Protein AF-0000000084362419 (afdb_homodimer)

pLDDT: mean 91.64, std 14.21, range [26.47, 98.88]

Secondary structure (DSSP, 8-state):
---------------------------EEEE-TTS-EEEEEE-TTSSEEEEEEEEE--GGGS-GGGTTHHHHHHHHTTT-BTTB-HHHHHHHHHHTT-EEEEEE-SSEEEEEEEEEGGGHHHHHHHHHHHHH-B---HHHHHHHHHHHHHHHHHHTT-HHHHHHHHHHHHH-TTSGGGS-TT--HHHHHH--HHHHHHHHHHH--GGGEEEEEEES--HHHHHHHHHHHHTTS-SS--SPPPPP--------EEEEE---SEEEEEEEEE---TT-TTHHHHHHHHIIIIISGGGSHHIIIIIITT--EEEEEEEEEE-SS-EEEEEEEEEEGGGHHHHHHHHHHHHHHHHTT---HHHHHHHHHHHHHHGGGGTTBHHHHHHHHHHHHHTT--TTHHHHHHHHHHT--HHHHHHHHHHH--GGG-EEEEEE--SS-----/---------------------------EEEE-TTS-EEEEEE-TTSSEEEEEEEEE--GGGS-GGGTTHHHHHHHHTTT-BTTB-HHHHHHHHHHTT-EEEEEE-SSEEEEEEEEEGGGHHHHHHHHHHHHH-B---HHHHHHHHHHHHHHHHHHTT-HHHHHHHHHHHHH-TTSGGGS-TT--HHHHHH--HHHHHHHHHHH--GGGEEEEEEES--HHHHHHHHHHHHTTS-SS--SPPPPP--------EEEEE---SEEEEEEEEE---TT-TTHHHHHHHHIIIIISGGGSHHIIIIIITT--EEEEEEEEEE-SS-EEEEEEEEEEGGGHHHHHHHHHHHHHHHHTT---HHHHHHHHHHHHHHGGGGTTBHHHHHHHHHHHHHTT--TTHHHHHHHHHHT--HHHHHHHHHHH--GGG-EEEEEE--SS-----

Foldseek 3Di:
DPPPPPPPPPPPPPPPPPPPPPDPQDWDWFAAPLGFIAIEGEDAPFQKKKKKKKFWAFQQLAPPLQQQLRVLLQQQLQQDFDPGHRVRSVVVCVVQVWDWGWGTDGTITMIMIMGGNVCVLVNLVSLLRSLQGRPCDDPSSVVVLVVLQVVQVVLVQPQVSVQCLVQQCQFCVPTSSNADNSHHNRNSVPDDPVSSVCCSQAGDASCRMYMFMYYHDDSNRVSVSSCVRHVPGHHDHHRDDTAADGTPQQQFEAEAADADQKKKKKKKFFDDAPPDLLNLLVQLLQCQDFVVWCNHPLCCQCPVPPNFFDGKGWDWDHDPRGIMIMMMTMGGQACVVVSLVSSLVSLVCQLQQVDDPVSSVVSLCCVLVCVCVQVPDRNSVRVVSNVCVNRVCDSCNSVCVNVSNVVHDSVSSNVVSNVGRDSSRMYMYMYHNHPDDDGDD/DCPPPPPPPPPPPPPPPPPPPPDPQDWDWFAAPLGFIAIEGEDAPFQKKKKKKKFWAFQQLAPPLQQQLRVLLQQQLQQDFDPGHRVRSVVVCVVQVWDWGWGTDGTITMIMIMGGNVCVLVNLVSLLRSLQGRPCDDPSSVVVLVVLQVVQVVLVQPQVSVQCLVQQCQFCVPTSSNADNSHHNRNSVPDDPVSSVLCSQAGDASCRMYMFMYYHDDSNRVSVSSCVRHVPGHHDHHRDDTAADGTPQQQFEAEAADADQKKKKKKKFFDDAPPDLLNLLVQLLQCQDFVVWCNHPLCCQCPVPPNFFDGKGWDWDHDPRGIMIMMMTMGGQACVVVSLVSSLVSLVCQLQQVDDPVSSVVSLCCVLVCVCVQVPDRNSVRVVSNVCVNRVCDSCNSVCVNVSNVPHDSVSSNVVSNVGRDSSRMYMYMYHNHPDDDGDD

Radius of gyration: 29.73 Å; Cα contacts (8 Å, |Δi|>4): 1866; chains: 2; bounding box: 102×67×99 Å

Sequence (882 aa):
MKKLYVILLAVALPLSLLSFQAAAVEVERVVSPQGIEAWLVQDHSNPVVSVRLAFRGGAEMDPADKAGLANLAASTMDEGAGEFDSQTFQQILADQSITLRFSASNDRFGGEVTTLTENLDQSMDLLRLALTQPRFDDEPVARLKSQLIAGIQSDSQRPGKLAYNAFFKAMFPDHGYGRDSDGTVESVTGLTQADLKAFVHTRLARGNLVVGVVGDVTPERLGALLDKTFGTLPAQPTTPRAADVVPNATGRVQVIELDVPQSTIVFGQAGLKRDDPDFYTVLVMNHILGGGSFTSRLYEEIREKRGLAYSVGSDLYPLDHAGLILGSVGTENARVAETLDVLRSEWTRMATGDVSAQELNNAKTYITGSFPLTFTSTGAIARVLVSMQINGLGIDYLDHRKAYIGAVDLAGVKRVAAEYLHVDKLDIVVVGKPAGIVPSPMKKLYVILLAVALPLSLLSFQAAAVEVERVVSPQGIEAWLVQDHSNPVVSVRLAFRGGAEMDPADKAGLANLAASTMDEGAGEFDSQTFQQILADQSITLRFSASNDRFGGEVTTLTENLDQSMDLLRLALTQPRFDDEPVARLKSQLIAGIQSDSQRPGKLAYNAFFKAMFPDHGYGRDSDGTVESVTGLTQADLKAFVHTRLARGNLVVGVVGDVTPERLGALLDKTFGTLPAQPTTPRAADVVPNATGRVQVIELDVPQSTIVFGQAGLKRDDPDFYTVLVMNHILGGGSFTSRLYEEIREKRGLAYSVGSDLYPLDHAGLILGSVGTENARVAETLDVLRSEWTRMATGDVSAQELNNAKTYITGSFPLTFTSTGAIARVLVSMQINGLGIDYLDHRKAYIGAVDLAGVKRVAAEYLHVDKLDIVVVGKPAGIVPSP

Structure (mmCIF, N/CA/C/O backbone):
data_AF-0000000084362419-model_v1
#
loop_
_entity.id
_entity.type
_entity.pdbx_description
1 polymer 'Zinc protease'
#
loop_
_atom_site.group_PDB
_atom_site.id
_atom_site.type_symbol
_atom_site.label_atom_id
_atom_site.label_alt_id
_atom_site.label_comp_id
_atom_site.label_asym_id
_atom_site.label_entity_id
_atom_site.label_seq_id
_atom_site.pdbx_PDB_ins_code
_atom_site.Cartn_x
_atom_site.Cartn_y
_atom_site.Cartn_z
_atom_site.occupancy
_atom_site.B_iso_or_equiv
_atom_site.auth_seq_id
_atom_site.auth_comp_id
_atom_site.auth_asym_id
_atom_site.auth_atom_id
_atom_site.pdbx_PDB_model_num
ATOM 1 N N . MET A 1 1 ? -55.969 29.828 -54.062 1 26.47 1 MET A N 1
ATOM 2 C CA . MET A 1 1 ? -54.562 30.016 -53.719 1 26.47 1 MET A CA 1
ATOM 3 C C . MET A 1 1 ? -53.875 28.672 -53.5 1 26.47 1 MET A C 1
ATOM 5 O O . MET A 1 1 ? -54.406 27.781 -52.844 1 26.47 1 MET A O 1
ATOM 9 N N . LYS A 1 2 ? -53.031 28.281 -54.562 1 27.61 2 LYS A N 1
ATOM 10 C CA . LYS A 1 2 ? -52.25 27.078 -54.844 1 27.61 2 LYS A CA 1
ATOM 11 C C . LYS A 1 2 ? -51.281 26.75 -53.688 1 27.61 2 LYS A C 1
ATOM 13 O O . LYS A 1 2 ? -50.406 27.531 -53.375 1 27.61 2 LYS A O 1
ATOM 18 N N . LYS A 1 3 ? -51.75 26.109 -52.656 1 31.66 3 LYS A N 1
ATOM 19 C CA . LYS A 1 3 ? -51.031 25.703 -51.438 1 31.66 3 LYS A CA 1
ATOM 20 C C . LYS A 1 3 ? -49.844 24.797 -51.781 1 31.66 3 LYS A C 1
ATOM 22 O O . LYS A 1 3 ? -50.031 23.703 -52.312 1 31.66 3 LYS A O 1
ATOM 27 N N . LEU A 1 4 ? -48.75 25.453 -52.312 1 32.09 4 LEU A N 1
ATOM 28 C CA . LEU A 1 4 ? -47.562 24.703 -52.656 1 32.09 4 LEU A CA 1
ATOM 29 C C . LEU A 1 4 ? -47.031 23.922 -51.438 1 32.09 4 LEU A C 1
ATOM 31 O O . LEU A 1 4 ? -46.812 24.516 -50.375 1 32.09 4 LEU A O 1
ATOM 35 N N . TYR A 1 5 ? -47.281 22.641 -51.375 1 32.81 5 TYR A N 1
ATOM 36 C CA . TYR A 1 5 ? -46.844 21.594 -50.438 1 32.81 5 TYR A CA 1
ATOM 37 C C . TYR A 1 5 ? -45.344 21.438 -50.5 1 32.81 5 TYR A C 1
ATOM 39 O O . TYR A 1 5 ? -44.781 21.016 -51.531 1 32.81 5 TYR A O 1
ATOM 47 N N . VAL A 1 6 ? -44.531 22.422 -50.031 1 35.66 6 VAL A N 1
ATOM 48 C CA . VAL A 1 6 ? -43.094 22.219 -50.031 1 35.66 6 VAL A CA 1
ATOM 49 C C . VAL A 1 6 ? -42.75 20.984 -49.188 1 35.66 6 VAL A C 1
ATOM 51 O O . VAL A 1 6 ? -43.125 20.891 -48.031 1 35.66 6 VAL A O 1
ATOM 54 N N . ILE A 1 7 ? -42.594 19.859 -49.812 1 33.78 7 ILE A N 1
ATOM 55 C CA . ILE A 1 7 ? -42.094 18.609 -49.25 1 33.78 7 ILE A CA 1
ATOM 56 C C . ILE A 1 7 ? -40.688 18.797 -48.719 1 33.78 7 ILE A C 1
ATOM 58 O O . ILE A 1 7 ? -39.781 19.109 -49.469 1 33.78 7 ILE A O 1
ATOM 62 N N . LEU A 1 8 ? -40.562 19.406 -47.562 1 34.34 8 LEU A N 1
ATOM 63 C CA . LEU A 1 8 ? -39.25 19.484 -46.875 1 34.34 8 LEU A CA 1
ATOM 64 C C . LEU A 1 8 ? -38.625 18.109 -46.75 1 34.34 8 LEU A C 1
ATOM 66 O O . LEU A 1 8 ? -39.188 17.234 -46.094 1 34.34 8 LEU A O 1
ATOM 70 N N . LEU A 1 9 ? -37.844 17.688 -47.75 1 34.72 9 LEU A N 1
ATOM 71 C CA . LEU A 1 9 ? -36.969 16.516 -47.719 1 34.72 9 LEU A CA 1
ATOM 72 C C . LEU A 1 9 ? -36.062 16.547 -46.5 1 34.72 9 LEU A C 1
ATOM 74 O O . LEU A 1 9 ? -35.25 17.438 -46.344 1 34.72 9 LEU A O 1
ATOM 78 N N . ALA A 1 10 ? -36.469 16.062 -45.312 1 33.53 10 ALA A N 1
ATOM 79 C CA . ALA A 1 10 ? -35.656 15.836 -44.125 1 33.53 10 ALA A CA 1
ATOM 80 C C . ALA A 1 10 ? -34.469 14.938 -44.438 1 33.53 10 ALA A C 1
ATOM 82 O O . ALA A 1 10 ? -34.625 13.758 -44.75 1 33.53 10 ALA A O 1
ATOM 83 N N . VAL A 1 11 ? -33.438 15.453 -45.062 1 36.94 11 VAL A N 1
ATOM 84 C CA . VAL A 1 11 ? -32.188 14.688 -45.156 1 36.94 11 VAL A CA 1
ATOM 85 C C . VAL A 1 11 ? -31.766 14.203 -43.781 1 36.94 11 VAL A C 1
ATOM 87 O O . VAL A 1 11 ? -31.5 15.008 -42.875 1 36.94 11 VAL A O 1
ATOM 90 N N . ALA A 1 12 ? -32.188 13.039 -43.344 1 34.81 12 ALA A N 1
ATOM 91 C CA . ALA A 1 12 ? -31.688 12.289 -42.188 1 34.81 12 ALA A CA 1
ATOM 92 C C . ALA A 1 12 ? -30.172 12.141 -42.25 1 34.81 12 ALA A C 1
ATOM 94 O O . ALA A 1 12 ? -29.656 11.359 -43.031 1 34.81 12 ALA A O 1
ATOM 95 N N . LEU A 1 13 ? -29.438 13.188 -42.062 1 38.16 13 LEU A N 1
ATOM 96 C CA . LEU A 1 13 ? -28.016 12.93 -41.875 1 38.16 13 LEU A CA 1
ATOM 97 C C . LEU A 1 13 ? -27.781 11.898 -40.781 1 38.16 13 LEU A C 1
ATOM 99 O O . LEU A 1 13 ? -28.266 12.062 -39.656 1 38.16 13 LEU A O 1
ATOM 103 N N . PRO A 1 14 ? -27.453 10.68 -41.156 1 38.22 14 PRO A N 1
ATOM 104 C CA . PRO A 1 14 ? -27.078 9.742 -40.094 1 38.22 14 PRO A CA 1
ATOM 105 C C . PRO A 1 14 ? -26.047 10.328 -39.125 1 38.22 14 PRO A C 1
ATOM 107 O O . PRO A 1 14 ? -24.984 10.781 -39.562 1 38.22 14 PRO A O 1
ATOM 110 N N . LEU A 1 15 ? -26.453 10.953 -38.031 1 36.81 15 LEU A N 1
ATOM 111 C CA . LEU A 1 15 ? -25.531 11.195 -36.938 1 36.81 15 LEU A CA 1
ATOM 112 C C . LEU A 1 15 ? -24.766 9.93 -36.562 1 36.81 15 LEU A C 1
ATOM 114 O O . LEU A 1 15 ? -25.359 8.969 -36.062 1 36.81 15 LEU A O 1
ATOM 118 N N . SER A 1 16 ? -23.766 9.594 -37.344 1 34.97 16 SER A N 1
ATOM 119 C CA . SER A 1 16 ? -22.844 8.578 -36.844 1 34.97 16 SER A CA 1
ATOM 120 C C . SER A 1 16 ? -22.5 8.82 -35.375 1 34.97 16 SER A C 1
ATOM 122 O O . SER A 1 16 ? -21.953 9.875 -35.031 1 34.97 16 SER A O 1
ATOM 124 N N . LEU A 1 17 ? -23.25 8.344 -34.531 1 35.41 17 LEU A N 1
ATOM 125 C CA . LEU A 1 17 ? -22.844 8.195 -33.156 1 35.41 17 LEU A CA 1
ATOM 126 C C . LEU A 1 17 ? -21.422 7.637 -33.062 1 35.41 17 LEU A C 1
ATOM 128 O O . LEU A 1 17 ? -21.188 6.473 -33.375 1 35.41 17 LEU A O 1
ATOM 132 N N . LEU A 1 18 ? -20.453 8.445 -33.281 1 35.62 18 LEU A N 1
ATOM 133 C CA . LEU A 1 18 ? -19.141 8.039 -32.812 1 35.62 18 LEU A CA 1
ATOM 134 C C . LEU A 1 18 ? -19.219 7.473 -31.391 1 35.62 18 LEU A C 1
ATOM 136 O O . LEU A 1 18 ? -19.531 8.195 -30.453 1 35.62 18 LEU A O 1
ATOM 140 N N . SER A 1 19 ? -19.656 6.285 -31.281 1 34.72 19 SER A N 1
ATOM 141 C CA . SER A 1 19 ? -19.453 5.613 -30 1 34.72 19 SER A CA 1
ATOM 142 C C . SER A 1 19 ? -18.062 5.879 -29.438 1 34.72 19 SER A C 1
ATOM 144 O O . SER A 1 19 ? -17.062 5.5 -30.062 1 34.72 19 SER A O 1
ATOM 146 N N . PHE A 1 20 ? -17.844 6.965 -28.812 1 36.31 20 PHE A N 1
ATOM 147 C CA . PHE A 1 20 ? -16.656 7.066 -27.984 1 36.31 20 PHE A CA 1
ATOM 148 C C . PHE A 1 20 ? -16.438 5.789 -27.188 1 36.31 20 PHE A C 1
ATOM 150 O O . PHE A 1 20 ? -17.109 5.547 -26.188 1 36.31 20 PHE A O 1
ATOM 157 N N . GLN A 1 21 ? -16.172 4.648 -27.844 1 37.56 21 GLN A N 1
ATOM 158 C CA . GLN A 1 21 ? -15.703 3.479 -27.109 1 37.56 21 GLN A CA 1
ATOM 159 C C . GLN A 1 21 ? -14.695 3.875 -26.031 1 37.56 21 GLN A C 1
ATOM 161 O O . GLN A 1 21 ? -13.773 4.652 -26.297 1 37.56 21 GLN A O 1
ATOM 166 N N . ALA A 1 22 ? -15.008 3.941 -24.875 1 44.53 22 ALA A N 1
ATOM 167 C CA . ALA A 1 22 ? -14.086 4.012 -23.75 1 44.53 22 ALA A CA 1
ATOM 168 C C . ALA A 1 22 ? -12.758 3.342 -24.078 1 44.53 22 ALA A C 1
ATOM 170 O O . ALA A 1 22 ? -12.703 2.133 -24.312 1 44.53 22 ALA A O 1
ATOM 171 N N . ALA A 1 23 ? -11.922 3.92 -24.891 1 48.81 23 ALA A N 1
ATOM 172 C CA . ALA A 1 23 ? -10.695 3.338 -25.422 1 48.81 23 ALA A CA 1
ATOM 173 C C . ALA A 1 23 ? -9.898 2.637 -24.328 1 48.81 23 ALA A C 1
ATOM 175 O O . ALA A 1 23 ? -9.516 3.26 -23.328 1 48.81 23 ALA A O 1
ATOM 176 N N . ALA A 1 24 ? -10.117 1.331 -24.156 1 59.69 24 ALA A N 1
ATOM 177 C CA . ALA A 1 24 ? -9.328 0.379 -23.375 1 59.69 24 ALA A CA 1
ATOM 178 C C . ALA A 1 24 ? -7.836 0.616 -23.578 1 59.69 24 ALA A C 1
ATOM 180 O O . ALA A 1 24 ? -7.418 1.223 -24.562 1 59.69 24 ALA A O 1
ATOM 181 N N . VAL A 1 25 ? -7.062 0.328 -22.438 1 77.5 25 VAL A N 1
ATOM 182 C CA . VAL A 1 25 ? -5.605 0.245 -22.469 1 77.5 25 VAL A CA 1
ATOM 183 C C . VAL A 1 25 ? -5.156 -0.555 -23.688 1 77.5 25 VAL A C 1
ATOM 185 O O . VAL A 1 25 ? -5.648 -1.661 -23.938 1 77.5 25 VAL A O 1
ATOM 188 N N . GLU A 1 26 ? -4.461 0.101 -24.641 1 87.44 26 GLU A N 1
ATOM 189 C CA . GLU A 1 26 ? -3.953 -0.601 -25.828 1 87.44 26 GLU A CA 1
ATOM 190 C C . GLU A 1 26 ? -2.703 -1.407 -25.484 1 87.44 26 GLU A C 1
ATOM 192 O O . GLU A 1 26 ? -1.663 -0.838 -25.141 1 87.44 26 GLU A O 1
ATOM 197 N N . VAL A 1 27 ? -2.848 -2.725 -25.562 1 95.88 27 VAL A N 1
ATOM 198 C CA . VAL A 1 27 ? -1.734 -3.623 -25.281 1 95.88 27 VAL A CA 1
ATOM 199 C C . VAL A 1 27 ? -1.031 -4.016 -26.578 1 95.88 27 VAL A C 1
ATOM 201 O O . VAL A 1 27 ? -1.675 -4.465 -27.531 1 95.88 27 VAL A O 1
ATOM 204 N N . GLU A 1 28 ? 0.262 -3.83 -26.594 1 97.5 28 GLU A N 1
ATOM 205 C CA . GLU A 1 28 ? 1.055 -4.176 -27.766 1 97.5 28 GLU A CA 1
ATOM 206 C C . GLU A 1 28 ? 1.969 -5.363 -27.5 1 97.5 28 GLU A C 1
ATOM 208 O O . GLU A 1 28 ? 2.605 -5.43 -26.438 1 97.5 28 GLU A O 1
ATOM 213 N N . ARG A 1 29 ? 1.94 -6.262 -28.438 1 98.25 29 ARG A N 1
ATOM 214 C CA . ARG A 1 29 ? 2.883 -7.375 -28.375 1 98.25 29 ARG A CA 1
ATOM 215 C C . ARG A 1 29 ? 4.234 -6.98 -28.969 1 98.25 29 ARG A C 1
ATOM 217 O O . ARG A 1 29 ? 4.312 -6.512 -30.109 1 98.25 29 ARG A O 1
ATOM 224 N N . VAL A 1 30 ? 5.254 -7.133 -28.156 1 98.5 30 VAL A N 1
ATOM 225 C CA . VAL A 1 30 ? 6.613 -6.844 -28.609 1 98.5 30 VAL A CA 1
ATOM 226 C C . VAL A 1 30 ? 7.445 -8.125 -28.594 1 98.5 30 VAL A C 1
ATOM 228 O O . VAL A 1 30 ? 7.527 -8.805 -27.578 1 98.5 30 VAL A O 1
ATOM 231 N N . VAL A 1 31 ? 8.023 -8.469 -29.688 1 98.12 31 VAL A N 1
ATOM 232 C CA . VAL A 1 31 ? 8.914 -9.617 -29.781 1 98.12 31 VAL A CA 1
ATOM 233 C C . VAL A 1 31 ? 10.32 -9.156 -30.188 1 98.12 31 VAL A C 1
ATOM 235 O O . VAL A 1 31 ? 10.484 -8.453 -31.188 1 98.12 31 VAL A O 1
ATOM 238 N N . SER A 1 32 ? 11.203 -9.562 -29.469 1 97.31 32 SER A N 1
ATOM 239 C CA . SER A 1 32 ? 12.578 -9.148 -29.734 1 97.31 32 SER A CA 1
ATOM 240 C C . SER A 1 32 ? 13.156 -9.914 -30.922 1 97.31 32 SER A C 1
ATOM 242 O O . SER A 1 32 ? 12.609 -10.938 -31.328 1 97.31 32 SER A O 1
ATOM 244 N N . PRO A 1 33 ? 14.258 -9.453 -31.391 1 94.75 33 PRO A N 1
ATOM 245 C CA . PRO A 1 33 ? 14.922 -10.172 -32.469 1 94.75 33 PRO A CA 1
ATOM 246 C C . PRO A 1 33 ? 15.289 -11.602 -32.094 1 94.75 33 PRO A C 1
ATOM 248 O O . PRO A 1 33 ? 15.266 -12.492 -32.969 1 94.75 33 PRO A O 1
ATOM 251 N N . GLN A 1 34 ? 15.531 -11.875 -30.922 1 94.81 34 GLN A N 1
ATOM 252 C CA . GLN A 1 34 ? 15.906 -13.211 -30.484 1 94.81 34 GLN A CA 1
ATOM 253 C C . GLN A 1 34 ? 14.688 -14.008 -30.031 1 94.81 34 GLN A C 1
ATOM 255 O O . GLN A 1 34 ? 14.82 -15.102 -29.484 1 94.81 34 GLN A O 1
ATOM 260 N N . GLY A 1 35 ? 13.555 -13.383 -30.156 1 96.19 35 GLY A N 1
ATOM 261 C CA . GLY A 1 35 ? 12.32 -14.133 -29.953 1 96.19 35 GLY A CA 1
ATOM 262 C C . GLY A 1 35 ? 11.766 -14 -28.547 1 96.19 35 GLY A C 1
ATOM 263 O O . GLY A 1 35 ? 10.875 -14.758 -28.156 1 96.19 35 GLY A O 1
ATOM 264 N N . ILE A 1 36 ? 12.219 -13.086 -27.766 1 97.88 36 ILE A N 1
ATOM 265 C CA . ILE A 1 36 ? 11.688 -12.859 -26.438 1 97.88 36 ILE A CA 1
ATOM 266 C C . ILE A 1 36 ? 10.477 -11.938 -26.5 1 97.88 36 ILE A C 1
ATOM 268 O O . ILE A 1 36 ? 10.531 -10.867 -27.109 1 97.88 36 ILE A O 1
ATOM 272 N N . GLU A 1 37 ? 9.43 -12.352 -25.891 1 98 37 GLU A N 1
ATOM 273 C CA . GLU A 1 37 ? 8.164 -11.641 -26 1 98 37 GLU A CA 1
ATOM 274 C C . GLU A 1 37 ? 7.875 -10.836 -24.734 1 98 37 GLU A C 1
ATOM 276 O O . GLU A 1 37 ? 8.172 -11.281 -23.625 1 98 37 GLU A O 1
ATOM 281 N N . ALA A 1 38 ? 7.328 -9.648 -24.891 1 98.69 38 ALA A N 1
ATOM 282 C CA . ALA A 1 38 ? 6.773 -8.805 -23.828 1 98.69 38 ALA A CA 1
ATOM 283 C C . ALA A 1 38 ? 5.5 -8.109 -24.297 1 98.69 38 ALA A C 1
ATOM 285 O O . ALA A 1 38 ? 5.289 -7.93 -25.5 1 98.69 38 ALA A O 1
ATOM 286 N N . TRP A 1 39 ? 4.652 -7.867 -23.391 1 98.81 39 TRP A N 1
ATOM 287 C CA . TRP A 1 39 ? 3.5 -7.02 -23.688 1 98.81 39 TRP A CA 1
ATOM 288 C C . TRP A 1 39 ? 3.711 -5.609 -23.141 1 98.81 39 TRP A C 1
ATOM 290 O O . TRP A 1 39 ? 4.234 -5.438 -22.031 1 98.81 39 TRP A O 1
ATOM 300 N N . LEU A 1 40 ? 3.338 -4.617 -23.969 1 98.56 40 LEU A N 1
ATOM 301 C CA . LEU A 1 40 ? 3.672 -3.221 -23.703 1 98.56 40 LEU A CA 1
ATOM 302 C C . LEU A 1 40 ? 2.424 -2.346 -23.75 1 98.56 40 LEU A C 1
ATOM 304 O O . LEU A 1 40 ? 1.586 -2.498 -24.641 1 98.56 40 LEU A O 1
ATOM 308 N N . VAL A 1 41 ? 2.262 -1.511 -22.781 1 96.06 41 VAL A N 1
ATOM 309 C CA . VAL A 1 41 ? 1.39 -0.343 -22.844 1 96.06 41 VAL A CA 1
ATOM 310 C C . VAL A 1 41 ? 2.23 0.932 -22.828 1 96.06 41 VAL A C 1
ATOM 312 O O . VAL A 1 41 ? 2.854 1.251 -21.812 1 96.06 41 VAL A O 1
ATOM 315 N N . GLN A 1 42 ? 2.193 1.591 -23.938 1 94.56 42 GLN A N 1
ATOM 316 C CA . GLN A 1 42 ? 2.941 2.842 -24.016 1 94.56 42 GLN A CA 1
ATOM 317 C C . GLN A 1 42 ? 2.215 3.963 -23.281 1 94.56 42 GLN A C 1
ATOM 319 O O . GLN A 1 42 ? 0.993 4.094 -23.391 1 94.56 42 GLN A O 1
ATOM 324 N N . ASP A 1 43 ? 2.973 4.641 -22.5 1 89.62 43 ASP A N 1
ATOM 325 C CA . ASP A 1 43 ? 2.484 5.848 -21.844 1 89.62 43 ASP A CA 1
ATOM 326 C C . ASP A 1 43 ? 3.578 6.91 -21.766 1 89.62 43 ASP A C 1
ATOM 328 O O . ASP A 1 43 ? 4.453 6.848 -20.891 1 89.62 43 ASP A O 1
ATOM 332 N N . HIS A 1 44 ? 3.5 7.918 -22.578 1 86.19 44 HIS A N 1
ATOM 333 C CA . HIS A 1 44 ? 4.559 8.914 -22.672 1 86.19 44 HIS A CA 1
ATOM 334 C C . HIS A 1 44 ? 4.219 10.164 -21.875 1 86.19 44 HIS A C 1
ATOM 336 O O . HIS A 1 44 ? 4.883 11.195 -22 1 86.19 44 HIS A O 1
ATOM 342 N N . SER A 1 45 ? 3.219 10.031 -21.031 1 80.31 45 SER A N 1
ATOM 343 C CA . SER A 1 45 ? 2.807 11.188 -20.25 1 80.31 45 SER A CA 1
ATOM 344 C C . SER A 1 45 ? 3.83 11.523 -19.172 1 80.31 45 SER A C 1
ATOM 346 O O . SER A 1 45 ? 3.961 12.68 -18.766 1 80.31 45 SER A O 1
ATOM 348 N N . ASN A 1 46 ? 4.504 10.547 -18.672 1 83.19 46 ASN A N 1
ATOM 349 C CA . ASN A 1 46 ? 5.559 10.695 -17.672 1 83.19 46 ASN A CA 1
ATOM 350 C C . ASN A 1 46 ? 6.789 9.867 -18.016 1 83.19 46 ASN A C 1
ATOM 352 O O . ASN A 1 46 ? 6.672 8.805 -18.625 1 83.19 46 ASN A O 1
ATOM 356 N N . PRO A 1 47 ? 7.883 10.422 -17.609 1 89.88 47 PRO A N 1
ATOM 357 C CA . PRO A 1 47 ? 9.117 9.719 -17.969 1 89.88 47 PRO A CA 1
ATOM 358 C C . PRO A 1 47 ? 9.438 8.57 -17.016 1 89.88 47 PRO A C 1
ATOM 360 O O . PRO A 1 47 ? 10.516 8.531 -16.438 1 89.88 47 PRO A O 1
ATOM 363 N N . VAL A 1 48 ? 8.531 7.672 -16.875 1 93.19 48 VAL A N 1
ATOM 364 C CA . VAL A 1 48 ? 8.68 6.531 -15.977 1 93.19 48 VAL A CA 1
ATOM 365 C C . VAL A 1 48 ? 8.359 5.238 -16.719 1 93.19 48 VAL A C 1
ATOM 367 O O . VAL A 1 48 ? 7.496 5.223 -17.609 1 93.19 48 VAL A O 1
ATOM 370 N N . VAL A 1 49 ? 9.047 4.203 -16.375 1 97 49 VAL A N 1
ATOM 371 C CA . VAL A 1 49 ? 8.797 2.877 -16.938 1 97 49 VAL A CA 1
ATOM 372 C C . VAL A 1 49 ? 8.688 1.854 -15.805 1 97 49 VAL A C 1
ATOM 374 O O . VAL A 1 49 ? 9.5 1.853 -14.875 1 97 49 VAL A O 1
ATOM 377 N N . SER A 1 50 ? 7.633 1.05 -15.875 1 97.88 50 SER A N 1
ATOM 378 C CA . SER A 1 50 ? 7.465 -0.084 -14.969 1 97.88 50 SER A CA 1
ATOM 379 C C . SER A 1 50 ? 7.574 -1.408 -15.719 1 97.88 50 SER A C 1
ATOM 381 O O . SER A 1 50 ? 6.887 -1.623 -16.719 1 97.88 50 SER A O 1
ATOM 383 N N . VAL A 1 51 ? 8.406 -2.234 -15.164 1 98.69 51 VAL A N 1
ATOM 384 C CA . VAL A 1 51 ? 8.594 -3.576 -15.711 1 98.69 51 VAL A CA 1
ATOM 385 C C . VAL A 1 51 ? 8.195 -4.617 -14.664 1 98.69 51 VAL A C 1
ATOM 387 O O . VAL A 1 51 ? 8.633 -4.539 -13.508 1 98.69 51 VAL A O 1
ATOM 390 N N . ARG A 1 52 ? 7.332 -5.5 -15.086 1 98.75 52 ARG A N 1
ATOM 391 C CA . ARG A 1 52 ? 7.016 -6.676 -14.281 1 98.75 52 ARG A CA 1
ATOM 392 C C . ARG A 1 52 ? 7.363 -7.961 -15.023 1 98.75 52 ARG A C 1
ATOM 394 O O . ARG A 1 52 ? 7.18 -8.047 -16.234 1 98.75 52 ARG A O 1
ATOM 401 N N . LEU A 1 53 ? 7.871 -8.891 -14.297 1 98.69 53 LEU A N 1
ATOM 402 C CA . LEU A 1 53 ? 8.125 -10.203 -14.898 1 98.69 53 LEU A CA 1
ATOM 403 C C . LEU A 1 53 ? 7.719 -11.32 -13.945 1 98.69 53 LEU A C 1
ATOM 405 O O . LEU A 1 53 ? 7.59 -11.102 -12.734 1 98.69 53 LEU A O 1
ATOM 409 N N . ALA A 1 54 ? 7.48 -12.461 -14.516 1 98.69 54 ALA A N 1
ATOM 410 C CA . ALA A 1 54 ? 7.203 -13.664 -13.742 1 98.69 54 ALA A CA 1
ATOM 411 C C . ALA A 1 54 ? 7.75 -14.906 -14.445 1 98.69 54 ALA A C 1
ATOM 413 O O . ALA A 1 54 ? 7.664 -15.023 -15.672 1 98.69 54 ALA A O 1
ATOM 414 N N . PHE A 1 55 ? 8.375 -15.727 -13.672 1 98.69 55 PHE A N 1
ATOM 415 C CA . PHE A 1 55 ? 8.703 -17.094 -14.078 1 98.69 55 PHE A CA 1
ATOM 416 C C . PHE A 1 55 ? 7.688 -18.078 -13.516 1 98.69 55 PHE A C 1
ATOM 418 O O . PHE A 1 55 ? 7.367 -18.047 -12.328 1 98.69 55 PHE A O 1
ATOM 425 N N . ARG A 1 56 ? 7.199 -18.938 -14.406 1 97.81 56 ARG A N 1
ATOM 426 C CA . ARG A 1 56 ? 6.348 -20.016 -13.914 1 97.81 56 ARG A CA 1
ATOM 427 C C . ARG A 1 56 ? 7.121 -20.938 -12.977 1 97.81 56 ARG A C 1
ATOM 429 O O . ARG A 1 56 ? 8.219 -21.391 -13.312 1 97.81 56 ARG A O 1
ATOM 436 N N . GLY A 1 57 ? 6.445 -21.219 -11.844 1 97.31 57 GLY A N 1
ATOM 437 C CA . GLY A 1 57 ? 7.098 -22.016 -10.812 1 97.31 57 GLY A CA 1
ATOM 438 C C . GLY A 1 57 ? 7.602 -21.188 -9.648 1 97.31 57 GLY A C 1
ATOM 439 O O . GLY A 1 57 ? 8.383 -20.25 -9.836 1 97.31 57 GLY A O 1
ATOM 440 N N . GLY A 1 58 ? 7.129 -21.469 -8.523 1 97.5 58 GLY A N 1
ATOM 441 C CA . GLY A 1 58 ? 7.504 -20.734 -7.32 1 97.5 58 GLY A CA 1
ATOM 442 C C . GLY A 1 58 ? 7.902 -21.656 -6.176 1 97.5 58 GLY A C 1
ATOM 443 O O . GLY A 1 58 ? 8.656 -22.609 -6.371 1 97.5 58 GLY A O 1
ATOM 444 N N . ALA A 1 59 ? 7.43 -21.391 -5.039 1 98.06 59 ALA A N 1
ATOM 445 C CA . ALA A 1 59 ? 7.816 -22.078 -3.816 1 98.06 59 ALA A CA 1
ATOM 446 C C . ALA A 1 59 ? 7.273 -23.5 -3.799 1 98.06 59 ALA A C 1
ATOM 448 O O . ALA A 1 59 ? 7.789 -24.359 -3.08 1 98.06 59 ALA A O 1
ATOM 449 N N . GLU A 1 60 ? 6.234 -23.781 -4.625 1 97.75 60 GLU A N 1
ATOM 450 C CA . GLU A 1 60 ? 5.648 -25.125 -4.633 1 97.75 60 GLU A CA 1
ATOM 451 C C . GLU A 1 60 ? 6.648 -26.156 -5.137 1 97.75 60 GLU A C 1
ATOM 453 O O . GLU A 1 60 ? 6.488 -27.359 -4.887 1 97.75 60 GLU A O 1
ATOM 458 N N . MET A 1 61 ? 7.672 -25.719 -5.805 1 97.69 61 MET A N 1
ATOM 459 C CA . MET A 1 61 ? 8.648 -26.625 -6.391 1 97.69 61 MET A CA 1
ATOM 460 C C . MET A 1 61 ? 9.836 -26.828 -5.449 1 97.69 61 MET A C 1
ATOM 462 O O . MET A 1 61 ? 10.727 -27.625 -5.734 1 97.69 61 MET A O 1
ATOM 466 N N . ASP A 1 62 ? 9.906 -26.031 -4.348 1 97.88 62 ASP A N 1
ATOM 467 C CA . ASP A 1 62 ? 11 -26.219 -3.398 1 97.88 62 ASP A CA 1
ATOM 468 C C . ASP A 1 62 ? 10.977 -27.625 -2.803 1 97.88 62 ASP A C 1
ATOM 470 O O . ASP A 1 62 ? 9.922 -28.109 -2.389 1 97.88 62 ASP A O 1
ATOM 474 N N . PRO A 1 63 ? 12.195 -28.297 -2.807 1 96.06 63 PRO A N 1
ATOM 475 C CA . PRO A 1 63 ? 12.227 -29.578 -2.072 1 96.06 63 PRO A CA 1
ATOM 476 C C . PRO A 1 63 ? 11.773 -29.422 -0.621 1 96.06 63 PRO A C 1
ATOM 478 O O . PRO A 1 63 ? 11.953 -28.359 -0.02 1 96.06 63 PRO A O 1
ATOM 481 N N . ALA A 1 64 ? 11.281 -30.5 -0.088 1 94.44 64 ALA A N 1
ATOM 482 C CA . ALA A 1 64 ? 10.711 -30.469 1.255 1 94.44 64 ALA A CA 1
ATOM 483 C C . ALA A 1 64 ? 11.742 -30 2.279 1 94.44 64 ALA A C 1
ATOM 485 O O . ALA A 1 64 ? 11.414 -29.266 3.215 1 94.44 64 ALA A O 1
ATOM 486 N N . ASP A 1 65 ? 12.914 -30.391 2.102 1 95.94 65 ASP A N 1
ATOM 487 C CA . ASP A 1 65 ? 13.961 -30.078 3.066 1 95.94 65 ASP A CA 1
ATOM 488 C C . ASP A 1 65 ? 14.594 -28.719 2.766 1 95.94 65 ASP A C 1
ATOM 490 O O . ASP A 1 65 ? 15.484 -28.266 3.492 1 95.94 65 ASP A O 1
ATOM 494 N N . LYS A 1 66 ? 14.102 -28.062 1.736 1 97.69 66 LYS A N 1
ATOM 495 C CA . LYS A 1 66 ? 14.641 -26.766 1.354 1 97.69 66 LYS A CA 1
ATOM 496 C C . LYS A 1 66 ? 13.531 -25.719 1.221 1 97.69 66 LYS A C 1
ATOM 498 O O . LYS A 1 66 ? 13.617 -24.828 0.385 1 97.69 66 LYS A O 1
ATOM 503 N N . ALA A 1 67 ? 12.484 -25.922 1.997 1 97.44 67 ALA A N 1
ATOM 504 C CA . ALA A 1 67 ? 11.414 -24.938 2.012 1 97.44 67 ALA A CA 1
ATOM 505 C C . ALA A 1 67 ? 11.945 -23.547 2.35 1 97.44 67 ALA A C 1
ATOM 507 O O . ALA A 1 67 ? 12.781 -23.391 3.246 1 97.44 67 ALA A O 1
ATOM 508 N N . GLY A 1 68 ? 11.508 -22.547 1.573 1 98.06 68 GLY A N 1
ATOM 509 C CA . GLY A 1 68 ? 11.984 -21.188 1.746 1 98.06 68 GLY A CA 1
ATOM 510 C C . GLY A 1 68 ? 13.031 -20.781 0.726 1 98.06 68 GLY A C 1
ATOM 511 O O . GLY A 1 68 ? 13.438 -19.609 0.67 1 98.06 68 GLY A O 1
ATOM 512 N N . LEU A 1 69 ? 13.406 -21.703 -0.107 1 98.62 69 LEU A N 1
ATOM 513 C CA . LEU A 1 69 ? 14.461 -21.484 -1.084 1 98.62 69 LEU A CA 1
ATOM 514 C C . LEU A 1 69 ? 14.078 -20.375 -2.059 1 98.62 69 LEU A C 1
ATOM 516 O O . LEU A 1 69 ? 14.852 -19.438 -2.285 1 98.62 69 LEU A O 1
ATOM 520 N N . ALA A 1 70 ? 12.914 -20.484 -2.664 1 98.62 70 ALA A N 1
ATOM 521 C CA . ALA A 1 70 ? 12.469 -19.469 -3.605 1 98.62 70 ALA A CA 1
ATOM 522 C C . ALA A 1 70 ? 12.406 -18.094 -2.939 1 98.62 70 ALA A C 1
ATOM 524 O O . ALA A 1 70 ? 12.812 -17.094 -3.533 1 98.62 70 ALA A O 1
ATOM 525 N N . ASN A 1 71 ? 11.922 -18.094 -1.742 1 98.19 71 ASN A N 1
ATOM 526 C CA . ASN A 1 71 ? 11.82 -16.844 -0.999 1 98.19 71 ASN A CA 1
ATOM 527 C C . ASN A 1 71 ? 13.195 -16.25 -0.713 1 98.19 71 ASN A C 1
ATOM 529 O O . ASN A 1 71 ? 13.406 -15.047 -0.864 1 98.19 71 ASN A O 1
ATOM 533 N N . LEU A 1 72 ? 14.117 -17.078 -0.262 1 98.31 72 LEU A N 1
ATOM 534 C CA . LEU A 1 72 ? 15.469 -16.594 0.004 1 98.31 72 LEU A CA 1
ATOM 535 C C . LEU A 1 72 ? 16.141 -16.125 -1.282 1 98.31 72 LEU A C 1
ATOM 537 O O . LEU A 1 72 ? 16.859 -15.125 -1.286 1 98.31 72 LEU A O 1
ATOM 541 N N . ALA A 1 73 ? 15.938 -16.844 -2.328 1 98.56 73 ALA A N 1
ATOM 542 C CA . ALA A 1 73 ? 16.469 -16.422 -3.619 1 98.56 73 ALA A CA 1
ATOM 543 C C . ALA A 1 73 ? 15.953 -15.039 -3.998 1 98.56 73 ALA A C 1
ATOM 545 O O . ALA A 1 73 ? 16.734 -14.164 -4.371 1 98.56 73 ALA A O 1
ATOM 546 N N . ALA A 1 74 ? 14.68 -14.867 -3.877 1 98.38 74 ALA A N 1
ATOM 547 C CA . ALA A 1 74 ? 14.07 -13.586 -4.207 1 98.38 74 ALA A CA 1
ATOM 548 C C . ALA A 1 74 ? 14.656 -12.461 -3.357 1 98.38 74 ALA A C 1
ATOM 550 O O . ALA A 1 74 ? 14.867 -11.352 -3.846 1 98.38 74 ALA A O 1
ATOM 551 N N . SER A 1 75 ? 14.945 -12.781 -2.148 1 96.38 75 SER A N 1
ATOM 552 C CA . SER A 1 75 ? 15.414 -11.773 -1.204 1 96.38 75 SER A CA 1
ATOM 553 C C . SER A 1 75 ? 16.875 -11.438 -1.426 1 96.38 75 SER A C 1
ATOM 555 O O . SER A 1 75 ? 17.344 -10.375 -1.02 1 96.38 75 SER A O 1
ATOM 557 N N . THR A 1 76 ? 17.609 -12.297 -2.092 1 97.38 76 THR A N 1
ATOM 558 C CA . THR A 1 76 ? 19.062 -12.117 -2.135 1 97.38 76 THR A CA 1
ATOM 559 C C . THR A 1 76 ? 19.516 -11.742 -3.541 1 97.38 76 THR A C 1
ATOM 561 O O . THR A 1 76 ? 20.609 -11.211 -3.719 1 97.38 76 THR A O 1
ATOM 564 N N . MET A 1 77 ? 18.703 -11.914 -4.473 1 97.75 77 MET A N 1
ATOM 565 C CA . MET A 1 77 ? 19.109 -11.719 -5.859 1 97.75 77 MET A CA 1
ATOM 566 C C . MET A 1 77 ? 19.297 -10.234 -6.168 1 97.75 77 MET A C 1
ATOM 568 O O . MET A 1 77 ? 20 -9.883 -7.117 1 97.75 77 MET A O 1
ATOM 572 N N . ASP A 1 78 ? 18.656 -9.391 -5.398 1 94.94 78 ASP A N 1
ATOM 573 C CA . ASP A 1 78 ? 18.797 -7.957 -5.633 1 94.94 78 ASP A CA 1
ATOM 574 C C . ASP A 1 78 ? 19.797 -7.332 -4.652 1 94.94 78 ASP A C 1
ATOM 576 O O . ASP A 1 78 ? 19.797 -6.117 -4.449 1 94.94 78 ASP A O 1
ATOM 580 N N . GLU A 1 79 ? 20.641 -8.141 -4.016 1 93.12 79 GLU A N 1
ATOM 581 C CA . GLU A 1 79 ? 21.625 -7.637 -3.064 1 93.12 79 GLU A CA 1
ATOM 582 C C . GLU A 1 79 ? 22.938 -7.297 -3.762 1 93.12 79 GLU A C 1
ATOM 584 O O . GLU A 1 79 ? 23.641 -6.371 -3.354 1 93.12 79 GLU A O 1
ATOM 589 N N . GLY A 1 80 ? 23.359 -8.047 -4.715 1 95.56 80 GLY A N 1
ATOM 590 C CA . GLY A 1 80 ? 24.578 -7.906 -5.484 1 95.56 80 GLY A CA 1
ATOM 591 C C . GLY A 1 80 ? 24.609 -8.773 -6.73 1 95.56 80 GLY A C 1
ATOM 592 O O . GLY A 1 80 ? 24.094 -9.891 -6.727 1 95.56 80 GLY A O 1
ATOM 593 N N . ALA A 1 81 ? 25.312 -8.281 -7.695 1 97.75 81 ALA A N 1
ATOM 594 C CA . ALA A 1 81 ? 25.359 -9 -8.969 1 97.75 81 ALA A CA 1
ATOM 595 C C . ALA A 1 81 ? 26.578 -8.594 -9.789 1 97.75 81 ALA A C 1
ATOM 597 O O . ALA A 1 81 ? 27.016 -7.441 -9.742 1 97.75 81 ALA A O 1
ATOM 598 N N . GLY A 1 82 ? 27.078 -9.586 -10.539 1 97.31 82 GLY A N 1
ATOM 599 C CA . GLY A 1 82 ? 28.266 -9.328 -11.344 1 97.31 82 GLY A CA 1
ATOM 600 C C . GLY A 1 82 ? 29.422 -8.797 -10.523 1 97.31 82 GLY A C 1
ATOM 601 O O . GLY A 1 82 ? 29.812 -9.406 -9.523 1 97.31 82 GLY A O 1
ATOM 602 N N . GLU A 1 83 ? 29.938 -7.645 -10.891 1 97.56 83 GLU A N 1
ATOM 603 C CA . GLU A 1 83 ? 31.094 -7.066 -10.219 1 97.56 83 GLU A CA 1
ATOM 604 C C . GLU A 1 83 ? 30.672 -6.223 -9.016 1 97.56 83 GLU A C 1
ATOM 606 O O . GLU A 1 83 ? 31.516 -5.754 -8.258 1 97.56 83 GLU A O 1
ATOM 611 N N . PHE A 1 84 ? 29.391 -6.086 -8.852 1 97.31 84 PHE A N 1
ATOM 612 C CA . PHE A 1 84 ? 28.922 -5.18 -7.809 1 97.31 84 PHE A CA 1
ATOM 613 C C . PHE A 1 84 ? 28.578 -5.945 -6.535 1 97.31 84 PHE A C 1
ATOM 615 O O . PHE A 1 84 ? 27.688 -6.797 -6.531 1 97.31 84 PHE A O 1
ATOM 622 N N . ASP A 1 85 ? 29.234 -5.605 -5.488 1 94.69 85 ASP A N 1
ATOM 623 C CA . ASP A 1 85 ? 28.844 -6.156 -4.191 1 94.69 85 ASP A CA 1
ATOM 624 C C . ASP A 1 85 ? 27.562 -5.508 -3.672 1 94.69 85 ASP A C 1
ATOM 626 O O . ASP A 1 85 ? 26.969 -4.66 -4.348 1 94.69 85 ASP A O 1
ATOM 630 N N . SER A 1 86 ? 27.109 -5.965 -2.561 1 91.69 86 SER A N 1
ATOM 631 C CA . SER A 1 86 ? 25.828 -5.543 -2.029 1 91.69 86 SER A CA 1
ATOM 632 C C . SER A 1 86 ? 25.75 -4.027 -1.885 1 91.69 86 SER A C 1
ATOM 634 O O . SER A 1 86 ? 24.828 -3.391 -2.387 1 91.69 86 SER A O 1
ATOM 636 N N . GLN A 1 87 ? 26.719 -3.412 -1.327 1 85.06 87 GLN A N 1
ATOM 637 C CA . GLN A 1 87 ? 26.719 -1.976 -1.076 1 85.06 87 GLN A CA 1
ATOM 638 C C . GLN A 1 87 ? 26.734 -1.188 -2.383 1 85.06 87 GLN A C 1
ATOM 640 O O . GLN A 1 87 ? 25.953 -0.253 -2.561 1 85.06 87 GLN A O 1
ATOM 645 N N . THR A 1 88 ? 27.688 -1.612 -3.271 1 91.56 88 THR A N 1
ATOM 646 C CA . THR A 1 88 ? 27.812 -0.926 -4.555 1 91.56 88 THR A CA 1
ATOM 647 C C . THR A 1 88 ? 26.531 -1.07 -5.367 1 91.56 88 THR A C 1
ATOM 649 O O . THR A 1 88 ? 26.062 -0.105 -5.977 1 91.56 88 THR A O 1
ATOM 652 N N . PHE A 1 89 ? 26.016 -2.279 -5.41 1 94.62 89 PHE A N 1
ATOM 653 C CA . PHE A 1 89 ? 24.797 -2.545 -6.145 1 94.62 89 PHE A CA 1
ATOM 654 C C . PHE A 1 89 ? 23.656 -1.664 -5.633 1 94.62 89 PHE A C 1
ATOM 656 O O . PHE A 1 89 ? 22.969 -1.018 -6.422 1 94.62 89 PHE A O 1
ATOM 663 N N . GLN A 1 90 ? 23.469 -1.547 -4.355 1 88 90 GLN A N 1
ATOM 664 C CA . GLN A 1 90 ? 22.422 -0.741 -3.736 1 88 90 GLN A CA 1
ATOM 665 C C . GLN A 1 90 ? 22.641 0.746 -3.992 1 88 90 GLN A C 1
ATOM 667 O O . GLN A 1 90 ? 21.688 1.495 -4.211 1 88 90 GLN A O 1
ATOM 672 N N . GLN A 1 91 ? 23.859 1.141 -3.955 1 84.88 91 GLN A N 1
ATOM 673 C CA . GLN A 1 91 ? 24.188 2.537 -4.219 1 84.88 91 GLN A CA 1
ATOM 674 C C . GLN A 1 91 ? 23.812 2.928 -5.648 1 84.88 91 GLN A C 1
ATOM 676 O O . GLN A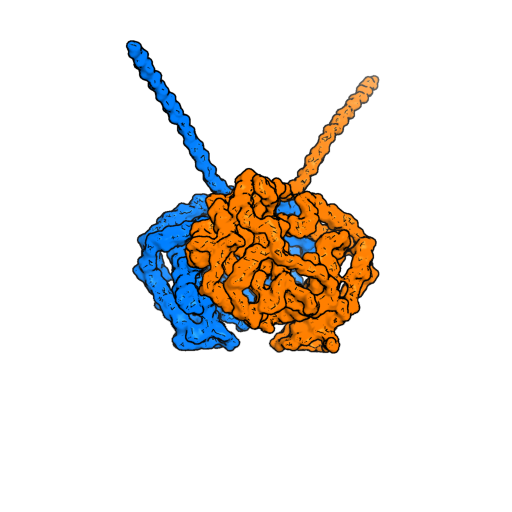 1 91 ? 23.281 4.016 -5.883 1 84.88 91 GLN A O 1
ATOM 681 N N . ILE A 1 92 ? 24.125 2.014 -6.555 1 92.12 92 ILE A N 1
ATOM 682 C CA . ILE A 1 92 ? 23.797 2.283 -7.949 1 92.12 92 ILE A CA 1
ATOM 683 C C . ILE A 1 92 ? 22.281 2.408 -8.102 1 92.12 92 ILE A C 1
ATOM 685 O O . ILE A 1 92 ? 21.797 3.334 -8.758 1 92.12 92 ILE A O 1
ATOM 689 N N . LEU A 1 93 ? 21.5 1.464 -7.492 1 93.12 93 LEU A N 1
ATOM 690 C CA . LEU A 1 93 ? 20.047 1.533 -7.543 1 93.12 93 LEU A CA 1
ATOM 691 C C . LEU A 1 93 ? 19.547 2.857 -6.977 1 93.12 93 LEU A C 1
ATOM 693 O O . LEU A 1 93 ? 18.688 3.512 -7.578 1 93.12 93 LEU A O 1
ATOM 697 N N . ALA A 1 94 ? 20.109 3.283 -5.895 1 84.81 94 ALA A N 1
ATOM 698 C CA . ALA A 1 94 ? 19.703 4.52 -5.234 1 84.81 94 ALA A CA 1
ATOM 699 C C . ALA A 1 94 ? 20.062 5.738 -6.082 1 84.81 94 ALA A C 1
ATOM 701 O O . ALA A 1 94 ? 19.219 6.609 -6.312 1 84.81 94 ALA A O 1
ATOM 702 N N . ASP A 1 95 ? 21.281 5.773 -6.578 1 85.5 95 ASP A N 1
ATOM 703 C CA . ASP A 1 95 ? 21.797 6.91 -7.344 1 85.5 95 ASP A CA 1
ATOM 704 C C . ASP A 1 95 ? 20.969 7.129 -8.609 1 85.5 95 ASP A C 1
ATOM 706 O O . ASP A 1 95 ? 20.812 8.266 -9.062 1 85.5 95 ASP A O 1
ATOM 710 N N . GLN A 1 96 ? 20.469 6.051 -9.039 1 89.94 96 GLN A N 1
ATOM 711 C CA . GLN A 1 96 ? 19.766 6.152 -10.312 1 89.94 96 GLN A CA 1
ATOM 712 C C . GLN A 1 96 ? 18.266 6.02 -10.117 1 89.94 96 GLN A C 1
ATOM 714 O O . GLN A 1 96 ? 17.531 5.84 -11.094 1 89.94 96 GLN A O 1
ATOM 719 N N . SER A 1 97 ? 17.844 6.055 -8.984 1 87.69 97 SER A N 1
ATOM 720 C CA . SER A 1 97 ? 16.422 5.973 -8.656 1 87.69 97 SER A CA 1
ATOM 721 C C . SER A 1 97 ? 15.773 4.762 -9.312 1 87.69 97 SER A C 1
ATOM 723 O O . SER A 1 97 ? 14.758 4.891 -9.992 1 87.69 97 SER A O 1
ATOM 725 N N . ILE A 1 98 ? 16.359 3.635 -9.055 1 93.88 98 ILE A N 1
ATOM 726 C CA . ILE A 1 98 ? 15.867 2.381 -9.617 1 93.88 98 ILE A CA 1
ATOM 727 C C . ILE A 1 98 ? 15.289 1.51 -8.5 1 93.88 98 ILE A C 1
ATOM 729 O O . ILE A 1 98 ? 15.953 1.274 -7.484 1 93.88 98 ILE A O 1
ATOM 733 N N . THR A 1 99 ? 14.023 1.17 -8.656 1 94.88 99 THR A N 1
ATOM 734 C CA . THR A 1 99 ? 13.484 0.082 -7.848 1 94.88 99 THR A CA 1
ATOM 735 C C . THR A 1 99 ? 13.68 -1.261 -8.547 1 94.88 99 THR A C 1
ATOM 737 O O . THR A 1 99 ? 13.289 -1.423 -9.703 1 94.88 99 THR A O 1
ATOM 740 N N . LEU A 1 100 ? 14.266 -2.158 -7.922 1 97.44 100 LEU A N 1
ATOM 741 C CA . LEU A 1 100 ? 14.469 -3.523 -8.391 1 97.44 100 LEU A CA 1
ATOM 742 C C . LEU A 1 100 ? 14.273 -4.523 -7.262 1 97.44 100 LEU A C 1
ATOM 744 O O . LEU A 1 100 ? 15 -4.496 -6.266 1 97.44 100 LEU A O 1
ATOM 748 N N . ARG A 1 101 ? 13.273 -5.336 -7.426 1 97.38 101 ARG A N 1
ATOM 749 C CA . ARG A 1 101 ? 13 -6.316 -6.379 1 97.38 101 ARG A CA 1
ATOM 750 C C . ARG A 1 101 ? 12.438 -7.605 -6.969 1 97.38 101 ARG A C 1
ATOM 752 O O . ARG A 1 101 ? 11.898 -7.602 -8.078 1 97.38 101 ARG A O 1
ATOM 759 N N . PHE A 1 102 ? 12.641 -8.664 -6.23 1 98.38 102 PHE A N 1
ATOM 760 C CA . PHE A 1 102 ? 12.078 -9.961 -6.582 1 98.38 102 PHE A CA 1
ATOM 761 C C . PHE A 1 102 ? 11.133 -10.453 -5.488 1 98.38 102 PHE A C 1
ATOM 763 O O . PHE A 1 102 ? 11.164 -9.953 -4.363 1 98.38 102 PHE A O 1
ATOM 770 N N . SER A 1 103 ? 10.25 -11.336 -5.891 1 98 103 SER A N 1
ATOM 771 C CA . SER A 1 103 ? 9.328 -11.969 -4.957 1 98 103 SER A CA 1
ATOM 772 C C . SER A 1 103 ? 9.023 -13.406 -5.367 1 98 103 SER A C 1
ATOM 774 O O . SER A 1 103 ? 9.18 -13.773 -6.535 1 98 103 SER A O 1
ATOM 776 N N . ALA A 1 104 ? 8.656 -14.172 -4.352 1 97.88 104 ALA A N 1
ATOM 777 C CA . ALA A 1 104 ? 8.258 -15.547 -4.605 1 97.88 104 ALA A CA 1
ATOM 778 C C . ALA A 1 104 ? 6.863 -15.828 -4.039 1 97.88 104 ALA A C 1
ATOM 780 O O . ALA A 1 104 ? 6.555 -15.43 -2.916 1 97.88 104 ALA A O 1
ATOM 781 N N . SER A 1 105 ? 6.004 -16.359 -4.863 1 97.19 105 SER A N 1
ATOM 782 C CA . SER A 1 105 ? 4.734 -16.938 -4.438 1 97.19 105 SER A CA 1
ATOM 783 C C . SER A 1 105 ? 4.727 -18.453 -4.652 1 97.19 105 SER A C 1
ATOM 785 O O . SER A 1 105 ? 5.75 -19.047 -5.016 1 97.19 105 SER A O 1
ATOM 787 N N . ASN A 1 106 ? 3.611 -19.078 -4.402 1 97.38 106 ASN A N 1
ATOM 788 C CA . ASN A 1 106 ? 3.533 -20.516 -4.574 1 97.38 106 ASN A CA 1
ATOM 789 C C . ASN A 1 106 ? 3.855 -20.938 -6.008 1 97.38 106 ASN A C 1
ATOM 791 O O . ASN A 1 106 ? 4.641 -21.859 -6.23 1 97.38 106 ASN A O 1
ATOM 795 N N . ASP A 1 107 ? 3.369 -20.125 -6.957 1 98 107 ASP A N 1
ATOM 796 C CA . ASP A 1 107 ? 3.396 -20.625 -8.328 1 98 107 ASP A CA 1
ATOM 797 C C . ASP A 1 107 ? 4.344 -19.797 -9.195 1 98 107 ASP A C 1
ATOM 799 O O . ASP A 1 107 ? 4.57 -20.109 -10.367 1 98 107 ASP A O 1
ATOM 803 N N . ARG A 1 108 ? 4.852 -18.703 -8.586 1 97.94 108 ARG A N 1
ATOM 804 C CA . ARG A 1 108 ? 5.582 -17.766 -9.43 1 97.94 108 ARG A CA 1
ATOM 805 C C . ARG A 1 108 ? 6.824 -17.234 -8.719 1 97.94 108 ARG A C 1
ATOM 807 O O . ARG A 1 108 ? 6.84 -17.125 -7.488 1 97.94 108 ARG A O 1
ATOM 814 N N . PHE A 1 109 ? 7.812 -17.016 -9.5 1 98.5 109 PHE A N 1
ATOM 815 C CA . PHE A 1 109 ? 8.938 -16.172 -9.117 1 98.5 109 PHE A CA 1
ATOM 816 C C . PHE A 1 109 ? 8.93 -14.867 -9.906 1 98.5 109 PHE A C 1
ATOM 818 O O . PHE A 1 109 ? 9.102 -14.875 -11.133 1 98.5 109 PHE A O 1
ATOM 825 N N . GLY A 1 110 ? 8.711 -13.805 -9.203 1 98.12 110 GLY A N 1
ATOM 826 C CA . GLY A 1 110 ? 8.461 -12.531 -9.867 1 98.12 110 GLY A CA 1
ATOM 827 C C . GLY A 1 110 ? 9.57 -11.516 -9.656 1 98.12 110 GLY A C 1
ATOM 828 O O . GLY A 1 110 ? 10.398 -11.672 -8.758 1 98.12 110 GLY A O 1
ATOM 829 N N . GLY A 1 111 ? 9.562 -10.547 -10.523 1 98.25 111 GLY A N 1
ATOM 830 C CA . GLY A 1 111 ? 10.43 -9.383 -10.422 1 98.25 111 GLY A CA 1
ATOM 831 C C . GLY A 1 111 ? 9.758 -8.102 -10.875 1 98.25 111 GLY A C 1
ATOM 832 O O . GLY A 1 111 ? 8.789 -8.141 -11.641 1 98.25 111 GLY A O 1
ATOM 833 N N . GLU A 1 112 ? 10.305 -7.031 -10.367 1 98.5 112 GLU A N 1
ATOM 834 C CA . GLU A 1 112 ? 9.789 -5.727 -10.773 1 98.5 112 GLU A CA 1
ATOM 835 C C . GLU A 1 112 ? 10.922 -4.699 -10.867 1 98.5 112 GLU A C 1
ATOM 837 O O . GLU A 1 112 ? 11.852 -4.715 -10.062 1 98.5 112 GLU A O 1
ATOM 842 N N . VAL A 1 113 ? 10.82 -3.855 -11.859 1 98.25 113 VAL A N 1
ATOM 843 C CA . VAL A 1 113 ? 11.688 -2.695 -12.039 1 98.25 113 VAL A CA 1
ATOM 844 C C . VAL A 1 113 ? 10.836 -1.449 -12.281 1 98.25 113 VAL A C 1
ATOM 846 O O . VAL A 1 113 ? 9.93 -1.461 -13.117 1 98.25 113 VAL A O 1
ATOM 849 N N . THR A 1 114 ? 11.008 -0.486 -11.578 1 96.88 114 THR A N 1
ATOM 850 C CA . THR A 1 114 ? 10.469 0.842 -11.844 1 96.88 114 THR A CA 1
ATOM 851 C C . THR A 1 114 ? 11.578 1.884 -11.883 1 96.88 114 THR A C 1
ATOM 853 O O . THR A 1 114 ? 12.414 1.949 -10.977 1 96.88 114 THR A O 1
ATOM 856 N N . THR A 1 115 ? 11.625 2.686 -12.938 1 96.06 115 THR A N 1
ATOM 857 C CA . THR A 1 115 ? 12.727 3.625 -13.117 1 96.06 115 THR A CA 1
ATOM 858 C C . THR A 1 115 ? 12.312 4.77 -14.039 1 96.06 115 THR A C 1
ATOM 860 O O . THR A 1 115 ? 11.219 4.754 -14.609 1 96.06 115 THR A O 1
ATOM 863 N N . LEU A 1 116 ? 13.164 5.754 -14.117 1 93.88 116 LEU A N 1
ATOM 864 C CA . LEU A 1 116 ? 13.016 6.828 -15.094 1 93.88 116 LEU A CA 1
ATOM 865 C C . LEU A 1 116 ? 13.461 6.371 -16.484 1 93.88 116 LEU A C 1
ATOM 867 O O . LEU A 1 116 ? 14.367 5.543 -16.609 1 93.88 116 LEU A O 1
ATOM 871 N N . THR A 1 117 ? 12.836 7.008 -17.453 1 95.25 117 THR A N 1
ATOM 872 C CA . THR A 1 117 ? 13.148 6.676 -18.828 1 95.25 117 THR A CA 1
ATOM 873 C C . THR A 1 117 ? 14.641 6.805 -19.094 1 95.25 117 THR A C 1
ATOM 875 O O . THR A 1 117 ? 15.242 5.945 -19.75 1 95.25 117 THR A O 1
ATOM 878 N N . GLU A 1 118 ? 15.297 7.836 -18.516 1 94.31 118 GLU A N 1
ATOM 879 C CA . GLU A 1 118 ? 16.703 8.117 -18.781 1 94.31 118 GLU A CA 1
ATOM 880 C C . GLU A 1 118 ? 17.594 7.035 -18.172 1 94.31 118 GLU A C 1
ATOM 882 O O . GLU A 1 118 ? 18.734 6.852 -18.625 1 94.31 118 GLU A O 1
ATOM 887 N N . ASN A 1 119 ? 17.047 6.262 -17.234 1 96.56 119 ASN A N 1
ATOM 888 C CA . ASN A 1 119 ? 17.844 5.254 -16.547 1 96.56 119 ASN A CA 1
ATOM 889 C C . ASN A 1 119 ? 17.438 3.84 -16.953 1 96.56 119 ASN A C 1
ATOM 891 O O . ASN A 1 119 ? 17.891 2.861 -16.359 1 96.56 119 ASN A O 1
ATOM 895 N N . LEU A 1 120 ? 16.625 3.707 -17.969 1 97.69 120 LEU A N 1
ATOM 896 C CA . LEU A 1 120 ? 16.047 2.422 -18.344 1 97.69 120 LEU A CA 1
ATOM 897 C C . LEU A 1 120 ? 17.125 1.437 -18.766 1 97.69 120 LEU A C 1
ATOM 899 O O . LEU A 1 120 ? 17.125 0.279 -18.344 1 97.69 120 LEU A O 1
ATOM 903 N N . ASP A 1 121 ? 18.109 1.877 -19.547 1 97.69 121 ASP A N 1
ATOM 904 C CA . ASP 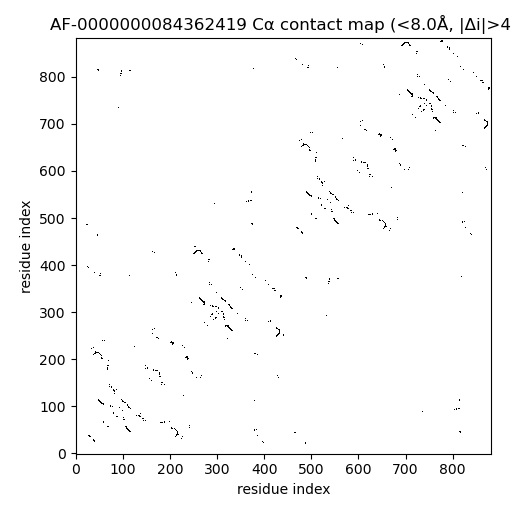A 1 121 ? 19.172 0.984 -20.016 1 97.69 121 ASP A CA 1
ATOM 905 C C . ASP A 1 121 ? 19.953 0.402 -18.844 1 97.69 121 ASP A C 1
ATOM 907 O O . ASP A 1 121 ? 20.156 -0.812 -18.766 1 97.69 121 ASP A O 1
ATOM 911 N N . GLN A 1 122 ? 20.328 1.249 -17.969 1 97 122 GLN A N 1
ATOM 912 C CA . GLN A 1 122 ? 21.078 0.809 -16.797 1 97 122 GLN A CA 1
ATOM 913 C C . GLN A 1 122 ? 20.234 -0.098 -15.914 1 97 122 GLN A C 1
ATOM 915 O O . GLN A 1 122 ? 20.75 -1.066 -15.344 1 97 122 GLN A O 1
ATOM 920 N N . SER A 1 123 ? 18.984 0.238 -15.742 1 98 123 SER A N 1
ATOM 921 C CA . SER A 1 123 ? 18.078 -0.574 -14.93 1 98 123 SER A CA 1
ATOM 922 C C . SER A 1 123 ? 17.969 -1.993 -15.477 1 98 123 SER A C 1
ATOM 924 O O . SER A 1 123 ? 18.031 -2.963 -14.727 1 98 123 SER A O 1
ATOM 926 N N . MET A 1 124 ? 17.828 -2.051 -16.766 1 98.44 124 MET A N 1
ATOM 927 C CA . MET A 1 124 ? 17.703 -3.355 -17.406 1 98.44 124 MET A CA 1
ATOM 928 C C . MET A 1 124 ? 19.016 -4.133 -17.344 1 98.44 124 MET A C 1
ATOM 930 O O . MET A 1 124 ? 19 -5.359 -17.234 1 98.44 124 MET A O 1
ATOM 934 N N . ASP A 1 125 ? 20.125 -3.451 -17.375 1 98.19 125 ASP A N 1
ATOM 935 C CA . ASP A 1 125 ? 21.422 -4.098 -17.203 1 98.19 125 ASP A CA 1
ATOM 936 C C . ASP A 1 125 ? 21.547 -4.703 -15.812 1 98.19 125 ASP A C 1
ATOM 938 O O . ASP A 1 125 ? 22.047 -5.82 -15.656 1 98.19 125 ASP A O 1
ATOM 942 N N . LEU A 1 126 ? 21.125 -3.949 -14.852 1 98.38 126 LEU A N 1
ATOM 943 C CA . LEU A 1 126 ? 21.172 -4.445 -13.477 1 98.38 126 LEU A CA 1
ATOM 944 C C . LEU A 1 126 ? 20.234 -5.633 -13.289 1 98.38 126 LEU A C 1
ATOM 946 O O . LEU A 1 126 ? 20.578 -6.59 -12.586 1 98.38 126 LEU A O 1
ATOM 950 N N . LEU A 1 127 ? 19.062 -5.547 -13.867 1 98.69 127 LEU A N 1
ATOM 951 C CA . LEU A 1 127 ? 18.141 -6.684 -13.844 1 98.69 127 LEU A CA 1
ATOM 952 C C . LEU A 1 127 ? 18.797 -7.918 -14.453 1 98.69 127 LEU A C 1
ATOM 954 O O . LEU A 1 127 ? 18.719 -9.016 -13.891 1 98.69 127 LEU A O 1
ATOM 958 N N . ARG A 1 128 ? 19.438 -7.75 -15.609 1 98.62 128 ARG A N 1
ATOM 959 C CA . ARG A 1 128 ? 20.141 -8.844 -16.266 1 98.62 128 ARG A CA 1
ATOM 960 C C . ARG A 1 128 ? 21.172 -9.469 -15.336 1 98.62 128 ARG A C 1
ATOM 962 O O . ARG A 1 128 ? 21.219 -10.688 -15.18 1 98.62 128 ARG A O 1
ATOM 969 N N . LEU A 1 129 ? 21.984 -8.633 -14.734 1 98.44 129 LEU A N 1
ATOM 970 C CA . LEU A 1 129 ? 23.031 -9.117 -13.844 1 98.44 129 LEU A CA 1
ATOM 971 C C . LEU A 1 129 ? 22.438 -9.875 -12.664 1 98.44 129 LEU A C 1
ATOM 973 O O . LEU A 1 129 ? 22.906 -10.953 -12.305 1 98.44 129 LEU A O 1
ATOM 977 N N . ALA A 1 130 ? 21.359 -9.359 -12.094 1 98.56 130 ALA A N 1
ATOM 978 C CA . ALA A 1 130 ? 20.719 -9.992 -10.945 1 98.56 130 ALA A CA 1
ATOM 979 C C . ALA A 1 130 ? 20.141 -11.359 -11.32 1 98.56 130 ALA A C 1
ATOM 981 O O . ALA A 1 130 ? 20.141 -12.289 -10.508 1 98.56 130 ALA A O 1
ATOM 982 N N . LEU A 1 131 ? 19.703 -11.477 -12.531 1 98.5 131 LEU A N 1
ATOM 983 C CA . LEU A 1 131 ? 19.047 -12.703 -12.992 1 98.5 131 LEU A CA 1
ATOM 984 C C . LEU A 1 131 ? 20.078 -13.742 -13.406 1 98.5 131 LEU A C 1
ATOM 986 O O . LEU A 1 131 ? 19.812 -14.945 -13.352 1 98.5 131 LEU A O 1
ATOM 990 N N . THR A 1 132 ? 21.297 -13.297 -13.852 1 97.56 132 THR A N 1
ATOM 991 C CA . THR A 1 132 ? 22.203 -14.234 -14.508 1 97.56 132 THR A CA 1
ATOM 992 C C . THR A 1 132 ? 23.469 -14.438 -13.688 1 97.56 132 THR A C 1
ATOM 994 O O . THR A 1 132 ? 24.125 -15.477 -13.789 1 97.56 132 THR A O 1
ATOM 997 N N . GLN A 1 133 ? 23.812 -13.383 -12.914 1 97.56 133 GLN A N 1
ATOM 998 C CA . GLN A 1 133 ? 25.047 -13.43 -12.133 1 97.56 133 GLN A CA 1
ATOM 999 C C . GLN A 1 133 ? 24.828 -12.891 -10.727 1 97.56 133 GLN A C 1
ATOM 1001 O O . GLN A 1 133 ? 25.578 -12.016 -10.266 1 97.56 133 GLN A O 1
ATOM 1006 N N . PRO A 1 134 ? 23.766 -13.359 -10.102 1 98.06 134 PRO A N 1
ATOM 1007 C CA . PRO A 1 134 ? 23.672 -12.93 -8.703 1 98.06 134 PRO A CA 1
ATOM 1008 C C . PRO A 1 134 ? 24.875 -13.375 -7.871 1 98.06 134 PRO A C 1
ATOM 1010 O O . PRO A 1 134 ? 25.359 -14.5 -8.039 1 98.06 134 PRO A O 1
ATOM 1013 N N . ARG A 1 135 ? 25.328 -12.562 -7.027 1 97.19 135 ARG A N 1
ATOM 1014 C CA . ARG A 1 135 ? 26.578 -12.844 -6.328 1 97.19 135 ARG A CA 1
ATOM 1015 C C . ARG A 1 135 ? 26.359 -13.82 -5.18 1 97.19 135 ARG A C 1
ATOM 1017 O O . ARG A 1 135 ? 27.125 -14.766 -5.004 1 97.19 135 ARG A O 1
ATOM 1024 N N . PHE A 1 136 ? 25.312 -13.578 -4.371 1 97.75 136 PHE A N 1
ATOM 1025 C CA . PHE A 1 136 ? 25 -14.383 -3.189 1 97.75 136 PHE A CA 1
ATOM 1026 C C . PHE A 1 136 ? 26.172 -14.398 -2.223 1 97.75 136 PHE A C 1
ATOM 1028 O O . PHE A 1 136 ? 26.562 -15.453 -1.729 1 97.75 136 PHE A O 1
ATOM 1035 N N . ASP A 1 137 ? 26.734 -13.25 -1.943 1 95.75 137 ASP A N 1
ATOM 1036 C CA . ASP A 1 137 ? 27.859 -13.164 -1.011 1 95.75 137 ASP A CA 1
ATOM 1037 C C . ASP A 1 137 ? 27.453 -13.648 0.38 1 95.75 137 ASP A C 1
ATOM 1039 O O . ASP A 1 137 ? 26.281 -13.531 0.767 1 95.75 137 ASP A O 1
ATOM 1043 N N . ASP A 1 138 ? 28.406 -14.078 1.167 1 94.19 138 ASP A N 1
ATOM 1044 C CA . ASP A 1 138 ? 28.156 -14.719 2.451 1 94.19 138 ASP A CA 1
ATOM 1045 C C . ASP A 1 138 ? 27.438 -13.781 3.41 1 94.19 138 ASP A C 1
ATOM 1047 O O . ASP A 1 138 ? 26.422 -14.148 4.004 1 94.19 138 ASP A O 1
ATOM 1051 N N . GLU A 1 139 ? 27.922 -12.648 3.496 1 89.31 139 GLU A N 1
ATOM 1052 C CA . GLU A 1 139 ? 27.375 -11.742 4.508 1 89.31 139 GLU A CA 1
ATOM 1053 C C . GLU A 1 139 ? 25.938 -11.367 4.203 1 89.31 139 GLU A C 1
ATOM 1055 O O . GLU A 1 139 ? 25.062 -11.523 5.047 1 89.31 139 GLU A O 1
ATOM 1060 N N . PRO A 1 140 ? 25.594 -10.914 2.982 1 90.81 140 PRO A N 1
ATOM 1061 C CA . PRO A 1 140 ? 24.188 -10.602 2.695 1 90.81 140 PRO A CA 1
ATOM 1062 C C . PRO A 1 140 ? 23.281 -11.82 2.832 1 90.81 140 PRO A C 1
ATOM 1064 O O . PRO A 1 140 ? 22.156 -11.695 3.318 1 90.81 140 PRO A O 1
ATOM 1067 N N . VAL A 1 141 ? 23.734 -12.969 2.479 1 94.75 141 VAL A N 1
ATOM 1068 C CA . VAL A 1 141 ? 22.906 -14.172 2.572 1 94.75 141 VAL A CA 1
ATOM 1069 C C . VAL A 1 141 ? 22.641 -14.5 4.039 1 94.75 141 VAL A C 1
ATOM 1071 O O . VAL A 1 141 ? 21.5 -14.797 4.418 1 94.75 141 VAL A O 1
ATOM 1074 N N . ALA A 1 142 ? 23.688 -14.453 4.809 1 92.81 142 ALA A N 1
ATOM 1075 C CA . ALA A 1 142 ? 23.531 -14.75 6.23 1 92.81 142 ALA A CA 1
ATOM 1076 C C . ALA A 1 142 ? 22.578 -13.758 6.887 1 92.81 142 ALA A C 1
ATOM 1078 O O . ALA A 1 142 ? 21.734 -14.141 7.711 1 92.81 142 ALA A O 1
ATOM 1079 N N . ARG A 1 143 ? 22.703 -12.539 6.5 1 83.75 143 ARG A N 1
ATOM 1080 C CA . ARG A 1 143 ? 21.844 -11.492 7.039 1 83.75 143 ARG A CA 1
ATOM 1081 C C . ARG A 1 143 ? 20.391 -11.734 6.652 1 83.75 143 ARG A C 1
ATOM 1083 O O . ARG A 1 143 ? 19.5 -11.672 7.5 1 83.75 143 ARG A O 1
ATOM 1090 N N . LEU A 1 144 ? 20.172 -11.969 5.457 1 90.69 144 LEU A N 1
ATOM 1091 C CA . LEU A 1 144 ? 18.797 -12.156 4.969 1 90.69 144 LEU A CA 1
ATOM 1092 C C . LEU A 1 144 ? 18.203 -13.453 5.492 1 90.69 144 LEU A C 1
ATOM 1094 O O . LEU A 1 144 ? 17 -13.531 5.738 1 90.69 144 LEU A O 1
ATOM 1098 N N . LYS A 1 145 ? 19.031 -14.469 5.703 1 93.62 145 LYS A N 1
ATOM 1099 C CA . LYS A 1 145 ? 18.562 -15.68 6.367 1 93.62 145 LYS A CA 1
ATOM 1100 C C . LYS A 1 145 ? 18.078 -15.383 7.781 1 93.62 145 LYS A C 1
ATOM 1102 O O . LYS A 1 145 ? 17.016 -15.859 8.203 1 93.62 145 LYS A O 1
ATOM 1107 N N . SER A 1 146 ? 18.875 -14.633 8.43 1 88.62 146 SER A N 1
ATOM 1108 C CA . SER A 1 146 ? 18.5 -14.266 9.797 1 88.62 146 SER A CA 1
ATOM 1109 C C . SER A 1 146 ? 17.203 -13.492 9.828 1 88.62 146 SER A C 1
ATOM 1111 O O . SER A 1 146 ? 16.375 -13.695 10.719 1 88.62 146 SER A O 1
ATOM 1113 N N . GLN A 1 147 ? 17.078 -12.641 8.875 1 82.44 147 GLN A N 1
ATOM 1114 C CA . GLN A 1 147 ? 15.844 -11.867 8.789 1 82.44 147 GLN A CA 1
ATOM 1115 C C . GLN A 1 147 ? 14.641 -12.758 8.484 1 82.44 147 GLN A C 1
ATOM 1117 O O . GLN A 1 147 ? 13.578 -12.602 9.078 1 82.44 147 GLN A O 1
ATOM 1122 N N . LEU A 1 148 ? 14.812 -13.633 7.582 1 91.75 148 LEU A N 1
ATOM 1123 C CA . LEU A 1 148 ? 13.742 -14.57 7.238 1 91.75 148 LEU A CA 1
ATOM 1124 C C . LEU A 1 148 ? 13.367 -15.43 8.438 1 91.75 148 LEU A C 1
ATOM 1126 O O . LEU A 1 148 ? 12.18 -15.641 8.703 1 91.75 148 LEU A O 1
ATOM 1130 N N . ILE A 1 149 ? 14.336 -15.891 9.141 1 91.62 149 ILE A N 1
ATOM 1131 C CA . ILE A 1 149 ? 14.117 -16.734 10.312 1 91.62 149 ILE A CA 1
ATOM 1132 C C . ILE A 1 149 ? 13.359 -15.945 11.375 1 91.62 149 ILE A C 1
ATOM 1134 O O . ILE A 1 149 ? 12.414 -16.453 11.977 1 91.62 149 ILE A O 1
ATOM 1138 N N . ALA A 1 150 ? 13.766 -14.711 11.586 1 81.56 150 ALA A N 1
ATOM 1139 C CA . ALA A 1 150 ? 13.047 -13.852 12.523 1 81.56 150 ALA A CA 1
ATOM 1140 C C . ALA A 1 150 ? 11.594 -13.672 12.094 1 81.56 150 ALA A C 1
ATOM 1142 O O . ALA A 1 150 ? 10.688 -13.695 12.938 1 81.56 150 ALA A O 1
ATOM 1143 N N . GLY A 1 151 ? 11.406 -13.508 10.82 1 84.75 151 GLY A N 1
ATOM 1144 C CA . GLY A 1 151 ? 10.055 -13.406 10.289 1 84.75 151 GLY A CA 1
ATOM 1145 C C . GLY A 1 151 ? 9.227 -14.656 10.523 1 84.75 151 GLY A C 1
ATOM 1146 O O . GLY A 1 151 ? 8.07 -14.57 10.922 1 84.75 151 GLY A O 1
ATOM 1147 N N . ILE A 1 152 ? 9.867 -15.758 10.32 1 90.5 152 ILE A N 1
ATOM 1148 C CA . ILE A 1 152 ? 9.203 -17.047 10.523 1 90.5 152 ILE A CA 1
ATOM 1149 C C . ILE A 1 152 ? 8.812 -17.188 11.992 1 90.5 152 ILE A C 1
ATOM 1151 O O . ILE A 1 152 ? 7.695 -17.625 12.297 1 90.5 152 ILE A O 1
ATOM 1155 N N . GLN A 1 153 ? 9.672 -16.828 12.852 1 85.31 153 GLN A N 1
ATOM 1156 C CA . GLN A 1 153 ? 9.414 -16.906 14.289 1 85.31 153 GLN A CA 1
ATOM 1157 C C . GLN A 1 153 ? 8.289 -15.969 14.703 1 85.31 153 GLN A C 1
ATOM 1159 O O . GLN A 1 153 ? 7.41 -16.344 15.477 1 85.31 153 GLN A O 1
ATOM 1164 N N . SER A 1 154 ? 8.344 -14.805 14.148 1 79.12 154 SER A N 1
ATOM 1165 C CA . SER A 1 154 ? 7.27 -13.859 14.422 1 79.12 154 SER A CA 1
ATOM 1166 C C . SER A 1 154 ? 5.926 -14.367 13.914 1 79.12 154 SER A C 1
ATOM 1168 O O . SER A 1 154 ? 4.914 -14.281 14.609 1 79.12 154 SER A O 1
ATOM 1170 N N . ASP A 1 155 ? 5.934 -14.828 12.727 1 84.44 155 ASP A N 1
ATOM 1171 C CA . ASP A 1 155 ? 4.73 -15.312 12.062 1 84.44 155 ASP A CA 1
ATOM 1172 C C . ASP A 1 155 ? 4.133 -16.5 12.812 1 84.44 155 ASP A C 1
ATOM 1174 O O . ASP A 1 155 ? 2.926 -16.75 12.742 1 84.44 155 ASP A O 1
ATOM 1178 N N . SER A 1 156 ? 4.934 -17.25 13.469 1 84.88 156 SER A N 1
ATOM 1179 C CA . SER A 1 156 ? 4.48 -18.438 14.203 1 84.88 156 SER A CA 1
ATOM 1180 C C . SER A 1 156 ? 3.592 -18.047 15.383 1 84.88 156 SER A C 1
ATOM 1182 O O . SER A 1 156 ? 2.93 -18.906 15.969 1 84.88 156 SER A O 1
ATOM 1184 N N . GLN A 1 157 ? 3.475 -16.766 15.586 1 79.25 157 GLN A N 1
ATOM 1185 C CA . GLN A 1 157 ? 2.646 -16.281 16.688 1 79.25 157 GLN A CA 1
ATOM 1186 C C . GLN A 1 157 ? 1.453 -15.484 16.156 1 79.25 157 GLN A C 1
ATOM 1188 O O . GLN A 1 157 ? 0.665 -14.953 16.953 1 79.25 157 GLN A O 1
ATOM 1193 N N . ARG A 1 158 ? 1.312 -15.367 14.984 1 83.38 158 ARG A N 1
ATOM 1194 C CA . ARG A 1 158 ? 0.22 -14.617 14.375 1 83.38 158 ARG A CA 1
ATOM 1195 C C . ARG A 1 158 ? -0.949 -15.531 14.023 1 83.38 158 ARG A C 1
ATOM 1197 O O . ARG A 1 158 ? -0.81 -16.422 13.188 1 83.38 158 ARG A O 1
ATOM 1204 N N . PRO A 1 159 ? -2.064 -15.242 14.516 1 89.38 159 PRO A N 1
ATOM 1205 C CA . PRO A 1 159 ? -3.203 -16.141 14.305 1 89.38 159 PRO A CA 1
ATOM 1206 C C . PRO A 1 159 ? -3.516 -16.359 12.828 1 89.38 159 PRO A C 1
ATOM 1208 O O . PRO A 1 159 ? -3.791 -17.484 12.414 1 89.38 159 PRO A O 1
ATOM 1211 N N . GLY A 1 160 ? -3.479 -15.289 12.031 1 93 160 GLY A N 1
ATOM 1212 C CA . GLY A 1 160 ? -3.76 -15.414 10.617 1 93 160 GLY A CA 1
ATOM 1213 C C . GLY A 1 160 ? -2.809 -16.359 9.898 1 93 160 GLY A C 1
ATOM 1214 O O . GLY A 1 160 ? -3.234 -17.188 9.094 1 93 160 GLY A O 1
ATOM 1215 N N . LYS A 1 161 ? -1.534 -16.219 10.156 1 93.31 161 LYS A N 1
ATOM 1216 C CA . LYS A 1 161 ? -0.536 -17.078 9.531 1 93.31 161 LYS A CA 1
ATOM 1217 C C . LYS A 1 161 ? -0.703 -18.531 9.984 1 93.31 161 LYS A C 1
ATOM 1219 O O . LYS A 1 161 ? -0.607 -19.453 9.172 1 93.31 161 LYS A O 1
ATOM 1224 N N . LEU A 1 162 ? -0.938 -18.734 11.273 1 95.06 162 LEU A N 1
ATOM 1225 C CA . LEU A 1 162 ? -1.162 -20.078 11.805 1 95.06 162 LEU A CA 1
ATOM 1226 C C . LEU A 1 162 ? -2.35 -20.734 11.117 1 95.06 162 LEU A C 1
ATOM 1228 O O . LEU A 1 162 ? -2.271 -21.906 10.719 1 95.06 162 LEU A O 1
ATOM 1232 N N . ALA A 1 163 ? -3.363 -19.984 10.953 1 97.31 163 ALA A N 1
ATOM 1233 C CA . ALA A 1 163 ? -4.582 -20.516 10.344 1 97.31 163 ALA A CA 1
ATOM 1234 C C . ALA A 1 163 ? -4.352 -20.891 8.883 1 97.31 163 ALA A C 1
ATOM 1236 O O . ALA A 1 163 ? -4.734 -21.969 8.445 1 97.31 163 ALA A O 1
ATOM 1237 N N . TYR A 1 164 ? -3.752 -20 8.125 1 97.19 164 TYR A N 1
ATOM 1238 C CA . TYR A 1 164 ? -3.506 -20.234 6.707 1 97.19 164 TYR A CA 1
ATOM 1239 C C . TYR A 1 164 ? -2.568 -21.406 6.5 1 97.19 164 TYR A C 1
ATOM 1241 O O . TYR A 1 164 ? -2.812 -22.266 5.641 1 97.19 164 TYR A O 1
ATOM 1249 N N . ASN A 1 165 ? -1.518 -21.5 7.285 1 96.88 165 ASN A N 1
ATOM 1250 C CA . ASN A 1 165 ? -0.58 -22.609 7.152 1 96.88 165 ASN A CA 1
ATOM 1251 C C . ASN A 1 165 ? -1.248 -23.953 7.453 1 96.88 165 ASN A C 1
ATOM 1253 O O . ASN A 1 165 ? -1.048 -24.922 6.727 1 96.88 165 ASN A O 1
ATOM 1257 N N . ALA A 1 166 ? -1.988 -23.938 8.508 1 97.5 166 ALA A N 1
ATOM 1258 C CA . ALA A 1 166 ? -2.686 -25.172 8.875 1 97.5 166 ALA A CA 1
ATOM 1259 C C . ALA A 1 166 ? -3.691 -25.562 7.801 1 97.5 166 ALA A C 1
ATOM 1261 O O . ALA A 1 166 ? -3.826 -26.75 7.473 1 97.5 166 ALA A O 1
ATOM 1262 N N . PHE A 1 167 ? -4.348 -24.609 7.266 1 98.19 167 PHE A N 1
ATOM 1263 C CA . PHE A 1 167 ? -5.34 -24.859 6.23 1 98.19 167 PHE A CA 1
ATOM 1264 C C . PHE A 1 167 ? -4.684 -25.469 4.988 1 98.19 167 PHE A C 1
ATOM 1266 O O . PHE A 1 167 ? -5.137 -26.484 4.477 1 98.19 167 PHE A O 1
ATOM 1273 N N . PHE A 1 168 ? -3.656 -24.906 4.508 1 98.25 168 PHE A N 1
ATOM 1274 C CA . PHE A 1 168 ? -2.994 -25.375 3.295 1 98.25 168 PHE A CA 1
ATOM 1275 C C . PHE A 1 168 ? -2.357 -26.75 3.523 1 98.25 168 PHE A C 1
ATOM 1277 O O . PHE A 1 168 ? -2.359 -27.594 2.629 1 98.25 168 PHE A O 1
ATOM 1284 N N . LYS A 1 169 ? -1.814 -26.922 4.676 1 97.62 169 LYS A N 1
ATOM 1285 C CA . LYS A 1 169 ? -1.261 -28.234 5 1 97.62 169 LYS A CA 1
ATOM 1286 C C . LYS A 1 169 ? -2.336 -29.312 4.938 1 97.62 169 LYS A C 1
ATOM 1288 O O . LYS A 1 169 ? -2.09 -30.406 4.438 1 97.62 169 LYS A O 1
ATOM 1293 N N . ALA A 1 170 ? -3.455 -28.969 5.457 1 97.44 170 ALA A N 1
ATOM 1294 C CA . ALA A 1 170 ? -4.566 -29.906 5.441 1 97.44 170 ALA A CA 1
ATOM 1295 C C . ALA A 1 170 ? -5.059 -30.156 4.02 1 97.44 170 ALA A C 1
ATOM 1297 O O . ALA A 1 170 ? -5.375 -31.297 3.648 1 97.44 170 ALA A O 1
ATOM 1298 N N . MET A 1 171 ? -5.137 -29.125 3.217 1 98.06 171 MET A N 1
ATOM 1299 C CA . MET A 1 171 ? -5.664 -29.203 1.855 1 98.06 171 MET A CA 1
ATOM 1300 C C . MET A 1 171 ? -4.691 -29.938 0.941 1 98.06 171 MET A C 1
ATOM 1302 O O . MET A 1 171 ? -5.109 -30.594 -0.012 1 98.06 171 MET A O 1
ATOM 1306 N N . PHE A 1 172 ? -3.373 -29.797 1.274 1 98.19 172 PHE A N 1
ATOM 1307 C CA . PHE A 1 172 ? -2.346 -30.328 0.394 1 98.19 172 PHE A CA 1
ATOM 1308 C C . PHE A 1 172 ? -1.271 -31.062 1.197 1 98.19 172 PHE A C 1
ATOM 1310 O O . PHE A 1 172 ? -0.101 -30.672 1.168 1 98.19 172 PHE A O 1
ATOM 1317 N N . PRO A 1 173 ? -1.521 -32.156 1.768 1 95.94 173 PRO A N 1
ATOM 1318 C CA . PRO A 1 173 ? -0.584 -32.812 2.682 1 95.94 173 PRO A CA 1
ATOM 1319 C C . PRO A 1 173 ? 0.677 -33.312 1.979 1 95.94 173 PRO A C 1
ATOM 1321 O O . PRO A 1 173 ? 1.749 -33.375 2.586 1 95.94 173 PRO A O 1
ATOM 1324 N N . ASP A 1 174 ? 0.649 -33.625 0.685 1 95.19 174 ASP A N 1
ATOM 1325 C CA . ASP A 1 174 ? 1.788 -34.219 0.001 1 95.19 174 ASP A CA 1
ATOM 1326 C C . ASP A 1 174 ? 2.215 -33.406 -1.203 1 95.19 174 ASP A C 1
ATOM 1328 O O . ASP A 1 174 ? 2.676 -33.938 -2.209 1 95.19 174 ASP A O 1
ATOM 1332 N N . HIS A 1 175 ? 1.985 -32.219 -1.14 1 97.38 175 HIS A N 1
ATOM 1333 C CA . HIS A 1 175 ? 2.312 -31.297 -2.219 1 97.38 175 HIS A CA 1
ATOM 1334 C C . HIS A 1 175 ? 3.025 -30.062 -1.688 1 97.38 175 HIS A C 1
ATOM 1336 O O . HIS A 1 175 ? 2.848 -29.688 -0.525 1 97.38 175 HIS A O 1
ATOM 1342 N N . GLY A 1 176 ? 3.777 -29.359 -2.492 1 97.62 176 GLY A N 1
ATOM 1343 C CA . GLY A 1 176 ? 4.484 -28.141 -2.105 1 97.62 176 GLY A CA 1
ATOM 1344 C C . GLY A 1 176 ? 3.557 -27.047 -1.611 1 97.62 176 GLY A C 1
ATOM 1345 O O . GLY A 1 176 ? 3.953 -26.219 -0.792 1 97.62 176 GLY A O 1
ATOM 1346 N N . TYR A 1 177 ? 2.314 -27.078 -2.027 1 98.19 177 TYR A N 1
ATOM 1347 C CA . TYR A 1 177 ? 1.336 -26.078 -1.604 1 98.19 177 TYR A CA 1
ATOM 1348 C C . TYR A 1 177 ? 1.075 -26.172 -0.105 1 98.19 177 TYR A C 1
ATOM 1350 O O . TYR A 1 177 ? 0.61 -25.219 0.513 1 98.19 177 TYR A O 1
ATOM 1358 N N . GLY A 1 178 ? 1.325 -27.328 0.439 1 97.88 178 GLY A N 1
ATOM 1359 C CA . GLY A 1 178 ? 1.047 -27.547 1.851 1 97.88 178 GLY A CA 1
ATOM 1360 C C . GLY A 1 178 ? 2.16 -27.062 2.758 1 97.88 178 GLY A C 1
ATOM 1361 O O . GLY A 1 178 ? 2.033 -27.109 3.984 1 97.88 178 GLY A O 1
ATOM 1362 N N . ARG A 1 179 ? 3.18 -26.641 2.186 1 96.31 179 ARG A N 1
ATOM 1363 C CA . ARG A 1 179 ? 4.324 -26.156 2.951 1 96.31 179 ARG A CA 1
ATOM 1364 C C . ARG A 1 179 ? 4.379 -24.625 2.938 1 96.31 179 ARG A C 1
ATOM 1366 O O . ARG A 1 179 ? 4.047 -24 1.932 1 96.31 179 ARG A O 1
ATOM 1373 N N . ASP A 1 180 ? 4.844 -24.078 4.062 1 95.31 180 ASP A N 1
ATOM 1374 C CA . ASP A 1 180 ? 5.008 -22.625 4.133 1 95.31 180 ASP A CA 1
ATOM 1375 C C . ASP A 1 180 ? 6.078 -22.141 3.158 1 95.31 180 ASP A C 1
ATOM 1377 O O . ASP A 1 180 ? 7.227 -22.594 3.215 1 95.31 180 ASP A O 1
ATOM 1381 N N . SER A 1 181 ? 5.715 -21.234 2.322 1 95 181 SER A N 1
ATOM 1382 C CA . SER A 1 181 ? 6.641 -20.719 1.315 1 95 181 SER A CA 1
ATOM 1383 C C . SER A 1 181 ? 7.812 -19.984 1.96 1 95 181 SER A C 1
ATOM 1385 O O . SER A 1 181 ? 8.867 -19.828 1.343 1 95 181 SER A O 1
ATOM 1387 N N . ASP A 1 182 ? 7.625 -19.531 3.221 1 95.38 182 ASP A N 1
ATOM 1388 C CA . ASP A 1 182 ? 8.719 -18.875 3.938 1 95.38 182 ASP A CA 1
ATOM 1389 C C . ASP A 1 182 ? 9.703 -19.906 4.488 1 95.38 182 ASP A C 1
ATOM 1391 O O . ASP A 1 182 ? 10.828 -19.562 4.844 1 95.38 182 ASP A O 1
ATOM 1395 N N . GLY A 1 183 ? 9.312 -21.156 4.539 1 96.19 183 GLY A N 1
ATOM 1396 C CA . GLY A 1 183 ? 10.125 -22.219 5.113 1 96.19 183 GLY A CA 1
ATOM 1397 C C . GLY A 1 183 ? 9.992 -22.328 6.617 1 96.19 183 GLY A C 1
ATOM 1398 O O . GLY A 1 183 ? 9.008 -21.859 7.195 1 96.19 183 GLY A O 1
ATOM 1399 N N . THR A 1 184 ? 10.836 -23.156 7.156 1 96 184 THR A N 1
ATOM 1400 C CA . THR A 1 184 ? 10.984 -23.328 8.594 1 96 184 THR A CA 1
ATOM 1401 C C . THR A 1 184 ? 12.352 -22.844 9.062 1 96 184 THR A C 1
ATOM 1403 O O . THR A 1 184 ? 13.25 -22.625 8.242 1 96 184 THR A O 1
ATOM 1406 N N . VAL A 1 185 ? 12.414 -22.656 10.375 1 95.75 185 VAL A N 1
ATOM 1407 C CA . VAL A 1 185 ? 13.711 -22.266 10.93 1 95.75 185 VAL A CA 1
ATOM 1408 C C . VAL A 1 185 ? 14.773 -23.281 10.516 1 95.75 185 VAL A C 1
ATOM 1410 O O . VAL A 1 185 ? 15.867 -22.906 10.094 1 95.75 185 VAL A O 1
ATOM 1413 N N . GLU A 1 186 ? 14.43 -24.531 10.5 1 97.19 186 GLU A N 1
ATOM 1414 C CA . GLU A 1 186 ? 15.359 -25.609 10.172 1 97.19 186 GLU A CA 1
ATOM 1415 C C . GLU A 1 186 ? 15.734 -25.578 8.688 1 97.19 186 GLU A C 1
ATOM 1417 O O . GLU A 1 186 ? 16.906 -25.609 8.344 1 97.19 186 GLU A O 1
ATOM 1422 N N . SER A 1 187 ? 14.766 -25.516 7.844 1 97.94 187 SER A N 1
ATOM 1423 C CA . SER A 1 187 ? 15.039 -25.562 6.41 1 97.94 187 SER A CA 1
ATOM 1424 C C . SER A 1 187 ? 15.836 -24.344 5.953 1 97.94 187 SER A C 1
ATOM 1426 O O . SER A 1 187 ? 16.781 -24.484 5.184 1 97.94 187 SER A O 1
ATOM 1428 N N . VAL A 1 188 ? 15.469 -23.172 6.434 1 97.88 188 VAL A N 1
ATOM 1429 C CA . VAL A 1 188 ? 16.125 -21.938 6.016 1 97.88 188 VAL A CA 1
ATOM 1430 C C . VAL A 1 188 ? 17.578 -21.922 6.523 1 97.88 188 VAL A C 1
ATOM 1432 O O . VAL A 1 188 ? 18.484 -21.5 5.812 1 97.88 188 VAL A O 1
ATOM 1435 N N . THR A 1 189 ? 17.766 -22.375 7.762 1 97.12 189 THR A N 1
ATOM 1436 C CA . THR A 1 189 ? 19.125 -22.453 8.312 1 97.12 189 THR A CA 1
ATOM 1437 C C . THR A 1 189 ? 20 -23.344 7.453 1 97.12 189 THR A C 1
ATOM 1439 O O . THR A 1 189 ? 21.203 -23.078 7.289 1 97.12 189 THR A O 1
ATOM 1442 N N . GLY A 1 190 ? 19.453 -24.328 6.848 1 97.5 190 GLY A N 1
ATOM 1443 C CA . GLY A 1 190 ? 20.203 -25.312 6.086 1 97.5 190 GLY A CA 1
ATOM 1444 C C . GLY A 1 190 ? 20.469 -24.891 4.652 1 97.5 190 GLY A C 1
ATOM 1445 O O . GLY A 1 190 ? 21.266 -25.5 3.955 1 97.5 190 GLY A O 1
ATOM 1446 N N . LEU A 1 191 ? 19.875 -23.828 4.191 1 98.19 191 LEU A N 1
ATOM 1447 C CA . LEU A 1 191 ? 20.062 -23.375 2.816 1 98.19 191 LEU A CA 1
ATOM 1448 C C . LEU A 1 191 ? 21.469 -22.828 2.607 1 98.19 191 LEU A C 1
ATOM 1450 O O . LEU A 1 191 ? 22.016 -22.141 3.477 1 98.19 191 LEU A O 1
ATOM 1454 N N . THR A 1 192 ? 22.031 -23.094 1.432 1 97.12 192 THR A N 1
ATOM 1455 C CA . THR A 1 192 ? 23.406 -22.719 1.125 1 97.12 192 THR A CA 1
ATOM 1456 C C . THR A 1 192 ? 23.469 -21.844 -0.122 1 97.12 192 THR A C 1
ATOM 1458 O O . THR A 1 192 ? 22.469 -21.734 -0.847 1 97.12 192 THR A O 1
ATOM 1461 N N . GLN A 1 193 ? 24.609 -21.297 -0.323 1 97 193 GLN A N 1
ATOM 1462 C CA . GLN A 1 193 ? 24.844 -20.531 -1.541 1 97 193 GLN A CA 1
ATOM 1463 C C . GLN A 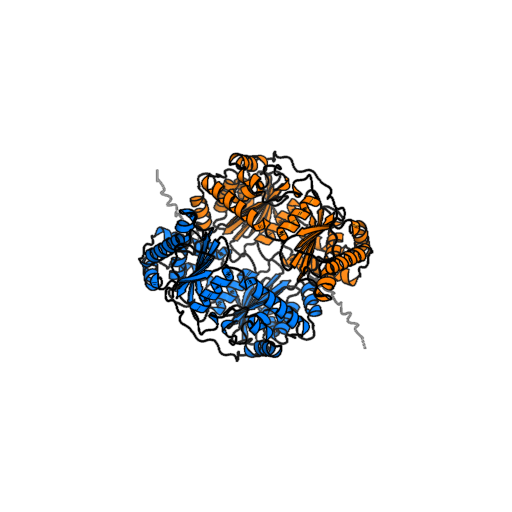1 193 ? 24.672 -21.406 -2.783 1 97 193 GLN A C 1
ATOM 1465 O O . GLN A 1 193 ? 24.172 -20.938 -3.807 1 97 193 GLN A O 1
ATOM 1470 N N . ALA A 1 194 ? 25.141 -22.594 -2.637 1 97.56 194 ALA A N 1
ATOM 1471 C CA . ALA A 1 194 ? 25 -23.531 -3.752 1 97.56 194 ALA A CA 1
ATOM 1472 C C . ALA A 1 194 ? 23.547 -23.766 -4.105 1 97.56 194 ALA A C 1
ATOM 1474 O O . ALA A 1 194 ? 23.188 -23.906 -5.281 1 97.56 194 ALA A O 1
ATOM 1475 N N . ASP A 1 195 ? 22.672 -23.812 -3.146 1 98.25 195 ASP A N 1
ATOM 1476 C CA . ASP A 1 195 ? 21.234 -23.969 -3.393 1 98.25 195 ASP A CA 1
ATOM 1477 C C . ASP A 1 195 ? 20.688 -22.781 -4.18 1 98.25 195 ASP A C 1
ATOM 1479 O O . ASP A 1 195 ? 19.891 -22.953 -5.098 1 98.25 195 ASP A O 1
ATOM 1483 N N . LEU A 1 196 ? 21.125 -21.609 -3.82 1 98.56 196 LEU A N 1
ATOM 1484 C CA . LEU A 1 196 ? 20.656 -20.391 -4.477 1 98.56 196 LEU A CA 1
ATOM 1485 C C . LEU A 1 196 ? 21.141 -20.344 -5.922 1 98.56 196 LEU A C 1
ATOM 1487 O O . LEU A 1 196 ? 20.359 -20 -6.82 1 98.56 196 LEU A O 1
ATOM 1491 N N . LYS A 1 197 ? 22.375 -20.688 -6.137 1 97.81 197 LYS A N 1
ATOM 1492 C CA . LYS A 1 197 ? 22.906 -20.734 -7.496 1 97.81 197 LYS A CA 1
ATOM 1493 C C . LYS A 1 197 ? 22.172 -21.766 -8.352 1 97.81 197 LYS A C 1
ATOM 1495 O O . LYS A 1 197 ? 21.859 -21.516 -9.516 1 97.81 197 LYS A O 1
ATOM 1500 N N . ALA A 1 198 ? 21.953 -22.906 -7.766 1 97.75 198 ALA A N 1
ATOM 1501 C CA . ALA A 1 198 ? 21.219 -23.938 -8.469 1 97.75 198 ALA A CA 1
ATOM 1502 C C . ALA A 1 198 ? 19.812 -23.469 -8.828 1 97.75 198 ALA A C 1
ATOM 1504 O O . ALA A 1 198 ? 19.297 -23.781 -9.906 1 97.75 198 ALA A O 1
ATOM 1505 N N . PHE A 1 199 ? 19.172 -22.781 -7.934 1 98.31 199 PHE A N 1
ATOM 1506 C CA . PHE A 1 199 ? 17.844 -22.219 -8.18 1 98.31 199 PHE A CA 1
ATOM 1507 C C . PHE A 1 199 ? 17.844 -21.375 -9.445 1 98.31 199 PHE A C 1
ATOM 1509 O O . PHE A 1 199 ? 17.016 -21.578 -10.336 1 98.31 199 PHE A O 1
ATOM 1516 N N . VAL A 1 200 ? 18.734 -20.453 -9.508 1 98.12 200 VAL A N 1
ATOM 1517 C CA . VAL A 1 200 ? 18.797 -19.5 -10.617 1 98.12 200 VAL A CA 1
ATOM 1518 C C . VAL A 1 200 ? 19.078 -20.25 -11.914 1 98.12 200 VAL A C 1
ATOM 1520 O O . VAL A 1 200 ? 18.422 -20 -12.938 1 98.12 200 VAL A O 1
ATOM 1523 N N . HIS A 1 201 ? 19.938 -21.219 -11.859 1 96.75 201 HIS A N 1
ATOM 1524 C CA . HIS A 1 201 ? 20.391 -21.922 -13.055 1 96.75 201 HIS A CA 1
ATOM 1525 C C . HIS A 1 201 ? 19.312 -22.875 -13.578 1 96.75 201 HIS A C 1
ATOM 1527 O O . HIS A 1 201 ? 19.234 -23.109 -14.781 1 96.75 201 HIS A O 1
ATOM 1533 N N . THR A 1 202 ? 18.516 -23.328 -12.695 1 97.69 202 THR A N 1
ATOM 1534 C CA . THR A 1 202 ? 17.625 -24.406 -13.117 1 97.69 202 THR A CA 1
ATOM 1535 C C . THR A 1 202 ? 16.203 -23.891 -13.297 1 97.69 202 THR A C 1
ATOM 1537 O O . THR A 1 202 ? 15.391 -24.531 -13.984 1 97.69 202 THR A O 1
ATOM 1540 N N . ARG A 1 203 ? 15.852 -22.75 -12.688 1 98.19 203 ARG A N 1
ATOM 1541 C CA . ARG A 1 203 ? 14.445 -22.375 -12.641 1 98.19 203 ARG A CA 1
ATOM 1542 C C . ARG A 1 203 ? 14.164 -21.172 -13.523 1 98.19 203 ARG A C 1
ATOM 1544 O O . ARG A 1 203 ? 13.047 -20.984 -14.008 1 98.19 203 ARG A O 1
ATOM 1551 N N . LEU A 1 204 ? 15.109 -20.297 -13.688 1 98.56 204 LEU A N 1
ATOM 1552 C CA . LEU A 1 204 ? 14.891 -19.062 -14.438 1 98.56 204 LEU A CA 1
ATOM 1553 C C . LEU A 1 204 ? 15.32 -19.234 -15.891 1 98.56 204 LEU A C 1
ATOM 1555 O O . LEU A 1 204 ? 16.516 -19.359 -16.188 1 98.56 204 LEU A O 1
ATOM 1559 N N . ALA A 1 205 ? 14.367 -19.266 -16.766 1 98.44 205 ALA A N 1
ATOM 1560 C CA . ALA A 1 205 ? 14.625 -19.484 -18.188 1 98.44 205 ALA A CA 1
ATOM 1561 C C . ALA A 1 205 ? 13.656 -18.688 -19.047 1 98.44 205 ALA A C 1
ATOM 1563 O O . ALA A 1 205 ? 12.648 -18.172 -18.562 1 98.44 205 ALA A O 1
ATOM 1564 N N . ARG A 1 206 ? 14 -18.562 -20.328 1 98.06 206 ARG A N 1
ATOM 1565 C CA . ARG A 1 206 ? 13.164 -17.797 -21.25 1 98.06 206 ARG A CA 1
ATOM 1566 C C . ARG A 1 206 ? 11.836 -18.516 -21.5 1 98.06 206 ARG A C 1
ATOM 1568 O O . ARG A 1 206 ? 10.805 -17.859 -21.672 1 98.06 206 ARG A O 1
ATOM 1575 N N . GLY A 1 207 ? 11.828 -19.797 -21.422 1 97.19 207 GLY A N 1
ATOM 1576 C CA . GLY A 1 207 ? 10.648 -20.578 -21.75 1 97.19 207 GLY A CA 1
ATOM 1577 C C . GLY A 1 207 ? 9.539 -20.453 -20.719 1 97.19 207 GLY A C 1
ATOM 1578 O O . GLY A 1 207 ? 8.383 -20.781 -21 1 97.19 207 GLY A O 1
ATOM 1579 N N . ASN A 1 208 ? 9.883 -20.047 -19.531 1 97.88 208 ASN A N 1
ATOM 1580 C CA . ASN A 1 208 ? 8.844 -19.891 -18.516 1 97.88 208 ASN A CA 1
ATOM 1581 C C . ASN A 1 208 ? 8.742 -18.438 -18.047 1 97.88 208 ASN A C 1
ATOM 1583 O O . ASN A 1 208 ? 8.234 -18.172 -16.953 1 97.88 208 ASN A O 1
ATOM 1587 N N . LEU A 1 209 ? 9.219 -17.547 -18.875 1 98.5 209 LEU A N 1
ATOM 1588 C CA . LEU A 1 209 ? 9.258 -16.125 -18.547 1 98.5 209 LEU A CA 1
ATOM 1589 C C . LEU A 1 209 ? 8.133 -15.375 -19.266 1 98.5 209 LEU A C 1
ATOM 1591 O O . LEU A 1 209 ? 7.879 -15.617 -20.453 1 98.5 209 LEU A O 1
ATOM 1595 N N . VAL A 1 210 ? 7.461 -14.516 -18.547 1 98.69 210 VAL A N 1
ATOM 1596 C CA . VAL A 1 210 ? 6.574 -13.516 -19.141 1 98.69 210 VAL A CA 1
ATOM 1597 C C . VAL A 1 210 ? 6.949 -12.125 -18.641 1 98.69 210 VAL A C 1
ATOM 1599 O O . VAL A 1 210 ? 7.375 -11.969 -17.484 1 98.69 210 VAL A O 1
ATOM 1602 N N . VAL A 1 211 ? 6.758 -11.133 -19.531 1 98.88 211 VAL A N 1
ATOM 1603 C CA . VAL A 1 211 ? 7.188 -9.773 -19.203 1 98.88 211 VAL A CA 1
ATOM 1604 C C . VAL A 1 211 ? 6.086 -8.781 -19.578 1 98.88 211 VAL A C 1
ATOM 1606 O O . VAL A 1 211 ? 5.508 -8.859 -20.656 1 98.88 211 VAL A O 1
ATOM 1609 N N . GLY A 1 212 ? 5.727 -7.93 -18.641 1 98.88 212 GLY A N 1
ATOM 1610 C CA . GLY A 1 212 ? 4.848 -6.789 -18.844 1 98.88 212 GLY A CA 1
ATOM 1611 C C . GLY A 1 212 ? 5.531 -5.457 -18.594 1 98.88 212 GLY A C 1
ATOM 1612 O O . GLY A 1 212 ? 6.227 -5.293 -17.594 1 98.88 212 GLY A O 1
ATOM 1613 N N . VAL A 1 213 ? 5.367 -4.512 -19.562 1 98.75 213 VAL A N 1
ATOM 1614 C CA . VAL A 1 213 ? 6.016 -3.207 -19.469 1 98.75 213 VAL A CA 1
ATOM 1615 C C . VAL A 1 213 ? 4.992 -2.1 -19.703 1 98.75 213 VAL A C 1
ATOM 1617 O O . VAL A 1 213 ? 4.156 -2.201 -20.609 1 98.75 213 VAL A O 1
ATOM 1620 N N . VAL A 1 214 ? 5.031 -1.107 -18.844 1 97.31 214 VAL A N 1
ATOM 1621 C CA . VAL A 1 214 ? 4.172 0.061 -18.984 1 97.31 214 VAL A CA 1
ATOM 1622 C C . VAL A 1 214 ? 4.996 1.336 -18.812 1 97.31 214 VAL A C 1
ATOM 1624 O O . VAL A 1 214 ? 5.754 1.465 -17.859 1 97.31 214 VAL A O 1
ATOM 1627 N N . GLY A 1 215 ? 4.875 2.215 -19.797 1 95.38 215 GLY A N 1
ATOM 1628 C CA . GLY A 1 215 ? 5.512 3.502 -19.578 1 95.38 215 GLY A CA 1
ATOM 1629 C C . GLY A 1 215 ? 6.164 4.07 -20.828 1 95.38 215 GLY A C 1
ATOM 1630 O O . GLY A 1 215 ? 5.742 3.768 -21.938 1 95.38 215 GLY A O 1
ATOM 1631 N N . ASP A 1 216 ? 7.133 4.988 -20.641 1 94.44 216 ASP A N 1
ATOM 1632 C CA . ASP A 1 216 ? 7.75 5.812 -21.672 1 94.44 216 ASP A CA 1
ATOM 1633 C C . ASP A 1 216 ? 8.867 5.051 -22.391 1 94.44 216 ASP A C 1
ATOM 1635 O O . ASP A 1 216 ? 10.047 5.367 -22.219 1 94.44 216 ASP A O 1
ATOM 1639 N N . VAL A 1 217 ? 8.445 4.094 -23.203 1 97.75 217 VAL A N 1
ATOM 1640 C CA . VAL A 1 217 ? 9.383 3.307 -24.016 1 97.75 217 VAL A CA 1
ATOM 1641 C C . VAL A 1 217 ? 8.703 2.854 -25.297 1 97.75 217 VAL A C 1
ATOM 1643 O O . VAL A 1 217 ? 7.52 2.496 -25.297 1 97.75 217 VAL A O 1
ATOM 1646 N N . THR A 1 218 ? 9.383 2.906 -26.391 1 97.5 218 THR A N 1
ATOM 1647 C CA . THR A 1 218 ? 8.844 2.469 -27.672 1 97.5 218 THR A CA 1
ATOM 1648 C C . THR A 1 218 ? 9.016 0.963 -27.844 1 97.5 218 THR A C 1
ATOM 1650 O O . THR A 1 218 ? 9.883 0.354 -27.219 1 97.5 218 THR A O 1
ATOM 1653 N N . PRO A 1 219 ? 8.195 0.392 -28.703 1 97.62 219 PRO A N 1
ATOM 1654 C CA . PRO A 1 219 ? 8.336 -1.039 -28.969 1 97.62 219 PRO A CA 1
ATOM 1655 C C . PRO A 1 219 ? 9.727 -1.407 -29.469 1 97.62 219 PRO A C 1
ATOM 1657 O O . PRO A 1 219 ? 10.273 -2.447 -29.094 1 97.62 219 PRO A O 1
ATOM 1660 N N . GLU A 1 220 ? 10.32 -0.605 -30.344 1 97.19 220 GLU A N 1
ATOM 1661 C CA . GLU A 1 220 ? 11.633 -0.887 -30.922 1 97.19 220 GLU A CA 1
ATOM 1662 C C . GLU A 1 220 ? 12.719 -0.899 -29.844 1 97.19 220 GLU A C 1
ATOM 1664 O O . GLU A 1 220 ? 13.531 -1.822 -29.781 1 97.19 220 GLU A O 1
ATOM 1669 N N . ARG A 1 221 ? 12.617 0.085 -29.031 1 97.81 221 ARG A N 1
ATOM 1670 C CA . ARG A 1 221 ? 13.586 0.162 -27.938 1 97.81 221 ARG A CA 1
ATOM 1671 C C . ARG A 1 221 ? 13.406 -0.994 -26.969 1 97.81 221 ARG A C 1
ATOM 1673 O O . ARG A 1 221 ? 14.391 -1.596 -26.516 1 97.81 221 ARG A O 1
ATOM 1680 N N . LEU A 1 222 ? 12.188 -1.266 -26.656 1 98.5 222 LEU A N 1
ATOM 1681 C CA . LEU A 1 222 ? 11.906 -2.371 -25.75 1 98.5 222 LEU A CA 1
ATOM 1682 C C . LEU A 1 222 ? 12.414 -3.689 -26.312 1 98.5 222 LEU A C 1
ATOM 1684 O O . LEU A 1 222 ? 13 -4.5 -25.594 1 98.5 222 LEU A O 1
ATOM 1688 N N . GLY A 1 223 ? 12.211 -3.98 -27.562 1 98 223 GLY A N 1
ATOM 1689 C CA . GLY A 1 223 ? 12.703 -5.191 -28.203 1 98 223 GLY A CA 1
ATOM 1690 C C . GLY A 1 223 ? 14.188 -5.41 -28 1 98 223 GLY A C 1
ATOM 1691 O O . GLY A 1 223 ? 14.617 -6.504 -27.625 1 98 223 GLY A O 1
ATOM 1692 N N . ALA A 1 224 ? 14.953 -4.395 -28.203 1 97.69 224 ALA A N 1
ATOM 1693 C CA . ALA A 1 224 ? 16.406 -4.477 -28.031 1 97.69 224 ALA A CA 1
ATOM 1694 C C . ALA A 1 224 ? 16.781 -4.754 -26.578 1 97.69 224 ALA A C 1
ATOM 1696 O O . ALA A 1 224 ? 17.672 -5.547 -26.312 1 97.69 224 ALA A O 1
ATOM 1697 N N . LEU A 1 225 ? 16.062 -4.113 -25.719 1 98.38 225 LEU A N 1
ATOM 1698 C CA . LEU A 1 225 ? 16.344 -4.27 -24.297 1 98.38 225 LEU A CA 1
ATOM 1699 C C . LEU A 1 225 ? 16 -5.684 -23.828 1 98.38 225 LEU A C 1
ATOM 1701 O O . LEU A 1 225 ? 16.672 -6.227 -22.938 1 98.38 225 LEU A O 1
ATOM 1705 N N . LEU A 1 226 ? 14.953 -6.246 -24.375 1 98.62 226 LEU A N 1
ATOM 1706 C CA . LEU A 1 226 ? 14.562 -7.605 -24.016 1 98.62 226 LEU A CA 1
ATOM 1707 C C . LEU A 1 226 ? 15.695 -8.586 -24.297 1 98.62 226 LEU A C 1
ATOM 1709 O O . LEU A 1 226 ? 16.031 -9.422 -23.453 1 98.62 226 LEU A O 1
ATOM 1713 N N . ASP A 1 227 ? 16.297 -8.477 -25.469 1 98.06 227 ASP A N 1
ATOM 1714 C CA . ASP A 1 227 ? 17.406 -9.359 -25.844 1 98.06 227 ASP A CA 1
ATOM 1715 C C . ASP A 1 227 ? 18.594 -9.164 -24.922 1 98.06 227 ASP A C 1
ATOM 1717 O O . ASP A 1 227 ? 19.188 -10.141 -24.438 1 98.06 227 ASP A O 1
ATOM 1721 N N . LYS A 1 228 ? 18.906 -7.953 -24.719 1 97.94 228 LYS A N 1
ATOM 1722 C CA . LYS A 1 228 ? 20.047 -7.641 -23.875 1 97.94 228 LYS A CA 1
ATOM 1723 C C . LYS A 1 228 ? 19.844 -8.172 -22.453 1 97.94 228 LYS A C 1
ATOM 1725 O O . LYS A 1 228 ? 20.797 -8.617 -21.812 1 97.94 228 LYS A O 1
ATOM 1730 N N . THR A 1 229 ? 18.609 -8.125 -21.938 1 98.62 229 THR A N 1
ATOM 1731 C CA . THR A 1 229 ? 18.328 -8.414 -20.547 1 98.62 229 THR A CA 1
ATOM 1732 C C . THR A 1 229 ? 18.141 -9.914 -20.328 1 98.62 229 THR A C 1
ATOM 1734 O O . THR A 1 229 ? 18.656 -10.477 -19.375 1 98.62 229 THR A O 1
ATOM 1737 N N . PHE A 1 230 ? 17.422 -10.562 -21.234 1 98.62 230 PHE A N 1
ATOM 1738 C CA . PHE A 1 230 ? 16.969 -11.922 -20.953 1 98.62 230 PHE A CA 1
ATOM 1739 C C . PHE A 1 230 ? 17.625 -12.914 -21.906 1 98.62 230 PHE A C 1
ATOM 1741 O O . PHE A 1 230 ? 17.469 -14.133 -21.75 1 98.62 230 PHE A O 1
ATOM 1748 N N . GLY A 1 231 ? 18.297 -12.453 -22.938 1 97.38 231 GLY A N 1
ATOM 1749 C CA . GLY A 1 231 ? 18.812 -13.297 -24.016 1 97.38 231 GLY A CA 1
ATOM 1750 C C . GLY A 1 231 ? 19.766 -14.367 -23.531 1 97.38 231 GLY A C 1
ATOM 1751 O O . GLY A 1 231 ? 19.859 -15.438 -24.125 1 97.38 231 GLY A O 1
ATOM 1752 N N . THR A 1 232 ? 20.438 -14.117 -22.438 1 96.06 232 THR A N 1
ATOM 1753 C CA . THR A 1 232 ? 21.469 -15.047 -21.984 1 96.06 232 THR A CA 1
ATOM 1754 C C . THR A 1 232 ? 20.891 -16.078 -21.016 1 96.06 232 THR A C 1
ATOM 1756 O O . THR A 1 232 ? 21.562 -17.016 -20.625 1 96.06 232 THR A O 1
ATOM 1759 N N . LEU A 1 233 ? 19.625 -15.961 -20.672 1 97.81 233 LEU A N 1
ATOM 1760 C CA . LEU A 1 233 ? 18.969 -16.984 -19.859 1 97.81 233 LEU A CA 1
ATOM 1761 C C . LEU A 1 233 ? 18.859 -18.297 -20.625 1 97.81 233 LEU A C 1
ATOM 1763 O O . LEU A 1 233 ? 18.75 -18.297 -21.844 1 97.81 233 LEU A O 1
ATOM 1767 N N . PRO A 1 234 ? 18.891 -19.391 -19.875 1 97.12 234 PRO A N 1
ATOM 1768 C CA . PRO A 1 234 ? 18.625 -20.656 -20.547 1 97.12 234 PRO A CA 1
ATOM 1769 C C . PRO A 1 234 ? 17.297 -20.656 -21.297 1 97.12 234 PRO A C 1
ATOM 1771 O O . PRO A 1 234 ? 16.375 -19.922 -20.938 1 97.12 234 PRO A O 1
ATOM 1774 N N . ALA A 1 235 ? 17.219 -21.469 -22.328 1 96.75 235 ALA A N 1
ATOM 1775 C CA . ALA A 1 235 ? 16.016 -21.531 -23.156 1 96.75 235 ALA A CA 1
ATOM 1776 C C . ALA A 1 235 ? 14.844 -22.125 -22.375 1 96.75 235 ALA A C 1
ATOM 1778 O O . ALA A 1 235 ? 13.727 -21.625 -22.453 1 96.75 235 ALA A O 1
ATOM 1779 N N . GLN A 1 236 ? 15.211 -23.219 -21.641 1 97.44 236 GLN A N 1
ATOM 1780 C CA . GLN A 1 236 ? 14.18 -23.922 -20.859 1 97.44 236 GLN A CA 1
ATOM 1781 C C . GLN A 1 236 ? 14.672 -24.219 -19.453 1 97.44 236 GLN A C 1
ATOM 1783 O O . GLN A 1 236 ? 15.852 -24.484 -19.234 1 97.44 236 GLN A O 1
ATOM 1788 N N . PRO A 1 237 ? 13.711 -24.078 -18.516 1 97.62 237 PRO A N 1
ATOM 1789 C CA . PRO A 1 237 ? 14.102 -24.516 -17.188 1 97.62 237 PRO A CA 1
ATOM 1790 C C . PRO A 1 237 ? 14.344 -26.031 -17.109 1 97.62 237 PRO A C 1
ATOM 1792 O O . PRO A 1 237 ? 13.805 -26.781 -17.922 1 97.62 237 PRO A O 1
ATOM 1795 N N . THR A 1 238 ? 15.148 -26.422 -16.125 1 96.75 238 THR A N 1
ATOM 1796 C CA . THR A 1 238 ? 15.438 -27.844 -15.992 1 96.75 238 THR A CA 1
ATOM 1797 C C . THR A 1 238 ? 14.727 -28.438 -14.781 1 96.75 238 THR A C 1
ATOM 1799 O O . THR A 1 238 ? 14.594 -29.656 -14.664 1 96.75 238 THR A O 1
ATOM 1802 N N . THR A 1 239 ? 14.32 -27.641 -13.898 1 94.25 239 THR A N 1
ATOM 1803 C CA . THR A 1 239 ? 13.516 -28.125 -12.781 1 94.25 239 THR A CA 1
ATOM 1804 C C . THR A 1 239 ? 12.109 -28.484 -13.242 1 94.25 239 THR A C 1
ATOM 1806 O O . THR A 1 239 ? 11.422 -27.672 -13.859 1 94.25 239 THR A O 1
ATOM 1809 N N . PRO A 1 240 ? 11.75 -29.656 -12.93 1 93.06 240 PRO A N 1
ATOM 1810 C CA . PRO A 1 240 ? 10.406 -30.062 -13.359 1 93.06 240 PRO A CA 1
ATOM 1811 C C . PRO A 1 240 ? 9.305 -29.297 -12.648 1 93.06 240 PRO A C 1
ATOM 1813 O O . PRO A 1 240 ? 9.438 -28.953 -11.469 1 93.06 240 PRO A O 1
ATOM 1816 N N . ARG A 1 241 ? 8.219 -29.156 -13.359 1 94.31 241 ARG A N 1
ATOM 1817 C CA . ARG A 1 241 ? 7.043 -28.531 -12.766 1 94.31 241 ARG A CA 1
ATOM 1818 C C . ARG A 1 241 ? 6.383 -29.453 -11.742 1 94.31 241 ARG A C 1
ATOM 1820 O O . ARG A 1 241 ? 6.496 -30.672 -11.836 1 94.31 241 ARG A O 1
ATOM 1827 N N . ALA A 1 242 ? 5.719 -28.875 -10.836 1 96.25 242 ALA A N 1
ATOM 1828 C CA . ALA A 1 242 ? 4.953 -29.656 -9.875 1 96.25 242 ALA A CA 1
ATOM 1829 C C . ALA A 1 242 ? 3.77 -30.344 -10.547 1 96.25 242 ALA A C 1
ATOM 1831 O O . ALA A 1 242 ? 3.299 -29.906 -11.594 1 96.25 242 ALA A O 1
ATOM 1832 N N . ALA A 1 243 ? 3.324 -31.375 -9.898 1 96.06 243 ALA A N 1
ATOM 1833 C CA . ALA A 1 243 ? 2.168 -32.125 -10.414 1 96.06 243 ALA A CA 1
ATOM 1834 C C . ALA A 1 243 ? 0.864 -31.438 -10.008 1 96.06 243 ALA A C 1
ATOM 1836 O O . ALA A 1 243 ? 0.81 -30.75 -8.984 1 96.06 243 ALA A O 1
ATOM 1837 N N . ASP A 1 244 ? -0.121 -31.625 -10.812 1 97.5 244 ASP A N 1
ATOM 1838 C CA . ASP A 1 244 ? -1.463 -31.234 -10.383 1 97.5 244 ASP A CA 1
ATOM 1839 C C . ASP A 1 244 ? -1.882 -32.031 -9.141 1 97.5 244 ASP A C 1
ATOM 1841 O O . ASP A 1 244 ? -1.396 -33.125 -8.906 1 97.5 244 ASP A O 1
ATOM 1845 N N . VAL A 1 245 ? -2.764 -31.406 -8.344 1 98.06 245 VAL A N 1
ATOM 1846 C CA . VAL A 1 245 ? -3.186 -32.062 -7.113 1 98.06 245 VAL A CA 1
ATOM 1847 C C . VAL A 1 245 ? -4.641 -31.703 -6.809 1 98.06 245 VAL A C 1
ATOM 1849 O O . VAL A 1 245 ? -5.078 -30.578 -7.074 1 98.06 245 VAL A O 1
ATOM 1852 N N . VAL A 1 246 ? -5.371 -32.656 -6.289 1 97.44 246 VAL A N 1
ATOM 1853 C CA . VAL A 1 246 ? -6.734 -32.406 -5.824 1 97.44 246 VAL A CA 1
ATOM 1854 C C . VAL A 1 246 ? -6.715 -32.031 -4.344 1 97.44 246 VAL A C 1
ATOM 1856 O O . VAL A 1 246 ? -6.156 -32.75 -3.52 1 97.44 246 VAL A O 1
ATOM 1859 N N . PRO A 1 247 ? -7.289 -30.891 -4.016 1 98.25 247 PRO A N 1
ATOM 1860 C CA . PRO A 1 247 ? -7.32 -30.531 -2.6 1 98.25 247 PRO A CA 1
ATOM 1861 C C . PRO A 1 247 ? -8.031 -31.562 -1.735 1 98.25 247 PRO A C 1
ATOM 1863 O O . PRO A 1 247 ? -9.039 -32.125 -2.154 1 98.25 247 PRO A O 1
ATOM 1866 N N . ASN A 1 248 ? -7.488 -31.781 -0.581 1 97.5 248 ASN A N 1
ATOM 1867 C CA . ASN A 1 248 ? -8.062 -32.719 0.385 1 97.5 248 ASN A CA 1
ATOM 1868 C C . ASN A 1 248 ? -9.133 -32.031 1.241 1 97.5 248 ASN A C 1
ATOM 1870 O O . ASN A 1 248 ? -8.992 -31.953 2.461 1 97.5 248 ASN A O 1
ATOM 1874 N N . ALA A 1 249 ? -10.211 -31.672 0.632 1 96.5 249 ALA A N 1
ATOM 1875 C CA . ALA A 1 249 ? -11.32 -31.031 1.326 1 96.5 249 ALA A CA 1
ATOM 1876 C C . ALA A 1 249 ? -12.281 -32.062 1.901 1 96.5 249 ALA A C 1
ATOM 1878 O O . ALA A 1 249 ? -13.102 -32.625 1.175 1 96.5 249 ALA A O 1
ATOM 1879 N N . THR A 1 250 ? -12.258 -32.219 3.229 1 95.62 250 THR A N 1
ATOM 1880 C CA . THR A 1 250 ? -13.031 -33.281 3.832 1 95.62 250 THR A CA 1
ATOM 1881 C C . THR A 1 250 ? -13.992 -32.75 4.883 1 95.62 250 THR A C 1
ATOM 1883 O O . THR A 1 250 ? -14.617 -33.5 5.617 1 95.62 250 THR A O 1
ATOM 1886 N N . GLY A 1 251 ? -14.055 -31.5 4.988 1 96.25 251 GLY A N 1
ATOM 1887 C CA . GLY A 1 251 ? -14.969 -30.891 5.938 1 96.25 251 GLY A CA 1
ATOM 1888 C C . GLY A 1 251 ? -14.453 -30.891 7.363 1 96.25 251 GLY A C 1
ATOM 1889 O O . GLY A 1 251 ? -15.234 -30.875 8.312 1 96.25 251 GLY A O 1
ATOM 1890 N N . ARG A 1 252 ? -13.211 -30.844 7.598 1 95.69 252 ARG A N 1
ATOM 1891 C CA . ARG A 1 252 ? -12.586 -30.906 8.914 1 95.69 252 ARG A CA 1
ATOM 1892 C C . ARG A 1 252 ? -12.68 -29.562 9.625 1 95.69 252 ARG A C 1
ATOM 1894 O O . ARG A 1 252 ? -12.633 -28.5 8.992 1 95.69 252 ARG A O 1
ATOM 1901 N N . VAL A 1 253 ? -12.812 -29.672 10.883 1 97.25 253 VAL A N 1
ATOM 1902 C CA . VAL A 1 253 ? -12.688 -28.516 11.766 1 97.25 253 VAL A CA 1
ATOM 1903 C C . VAL A 1 253 ? -11.469 -28.672 12.672 1 97.25 253 VAL A C 1
ATOM 1905 O O . VAL A 1 253 ? -11.422 -29.594 13.492 1 97.25 253 VAL A O 1
ATOM 1908 N N . GLN A 1 254 ? -10.516 -27.891 12.508 1 97.75 254 GLN A N 1
ATOM 1909 C CA . GLN A 1 254 ? -9.312 -27.906 13.336 1 97.75 254 GLN A CA 1
ATOM 1910 C C . GLN A 1 254 ? -9.242 -26.672 14.234 1 97.75 254 GLN A C 1
ATOM 1912 O O . GLN A 1 254 ? -9.555 -25.562 13.797 1 97.75 254 GLN A O 1
ATOM 1917 N N . VAL A 1 255 ? -8.883 -26.875 15.492 1 97.75 255 VAL A N 1
ATOM 1918 C CA . VAL A 1 255 ? -8.703 -25.781 16.422 1 97.75 255 VAL A CA 1
ATOM 1919 C C . VAL A 1 255 ? -7.246 -25.719 16.891 1 97.75 255 VAL A C 1
ATOM 1921 O O . VAL A 1 255 ? -6.68 -26.734 17.297 1 97.75 255 VAL A O 1
ATOM 1924 N N . ILE A 1 256 ? -6.637 -24.688 16.719 1 96.75 256 ILE A N 1
ATOM 1925 C CA . ILE A 1 256 ? -5.316 -24.391 17.25 1 96.75 256 ILE A CA 1
ATOM 1926 C C . ILE A 1 256 ? -5.438 -23.375 18.391 1 96.75 256 ILE A C 1
ATOM 1928 O O . ILE A 1 256 ? -5.773 -22.203 18.156 1 96.75 256 ILE A O 1
ATOM 1932 N N . GLU A 1 257 ? -5.078 -23.812 19.516 1 95 257 GLU A N 1
ATOM 1933 C CA . GLU A 1 257 ? -5.27 -22.953 20.672 1 95 257 GLU A CA 1
ATOM 1934 C C . GLU A 1 257 ? -4.207 -21.859 20.734 1 95 257 GLU A C 1
ATOM 1936 O O . GLU A 1 257 ? -3.016 -22.125 20.562 1 95 257 GLU A O 1
ATOM 1941 N N . LEU A 1 258 ? -4.691 -20.719 20.859 1 90.56 258 LEU A N 1
ATOM 1942 C CA . LEU A 1 258 ? -3.873 -19.531 21.094 1 90.56 258 LEU A CA 1
ATOM 1943 C C . LEU A 1 258 ? -4.57 -18.562 22.047 1 90.56 258 LEU A C 1
ATOM 1945 O O . LEU A 1 258 ? -5.781 -18.359 21.938 1 90.56 258 LEU A O 1
ATOM 1949 N N . ASP A 1 259 ? -3.803 -17.984 22.984 1 87.19 259 ASP A N 1
ATOM 1950 C CA . ASP A 1 259 ? -4.383 -17.109 24 1 87.19 259 ASP A CA 1
ATOM 1951 C C . ASP A 1 259 ? -4.602 -15.695 23.438 1 87.19 259 ASP A C 1
ATOM 1953 O O . ASP A 1 259 ? -3.82 -14.789 23.734 1 87.19 259 ASP A O 1
ATOM 1957 N N . VAL A 1 260 ? -5.602 -15.516 22.688 1 81.31 260 VAL A N 1
ATOM 1958 C CA . VAL A 1 260 ? -6.023 -14.25 22.094 1 81.31 260 VAL A CA 1
ATOM 1959 C C . VAL A 1 260 ? -7.527 -14.062 22.297 1 81.31 260 VAL A C 1
ATOM 1961 O O . VAL A 1 260 ? -8.273 -15.039 22.344 1 81.31 260 VAL A O 1
ATOM 1964 N N . PRO A 1 261 ? -7.914 -12.852 22.406 1 78.5 261 PRO A N 1
ATOM 1965 C CA . PRO A 1 261 ? -9.32 -12.594 22.703 1 78.5 261 PRO A CA 1
ATOM 1966 C C . PRO A 1 261 ? -10.242 -12.906 21.531 1 78.5 261 PRO A C 1
ATOM 1968 O O . PRO A 1 261 ? -11.438 -13.141 21.734 1 78.5 261 PRO A O 1
ATOM 1971 N N . GLN A 1 262 ? -9.711 -12.914 20.344 1 84.88 262 GLN A N 1
ATOM 1972 C CA . GLN A 1 262 ? -10.484 -13.172 19.141 1 84.88 262 GLN A CA 1
ATOM 1973 C C . GLN A 1 262 ? -9.898 -14.344 18.344 1 84.88 262 GLN A C 1
ATOM 1975 O O . GLN A 1 262 ? -8.68 -14.531 18.328 1 84.88 262 GLN A O 1
ATOM 1980 N N . SER A 1 263 ? -10.812 -15.047 17.766 1 93.25 263 SER A N 1
ATOM 1981 C CA . SER A 1 263 ? -10.391 -16.156 16.938 1 93.25 263 SER A CA 1
ATOM 1982 C C . SER A 1 263 ? -10.281 -15.734 15.469 1 93.25 263 SER A C 1
ATOM 1984 O O . SER A 1 263 ? -11.117 -14.969 14.977 1 93.25 263 SER A O 1
ATOM 1986 N N . THR A 1 264 ? -9.281 -16.172 14.852 1 95.25 264 THR A N 1
ATOM 1987 C CA . THR A 1 264 ? -9.148 -16.078 13.406 1 95.25 264 THR A CA 1
ATOM 1988 C C . THR A 1 264 ? -9.539 -17.391 12.742 1 95.25 264 THR A C 1
ATOM 1990 O O . THR A 1 264 ? -9.016 -18.453 13.094 1 95.25 264 THR A O 1
ATOM 1993 N N . ILE A 1 265 ? -10.398 -17.281 11.781 1 97.75 265 ILE A N 1
ATOM 1994 C CA . ILE A 1 265 ? -10.914 -18.469 11.109 1 97.75 265 ILE A CA 1
ATOM 1995 C C . ILE A 1 265 ? -10.57 -18.406 9.625 1 97.75 265 ILE A C 1
ATOM 1997 O O . ILE A 1 265 ? -10.859 -17.406 8.953 1 97.75 265 ILE A O 1
ATOM 2001 N N . VAL A 1 266 ? -9.977 -19.438 9.125 1 98.31 266 VAL A N 1
ATOM 2002 C CA . VAL A 1 266 ? -9.82 -19.656 7.691 1 98.31 266 VAL A CA 1
ATOM 2003 C C . VAL A 1 266 ? -10.68 -20.844 7.258 1 98.31 266 VAL A C 1
ATOM 2005 O O . VAL A 1 266 ? -10.688 -21.891 7.918 1 98.31 266 VAL A O 1
ATOM 2008 N N . PHE A 1 267 ? -11.406 -20.641 6.234 1 98.38 267 PHE A N 1
ATOM 2009 C CA . PHE A 1 267 ? -12.273 -21.703 5.73 1 98.38 267 PHE A CA 1
ATOM 2010 C C . PHE A 1 267 ? -12.156 -21.828 4.215 1 98.38 267 PHE A C 1
ATOM 2012 O O . PHE A 1 267 ? -11.789 -20.875 3.535 1 98.38 267 PHE A O 1
ATOM 2019 N N . GLY A 1 268 ? -12.438 -23.016 3.768 1 98.25 268 GLY A N 1
ATOM 2020 C CA . GLY A 1 268 ? -12.391 -23.172 2.324 1 98.25 268 GLY A CA 1
ATOM 2021 C C . GLY A 1 268 ? -12.609 -24.609 1.878 1 98.25 268 GLY A C 1
ATOM 2022 O O . GLY A 1 268 ? -12.781 -25.5 2.709 1 98.25 268 GLY A O 1
ATOM 2023 N N . GLN A 1 269 ? -12.695 -24.781 0.668 1 98.38 269 GLN A N 1
ATOM 2024 C CA . GLN A 1 269 ? -12.867 -26.062 -0.014 1 98.38 269 GLN A CA 1
ATOM 2025 C C . GLN A 1 269 ? -12.227 -26.031 -1.402 1 98.38 269 GLN A C 1
ATOM 2027 O O . GLN A 1 269 ? -11.594 -25.047 -1.779 1 98.38 269 GLN A O 1
ATOM 2032 N N . ALA A 1 270 ? -12.359 -27.219 -2.057 1 97.88 270 ALA A N 1
ATOM 2033 C CA . ALA A 1 270 ? -11.859 -27.266 -3.43 1 97.88 270 ALA A CA 1
ATOM 2034 C C . ALA A 1 270 ? -12.594 -26.266 -4.316 1 97.88 270 ALA A C 1
ATOM 2036 O O . ALA A 1 270 ? -13.781 -26.016 -4.129 1 97.88 270 ALA A O 1
ATOM 2037 N N . GLY A 1 271 ? -11.875 -25.719 -5.25 1 97.38 271 GLY A N 1
ATOM 2038 C CA . GLY A 1 271 ? -12.398 -24.766 -6.219 1 97.38 271 GLY A CA 1
ATOM 2039 C C . GLY A 1 271 ? -11.961 -25.062 -7.641 1 97.38 271 GLY A C 1
ATOM 2040 O O . GLY A 1 271 ? -11.945 -26.219 -8.062 1 97.38 271 GLY A O 1
ATOM 2041 N N . LEU A 1 272 ? -11.734 -24.016 -8.375 1 97 272 LEU A N 1
ATOM 2042 C CA . LEU A 1 272 ? -11.406 -24.203 -9.781 1 97 272 LEU A CA 1
ATOM 2043 C C . LEU A 1 272 ? -10.125 -23.484 -10.156 1 97 272 LEU A C 1
ATOM 2045 O O . LEU A 1 272 ? -9.766 -22.484 -9.523 1 97 272 LEU A O 1
ATOM 2049 N N . LYS A 1 273 ? -9.484 -24 -11.188 1 97.44 273 LYS A N 1
ATOM 2050 C CA . LYS A 1 273 ? -8.336 -23.312 -11.781 1 97.44 273 LYS A CA 1
ATOM 2051 C C . LYS A 1 273 ? -8.789 -22.188 -12.711 1 97.44 273 LYS A C 1
ATOM 2053 O O . LYS A 1 273 ? -9.969 -22.094 -13.055 1 97.44 273 LYS A O 1
ATOM 2058 N N . ARG A 1 274 ? -7.855 -21.391 -13.125 1 97.25 274 ARG A N 1
ATOM 2059 C CA . ARG A 1 274 ? -8.141 -20.172 -13.875 1 97.25 274 ARG A CA 1
ATOM 2060 C C . ARG A 1 274 ? -8.688 -20.5 -15.266 1 97.25 274 ARG A C 1
ATOM 2062 O O . ARG A 1 274 ? -9.492 -19.75 -15.812 1 97.25 274 ARG A O 1
ATOM 2069 N N . ASP A 1 275 ? -8.32 -21.594 -15.828 1 96.25 275 ASP A N 1
ATOM 2070 C CA . ASP A 1 275 ? -8.672 -21.906 -17.203 1 96.25 275 ASP A CA 1
ATOM 2071 C C . ASP A 1 275 ? -9.977 -22.703 -17.281 1 96.25 275 ASP A C 1
ATOM 2073 O O . ASP A 1 275 ? -10.391 -23.141 -18.359 1 96.25 275 ASP A O 1
ATOM 2077 N N . ASP A 1 276 ? -10.578 -22.938 -16.141 1 97.56 276 ASP A N 1
ATOM 2078 C CA . ASP A 1 276 ? -11.859 -23.641 -16.156 1 97.56 276 ASP A CA 1
ATOM 2079 C C . ASP A 1 276 ? -12.93 -22.828 -16.891 1 97.56 276 ASP A C 1
ATOM 2081 O O . ASP A 1 276 ? -13.016 -21.609 -16.719 1 97.56 276 ASP A O 1
ATOM 2085 N N . PRO A 1 277 ? -13.734 -23.469 -17.656 1 97 277 PRO A N 1
ATOM 2086 C CA . PRO A 1 277 ? -14.758 -22.75 -18.422 1 97 277 PRO A CA 1
ATOM 2087 C C . PRO A 1 277 ? -15.789 -22.062 -17.516 1 97 277 PRO A C 1
ATOM 2089 O O . PRO A 1 277 ? -16.438 -21.094 -17.938 1 97 277 PRO A O 1
ATOM 2092 N N . ASP A 1 278 ? -15.93 -22.562 -16.312 1 98.19 278 ASP A N 1
ATOM 2093 C CA . ASP A 1 278 ? -16.922 -22.016 -15.406 1 98.19 278 ASP A CA 1
ATOM 2094 C C . ASP A 1 278 ? -16.344 -20.891 -14.555 1 98.19 278 ASP A C 1
ATOM 2096 O O . ASP A 1 278 ? -17 -20.375 -13.656 1 98.19 278 ASP A O 1
ATOM 2100 N N . PHE A 1 279 ? -15.133 -20.531 -14.82 1 98.06 279 PHE A N 1
ATOM 2101 C CA . PHE A 1 279 ? -14.414 -19.609 -13.945 1 98.06 279 PHE A CA 1
ATOM 2102 C C . PHE A 1 279 ? -15.227 -18.344 -13.703 1 98.06 279 PHE A C 1
ATOM 2104 O O . PHE A 1 279 ? -15.438 -17.953 -12.555 1 98.06 279 PHE A O 1
ATOM 2111 N N . TYR A 1 280 ? -15.727 -17.719 -14.719 1 98.31 280 TYR A N 1
ATOM 2112 C CA . TYR A 1 280 ? -16.406 -16.438 -14.57 1 98.31 280 TYR A CA 1
ATOM 2113 C C . TYR A 1 280 ? -17.75 -16.609 -13.875 1 98.31 280 TYR A C 1
ATOM 2115 O O . TYR A 1 280 ? -18.188 -15.75 -13.109 1 98.31 280 TYR A O 1
ATOM 2123 N N . THR A 1 281 ? -18.406 -17.688 -14.125 1 98.62 281 THR A N 1
ATOM 2124 C CA . THR A 1 281 ? -19.672 -17.953 -13.445 1 98.62 281 THR A CA 1
ATOM 2125 C C . THR A 1 281 ? -19.453 -18.141 -11.945 1 98.62 281 THR A C 1
ATOM 2127 O O . THR A 1 281 ? -20.219 -17.625 -11.133 1 98.62 281 THR A O 1
ATOM 2130 N N . VAL A 1 282 ? -18.391 -18.828 -11.602 1 98.5 282 VAL A N 1
ATOM 2131 C CA . VAL A 1 282 ? -18.078 -19.047 -10.188 1 98.5 282 VAL A CA 1
ATOM 2132 C C . VAL A 1 282 ? -17.594 -17.734 -9.555 1 98.5 282 VAL A C 1
ATOM 2134 O O . VAL A 1 282 ? -17.875 -17.469 -8.391 1 98.5 282 VAL A O 1
ATOM 2137 N N . LEU A 1 283 ? -16.859 -16.969 -10.32 1 98.12 283 LEU A N 1
ATOM 2138 C CA . LEU A 1 283 ? -16.406 -15.664 -9.844 1 98.12 283 LEU A CA 1
ATOM 2139 C C . LEU A 1 283 ? -17.609 -14.797 -9.445 1 98.12 283 LEU A C 1
ATOM 2141 O O . LEU A 1 283 ? -17.609 -14.195 -8.367 1 98.12 283 LEU A O 1
ATOM 2145 N N . VAL A 1 284 ? -18.562 -14.766 -10.281 1 98.06 284 VAL A N 1
ATOM 2146 C CA . VAL A 1 284 ? -19.766 -13.977 -10.016 1 98.06 284 VAL A CA 1
ATOM 2147 C C . VAL A 1 284 ? -20.516 -14.57 -8.828 1 98.06 284 VAL A C 1
ATOM 2149 O O . VAL A 1 284 ? -20.969 -13.844 -7.938 1 98.06 284 VAL A O 1
ATOM 2152 N N . MET A 1 285 ? -20.672 -15.867 -8.82 1 98.25 285 MET A N 1
ATOM 2153 C CA . MET A 1 285 ? -21.328 -16.562 -7.703 1 98.25 285 MET A CA 1
ATOM 2154 C C . MET A 1 285 ? -20.641 -16.203 -6.383 1 98.25 285 MET A C 1
ATOM 2156 O O . MET A 1 285 ? -21.312 -15.867 -5.406 1 98.25 285 MET A O 1
ATOM 2160 N N . ASN A 1 286 ? -19.359 -16.281 -6.367 1 98.06 286 ASN A N 1
ATOM 2161 C CA . ASN A 1 286 ? -18.625 -16 -5.137 1 98.06 286 ASN A CA 1
ATOM 2162 C C . ASN A 1 286 ? -18.75 -14.539 -4.727 1 98.06 286 ASN A C 1
ATOM 2164 O O . ASN A 1 286 ? -18.703 -14.219 -3.539 1 98.06 286 ASN A O 1
ATOM 2168 N N . HIS A 1 287 ? -18.766 -13.703 -5.73 1 96.69 287 HIS A N 1
ATOM 2169 C CA . HIS A 1 287 ? -18.984 -12.297 -5.395 1 96.69 287 HIS A CA 1
ATOM 2170 C C . HIS A 1 287 ? -20.25 -12.109 -4.574 1 96.69 287 HIS A C 1
ATOM 2172 O O . HIS A 1 287 ? -20.266 -11.352 -3.604 1 96.69 287 HIS A O 1
ATOM 2178 N N . ILE A 1 288 ? -21.281 -12.766 -4.941 1 96.94 288 ILE A N 1
ATOM 2179 C CA . ILE A 1 288 ? -22.547 -12.695 -4.23 1 96.94 288 ILE A CA 1
ATOM 2180 C C . ILE A 1 288 ? -22.391 -13.289 -2.834 1 96.94 288 ILE A C 1
ATOM 2182 O O . ILE A 1 288 ? -22.875 -12.719 -1.851 1 96.94 288 ILE A O 1
ATOM 2186 N N . LEU A 1 289 ? -21.656 -14.305 -2.736 1 97.19 289 LEU A N 1
ATOM 2187 C CA . LEU A 1 289 ? -21.547 -15.062 -1.495 1 97.19 289 LEU A CA 1
ATOM 2188 C C . LEU A 1 289 ? -20.641 -14.336 -0.5 1 97.19 289 LEU A C 1
ATOM 2190 O O . LEU A 1 289 ? -21.062 -14.047 0.625 1 97.19 289 LEU A O 1
ATOM 2194 N N . GLY A 1 290 ? -19.422 -14.094 -0.959 1 94.81 290 GLY A N 1
ATOM 2195 C CA . GLY A 1 290 ? -18.469 -13.547 0.001 1 94.81 290 GLY A CA 1
ATOM 2196 C C . GLY A 1 290 ? -17.484 -12.586 -0.621 1 94.81 290 GLY A C 1
ATOM 2197 O O . GLY A 1 290 ? -16.703 -11.945 0.089 1 94.81 290 GLY A O 1
ATOM 2198 N N . GLY A 1 291 ? -17.453 -12.43 -1.854 1 89.88 291 GLY A N 1
ATOM 2199 C CA . GLY A 1 291 ? -16.422 -11.664 -2.541 1 89.88 291 GLY A CA 1
ATOM 2200 C C . GLY A 1 291 ? -16.766 -10.188 -2.65 1 89.88 291 GLY A C 1
ATOM 2201 O O . GLY A 1 291 ? -15.875 -9.359 -2.879 1 89.88 291 GLY A O 1
ATOM 2202 N N . GLY A 1 292 ? -17.953 -9.758 -2.541 1 75.38 292 GLY A N 1
ATOM 2203 C CA . GLY A 1 292 ? -18.422 -8.398 -2.762 1 75.38 292 GLY A CA 1
ATOM 2204 C C . GLY A 1 292 ? -18.25 -7.504 -1.545 1 75.38 292 GLY A C 1
ATOM 2205 O O . GLY A 1 292 ? -18.938 -6.484 -1.42 1 75.38 292 GLY A O 1
ATOM 2206 N N . SER A 1 293 ? -17.391 -7.703 -0.774 1 74.31 293 SER A N 1
ATOM 2207 C CA . SER A 1 293 ? -17.156 -6.926 0.436 1 74.31 293 SER A CA 1
ATOM 2208 C C . SER A 1 293 ? -18.453 -6.586 1.149 1 74.31 293 SER A C 1
ATOM 2210 O O . SER A 1 293 ? -19.172 -7.48 1.606 1 74.31 293 SER A O 1
ATOM 2212 N N . PHE A 1 294 ? -18.969 -5.27 0.937 1 71.75 294 PHE A N 1
ATOM 2213 C CA . PHE A 1 294 ? -20.078 -4.766 1.723 1 71.75 294 PHE A CA 1
ATOM 2214 C C . PHE A 1 294 ? -21.406 -5.293 1.179 1 71.75 294 PHE A C 1
ATOM 2216 O O . PHE A 1 294 ? -22.438 -5.234 1.861 1 71.75 294 PHE A O 1
ATOM 2223 N N . THR A 1 295 ? -21.422 -5.941 0.067 1 79.62 295 THR A N 1
ATOM 2224 C CA . THR A 1 295 ? -22.688 -6.344 -0.544 1 79.62 295 THR A CA 1
ATOM 2225 C C . THR A 1 295 ? -22.828 -7.859 -0.536 1 79.62 295 THR A C 1
ATOM 2227 O O . THR A 1 295 ? -23.828 -8.398 -1.009 1 79.62 295 THR A O 1
ATOM 2230 N N . SER A 1 296 ? -21.859 -8.484 -0.009 1 90.62 296 SER A N 1
ATOM 2231 C CA . SER A 1 296 ? -21.922 -9.938 -0.039 1 90.62 296 SER A CA 1
ATOM 2232 C C . SER A 1 296 ? -22.812 -10.477 1.066 1 90.62 296 SER A C 1
ATOM 2234 O O . SER A 1 296 ? -23.047 -9.805 2.076 1 90.62 296 SER A O 1
ATOM 2236 N N . ARG A 1 297 ? -23.25 -11.672 0.896 1 94.19 297 ARG A N 1
ATOM 2237 C CA . ARG A 1 297 ? -24.125 -12.336 1.867 1 94.19 297 ARG A CA 1
ATOM 2238 C C . ARG A 1 297 ? -23.391 -12.555 3.186 1 94.19 297 ARG A C 1
ATOM 2240 O O . ARG A 1 297 ? -23.953 -12.359 4.262 1 94.19 297 ARG A O 1
ATOM 2247 N N . LEU A 1 298 ? -22.219 -13.016 3.078 1 95.12 298 LEU A N 1
ATOM 2248 C CA . LEU A 1 298 ? -21.469 -13.266 4.297 1 95.12 298 LEU A CA 1
ATOM 2249 C C . LEU A 1 298 ? -21.281 -11.977 5.094 1 95.12 298 LEU A C 1
ATOM 2251 O O . LEU A 1 298 ? -21.406 -11.984 6.324 1 95.12 298 LEU A O 1
ATOM 2255 N N . TYR A 1 299 ? -21.016 -10.93 4.41 1 89.19 299 TYR A N 1
ATOM 2256 C CA . TYR A 1 299 ? -20.875 -9.648 5.094 1 89.19 299 TYR A CA 1
ATOM 2257 C C . TYR A 1 299 ? -22.203 -9.234 5.727 1 89.19 299 TYR A C 1
ATOM 2259 O O . TYR A 1 299 ? -22.234 -8.852 6.898 1 89.19 299 TYR A O 1
ATOM 2267 N N . GLU A 1 300 ? -23.25 -9.297 4.977 1 89.06 300 GLU A N 1
ATOM 2268 C CA . GLU A 1 300 ? -24.578 -8.883 5.457 1 89.06 300 GLU A CA 1
ATOM 2269 C C . GLU A 1 300 ? -25 -9.711 6.664 1 89.06 300 GLU A C 1
ATOM 2271 O O . GLU A 1 300 ? -25.422 -9.156 7.688 1 89.06 300 GLU A O 1
ATOM 2276 N N . GLU A 1 301 ? -24.844 -10.961 6.57 1 93.31 301 GLU A N 1
ATOM 2277 C CA . GLU A 1 301 ? -25.391 -11.867 7.574 1 93.31 301 GLU A CA 1
ATOM 2278 C C . GLU A 1 301 ? -24.484 -11.938 8.805 1 93.31 301 GLU A C 1
ATOM 2280 O O . GLU A 1 301 ? -24.984 -12.008 9.938 1 93.31 301 GLU A O 1
ATOM 2285 N N . ILE A 1 302 ? -23.234 -11.922 8.625 1 91.94 302 ILE A N 1
ATOM 2286 C CA . ILE A 1 302 ? -22.328 -12.133 9.742 1 91.94 302 ILE A CA 1
ATOM 2287 C C . ILE A 1 302 ? -21.953 -10.797 10.375 1 91.94 302 ILE A C 1
ATOM 2289 O O . ILE A 1 302 ? -21.938 -10.672 11.602 1 91.94 302 ILE A O 1
ATOM 2293 N N . ARG A 1 303 ? -21.688 -9.797 9.57 1 83 303 ARG A N 1
ATOM 2294 C CA . ARG A 1 303 ? -21.203 -8.523 10.102 1 83 303 ARG A CA 1
ATOM 2295 C C . ARG A 1 303 ? -22.359 -7.547 10.297 1 83 303 ARG A C 1
ATOM 2297 O O . ARG A 1 303 ? -22.609 -7.086 11.406 1 83 303 ARG A O 1
ATOM 2304 N N . GLU A 1 304 ? -23.109 -7.285 9.305 1 80.44 304 GLU A N 1
ATOM 2305 C CA . GLU A 1 304 ? -24.094 -6.207 9.352 1 80.44 304 GLU A CA 1
ATOM 2306 C C . GLU A 1 304 ? -25.266 -6.566 10.266 1 80.44 304 GLU A C 1
ATOM 2308 O O . GLU A 1 304 ? -25.594 -5.812 11.188 1 80.44 304 GLU A O 1
ATOM 2313 N N . LYS A 1 305 ? -25.906 -7.707 10.086 1 84.75 305 LYS A N 1
ATOM 2314 C CA . LYS A 1 305 ? -27.125 -8.07 10.797 1 84.75 305 LYS A CA 1
ATOM 2315 C C . LYS A 1 305 ? -26.812 -8.547 12.211 1 84.75 305 LYS A C 1
ATOM 2317 O O . LYS A 1 305 ? -27.578 -8.266 13.148 1 84.75 305 LYS A O 1
ATOM 2322 N N . ARG A 1 306 ? -25.625 -9.211 12.352 1 89.12 306 ARG A N 1
ATOM 2323 C CA . ARG A 1 306 ? -25.438 -9.891 13.625 1 89.12 306 ARG A CA 1
ATOM 2324 C C . ARG A 1 306 ? -24.219 -9.328 14.359 1 89.12 306 ARG A C 1
ATOM 2326 O O . ARG A 1 306 ? -23.984 -9.664 15.523 1 89.12 306 ARG A O 1
ATOM 2333 N N . GLY A 1 307 ? -23.422 -8.555 13.664 1 81.69 307 GLY A N 1
ATOM 2334 C CA . GLY A 1 307 ? -22.281 -7.926 14.305 1 81.69 307 GLY A CA 1
ATOM 2335 C C . GLY A 1 307 ? -21.234 -8.922 14.766 1 81.69 307 GLY A C 1
ATOM 2336 O O . GLY A 1 307 ? -20.547 -8.695 15.766 1 81.69 307 GLY A O 1
ATOM 2337 N N . LEU A 1 308 ? -21.047 -9.984 14.125 1 85.62 308 LEU A N 1
ATOM 2338 C CA . LEU A 1 308 ? -20.219 -11.094 14.594 1 85.62 308 LEU A CA 1
ATOM 2339 C C . LEU A 1 308 ? -18.766 -10.875 14.234 1 85.62 308 LEU A C 1
ATOM 2341 O O . LEU A 1 308 ? -17.875 -11.477 14.828 1 85.62 308 LEU A O 1
ATOM 2345 N N . ALA A 1 309 ? -18.5 -10.109 13.227 1 83.94 309 ALA A N 1
ATOM 2346 C CA . ALA A 1 309 ? -17.125 -9.992 12.734 1 83.94 309 ALA A CA 1
ATOM 2347 C C . ALA A 1 309 ? -16.891 -8.617 12.125 1 83.94 309 ALA A C 1
ATOM 2349 O O . ALA A 1 309 ? -17.828 -7.93 11.719 1 83.94 309 ALA A O 1
ATOM 2350 N N . TYR A 1 310 ? -15.578 -8.328 12.188 1 70.06 310 TYR A N 1
ATOM 2351 C CA . TYR A 1 310 ? -15.195 -7.074 11.539 1 70.06 310 TYR A CA 1
ATOM 2352 C C . TYR A 1 310 ? -14.984 -7.277 10.039 1 70.06 310 TYR A C 1
ATOM 2354 O O . TYR A 1 310 ? -15.281 -6.391 9.242 1 70.06 310 TYR A O 1
ATOM 2362 N N . SER A 1 311 ? -14.453 -8.289 9.781 1 80.06 311 SER A N 1
ATOM 2363 C CA . SER A 1 311 ? -14.234 -8.586 8.367 1 80.06 311 SER A CA 1
ATOM 2364 C C . SER A 1 311 ? -14.547 -10.047 8.062 1 80.06 311 SER A C 1
ATOM 2366 O O . SER A 1 311 ? -14.305 -10.93 8.891 1 80.06 311 SER A O 1
ATOM 2368 N N . VAL A 1 312 ? -15.172 -10.234 6.953 1 91.81 312 VAL A N 1
ATOM 2369 C CA . VAL A 1 312 ? -15.461 -11.578 6.453 1 91.81 312 VAL A CA 1
ATOM 2370 C C . VAL A 1 312 ? -15.516 -11.555 4.926 1 91.81 312 VAL A C 1
ATOM 2372 O O . VAL A 1 312 ? -16.016 -10.594 4.328 1 91.81 312 VAL A O 1
ATOM 2375 N N . GLY A 1 313 ? -14.977 -12.578 4.363 1 94.12 313 GLY A N 1
ATOM 2376 C CA . GLY A 1 313 ? -15.07 -12.695 2.916 1 94.12 313 GLY A CA 1
ATOM 2377 C C . GLY A 1 313 ? -14.492 -13.992 2.381 1 94.12 313 GLY A C 1
ATOM 2378 O O . GLY A 1 313 ? -13.875 -14.758 3.125 1 94.12 313 GLY A O 1
ATOM 2379 N N . SER A 1 314 ? -14.789 -14.227 1.18 1 96.56 314 SER A N 1
ATOM 2380 C CA . SER A 1 314 ? -14.242 -15.367 0.454 1 96.56 314 SER A CA 1
ATOM 2381 C C . SER A 1 314 ? -13.75 -14.961 -0.929 1 96.56 314 SER A C 1
ATOM 2383 O O . SER A 1 314 ? -14.219 -13.969 -1.494 1 96.56 314 SER A O 1
ATOM 2385 N N . ASP A 1 315 ? -12.836 -15.727 -1.374 1 97 315 ASP A N 1
ATOM 2386 C CA . ASP A 1 315 ? -12.25 -15.484 -2.686 1 97 315 ASP A CA 1
ATOM 2387 C C . ASP A 1 315 ? -11.992 -16.797 -3.43 1 97 315 ASP A C 1
ATOM 2389 O O . ASP A 1 315 ? -11.898 -17.859 -2.811 1 97 315 ASP A O 1
ATOM 2393 N N . LEU A 1 316 ? -11.969 -16.656 -4.789 1 97.81 316 LEU A N 1
ATOM 2394 C CA . LEU A 1 316 ? -11.359 -17.719 -5.566 1 97.81 316 LEU A CA 1
ATOM 2395 C C . LEU A 1 316 ? -9.844 -17.672 -5.477 1 97.81 316 LEU A C 1
ATOM 2397 O O . LEU A 1 316 ? -9.258 -16.578 -5.477 1 97.81 316 LEU A O 1
ATOM 2401 N N . TYR A 1 317 ? -9.297 -18.844 -5.352 1 97.62 317 TYR A N 1
ATOM 2402 C CA . TYR A 1 317 ? -7.844 -18.938 -5.242 1 97.62 317 TYR A CA 1
ATOM 2403 C C . TYR A 1 317 ? -7.285 -19.953 -6.238 1 97.62 317 TYR A C 1
ATOM 2405 O O . TYR A 1 317 ? -6.867 -21.047 -5.859 1 97.62 317 TYR A O 1
ATOM 2413 N N . PRO A 1 318 ? -7.254 -19.531 -7.48 1 97.88 318 PRO A N 1
ATOM 2414 C CA . PRO A 1 318 ? -6.727 -20.438 -8.516 1 97.88 318 PRO A CA 1
ATOM 2415 C C . PRO A 1 318 ? -5.207 -20.547 -8.477 1 97.88 318 PRO A C 1
ATOM 2417 O O . PRO A 1 318 ? -4.504 -19.578 -8.781 1 97.88 318 PRO A O 1
ATOM 2420 N N . LEU A 1 319 ? -4.715 -21.703 -8.102 1 97.88 319 LEU A N 1
ATOM 2421 C CA . LEU A 1 319 ? -3.314 -22.094 -8.258 1 97.88 319 LEU A CA 1
ATOM 2422 C C . LEU A 1 319 ? -3.082 -22.781 -9.602 1 97.88 319 LEU A C 1
ATOM 2424 O O . LEU A 1 319 ? -4.035 -23.141 -10.289 1 97.88 319 LEU A O 1
ATOM 2428 N N . ASP A 1 320 ? -1.833 -22.875 -9.977 1 97.56 320 ASP A N 1
ATOM 2429 C CA . ASP A 1 320 ? -1.524 -23.531 -11.242 1 97.56 320 ASP A CA 1
ATOM 2430 C C . ASP A 1 320 ? -1.934 -25 -11.219 1 97.56 320 ASP A C 1
ATOM 2432 O O . ASP A 1 320 ? -2.334 -25.562 -12.242 1 97.56 320 ASP A O 1
ATOM 2436 N N . HIS A 1 321 ? -1.875 -25.578 -10 1 98.19 321 HIS A N 1
ATOM 2437 C CA . HIS A 1 321 ? -2.008 -27.031 -9.953 1 98.19 321 HIS A CA 1
ATOM 2438 C C . HIS A 1 321 ? -3.236 -27.453 -9.141 1 98.19 321 HIS A C 1
ATOM 2440 O O . HIS A 1 321 ? -3.453 -28.641 -8.898 1 98.19 321 HIS A O 1
ATOM 2446 N N . ALA A 1 322 ? -3.932 -26.516 -8.695 1 98.12 322 ALA A N 1
ATOM 2447 C CA . ALA A 1 322 ? -5.176 -26.75 -7.965 1 98.12 322 ALA A CA 1
ATOM 2448 C C . ALA A 1 322 ? -5.984 -25.453 -7.836 1 98.12 322 ALA A C 1
ATOM 2450 O O . ALA A 1 322 ? -5.48 -24.375 -8.133 1 98.12 322 ALA A O 1
ATOM 2451 N N . GLY A 1 323 ? -7.223 -25.562 -7.48 1 97.94 323 GLY A N 1
ATOM 2452 C CA . GLY A 1 323 ? -8.055 -24.406 -7.188 1 97.94 323 GLY A CA 1
ATOM 2453 C C . GLY A 1 323 ? -8.742 -24.5 -5.84 1 97.94 323 GLY A C 1
ATOM 2454 O O . GLY A 1 323 ? -9.148 -25.578 -5.41 1 97.94 323 GLY A O 1
ATOM 2455 N N . LEU A 1 324 ? -8.914 -23.359 -5.176 1 98.38 324 LEU A N 1
ATOM 2456 C CA . LEU A 1 324 ? -9.609 -23.281 -3.896 1 98.38 324 LEU A CA 1
ATOM 2457 C C . LEU A 1 324 ? -10.656 -22.172 -3.904 1 98.38 324 LEU A C 1
ATOM 2459 O O . LEU A 1 324 ? -10.523 -21.203 -4.652 1 98.38 324 LEU A O 1
ATOM 2463 N N . ILE A 1 325 ? -11.711 -22.359 -3.209 1 98.19 325 ILE A N 1
ATOM 2464 C CA . ILE A 1 325 ? -12.516 -21.266 -2.658 1 98.19 325 ILE A CA 1
ATOM 2465 C C . ILE A 1 325 ? -12.156 -21.062 -1.188 1 98.19 325 ILE A C 1
ATOM 2467 O O . ILE A 1 325 ? -12.312 -21.969 -0.368 1 98.19 325 ILE A O 1
ATOM 2471 N N . LEU A 1 326 ? -11.641 -19.891 -0.893 1 97.69 326 LEU A N 1
ATOM 2472 C CA . LEU A 1 326 ? -11.016 -19.656 0.4 1 97.69 326 LEU A CA 1
ATOM 2473 C C . LEU A 1 326 ? -11.539 -18.359 1.024 1 97.69 326 LEU A C 1
ATOM 2475 O O . LEU A 1 326 ? -11.75 -17.375 0.324 1 97.69 326 LEU A O 1
ATOM 2479 N N . GLY A 1 327 ? -11.781 -18.438 2.312 1 97.31 327 GLY A N 1
ATOM 2480 C CA . GLY A 1 327 ? -12.227 -17.234 3.021 1 97.31 327 GLY A CA 1
ATOM 2481 C C . GLY A 1 327 ? -11.695 -17.156 4.438 1 97.31 327 GLY A C 1
ATOM 2482 O O . GLY A 1 327 ? -11.008 -18.062 4.902 1 97.31 327 GLY A O 1
ATOM 2483 N N . SER A 1 328 ? -11.984 -16.062 5.047 1 96.94 328 SER A N 1
ATOM 2484 C CA . SER A 1 328 ? -11.57 -15.852 6.43 1 96.94 328 SER A CA 1
ATOM 2485 C C . SER A 1 328 ? -12.555 -14.945 7.168 1 96.94 328 SER A C 1
ATOM 2487 O O . SER A 1 328 ? -13.297 -14.18 6.543 1 96.94 328 SER A O 1
ATOM 2489 N N . VAL A 1 329 ? -12.555 -15.109 8.461 1 95.12 329 VAL A N 1
ATOM 2490 C CA . VAL A 1 329 ? -13.367 -14.273 9.336 1 95.12 329 VAL A CA 1
ATOM 2491 C C . VAL A 1 329 ? -12.742 -14.211 10.727 1 95.12 329 VAL A C 1
ATOM 2493 O O . VAL A 1 329 ? -12.203 -15.211 11.219 1 95.12 329 VAL A O 1
ATOM 2496 N N . GLY A 1 330 ? -12.672 -13.094 11.273 1 91.31 330 GLY A N 1
ATOM 2497 C CA . GLY A 1 330 ? -12.305 -12.891 12.664 1 91.31 330 GLY A CA 1
ATOM 2498 C C . GLY A 1 330 ? -13.484 -12.594 13.562 1 91.31 330 GLY A C 1
ATOM 2499 O O . GLY A 1 330 ? -14.352 -11.781 13.203 1 91.31 330 GLY A O 1
ATOM 2500 N N . THR A 1 331 ? -13.57 -13.266 14.688 1 91.88 331 THR A N 1
ATOM 2501 C CA . THR A 1 331 ? -14.703 -13.086 15.586 1 91.88 331 THR A CA 1
ATOM 2502 C C . THR A 1 331 ? -14.305 -13.367 17.031 1 91.88 331 THR A C 1
ATOM 2504 O O . THR A 1 331 ? -13.234 -13.922 17.281 1 91.88 331 THR A O 1
ATOM 2507 N N . GLU A 1 332 ? -15.125 -12.922 17.938 1 89.5 332 GLU A N 1
ATOM 2508 C CA . GLU A 1 332 ? -14.891 -13.211 19.344 1 89.5 332 GLU A CA 1
ATOM 2509 C C . GLU A 1 332 ? -14.922 -14.719 19.609 1 89.5 332 GLU A C 1
ATOM 2511 O O . GLU A 1 332 ? -15.719 -15.445 19.016 1 89.5 332 GLU A O 1
ATOM 2516 N N . ASN A 1 333 ? -14.109 -15.102 20.594 1 92.75 333 ASN A N 1
ATOM 2517 C CA . ASN A 1 333 ? -14.023 -16.516 20.953 1 92.75 333 ASN A CA 1
ATOM 2518 C C . ASN A 1 333 ? -15.391 -17.094 21.297 1 92.75 333 ASN A C 1
ATOM 2520 O O . ASN A 1 333 ? -15.727 -18.203 20.891 1 92.75 333 ASN A O 1
ATOM 2524 N N . ALA A 1 334 ? -16.172 -16.312 21.953 1 94.25 334 ALA A N 1
ATOM 2525 C CA . ALA A 1 334 ? -17.469 -16.766 22.453 1 94.25 334 ALA A CA 1
ATOM 2526 C C . ALA A 1 334 ? -18.484 -16.906 21.328 1 94.25 334 ALA A C 1
ATOM 2528 O O . ALA A 1 334 ? -19.516 -17.547 21.484 1 94.25 334 ALA A O 1
ATOM 2529 N N . ARG A 1 335 ? -18.141 -16.359 20.141 1 94.88 335 ARG A N 1
ATOM 2530 C CA . ARG A 1 335 ? -19.156 -16.281 19.094 1 94.88 335 ARG A CA 1
ATOM 2531 C C . ARG A 1 335 ? -18.734 -17.109 17.875 1 94.88 335 ARG A C 1
ATOM 2533 O O . ARG A 1 335 ? -19.344 -17.016 16.812 1 94.88 335 ARG A O 1
ATOM 2540 N N . VAL A 1 336 ? -17.75 -17.906 18.016 1 96.5 336 VAL A N 1
ATOM 2541 C CA . VAL A 1 336 ? -17.219 -18.688 16.906 1 96.5 336 VAL A CA 1
ATOM 2542 C C . VAL A 1 336 ? -18.281 -19.672 16.422 1 96.5 336 VAL A C 1
ATOM 2544 O O . VAL A 1 336 ? -18.516 -19.797 15.211 1 96.5 336 VAL A O 1
ATOM 2547 N N . ALA A 1 337 ? -18.969 -20.328 17.328 1 97 337 ALA A N 1
ATOM 2548 C CA . ALA A 1 337 ? -19.969 -21.312 16.953 1 97 337 ALA A CA 1
ATOM 2549 C C . ALA A 1 337 ? -21.094 -20.688 16.141 1 97 337 ALA A C 1
ATOM 2551 O O . ALA A 1 337 ? -21.5 -21.219 15.109 1 97 337 ALA A O 1
ATOM 2552 N N . GLU A 1 338 ? -21.5 -19.625 16.609 1 96.69 338 GLU A N 1
ATOM 2553 C CA . GLU A 1 338 ? -22.562 -18.906 15.906 1 96.69 338 GLU A CA 1
ATOM 2554 C C . GLU A 1 338 ? -22.109 -18.469 14.516 1 96.69 338 GLU A C 1
ATOM 2556 O O . GLU A 1 338 ? -22.844 -18.594 13.539 1 96.69 338 GLU A O 1
ATOM 2561 N N . THR A 1 339 ? -20.922 -17.906 14.438 1 96.94 339 THR A N 1
ATOM 2562 C CA . THR A 1 339 ? -20.344 -17.453 13.172 1 96.94 339 THR A CA 1
ATOM 2563 C C . THR A 1 339 ? -20.266 -18.609 12.172 1 96.94 339 THR A C 1
ATOM 2565 O O . THR A 1 339 ? -20.641 -18.453 11.008 1 96.94 339 THR A O 1
ATOM 2568 N N . LEU A 1 340 ? -19.859 -19.766 12.617 1 97.25 340 LEU A N 1
ATOM 2569 C CA . LEU A 1 340 ? -19.719 -20.938 11.742 1 97.25 340 LEU A CA 1
ATOM 2570 C C . LEU A 1 340 ? -21.094 -21.422 11.281 1 97.25 340 LEU A C 1
ATOM 2572 O O . LEU A 1 340 ? -21.234 -21.875 10.141 1 97.25 340 LEU A O 1
ATOM 2576 N N . ASP A 1 341 ? -22.047 -21.344 12.164 1 97.25 341 ASP A N 1
ATOM 2577 C CA . ASP A 1 341 ? -23.406 -21.75 11.789 1 97.25 341 ASP A CA 1
ATOM 2578 C C . ASP A 1 341 ? -23.953 -20.875 10.664 1 97.25 341 ASP A C 1
ATOM 2580 O O . ASP A 1 341 ? -24.531 -21.391 9.703 1 97.25 341 ASP A O 1
ATOM 2584 N N . VAL A 1 342 ? -23.734 -19.609 10.789 1 97.56 342 VAL A N 1
ATOM 2585 C CA . VAL A 1 342 ? -24.219 -18.672 9.773 1 97.56 342 VAL A CA 1
ATOM 2586 C C . VAL A 1 342 ? -23.469 -18.906 8.469 1 97.56 342 VAL A C 1
ATOM 2588 O O . VAL A 1 342 ? -24.062 -18.906 7.391 1 97.56 342 VAL A O 1
ATOM 2591 N N . LEU A 1 343 ? -22.156 -19.078 8.57 1 97.44 343 LEU A N 1
ATOM 2592 C CA . LEU A 1 343 ? -21.328 -19.359 7.402 1 97.44 343 LEU A CA 1
ATOM 2593 C C . LEU A 1 343 ? -21.844 -20.578 6.648 1 97.44 343 LEU A C 1
ATOM 2595 O O . LEU A 1 343 ? -22.062 -20.516 5.438 1 97.44 343 LEU A O 1
ATOM 2599 N N . ARG A 1 344 ? -22.109 -21.656 7.355 1 97.5 344 ARG A N 1
ATOM 2600 C CA . ARG A 1 344 ? -22.594 -22.906 6.75 1 97.5 344 ARG A CA 1
ATOM 2601 C C . ARG A 1 344 ? -23.984 -22.719 6.16 1 97.5 344 ARG A C 1
ATOM 2603 O O . ARG A 1 344 ? -24.297 -23.281 5.102 1 97.5 344 ARG A O 1
ATOM 2610 N N . SER A 1 345 ? -24.75 -21.984 6.844 1 97.75 345 SER A N 1
ATOM 2611 C CA . SER A 1 345 ? -26.094 -21.734 6.348 1 97.75 345 SER A CA 1
ATOM 2612 C C . SER A 1 345 ? -26.062 -20.984 5.02 1 97.75 345 SER A C 1
ATOM 2614 O O . SER A 1 345 ? -26.781 -21.344 4.082 1 97.75 345 SER A O 1
ATOM 2616 N N . GLU A 1 346 ? -25.25 -19.953 4.949 1 97.44 346 GLU A N 1
ATOM 2617 C CA . GLU A 1 346 ? -25.172 -19.172 3.717 1 97.44 346 GLU A CA 1
ATOM 2618 C C . GLU A 1 346 ? -24.547 -19.984 2.588 1 97.44 346 GLU A C 1
ATOM 2620 O O . GLU A 1 346 ? -24.922 -19.844 1.424 1 97.44 346 GLU A O 1
ATOM 2625 N N . TRP A 1 347 ? -23.578 -20.828 2.951 1 97.5 347 TRP A N 1
ATOM 2626 C CA . TRP A 1 347 ? -22.969 -21.734 1.978 1 97.5 347 TRP A CA 1
ATOM 2627 C C . TRP A 1 347 ? -24.016 -22.672 1.383 1 97.5 347 TRP A C 1
ATOM 2629 O O . TRP A 1 347 ? -24.078 -22.859 0.166 1 97.5 347 TRP A O 1
ATOM 2639 N N . THR A 1 348 ? -24.875 -23.188 2.234 1 98 348 THR A N 1
ATOM 2640 C CA . THR A 1 348 ? -25.938 -24.109 1.83 1 98 348 THR A CA 1
ATOM 2641 C C . THR A 1 348 ? -26.984 -23.391 0.994 1 98 348 THR A C 1
ATOM 2643 O O . THR A 1 348 ? -27.422 -23.906 -0.034 1 98 348 THR A O 1
ATOM 2646 N N . ARG A 1 349 ? -27.344 -22.25 1.442 1 97.56 349 ARG A N 1
ATOM 2647 C CA . ARG A 1 349 ? -28.328 -21.469 0.709 1 97.56 349 ARG A CA 1
ATOM 2648 C C . ARG A 1 349 ? -27.859 -21.172 -0.708 1 97.56 349 ARG A C 1
ATOM 2650 O O . ARG A 1 349 ? -28.625 -21.281 -1.664 1 97.56 349 ARG A O 1
ATOM 2657 N N . MET A 1 350 ? -26.656 -20.812 -0.833 1 97.44 350 MET A N 1
ATOM 2658 C CA . MET A 1 350 ? -26.094 -20.562 -2.158 1 97.44 350 MET A CA 1
ATOM 2659 C C . MET A 1 350 ? -26.062 -21.844 -2.99 1 97.44 350 MET A C 1
ATOM 2661 O O . MET A 1 350 ? -26.422 -21.828 -4.168 1 97.44 350 MET A O 1
ATOM 2665 N N . ALA A 1 351 ? -25.656 -22.938 -2.385 1 97.62 351 ALA A N 1
ATOM 2666 C CA . ALA A 1 351 ? -25.531 -24.219 -3.068 1 97.62 351 ALA A CA 1
ATOM 2667 C C . ALA A 1 351 ? -26.875 -24.719 -3.588 1 97.62 351 ALA A C 1
ATOM 2669 O O . ALA A 1 351 ? -26.938 -25.422 -4.598 1 97.62 351 ALA A O 1
ATOM 2670 N N . THR A 1 352 ? -27.922 -24.25 -2.949 1 96.5 352 THR A N 1
ATOM 2671 C CA . THR A 1 352 ? -29.25 -24.734 -3.318 1 96.5 352 THR A CA 1
ATOM 2672 C C . THR A 1 352 ? -29.906 -23.781 -4.305 1 96.5 352 THR A C 1
ATOM 2674 O O . THR A 1 352 ? -31.094 -23.953 -4.637 1 96.5 352 THR A O 1
ATOM 2677 N N . GLY A 1 353 ? -29.203 -22.766 -4.695 1 91.25 353 GLY A N 1
ATOM 2678 C CA . GLY A 1 353 ? -29.641 -21.906 -5.785 1 91.25 353 GLY A CA 1
ATOM 2679 C C . GLY A 1 353 ? -30.453 -20.719 -5.316 1 91.25 353 GLY A C 1
ATOM 2680 O O . GLY A 1 353 ? -31.172 -20.109 -6.102 1 91.25 353 GLY A O 1
ATOM 2681 N N . ASP A 1 354 ? -30.344 -20.375 -4.141 1 93.25 354 ASP A N 1
ATOM 2682 C CA . ASP A 1 354 ? -31.016 -19.203 -3.602 1 93.25 354 ASP A CA 1
ATOM 2683 C C . ASP A 1 354 ? -30.281 -17.922 -4.012 1 93.25 354 ASP A C 1
ATOM 2685 O O . ASP A 1 354 ? -29.641 -17.266 -3.186 1 93.25 354 ASP A O 1
ATOM 2689 N N . VAL A 1 355 ? -30.438 -17.578 -5.227 1 96.06 355 VAL A N 1
ATOM 2690 C CA . VAL A 1 355 ? -29.844 -16.359 -5.781 1 96.06 355 VAL A CA 1
ATOM 2691 C C . VAL A 1 355 ? -30.875 -15.609 -6.617 1 96.06 355 VAL A C 1
ATOM 2693 O O . VAL A 1 355 ? -31.562 -16.219 -7.441 1 96.06 355 VAL A O 1
ATOM 2696 N N . SER A 1 356 ? -30.969 -14.344 -6.387 1 95.56 356 SER A N 1
ATOM 2697 C CA . SER A 1 356 ? -31.938 -13.539 -7.117 1 95.56 356 SER A CA 1
ATOM 2698 C C . SER A 1 356 ? -31.312 -12.898 -8.344 1 95.56 356 SER A C 1
ATOM 2700 O O . SER A 1 356 ? -30.078 -12.789 -8.438 1 95.56 356 SER A O 1
ATOM 2702 N N . ALA A 1 357 ? -32.188 -12.445 -9.234 1 96.44 357 ALA A N 1
ATOM 2703 C CA . ALA A 1 357 ? -31.734 -11.727 -10.422 1 96.44 357 ALA A CA 1
ATOM 2704 C C . ALA A 1 357 ? -31.078 -10.406 -10.039 1 96.44 357 ALA A C 1
ATOM 2706 O O . ALA A 1 357 ? -30.125 -9.977 -10.695 1 96.44 357 ALA A O 1
ATOM 2707 N N . GLN A 1 358 ? -31.578 -9.844 -9.023 1 93.56 358 GLN A N 1
ATOM 2708 C CA . GLN A 1 358 ? -31.016 -8.57 -8.57 1 93.56 358 GLN A CA 1
ATOM 2709 C C . GLN A 1 358 ? -29.594 -8.75 -8.055 1 93.56 358 GLN A C 1
ATOM 2711 O O . GLN A 1 358 ? -28.703 -7.965 -8.383 1 93.56 358 GLN A O 1
ATOM 2716 N N . GLU A 1 359 ? -29.375 -9.742 -7.281 1 94.25 359 GLU A N 1
ATOM 2717 C CA . GLU A 1 359 ? -28.031 -10.031 -6.777 1 94.25 359 GLU A CA 1
ATOM 2718 C C . GLU A 1 359 ? -27.062 -10.297 -7.922 1 94.25 359 GLU A C 1
ATOM 2720 O O . GLU A 1 359 ? -25.922 -9.812 -7.898 1 94.25 359 GLU A O 1
ATOM 2725 N N . LEU A 1 360 ? -27.531 -11.07 -8.875 1 96.69 360 LEU A N 1
ATOM 2726 C CA . LEU A 1 360 ? -26.703 -11.383 -10.039 1 96.69 360 LEU A CA 1
ATOM 2727 C C . LEU A 1 360 ? -26.328 -10.109 -10.797 1 96.69 360 LEU A C 1
ATOM 2729 O O . LEU A 1 360 ? -25.156 -9.891 -11.117 1 96.69 360 LEU A O 1
ATOM 2733 N N . ASN A 1 361 ? -27.312 -9.312 -11.031 1 94.81 361 ASN A N 1
ATOM 2734 C CA . ASN A 1 361 ? -27.078 -8.086 -11.781 1 94.81 361 ASN A CA 1
ATOM 2735 C C . ASN A 1 361 ? -26.125 -7.148 -11.039 1 94.81 361 ASN A C 1
ATOM 2737 O O . ASN A 1 361 ? -25.25 -6.543 -11.648 1 94.81 361 ASN A O 1
ATOM 2741 N N . ASN A 1 362 ? -26.328 -7.07 -9.766 1 91.5 362 ASN A N 1
ATOM 2742 C CA . ASN A 1 362 ? -25.453 -6.238 -8.953 1 91.5 362 ASN A CA 1
ATOM 2743 C C . ASN A 1 362 ? -24 -6.73 -9.016 1 91.5 362 ASN A C 1
ATOM 2745 O O . ASN A 1 362 ? -23.078 -5.93 -9.133 1 91.5 362 ASN A O 1
ATOM 2749 N N . ALA A 1 363 ? -23.844 -7.98 -8.875 1 94.94 363 ALA A N 1
ATOM 2750 C CA . ALA A 1 363 ? -22.516 -8.578 -8.914 1 94.94 363 ALA A CA 1
ATOM 2751 C C . ALA A 1 363 ? -21.828 -8.32 -10.25 1 94.94 363 ALA A C 1
ATOM 2753 O O . ALA A 1 363 ? -20.672 -7.891 -10.289 1 94.94 363 ALA A O 1
ATOM 2754 N N . LYS A 1 364 ? -22.547 -8.539 -11.328 1 95.75 364 LYS A N 1
ATOM 2755 C CA . LYS A 1 364 ? -22 -8.328 -12.664 1 95.75 364 LYS A CA 1
ATOM 2756 C C . LYS A 1 364 ? -21.609 -6.863 -12.867 1 95.75 364 LYS A C 1
ATOM 2758 O O . LYS A 1 364 ? -20.547 -6.57 -13.422 1 95.75 364 LYS A O 1
ATOM 2763 N N . THR A 1 365 ? -22.469 -6.027 -12.43 1 91 365 THR A N 1
ATOM 2764 C CA . THR A 1 365 ? -22.219 -4.598 -12.547 1 91 365 THR A CA 1
ATOM 2765 C C . THR A 1 365 ? -20.953 -4.203 -11.789 1 91 365 THR A C 1
ATOM 2767 O O . THR A 1 365 ? -20.094 -3.492 -12.32 1 91 365 THR A O 1
ATOM 2770 N N . TYR A 1 366 ? -20.812 -4.707 -10.625 1 90.38 366 TYR A N 1
ATOM 2771 C CA . TYR A 1 366 ? -19.656 -4.352 -9.805 1 90.38 366 TYR A CA 1
ATOM 2772 C C . TYR A 1 366 ? -18.375 -4.906 -10.398 1 90.38 366 TYR A C 1
ATOM 2774 O O . TYR A 1 366 ? -17.391 -4.184 -10.539 1 90.38 366 TYR A O 1
ATOM 2782 N N . ILE A 1 367 ? -18.391 -6.188 -10.688 1 94.19 367 ILE A N 1
ATOM 2783 C CA . ILE A 1 367 ? -17.188 -6.852 -11.172 1 94.19 367 ILE A CA 1
ATOM 2784 C C . ILE A 1 367 ? -16.719 -6.188 -12.469 1 94.19 367 ILE A C 1
ATOM 2786 O O . ILE A 1 367 ? -15.531 -5.973 -12.664 1 94.19 367 ILE A O 1
ATOM 2790 N N . THR A 1 368 ? -17.672 -5.855 -13.305 1 92.5 368 THR A N 1
ATOM 2791 C CA . THR A 1 368 ? -17.344 -5.207 -14.57 1 92.5 368 THR A CA 1
ATOM 2792 C C . THR A 1 368 ? -16.906 -3.764 -14.344 1 92.5 368 THR A C 1
ATOM 2794 O O . THR A 1 368 ? -15.906 -3.32 -14.898 1 92.5 368 THR A O 1
ATOM 2797 N N . GLY A 1 369 ? -17.625 -3.08 -13.531 1 87.19 369 GLY A N 1
ATOM 2798 C CA . GLY A 1 369 ? -17.391 -1.659 -13.336 1 87.19 369 GLY A CA 1
ATOM 2799 C C . GLY A 1 369 ? -16.141 -1.363 -12.547 1 87.19 369 GLY A C 1
ATOM 2800 O O . GLY A 1 369 ? -15.539 -0.294 -12.695 1 87.19 369 GLY A O 1
ATOM 2801 N N . SER A 1 370 ? -15.703 -2.262 -11.664 1 88.94 370 SER A N 1
ATOM 2802 C CA . SER A 1 370 ? -14.57 -2.006 -10.781 1 88.94 370 SER A CA 1
ATOM 2803 C C . SER A 1 370 ? -13.25 -2.367 -11.453 1 88.94 370 SER A C 1
ATOM 2805 O O . SER A 1 370 ? -12.18 -1.935 -11.008 1 88.94 370 SER A O 1
ATOM 2807 N N . PHE A 1 371 ? -13.289 -3.059 -12.492 1 88.69 371 PHE A N 1
ATOM 2808 C CA . PHE A 1 371 ? -12.078 -3.6 -13.102 1 88.69 371 PHE A CA 1
ATOM 2809 C C . PHE A 1 371 ? -11.18 -2.48 -13.617 1 88.69 371 PHE A C 1
ATOM 2811 O O . PHE A 1 371 ? -9.969 -2.504 -13.406 1 88.69 371 PHE A O 1
ATOM 2818 N N . PRO A 1 372 ? -11.719 -1.44 -14.258 1 85.19 372 PRO A N 1
ATOM 2819 C CA . PRO A 1 372 ? -10.867 -0.365 -14.781 1 85.19 372 PRO A CA 1
ATOM 2820 C C . PRO A 1 372 ? -10.133 0.398 -13.688 1 85.19 372 PRO A C 1
ATOM 2822 O O . PRO A 1 372 ? -9.133 1.059 -13.953 1 85.19 372 PRO A O 1
ATOM 2825 N N . LEU A 1 373 ? -10.633 0.341 -12.508 1 85.19 373 LEU A N 1
ATOM 2826 C CA . LEU A 1 373 ? -9.984 1.039 -11.406 1 85.19 373 LEU A CA 1
ATOM 2827 C C . LEU A 1 373 ? -8.641 0.41 -11.078 1 85.19 373 LEU A C 1
ATOM 2829 O O . LEU A 1 373 ? -7.844 0.987 -10.328 1 85.19 373 LEU A O 1
ATOM 2833 N N . THR A 1 374 ? -8.367 -0.728 -11.617 1 86.44 374 THR A N 1
ATOM 2834 C CA . THR A 1 374 ? -7.062 -1.367 -11.484 1 86.44 374 THR A CA 1
ATOM 2835 C C . THR A 1 374 ? -6.012 -0.622 -12.305 1 86.44 374 THR A C 1
ATOM 2837 O O . THR A 1 374 ? -4.812 -0.772 -12.062 1 86.44 374 THR A O 1
ATOM 2840 N N . PHE A 1 375 ? -6.418 0.18 -13.195 1 86.5 375 PHE A N 1
ATOM 2841 C CA . PHE A 1 375 ? -5.496 0.776 -14.156 1 86.5 375 PHE A CA 1
ATOM 2842 C C . PHE A 1 375 ? -5.109 2.188 -13.734 1 86.5 375 PHE A C 1
ATOM 2844 O O . PHE A 1 375 ? -5.125 3.113 -14.547 1 86.5 375 PHE A O 1
ATOM 2851 N N . THR A 1 376 ? -4.785 2.283 -12.438 1 86.38 376 THR A N 1
ATOM 2852 C CA . THR A 1 376 ? -4.52 3.609 -11.891 1 86.38 376 THR A CA 1
ATOM 2853 C C . THR A 1 376 ? -3.016 3.848 -11.75 1 86.38 376 THR A C 1
ATOM 2855 O O . THR A 1 376 ? -2.584 4.965 -11.469 1 86.38 376 THR A O 1
ATOM 2858 N N . SER A 1 377 ? -2.223 2.768 -11.984 1 90.69 377 SER A N 1
ATOM 2859 C CA . SER A 1 377 ? -0.774 2.91 -11.883 1 90.69 377 SER A CA 1
ATOM 2860 C C . SER A 1 377 ? -0.06 2.053 -12.922 1 90.69 377 SER A C 1
ATOM 2862 O O . SER A 1 377 ? -0.567 1.005 -13.328 1 90.69 377 SER A O 1
ATOM 2864 N N . THR A 1 378 ? 1.127 2.525 -13.266 1 90.38 378 THR A N 1
ATOM 2865 C CA . THR A 1 378 ? 1.907 1.789 -14.25 1 90.38 378 THR A CA 1
ATOM 2866 C C . THR A 1 378 ? 2.268 0.401 -13.727 1 90.38 378 THR A C 1
ATOM 2868 O O . THR A 1 378 ? 2.215 -0.58 -14.477 1 90.38 378 THR A O 1
ATOM 2871 N N . GLY A 1 379 ? 2.578 0.335 -12.461 1 93.25 379 GLY A N 1
ATOM 2872 C CA . GLY A 1 379 ? 2.883 -0.958 -11.867 1 93.25 379 GLY A CA 1
ATOM 2873 C C . GLY A 1 379 ? 1.702 -1.91 -11.875 1 93.25 379 GLY A C 1
ATOM 2874 O O . GLY A 1 379 ? 1.861 -3.104 -12.141 1 93.25 379 GLY A O 1
ATOM 2875 N N . ALA A 1 380 ? 0.542 -1.395 -11.617 1 93.12 380 ALA A N 1
ATOM 2876 C CA . ALA A 1 380 ? -0.665 -2.217 -11.609 1 93.12 380 ALA A CA 1
ATOM 2877 C C . ALA A 1 380 ? -0.985 -2.734 -13.008 1 93.12 380 ALA A C 1
ATOM 2879 O O . ALA A 1 380 ? -1.357 -3.898 -13.172 1 93.12 380 ALA A O 1
ATOM 2880 N N . ILE A 1 381 ? -0.867 -1.878 -13.961 1 94.5 381 ILE A N 1
ATOM 2881 C CA . ILE A 1 381 ? -1.14 -2.281 -15.336 1 94.5 381 ILE A CA 1
ATOM 2882 C C . ILE A 1 381 ? -0.136 -3.348 -15.773 1 94.5 381 ILE A C 1
ATOM 2884 O O . ILE A 1 381 ? -0.512 -4.352 -16.375 1 94.5 381 ILE A O 1
ATOM 2888 N N . ALA A 1 382 ? 1.114 -3.146 -15.398 1 96.88 382 ALA A N 1
ATOM 2889 C CA . ALA A 1 382 ? 2.135 -4.133 -15.734 1 96.88 382 ALA A CA 1
ATOM 2890 C C . ALA A 1 382 ? 1.827 -5.484 -15.094 1 96.88 382 ALA A C 1
ATOM 2892 O O . ALA A 1 382 ? 2.041 -6.535 -15.703 1 96.88 382 ALA A O 1
ATOM 2893 N N . ARG A 1 383 ? 1.34 -5.465 -13.914 1 96.75 383 ARG A N 1
ATOM 2894 C CA . ARG A 1 383 ? 0.958 -6.699 -13.234 1 96.75 383 ARG A CA 1
ATOM 2895 C C . ARG A 1 383 ? -0.176 -7.402 -13.969 1 96.75 383 ARG A C 1
ATOM 2897 O O . ARG A 1 383 ? -0.187 -8.633 -14.078 1 96.75 383 ARG A O 1
ATOM 2904 N N . VAL A 1 384 ? -1.119 -6.648 -14.477 1 96.56 384 VAL A N 1
ATOM 2905 C CA . VAL A 1 384 ? -2.229 -7.215 -15.234 1 96.56 384 VAL A CA 1
ATOM 2906 C C . VAL A 1 384 ? -1.702 -7.871 -16.516 1 96.56 384 VAL A C 1
ATOM 2908 O O . VAL A 1 384 ? -2.125 -8.969 -16.875 1 96.56 384 VAL A O 1
ATOM 2911 N N . LEU A 1 385 ? -0.748 -7.188 -17.172 1 98.25 385 LEU A N 1
ATOM 2912 C CA . LEU A 1 385 ? -0.185 -7.742 -18.406 1 98.25 385 LEU A CA 1
ATOM 2913 C C . LEU A 1 385 ? 0.48 -9.086 -18.141 1 98.25 385 LEU A C 1
ATOM 2915 O O . LEU A 1 385 ? 0.3 -10.039 -18.906 1 98.25 385 LEU A O 1
ATOM 2919 N N . VAL A 1 386 ? 1.211 -9.156 -17.062 1 98.44 386 VAL A N 1
ATOM 2920 C CA . VAL A 1 386 ? 1.882 -10.406 -16.703 1 98.44 386 VAL A CA 1
ATOM 2921 C C . VAL A 1 386 ? 0.844 -11.469 -16.359 1 98.44 386 VAL A C 1
ATOM 2923 O O . VAL A 1 386 ? 0.954 -12.617 -16.812 1 98.44 386 VAL A O 1
ATOM 2926 N N . SER A 1 387 ? -0.146 -11.102 -15.656 1 97.25 387 SER A N 1
ATOM 2927 C CA . SER A 1 387 ? -1.196 -12.047 -15.281 1 97.25 387 SER A CA 1
ATOM 2928 C C . SER A 1 387 ? -1.917 -12.594 -16.516 1 97.25 387 SER A C 1
ATOM 2930 O O . SER A 1 387 ? -2.209 -13.789 -16.578 1 97.25 387 SER A O 1
ATOM 2932 N N . MET A 1 388 ? -2.221 -11.758 -17.484 1 97.56 388 MET A N 1
ATOM 2933 C CA . MET A 1 388 ? -2.873 -12.18 -18.719 1 97.56 388 MET A CA 1
ATOM 2934 C C . MET A 1 388 ? -2.027 -13.219 -19.453 1 97.56 388 MET A C 1
ATOM 2936 O O . MET A 1 388 ? -2.545 -14.234 -19.906 1 97.56 388 MET A O 1
ATOM 2940 N N . GLN A 1 389 ? -0.796 -12.945 -19.516 1 98.06 389 GLN A N 1
ATOM 2941 C CA . GLN A 1 389 ? 0.112 -13.836 -20.234 1 98.06 389 GLN A CA 1
ATOM 2942 C C . GLN A 1 389 ? 0.25 -15.18 -19.516 1 98.06 389 GLN A C 1
ATOM 2944 O O . GLN A 1 389 ? 0.093 -16.234 -20.141 1 98.06 389 GLN A O 1
ATOM 2949 N N . ILE A 1 390 ? 0.496 -15.117 -18.25 1 96.25 390 ILE A N 1
ATOM 2950 C CA . ILE A 1 390 ? 0.861 -16.328 -17.5 1 96.25 390 ILE A CA 1
ATOM 2951 C C . ILE A 1 390 ? -0.355 -17.234 -17.375 1 96.25 390 ILE A C 1
ATOM 2953 O O . ILE A 1 390 ? -0.214 -18.453 -17.266 1 96.25 390 ILE A O 1
ATOM 2957 N N . ASN A 1 391 ? -1.516 -16.688 -17.5 1 96.5 391 ASN A N 1
ATOM 2958 C CA . ASN A 1 391 ? -2.738 -17.484 -17.391 1 96.5 391 ASN A CA 1
ATOM 2959 C C . ASN A 1 391 ? -3.309 -17.812 -18.781 1 96.5 391 ASN A C 1
ATOM 2961 O O . ASN A 1 391 ? -4.387 -18.391 -18.891 1 96.5 391 ASN A O 1
ATOM 2965 N N . GLY A 1 392 ? -2.662 -17.344 -19.797 1 96.69 392 GLY A N 1
ATOM 2966 C CA . GLY A 1 392 ? -3.084 -17.672 -21.156 1 96.69 392 GLY A CA 1
ATOM 2967 C C . GLY A 1 392 ? -4.402 -17.016 -21.531 1 96.69 392 GLY A C 1
ATOM 2968 O O . GLY A 1 392 ? -5.238 -17.641 -22.188 1 96.69 392 GLY A O 1
ATOM 2969 N N . LEU A 1 393 ? -4.66 -15.805 -21.172 1 96.81 393 LEU A N 1
ATOM 2970 C CA . LEU A 1 393 ? -5.961 -15.18 -21.344 1 96.81 393 LEU A CA 1
ATOM 2971 C C . LEU A 1 393 ? -6.066 -14.531 -22.734 1 96.81 393 LEU A C 1
ATOM 2973 O O . LEU A 1 393 ? -7.16 -14.203 -23.188 1 96.81 393 LEU A O 1
ATOM 2977 N N . GLY A 1 394 ? -4.945 -14.344 -23.391 1 96.69 394 GLY A N 1
ATOM 2978 C CA . GLY A 1 394 ? -4.926 -13.688 -24.688 1 96.69 394 GLY A CA 1
ATOM 2979 C C . GLY A 1 394 ? -4.688 -12.195 -24.594 1 96.69 394 GLY A C 1
ATOM 2980 O O . GLY A 1 394 ? -5.051 -11.562 -23.609 1 96.69 394 GLY A O 1
ATOM 2981 N N . ILE A 1 395 ? -4.156 -11.594 -25.609 1 96.56 395 ILE A N 1
ATOM 2982 C CA . ILE A 1 395 ? -3.732 -10.203 -25.609 1 96.56 395 ILE A CA 1
ATOM 2983 C C . ILE A 1 395 ? -4.957 -9.289 -25.688 1 96.56 395 ILE A C 1
ATOM 2985 O O . ILE A 1 395 ? -4.891 -8.125 -25.297 1 96.56 395 ILE A O 1
ATOM 2989 N N . ASP A 1 396 ? -6.117 -9.797 -26.172 1 94.94 396 ASP A N 1
ATOM 2990 C CA . ASP A 1 396 ? -7.348 -9.031 -26.328 1 94.94 396 ASP A CA 1
ATOM 2991 C C . ASP A 1 396 ? -8.297 -9.266 -25.156 1 94.94 396 ASP A C 1
ATOM 2993 O O . ASP A 1 396 ? -9.477 -8.93 -25.234 1 94.94 396 ASP A O 1
ATOM 2997 N N . TYR A 1 397 ? -7.836 -9.891 -24.156 1 95.38 397 TYR A N 1
ATOM 2998 C CA . TYR A 1 397 ? -8.648 -10.25 -23 1 95.38 397 TYR A CA 1
ATOM 2999 C C . TYR A 1 397 ? -9.398 -9.039 -22.469 1 95.38 397 TYR A C 1
ATOM 3001 O O . TYR A 1 397 ? -10.586 -9.141 -22.125 1 95.38 397 TYR A O 1
ATOM 3009 N N . LEU A 1 398 ? -8.719 -7.934 -22.375 1 93.44 398 LEU A N 1
ATOM 3010 C CA . LEU A 1 398 ? -9.312 -6.742 -21.781 1 93.44 398 LEU A CA 1
ATOM 3011 C C . LEU A 1 398 ? -10.523 -6.281 -22.578 1 93.44 398 LEU A C 1
ATOM 3013 O O . LEU A 1 398 ? -11.461 -5.695 -22.016 1 93.44 398 LEU A O 1
ATOM 3017 N N . ASP A 1 399 ? -10.594 -6.613 -23.812 1 92.62 399 ASP A N 1
ATOM 3018 C CA . ASP A 1 399 ? -11.703 -6.242 -24.688 1 92.62 399 ASP A CA 1
ATOM 3019 C C . ASP A 1 399 ? -12.883 -7.191 -24.5 1 92.62 399 ASP A C 1
ATOM 3021 O O . ASP A 1 399 ? -14.023 -6.84 -24.812 1 92.62 399 ASP A O 1
ATOM 3025 N N . HIS A 1 400 ? -12.586 -8.344 -24.016 1 95.69 400 HIS A N 1
ATOM 3026 C CA . HIS A 1 400 ? -13.609 -9.375 -23.984 1 95.69 400 HIS A CA 1
ATOM 3027 C C . HIS A 1 400 ? -14.094 -9.633 -22.562 1 95.69 400 HIS A C 1
ATOM 3029 O O . HIS A 1 400 ? -15.125 -10.273 -22.359 1 95.69 400 HIS A O 1
ATOM 3035 N N . ARG A 1 401 ? -13.367 -9.195 -21.609 1 95.56 401 ARG A N 1
ATOM 3036 C CA . ARG A 1 401 ? -13.648 -9.531 -20.219 1 95.56 401 ARG A CA 1
ATOM 3037 C C . ARG A 1 401 ? -15.07 -9.148 -19.828 1 95.56 401 ARG A C 1
ATOM 3039 O O . ARG A 1 401 ? -15.773 -9.906 -19.156 1 95.56 401 ARG A O 1
ATOM 3046 N N . LYS A 1 402 ? -15.492 -7.961 -20.297 1 95 402 LYS A N 1
ATOM 3047 C CA . LYS A 1 402 ? -16.844 -7.508 -20 1 95 402 LYS A CA 1
ATOM 3048 C C . LYS A 1 402 ? -17.891 -8.5 -20.531 1 95 402 LYS A C 1
ATOM 3050 O O . LYS A 1 402 ? -18.875 -8.781 -19.859 1 95 402 LYS A O 1
ATOM 3055 N N . ALA A 1 403 ? -17.625 -9.016 -21.641 1 96.75 403 ALA A N 1
ATOM 3056 C CA . ALA A 1 403 ? -18.547 -9.961 -22.266 1 96.75 403 ALA A CA 1
ATOM 3057 C C . ALA A 1 403 ? -18.578 -11.281 -21.5 1 96.75 403 ALA A C 1
ATOM 3059 O O . ALA A 1 403 ? -19.625 -11.93 -21.406 1 96.75 403 ALA A O 1
ATOM 3060 N N . TYR A 1 404 ? -17.453 -11.75 -21 1 97.44 404 TYR A N 1
ATOM 3061 C CA . TYR A 1 404 ? -17.422 -12.969 -20.188 1 97.44 404 TYR A CA 1
ATOM 3062 C C . TYR A 1 404 ? -18.312 -12.852 -18.969 1 97.44 404 TYR A C 1
ATOM 3064 O O . TYR A 1 404 ? -19.094 -13.758 -18.672 1 97.44 404 TYR A O 1
ATOM 3072 N N . ILE A 1 405 ? -18.203 -11.734 -18.328 1 97.94 405 ILE A N 1
ATOM 3073 C CA . ILE A 1 405 ? -19 -11.5 -17.125 1 97.94 405 ILE A CA 1
ATOM 3074 C C . ILE A 1 405 ? -20.469 -11.305 -17.516 1 97.94 405 ILE A C 1
ATOM 3076 O O . ILE A 1 405 ? -21.359 -11.82 -16.859 1 97.94 405 ILE A O 1
ATOM 3080 N N . GLY A 1 406 ? -20.719 -10.57 -18.578 1 97.56 406 GLY A N 1
ATOM 3081 C CA . GLY A 1 406 ? -22.062 -10.312 -19.062 1 97.56 406 GLY A CA 1
ATOM 3082 C C . GLY A 1 406 ? -22.812 -11.57 -19.438 1 97.56 406 GLY A C 1
ATOM 3083 O O . GLY A 1 406 ? -24.031 -11.633 -19.328 1 97.56 406 GLY A O 1
ATOM 3084 N N . ALA A 1 407 ? -22.141 -12.539 -19.812 1 98 407 ALA A N 1
ATOM 3085 C CA . ALA A 1 407 ? -22.75 -13.773 -20.312 1 98 407 ALA A CA 1
ATOM 3086 C C . ALA A 1 407 ? -23.234 -14.641 -19.156 1 98 407 ALA A C 1
ATOM 3088 O O . ALA A 1 407 ? -24 -15.586 -19.359 1 98 407 ALA A O 1
ATOM 3089 N N . VAL A 1 408 ? -22.828 -14.375 -18 1 98.62 408 VAL A N 1
ATOM 3090 C CA . VAL A 1 408 ? -23.25 -15.156 -16.844 1 98.62 408 VAL A CA 1
ATOM 3091 C C . VAL A 1 408 ? -24.734 -14.938 -16.578 1 98.62 408 VAL A C 1
ATOM 3093 O O . VAL A 1 408 ? -25.219 -13.797 -16.578 1 98.62 408 VAL A O 1
ATOM 3096 N N . ASP A 1 409 ? -25.469 -16 -16.406 1 98.31 409 ASP A N 1
ATOM 3097 C CA . ASP A 1 409 ? -26.906 -15.891 -16.141 1 98.31 409 ASP A CA 1
ATOM 3098 C C . ASP A 1 409 ? -27.281 -16.641 -14.859 1 98.31 409 ASP A C 1
ATOM 3100 O O . ASP A 1 409 ? -26.438 -17.266 -14.227 1 98.31 409 ASP A O 1
ATOM 3104 N N . LEU A 1 410 ? -28.516 -16.469 -14.523 1 98.25 410 LEU A N 1
ATOM 3105 C CA . LEU A 1 410 ? -29 -17 -13.25 1 98.25 410 LEU A CA 1
ATOM 3106 C C . LEU A 1 410 ? -28.922 -18.531 -13.242 1 98.25 410 LEU A C 1
ATOM 3108 O O . LEU A 1 410 ? -28.578 -19.125 -12.227 1 98.25 410 LEU A O 1
ATOM 3112 N N . ALA A 1 411 ? -29.297 -19.141 -14.281 1 98.31 411 ALA A N 1
ATOM 3113 C CA . ALA A 1 411 ? -29.234 -20.594 -14.375 1 98.31 411 ALA A CA 1
ATOM 3114 C C . ALA A 1 411 ? -27.812 -21.109 -14.195 1 98.31 411 ALA A C 1
ATOM 3116 O O . ALA A 1 411 ? -27.594 -22.109 -13.516 1 98.31 411 ALA A O 1
ATOM 3117 N N . GLY A 1 412 ? -26.891 -20.469 -14.844 1 98.44 412 GLY A N 1
ATOM 3118 C CA . GLY A 1 412 ? -25.484 -20.828 -14.688 1 98.44 412 GLY A CA 1
ATOM 3119 C C . GLY A 1 412 ? -25 -20.703 -13.258 1 98.44 412 GLY A C 1
ATOM 3120 O O . GLY A 1 412 ? -24.297 -21.594 -12.766 1 98.44 412 GLY A O 1
ATOM 3121 N N . VAL A 1 413 ? -25.375 -19.625 -12.609 1 98.62 413 VAL A N 1
ATOM 3122 C CA . VAL A 1 413 ? -24.953 -19.406 -11.227 1 98.62 413 VAL A CA 1
ATOM 3123 C C . VAL A 1 413 ? -25.516 -20.5 -10.328 1 98.62 413 VAL A C 1
ATOM 3125 O O . VAL A 1 413 ? -24.797 -21.047 -9.477 1 98.62 413 VAL A O 1
ATOM 3128 N N . LYS A 1 414 ? -26.766 -20.844 -10.523 1 98.25 414 LYS A N 1
ATOM 3129 C CA . LYS A 1 414 ? -27.391 -21.891 -9.727 1 98.25 414 LYS A CA 1
ATOM 3130 C C . LYS A 1 414 ? -26.703 -23.234 -9.984 1 98.25 414 LYS A C 1
ATOM 3132 O O . LYS A 1 414 ? -26.484 -24.016 -9.055 1 98.25 414 LYS A O 1
ATOM 3137 N N . ARG A 1 415 ? -26.391 -23.469 -11.156 1 98.31 415 ARG A N 1
ATOM 3138 C CA . ARG A 1 415 ? -25.734 -24.734 -11.523 1 98.31 415 ARG A CA 1
ATOM 3139 C C . ARG A 1 415 ? -24.375 -24.859 -10.844 1 98.31 415 ARG A C 1
ATOM 3141 O O . ARG A 1 415 ? -24.078 -25.875 -10.211 1 98.31 415 ARG A O 1
ATOM 3148 N N . VAL A 1 416 ? -23.547 -23.797 -11.008 1 98.38 416 VAL A N 1
ATOM 3149 C CA . VAL A 1 416 ? -22.188 -23.891 -10.477 1 98.38 416 VAL A CA 1
ATOM 3150 C C . VAL A 1 416 ? -22.234 -23.891 -8.953 1 98.38 416 VAL A C 1
ATOM 3152 O O . VAL A 1 416 ? -21.375 -24.5 -8.305 1 98.38 416 VAL A O 1
ATOM 3155 N N . ALA A 1 417 ? -23.156 -23.188 -8.375 1 98.44 417 ALA A N 1
ATOM 3156 C CA . ALA A 1 417 ? -23.297 -23.219 -6.918 1 98.44 417 ALA A CA 1
ATOM 3157 C C . ALA A 1 417 ? -23.531 -24.641 -6.426 1 98.44 417 ALA A C 1
ATOM 3159 O O . ALA A 1 417 ? -22.875 -25.078 -5.469 1 98.44 417 ALA A O 1
ATOM 3160 N N . ALA A 1 418 ? -24.422 -25.312 -7.082 1 97.88 418 ALA A N 1
ATOM 3161 C CA . ALA A 1 418 ? -24.719 -26.688 -6.723 1 97.88 418 ALA A CA 1
ATOM 3162 C C . ALA A 1 418 ? -23.531 -27.609 -6.973 1 97.88 418 ALA A C 1
ATOM 3164 O O . ALA A 1 418 ? -23.297 -28.547 -6.219 1 97.88 418 ALA A O 1
ATOM 3165 N N . GLU A 1 419 ? -22.859 -27.344 -7.969 1 97.44 419 GLU A N 1
ATOM 3166 C CA . GLU A 1 419 ? -21.766 -28.203 -8.391 1 97.44 419 GLU A CA 1
ATOM 3167 C C . GLU A 1 419 ? -20.531 -28 -7.508 1 97.44 419 GLU A C 1
ATOM 3169 O O . GLU A 1 419 ? -19.828 -28.969 -7.184 1 97.44 419 GLU A O 1
ATOM 3174 N N . TYR A 1 420 ? -20.25 -26.766 -7.117 1 96.88 420 TYR A N 1
ATOM 3175 C CA . TYR A 1 420 ? -18.938 -26.469 -6.535 1 96.88 420 TYR A CA 1
ATOM 3176 C C . TYR A 1 420 ? -19.047 -26.234 -5.031 1 96.88 420 TYR A C 1
ATOM 3178 O O . TYR A 1 420 ? -18.062 -26.328 -4.309 1 96.88 420 TYR A O 1
ATOM 3186 N N . LEU A 1 421 ? -20.203 -25.828 -4.539 1 97.94 421 LEU A N 1
ATOM 3187 C CA . LEU A 1 421 ? -20.312 -25.531 -3.113 1 97.94 421 LEU A CA 1
ATOM 3188 C C . LEU A 1 421 ? -20.844 -26.734 -2.348 1 97.94 421 LEU A C 1
ATOM 3190 O O . LEU A 1 421 ? -21.984 -27.156 -2.564 1 97.94 421 LEU A O 1
ATOM 3194 N N . HIS A 1 422 ? -20.016 -27.219 -1.491 1 97.44 422 HIS A N 1
ATOM 3195 C CA . HIS A 1 422 ? -20.344 -28.359 -0.641 1 97.44 422 HIS A CA 1
ATOM 3196 C C . HIS A 1 422 ? -20.047 -28.062 0.824 1 97.44 422 HIS A C 1
ATOM 3198 O O . HIS A 1 422 ? -18.906 -28.172 1.26 1 97.44 422 HIS A O 1
ATOM 3204 N N . VAL A 1 423 ? -21.078 -27.844 1.54 1 96.94 423 VAL A N 1
ATOM 3205 C CA . VAL A 1 423 ? -20.891 -27.422 2.928 1 96.94 423 VAL A CA 1
ATOM 3206 C C . VAL A 1 423 ? -20.203 -28.531 3.711 1 96.94 423 VAL A C 1
ATOM 3208 O O . VAL A 1 423 ? -19.422 -28.266 4.629 1 96.94 423 VAL A O 1
ATOM 3211 N N . ASP A 1 424 ? -20.391 -29.781 3.34 1 96.31 424 ASP A N 1
ATOM 3212 C CA . ASP A 1 424 ? -19.812 -30.922 4.035 1 96.31 424 ASP A CA 1
ATOM 3213 C C . ASP A 1 424 ? -18.328 -31.062 3.717 1 96.31 424 ASP A C 1
ATOM 3215 O O . ASP A 1 424 ? -17.609 -31.812 4.387 1 96.31 424 ASP A O 1
ATOM 3219 N N . LYS A 1 425 ? -17.844 -30.375 2.77 1 97.5 425 LYS A N 1
ATOM 3220 C CA . LYS A 1 425 ? -16.438 -30.422 2.381 1 97.5 425 LYS A CA 1
ATOM 3221 C C . LYS A 1 425 ? -15.727 -29.125 2.775 1 97.5 425 LYS A C 1
ATOM 3223 O O . LYS A 1 425 ? -14.555 -28.938 2.434 1 97.5 425 LYS A O 1
ATOM 3228 N N . LEU A 1 426 ? -16.438 -28.25 3.432 1 97.75 426 LEU A N 1
ATOM 3229 C CA . LEU A 1 426 ? -15.859 -26.984 3.883 1 97.75 426 LEU A CA 1
ATOM 3230 C C . LEU A 1 426 ? -14.945 -27.203 5.082 1 97.75 426 LEU A C 1
ATOM 3232 O O . LEU A 1 426 ? -15.422 -27.406 6.203 1 97.75 426 LEU A O 1
ATOM 3236 N N . ASP A 1 427 ? -13.648 -27.156 4.871 1 98.06 427 ASP A N 1
ATOM 3237 C CA . ASP A 1 427 ? -12.68 -27.234 5.965 1 98.06 427 ASP A CA 1
ATOM 3238 C C . ASP A 1 427 ? -12.594 -25.922 6.723 1 98.06 427 ASP A C 1
ATOM 3240 O O . ASP A 1 427 ? -12.664 -24.844 6.117 1 98.06 427 ASP A O 1
ATOM 3244 N N . ILE A 1 428 ? -12.398 -26.016 7.996 1 98.31 428 ILE A N 1
ATOM 3245 C CA . ILE A 1 428 ? -12.352 -24.844 8.867 1 98.31 428 ILE A CA 1
ATOM 3246 C C . ILE A 1 428 ? -11.172 -24.969 9.828 1 98.31 428 ILE A C 1
ATOM 3248 O O . ILE A 1 428 ? -10.992 -26 10.477 1 98.31 428 ILE A O 1
ATOM 3252 N N . VAL A 1 429 ? -10.375 -23.953 9.883 1 98.44 429 VAL A N 1
ATOM 3253 C CA . VAL A 1 429 ? -9.32 -23.844 10.883 1 98.44 429 VAL A CA 1
ATOM 3254 C C . VAL A 1 429 ? -9.578 -22.625 11.773 1 98.44 429 VAL A C 1
ATOM 3256 O O . VAL A 1 429 ? -9.719 -21.5 11.281 1 98.44 429 VAL A O 1
ATOM 3259 N N . VAL A 1 430 ? -9.633 -22.844 13.047 1 98.12 430 VAL A N 1
ATOM 3260 C CA . VAL A 1 430 ? -9.859 -21.797 14.031 1 98.12 430 VAL A CA 1
ATOM 3261 C C . VAL A 1 430 ? -8.617 -21.641 14.914 1 98.12 430 VAL A C 1
ATOM 3263 O O . VAL A 1 430 ? -8.156 -22.609 15.523 1 98.12 430 VAL A O 1
ATOM 3266 N N . VAL A 1 431 ? -8.109 -20.531 14.961 1 96.69 431 VAL A N 1
ATOM 3267 C CA . VAL A 1 431 ? -7.008 -20.219 15.867 1 96.69 431 VAL A CA 1
ATOM 3268 C C . VAL A 1 431 ? -7.492 -19.297 16.969 1 96.69 431 VAL A C 1
ATOM 3270 O O . VAL A 1 431 ? -7.91 -18.172 16.703 1 96.69 431 VAL A O 1
ATOM 3273 N N . GLY A 1 432 ? -7.449 -19.688 18.156 1 94.81 432 GLY A N 1
ATOM 3274 C CA . GLY A 1 432 ? -7.941 -19 19.344 1 94.81 432 GLY A CA 1
ATOM 3275 C C . GLY A 1 432 ? -8.461 -19.938 20.406 1 94.81 432 GLY A C 1
ATOM 3276 O O . GLY A 1 432 ? -7.918 -21.031 20.594 1 94.81 432 GLY A O 1
ATOM 3277 N N . LYS A 1 433 ? -9.367 -19.422 21.25 1 94.44 433 LYS A N 1
ATOM 3278 C CA . LYS A 1 433 ? -10.047 -20.219 22.266 1 94.44 433 LYS A CA 1
ATOM 3279 C C . LYS A 1 433 ? -11.555 -20.203 22.062 1 94.44 433 LYS A C 1
ATOM 3281 O O . LYS A 1 433 ? -12.305 -19.703 22.906 1 94.44 433 LYS A O 1
ATOM 3286 N N . PRO A 1 434 ? -11.922 -20.812 20.922 1 94.69 434 PRO A N 1
ATOM 3287 C CA . PRO A 1 434 ? -13.344 -20.75 20.578 1 94.69 434 PRO A CA 1
ATOM 3288 C C . PRO A 1 434 ? -14.219 -21.516 21.562 1 94.69 434 PRO A C 1
ATOM 3290 O O . PRO A 1 434 ? -13.82 -22.562 22.078 1 94.69 434 PRO A O 1
ATOM 3293 N N . ALA A 1 435 ? -15.375 -20.984 21.766 1 92.19 435 ALA A N 1
ATOM 3294 C CA . ALA A 1 435 ? -16.375 -21.672 22.578 1 92.19 435 ALA A CA 1
ATOM 3295 C C . ALA A 1 435 ? -17.422 -22.359 21.703 1 92.19 435 ALA A C 1
ATOM 3297 O O . ALA A 1 435 ? -17.781 -21.844 20.641 1 92.19 435 ALA A O 1
ATOM 3298 N N . GLY A 1 436 ? -17.844 -23.5 22.094 1 90.88 436 GLY A N 1
ATOM 3299 C CA . GLY A 1 436 ? -19.031 -24.109 21.516 1 90.88 436 GLY A CA 1
ATOM 3300 C C . GLY A 1 436 ? -18.734 -24.875 20.234 1 90.88 436 GLY A C 1
ATOM 3301 O O . GLY A 1 436 ? -19.625 -25.078 19.406 1 90.88 436 GLY A O 1
ATOM 3302 N N . ILE A 1 437 ? -17.438 -25.078 19.953 1 90.75 437 ILE A N 1
ATOM 3303 C CA . ILE A 1 437 ? -17.188 -25.875 18.75 1 90.75 437 ILE A CA 1
ATOM 3304 C C . ILE A 1 437 ? -16.453 -27.156 19.125 1 90.75 437 ILE A C 1
ATOM 3306 O O . ILE A 1 437 ? -15.727 -27.188 20.125 1 90.75 437 ILE A O 1
ATOM 3310 N N . VAL A 1 438 ? -16.688 -28.234 18.297 1 85.81 438 VAL A N 1
ATOM 3311 C CA . VAL A 1 438 ? -16.047 -29.531 18.484 1 85.81 438 VAL A CA 1
ATOM 3312 C C . VAL A 1 438 ? -15.07 -29.781 17.328 1 85.81 438 VAL A C 1
ATOM 3314 O O . VAL A 1 438 ? -15.484 -29.906 16.172 1 85.81 438 VAL A O 1
ATOM 3317 N N . PRO A 1 439 ? -13.82 -29.766 17.641 1 88.94 439 PRO A N 1
ATOM 3318 C CA . PRO A 1 439 ? -12.844 -30.047 16.594 1 88.94 439 PRO A CA 1
ATOM 3319 C C . PRO A 1 439 ? -12.984 -31.469 16.016 1 88.94 439 PRO A C 1
ATOM 3321 O O . PRO A 1 439 ? -13.461 -32.375 16.719 1 88.94 439 PRO A O 1
ATOM 3324 N N . SER A 1 440 ? -12.602 -31.562 14.773 1 86.5 440 SER A N 1
ATOM 3325 C CA . SER A 1 440 ? -12.547 -32.906 14.18 1 86.5 440 SER A CA 1
ATOM 3326 C C . SER A 1 440 ? -11.414 -33.719 14.789 1 86.5 440 SER A C 1
ATOM 3328 O O . SER A 1 440 ? -10.406 -33.156 15.234 1 86.5 440 SER A O 1
ATOM 3330 N N . PRO A 1 441 ? -11.688 -35.094 14.805 1 71.88 441 PRO A N 1
ATOM 3331 C CA . PRO A 1 441 ? -10.625 -35.969 15.359 1 71.88 441 PRO A CA 1
ATOM 3332 C C . PRO A 1 441 ? -9.328 -35.875 14.562 1 71.88 441 PRO A C 1
ATOM 3334 O O . PRO A 1 441 ? -9.352 -35.625 13.359 1 71.88 441 PRO A O 1
ATOM 3337 N N . MET B 1 1 ? 48.812 26.359 -63.281 1 27.08 1 MET B N 1
ATOM 3338 C CA . MET B 1 1 ? 47.781 25.438 -62.844 1 27.08 1 MET B CA 1
ATOM 3339 C C . MET B 1 1 ? 47 26 -61.688 1 27.08 1 MET B C 1
ATOM 3341 O O . MET B 1 1 ? 47.594 26.453 -60.688 1 27.08 1 MET B O 1
ATOM 3345 N N . LYS B 1 2 ? 45.75 26.562 -62 1 26.97 2 LYS B N 1
ATOM 3346 C CA . LYS B 1 2 ? 44.688 27.375 -61.375 1 26.97 2 LYS B CA 1
ATOM 3347 C C . LYS B 1 2 ? 44.094 26.656 -60.156 1 26.97 2 LYS B C 1
ATOM 3349 O O . LYS B 1 2 ? 43.438 25.625 -60.312 1 26.97 2 LYS B O 1
ATOM 3354 N N . LYS B 1 3 ? 44.812 26.578 -59.031 1 29.16 3 LYS B N 1
ATOM 3355 C CA . LYS B 1 3 ? 44.438 25.953 -57.781 1 29.16 3 LYS B CA 1
ATOM 3356 C C . LYS B 1 3 ? 43.125 26.578 -57.219 1 29.16 3 LYS B C 1
ATOM 3358 O O . LYS B 1 3 ? 43.125 27.719 -56.781 1 29.16 3 LYS B O 1
ATOM 3363 N N . LEU B 1 4 ? 41.969 26.25 -57.969 1 31.67 4 LEU B N 1
ATOM 3364 C CA . LEU B 1 4 ? 40.688 26.797 -57.5 1 31.67 4 LEU B CA 1
ATOM 3365 C C . LEU B 1 4 ? 40.406 26.375 -56.062 1 31.67 4 LEU B C 1
ATOM 3367 O O . LEU B 1 4 ? 40.438 25.188 -55.75 1 31.67 4 LEU B O 1
ATOM 3371 N N . TYR B 1 5 ? 40.625 27.266 -55.125 1 32.66 5 TYR B N 1
ATOM 3372 C CA . TYR B 1 5 ? 40.312 27.25 -53.688 1 32.66 5 TYR B CA 1
ATOM 3373 C C . TYR B 1 5 ? 38.812 27.125 -53.469 1 32.66 5 TYR B C 1
ATOM 3375 O O . TYR B 1 5 ? 38.062 28 -53.844 1 32.66 5 TYR B O 1
ATOM 3383 N N . VAL B 1 6 ? 38.188 25.969 -53.781 1 35.28 6 VAL B N 1
ATOM 3384 C CA . VAL B 1 6 ? 36.75 25.828 -53.5 1 35.28 6 VAL B CA 1
ATOM 3385 C C . VAL B 1 6 ? 36.531 26.016 -52 1 35.28 6 VAL B C 1
ATOM 3387 O O . VAL B 1 6 ? 37.125 25.328 -51.156 1 35.28 6 VAL B O 1
ATOM 3390 N N . ILE B 1 7 ? 36.25 27.203 -51.562 1 33.34 7 ILE B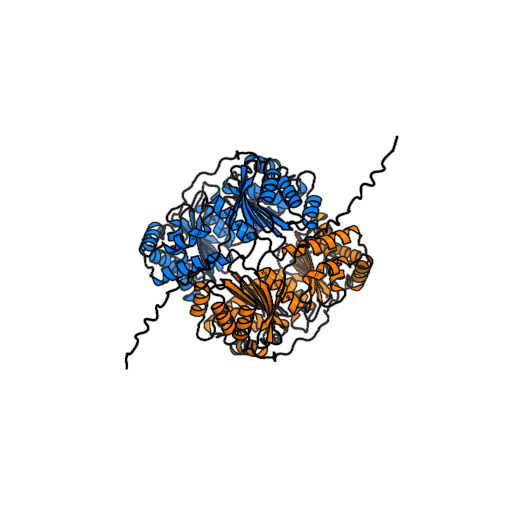 N 1
ATOM 3391 C CA . ILE B 1 7 ? 35.781 27.609 -50.25 1 33.34 7 ILE B CA 1
ATOM 3392 C C . ILE B 1 7 ? 34.5 26.859 -49.906 1 33.34 7 ILE B C 1
ATOM 3394 O O . ILE B 1 7 ? 33.469 27.031 -50.562 1 33.34 7 ILE B O 1
ATOM 3398 N N . LEU B 1 8 ? 34.594 25.578 -49.531 1 34.81 8 LEU B N 1
ATOM 3399 C CA . LEU B 1 8 ? 33.438 24.859 -49.031 1 34.81 8 LEU B CA 1
ATOM 3400 C C . LEU B 1 8 ? 32.812 25.594 -47.875 1 34.81 8 LEU B C 1
ATOM 3402 O O . LEU B 1 8 ? 33.438 25.781 -46.844 1 34.81 8 LEU B O 1
ATOM 3406 N N . LEU B 1 9 ? 31.875 26.5 -48.156 1 35.03 9 LEU B N 1
ATOM 3407 C CA . LEU B 1 9 ? 31 27.141 -47.188 1 35.03 9 LEU B CA 1
ATOM 3408 C C . LEU B 1 9 ? 30.281 26.094 -46.344 1 35.03 9 LEU B C 1
ATOM 3410 O O . LEU B 1 9 ? 29.484 25.312 -46.844 1 35.03 9 LEU B O 1
ATOM 3414 N N . ALA B 1 10 ? 30.875 25.562 -45.312 1 35.16 10 ALA B N 1
ATOM 3415 C CA . ALA B 1 10 ? 30.219 24.719 -44.281 1 35.16 10 ALA B CA 1
ATOM 3416 C C . ALA B 1 10 ? 29.016 25.438 -43.688 1 35.16 10 ALA B C 1
ATOM 3418 O O . ALA B 1 10 ? 29.172 26.453 -43 1 35.16 10 ALA B O 1
ATOM 3419 N N . VAL B 1 11 ? 27.891 25.469 -44.375 1 37.38 11 VAL B N 1
ATOM 3420 C CA . VAL B 1 11 ? 26.656 25.938 -43.75 1 37.38 11 VAL B CA 1
ATOM 3421 C C . VAL B 1 11 ? 26.422 25.188 -42.438 1 37.38 11 VAL B C 1
ATOM 3423 O O . VAL B 1 11 ? 26.266 23.969 -42.438 1 37.38 11 VAL B O 1
ATOM 3426 N N . ALA B 1 12 ? 26.938 25.656 -41.312 1 35.41 12 ALA B N 1
ATOM 3427 C CA . ALA B 1 12 ? 26.594 25.25 -39.969 1 35.41 12 ALA B CA 1
ATOM 3428 C C . ALA B 1 12 ? 25.094 25.25 -39.75 1 35.41 12 ALA B C 1
ATOM 3430 O O . ALA B 1 12 ? 24.484 26.328 -39.625 1 35.41 12 ALA B O 1
ATOM 3431 N N . LEU B 1 13 ? 24.375 24.359 -40.344 1 38.56 13 LEU B N 1
ATOM 3432 C CA . LEU B 1 13 ? 22.984 24.281 -39.906 1 38.56 13 LEU B CA 1
ATOM 3433 C C . LEU B 1 13 ? 22.891 24.125 -38.375 1 38.56 13 LEU B C 1
ATOM 3435 O O . LEU B 1 13 ? 23.516 23.234 -37.812 1 38.56 13 LEU B O 1
ATOM 3439 N N . PRO B 1 14 ? 22.531 25.172 -37.688 1 38.69 14 PRO B N 1
ATOM 3440 C CA . PRO B 1 14 ? 22.328 24.969 -36.25 1 38.69 14 PRO B CA 1
ATOM 3441 C C . PRO B 1 14 ? 21.422 23.781 -35.938 1 38.69 14 PRO B C 1
ATOM 3443 O O . PRO B 1 14 ? 20.297 23.703 -36.469 1 38.69 14 PRO B O 1
ATOM 3446 N N . LEU B 1 15 ? 21.953 22.609 -35.75 1 37.47 15 LEU B N 1
ATOM 3447 C CA . LEU B 1 15 ? 21.172 21.547 -35.125 1 37.47 15 LEU B CA 1
ATOM 3448 C C . LEU B 1 15 ? 20.5 22.062 -33.875 1 37.47 15 LEU B C 1
ATOM 3450 O O . LEU B 1 15 ? 21.156 22.359 -32.875 1 37.47 15 LEU B O 1
ATOM 3454 N N . SER B 1 16 ? 19.422 22.766 -34 1 34.75 16 SER B N 1
ATOM 3455 C CA . SER B 1 16 ? 18.578 22.984 -32.844 1 34.75 16 SER B CA 1
ATOM 3456 C C . SER B 1 16 ? 18.391 21.703 -32.031 1 34.75 16 SER B C 1
ATOM 3458 O O . SER B 1 16 ? 17.875 20.719 -32.531 1 34.75 16 SER B O 1
ATOM 3460 N N . LEU B 1 17 ? 19.266 21.453 -31.203 1 35.53 17 LEU B N 1
ATOM 3461 C CA . LEU B 1 17 ? 19.016 20.484 -30.141 1 35.53 17 LEU B CA 1
ATOM 3462 C C . LEU B 1 17 ? 17.641 20.703 -29.531 1 35.53 17 LEU B C 1
ATOM 3464 O O . LEU B 1 17 ? 17.406 21.703 -28.828 1 35.53 17 LEU B O 1
ATOM 3468 N N . LEU B 1 18 ? 16.625 20.281 -30.188 1 35.59 18 LEU B N 1
ATOM 3469 C CA . LEU B 1 18 ? 15.391 20.094 -29.438 1 35.59 18 LEU B CA 1
ATOM 3470 C C . LEU B 1 18 ? 15.656 19.391 -28.109 1 35.59 18 LEU B C 1
ATOM 3472 O O . LEU B 1 18 ? 16.031 18.219 -28.094 1 35.59 18 LEU B O 1
ATOM 3476 N N . SER B 1 19 ? 16.188 20.109 -27.188 1 34.62 19 SER B N 1
ATOM 3477 C CA . SER B 1 19 ? 16.156 19.562 -25.844 1 34.62 19 SER B CA 1
ATOM 3478 C C . SER B 1 19 ? 14.812 18.891 -25.547 1 34.62 19 SER B C 1
ATOM 3480 O O . SER B 1 19 ? 13.773 19.562 -25.547 1 34.62 19 SER B O 1
ATOM 3482 N N . PHE B 1 20 ? 14.609 17.703 -25.953 1 36.28 20 PHE B N 1
ATOM 3483 C CA . PHE B 1 20 ? 13.508 16.953 -25.375 1 36.28 20 PHE B CA 1
ATOM 3484 C C . PHE B 1 20 ? 13.438 17.156 -23.859 1 36.28 20 PHE B C 1
ATOM 3486 O O . PHE B 1 20 ? 14.234 16.578 -23.109 1 36.28 20 PHE B O 1
ATOM 3493 N N . GLN B 1 21 ? 13.172 18.391 -23.375 1 37.34 21 GLN B N 1
ATOM 3494 C CA . GLN B 1 21 ? 12.828 18.562 -21.969 1 37.34 21 GLN B CA 1
ATOM 3495 C C . GLN B 1 21 ? 11.938 17.422 -21.469 1 37.34 21 GLN B C 1
ATOM 3497 O O . GLN B 1 21 ? 10.969 17.047 -22.141 1 37.34 21 GLN B O 1
ATOM 3502 N N . ALA B 1 22 ? 12.367 16.562 -20.797 1 44.19 22 ALA B N 1
ATOM 3503 C CA . ALA B 1 22 ? 11.57 15.609 -20.031 1 44.19 22 ALA B CA 1
ATOM 3504 C C . ALA B 1 22 ? 10.227 16.219 -19.625 1 44.19 22 ALA B C 1
ATOM 3506 O O . ALA B 1 22 ? 10.18 17.188 -18.875 1 44.19 22 ALA B O 1
ATOM 3507 N N . ALA B 1 23 ? 9.297 16.406 -20.5 1 48.84 23 ALA B N 1
ATOM 3508 C CA . ALA B 1 23 ? 8.031 17.094 -20.297 1 48.84 23 ALA B CA 1
ATOM 3509 C C . ALA B 1 23 ? 7.383 16.703 -18.984 1 48.84 23 ALA B C 1
ATOM 3511 O O . ALA B 1 23 ? 7.09 15.516 -18.766 1 48.84 23 ALA B O 1
ATOM 3512 N N . ALA B 1 24 ? 7.691 17.438 -17.922 1 59.78 24 ALA B N 1
ATOM 3513 C CA . ALA B 1 24 ? 7.035 17.438 -16.609 1 59.78 24 ALA B CA 1
ATOM 3514 C C . ALA B 1 24 ? 5.52 17.359 -16.766 1 59.78 24 ALA B C 1
ATOM 3516 O O . ALA B 1 24 ? 4.973 17.688 -17.812 1 59.78 24 ALA B O 1
ATOM 3517 N N . VAL B 1 25 ? 4.898 16.656 -15.75 1 77.69 25 VAL B N 1
ATOM 3518 C CA . VAL B 1 25 ? 3.455 16.672 -15.547 1 77.69 25 VAL B CA 1
ATOM 3519 C C . VAL B 1 25 ? 2.924 18.094 -15.688 1 77.69 25 VAL B C 1
ATOM 3521 O O . VAL B 1 25 ? 3.443 19.016 -15.062 1 77.69 25 VAL B O 1
ATOM 3524 N N . GLU B 1 26 ? 2.096 18.359 -16.719 1 87.69 26 GLU B N 1
ATOM 3525 C CA . GLU B 1 26 ? 1.505 19.688 -16.891 1 87.69 26 GLU B CA 1
ATOM 3526 C C . GLU B 1 26 ? 0.334 19.891 -15.938 1 87.69 26 GLU B C 1
ATOM 3528 O O . GLU B 1 26 ? -0.69 19.219 -16.047 1 87.69 26 GLU B O 1
ATOM 3533 N N . VAL B 1 27 ? 0.526 20.812 -15.023 1 95.94 27 VAL B N 1
ATOM 3534 C CA . VAL B 1 27 ? -0.507 21.125 -14.039 1 95.94 27 VAL B CA 1
ATOM 3535 C C . VAL B 1 27 ? -1.323 22.328 -14.508 1 95.94 27 VAL B C 1
ATOM 3537 O O . VAL B 1 27 ? -0.762 23.375 -14.852 1 95.94 27 VAL B O 1
ATOM 3540 N N . GLU B 1 28 ? -2.615 22.172 -14.531 1 97.56 28 GLU B N 1
ATOM 3541 C CA . GLU B 1 28 ? -3.508 23.25 -14.953 1 97.56 28 GLU B CA 1
ATOM 3542 C C . GLU B 1 28 ? -4.328 23.766 -13.773 1 97.56 28 GLU B C 1
ATOM 3544 O O . GLU B 1 28 ? -4.848 22.984 -12.977 1 97.56 28 GLU B O 1
ATOM 3549 N N . ARG B 1 29 ? -4.352 25.062 -13.719 1 98.25 29 ARG B N 1
ATOM 3550 C CA . ARG B 1 29 ? -5.23 25.703 -12.734 1 98.25 29 ARG B CA 1
ATOM 3551 C C . ARG B 1 29 ? -6.656 25.828 -13.273 1 98.25 29 ARG B C 1
ATOM 3553 O O . ARG B 1 29 ? -6.871 26.375 -14.359 1 98.25 29 ARG B O 1
ATOM 3560 N N . VAL B 1 30 ? -7.578 25.266 -12.531 1 98.5 30 VAL B N 1
ATOM 3561 C CA . VAL B 1 30 ? -8.984 25.344 -12.898 1 98.5 30 VAL B CA 1
ATOM 3562 C C . VAL B 1 30 ? -9.758 26.141 -11.844 1 98.5 30 VAL B C 1
ATOM 3564 O O . VAL B 1 30 ? -9.703 25.812 -10.656 1 98.5 30 VAL B O 1
ATOM 3567 N N . VAL B 1 31 ? -10.43 27.156 -12.227 1 98.12 31 VAL B N 1
ATOM 3568 C CA . VAL B 1 31 ? -11.273 27.938 -11.328 1 98.12 31 VAL B CA 1
ATOM 3569 C C . VAL B 1 31 ? -12.727 27.859 -11.797 1 98.12 31 VAL B C 1
ATOM 3571 O O . VAL B 1 31 ? -13.023 28.141 -12.953 1 98.12 31 VAL B O 1
ATOM 3574 N N . SER B 1 32 ? -13.5 27.531 -10.93 1 97.25 32 SER B N 1
ATOM 3575 C CA . SER B 1 32 ? -14.914 27.406 -11.281 1 97.25 32 SER B CA 1
ATOM 3576 C C . SER B 1 32 ? -15.578 28.781 -11.414 1 97.25 32 SER B C 1
ATOM 3578 O O . SER B 1 32 ? -15.023 29.781 -10.961 1 97.25 32 SER B O 1
ATOM 3580 N N . PRO B 1 33 ? -16.75 28.781 -11.953 1 94.81 33 PRO B N 1
ATOM 3581 C CA . PRO B 1 33 ? -17.484 30.047 -12.062 1 94.81 33 PRO B CA 1
ATOM 3582 C C . PRO B 1 33 ? -17.75 30.688 -10.703 1 94.81 33 PRO B C 1
ATOM 3584 O O . PRO B 1 33 ? -17.766 31.922 -10.594 1 94.81 33 PRO B O 1
ATOM 3587 N N . GLN B 1 34 ? -17.844 29.953 -9.703 1 94.81 34 GLN B N 1
ATOM 3588 C CA . GLN B 1 34 ? -18.109 30.484 -8.375 1 94.81 34 GLN B CA 1
ATOM 3589 C C . GLN B 1 34 ? -16.828 30.734 -7.602 1 94.81 34 GLN B C 1
ATOM 3591 O O . GLN B 1 34 ? -16.844 31.031 -6.406 1 94.81 34 GLN B O 1
ATOM 3596 N N . GLY B 1 35 ? -15.734 30.469 -8.258 1 96.12 35 GLY B N 1
ATOM 3597 C CA . GLY B 1 35 ? -14.461 30.859 -7.688 1 96.12 35 GLY B CA 1
ATOM 3598 C C . GLY B 1 35 ? -13.766 29.75 -6.941 1 96.12 35 GLY B C 1
ATOM 3599 O O . GLY B 1 35 ? -12.805 29.984 -6.207 1 96.12 35 GLY B O 1
ATOM 3600 N N . ILE B 1 36 ? -14.164 28.547 -7.074 1 97.81 36 ILE B N 1
ATOM 3601 C CA . ILE B 1 36 ? -13.516 27.406 -6.43 1 97.81 36 ILE B CA 1
ATOM 3602 C C . ILE B 1 36 ? -12.359 26.906 -7.297 1 97.81 36 ILE B C 1
ATOM 3604 O O . ILE B 1 36 ? -12.531 26.672 -8.492 1 97.81 36 ILE B O 1
ATOM 3608 N N . GLU B 1 37 ? -11.242 26.766 -6.691 1 98 37 GLU B N 1
ATOM 3609 C CA . GLU B 1 37 ? -10.023 26.438 -7.43 1 98 37 GLU B CA 1
ATOM 3610 C C . GLU B 1 37 ? -9.648 24.969 -7.242 1 98 37 GLU B C 1
ATOM 3612 O O . GLU B 1 37 ? -9.805 24.422 -6.152 1 98 37 GLU B O 1
ATOM 3617 N N . ALA B 1 38 ? -9.18 24.344 -8.297 1 98.69 38 ALA B N 1
ATOM 3618 C CA . ALA B 1 38 ? -8.562 23.016 -8.312 1 98.69 38 ALA B CA 1
ATOM 3619 C C . ALA B 1 38 ? -7.375 22.984 -9.273 1 98.69 38 ALA B C 1
ATOM 3621 O O . ALA B 1 38 ? -7.297 23.781 -10.211 1 98.69 38 ALA B O 1
ATOM 3622 N N . TRP B 1 39 ? -6.445 22.188 -8.945 1 98.81 39 TRP B N 1
ATOM 3623 C CA . TRP B 1 39 ? -5.371 21.906 -9.891 1 98.81 39 TRP B 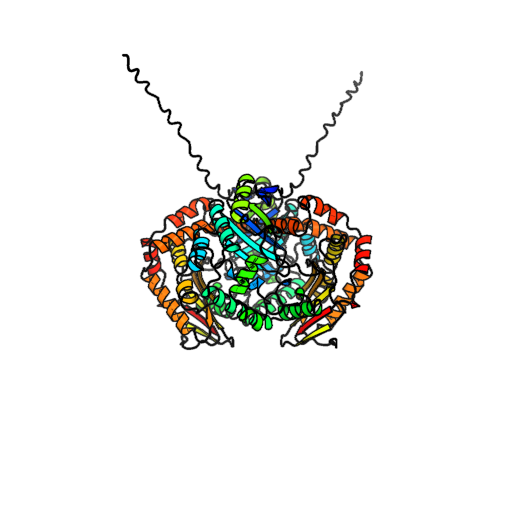CA 1
ATOM 3624 C C . TRP B 1 39 ? -5.59 20.562 -10.578 1 98.81 39 TRP B C 1
ATOM 3626 O O . TRP B 1 39 ? -6.004 19.594 -9.938 1 98.81 39 TRP B O 1
ATOM 3636 N N . LEU B 1 40 ? -5.348 20.547 -11.906 1 98.56 40 LEU B N 1
ATOM 3637 C CA . LEU B 1 40 ? -5.719 19.422 -12.75 1 98.56 40 LEU B CA 1
ATOM 3638 C C . LEU B 1 40 ? -4.523 18.938 -13.57 1 98.56 40 LEU B C 1
ATOM 3640 O O . LEU B 1 40 ? -3.773 19.75 -14.117 1 98.56 40 LEU B O 1
ATOM 3644 N N . VAL B 1 41 ? -4.305 17.672 -13.594 1 96.12 41 VAL B N 1
ATOM 3645 C CA . VAL B 1 41 ? -3.506 17 -14.609 1 96.12 41 VAL B CA 1
ATOM 3646 C C . VAL B 1 41 ? -4.398 16.109 -15.469 1 96.12 41 VAL B C 1
ATOM 3648 O O . VAL B 1 41 ? -4.934 15.102 -14.984 1 96.12 41 VAL B O 1
ATOM 3651 N N . GLN B 1 42 ? -4.508 16.516 -16.688 1 94.62 42 GLN B N 1
ATOM 3652 C CA . GLN B 1 42 ? -5.32 15.719 -17.609 1 94.62 42 GLN B CA 1
ATOM 3653 C C . GLN B 1 42 ? -4.574 14.469 -18.047 1 94.62 42 GLN B C 1
ATOM 3655 O O . GLN B 1 42 ? -3.377 14.523 -18.344 1 94.62 42 GLN B O 1
ATOM 3660 N N . ASP B 1 43 ? -5.281 13.398 -17.984 1 89.62 43 ASP B N 1
ATOM 3661 C CA . ASP B 1 43 ? -4.785 12.133 -18.516 1 89.62 43 ASP B CA 1
ATOM 3662 C C . ASP B 1 43 ? -5.918 11.328 -19.156 1 89.62 43 ASP B C 1
ATOM 3664 O O . ASP B 1 43 ? -6.691 10.68 -18.438 1 89.62 43 ASP B O 1
ATOM 3668 N N . HIS B 1 44 ? -5.961 11.281 -20.453 1 86.19 44 HIS B N 1
ATOM 3669 C CA . HIS B 1 44 ? -7.07 10.648 -21.141 1 86.19 44 HIS B CA 1
ATOM 3670 C C . HIS B 1 44 ? -6.703 9.234 -21.609 1 86.19 44 HIS B C 1
ATOM 3672 O O . HIS B 1 44 ? -7.422 8.633 -22.406 1 86.19 44 HIS B O 1
ATOM 3678 N N . SER B 1 45 ? -5.625 8.742 -21.078 1 80.06 45 SER B N 1
ATOM 3679 C CA . SER B 1 45 ? -5.184 7.414 -21.484 1 80.06 45 SER B CA 1
ATOM 3680 C C . SER B 1 45 ? -6.102 6.332 -20.922 1 80.06 45 SER B C 1
ATOM 3682 O O . SER B 1 45 ? -6.238 5.262 -21.531 1 80.06 45 SER B O 1
ATOM 3684 N N . ASN B 1 46 ? -6.684 6.547 -19.797 1 83.19 46 ASN B N 1
ATOM 3685 C CA . ASN B 1 46 ? -7.633 5.648 -19.156 1 83.19 46 ASN B CA 1
ATOM 3686 C C . ASN B 1 46 ? -8.852 6.398 -18.625 1 83.19 46 ASN B C 1
ATOM 3688 O O . ASN B 1 46 ? -8.75 7.562 -18.234 1 83.19 46 ASN B O 1
ATOM 3692 N N . PRO B 1 47 ? -9.914 5.676 -18.656 1 89.88 47 PRO B N 1
ATOM 3693 C CA . PRO B 1 47 ? -11.141 6.348 -18.234 1 89.88 47 PRO B CA 1
ATOM 3694 C C . PRO B 1 47 ? -11.305 6.367 -16.719 1 89.88 47 PRO B C 1
ATOM 3696 O O . PRO B 1 47 ? -12.312 5.887 -16.188 1 89.88 47 PRO B O 1
ATOM 3699 N N . VAL B 1 48 ? -10.352 6.898 -16.031 1 93.19 48 VAL B N 1
ATOM 3700 C CA . VAL B 1 48 ? -10.352 6.961 -14.578 1 93.19 48 VAL B CA 1
ATOM 3701 C C . VAL B 1 48 ? -10.047 8.383 -14.117 1 93.19 48 VAL B C 1
ATOM 3703 O O . VAL B 1 48 ? -9.281 9.102 -14.766 1 93.19 48 VAL B O 1
ATOM 3706 N N . VAL B 1 49 ? -10.648 8.766 -13.039 1 97 49 VAL B N 1
ATOM 3707 C CA . VAL B 1 49 ? -10.398 10.07 -12.43 1 97 49 VAL B CA 1
ATOM 3708 C C . VAL B 1 49 ? -10.125 9.898 -10.938 1 97 49 VAL B C 1
ATOM 3710 O O . VAL B 1 49 ? -10.836 9.164 -10.25 1 97 49 VAL B O 1
ATOM 3713 N N . SER B 1 50 ? -9.047 10.523 -10.484 1 97.88 50 SER B N 1
ATOM 3714 C CA . SER B 1 50 ? -8.734 10.594 -9.062 1 97.88 50 SER B CA 1
ATOM 3715 C C . SER B 1 50 ? -8.859 12.023 -8.539 1 97.88 50 SER B C 1
ATOM 3717 O O . SER B 1 50 ? -8.266 12.953 -9.094 1 97.88 50 SER B O 1
ATOM 3719 N N . VAL B 1 51 ? -9.586 12.117 -7.473 1 98.69 51 VAL B N 1
ATOM 3720 C CA . VAL B 1 51 ? -9.766 13.398 -6.793 1 98.69 51 VAL B CA 1
ATOM 3721 C C . VAL B 1 51 ? -9.219 13.305 -5.371 1 98.69 51 VAL B C 1
ATOM 3723 O O . VAL B 1 51 ? -9.531 12.367 -4.633 1 98.69 51 VAL B O 1
ATOM 3726 N N . ARG B 1 52 ? -8.359 14.242 -5.078 1 98.75 52 ARG B N 1
ATOM 3727 C CA . ARG B 1 52 ? -7.906 14.422 -3.699 1 98.75 52 ARG B CA 1
ATOM 3728 C C . ARG B 1 52 ? -8.266 15.812 -3.182 1 98.75 52 ARG B C 1
ATOM 3730 O O . ARG B 1 52 ? -8.211 16.797 -3.928 1 98.75 52 ARG B O 1
ATOM 3737 N N . LEU B 1 53 ? -8.648 15.852 -1.943 1 98.75 53 LEU B N 1
ATOM 3738 C CA . LEU B 1 53 ? -8.898 17.156 -1.322 1 98.75 53 LEU B CA 1
ATOM 3739 C C . LEU B 1 53 ? -8.344 17.188 0.1 1 98.75 53 LEU B C 1
ATOM 3741 O O . LEU B 1 53 ? -8.102 16.141 0.703 1 98.75 53 LEU B O 1
ATOM 3745 N N . ALA B 1 54 ? -8.117 18.375 0.558 1 98.69 54 ALA B N 1
ATOM 3746 C CA . ALA B 1 54 ? -7.707 18.594 1.94 1 98.69 54 ALA B CA 1
ATOM 3747 C C . ALA B 1 54 ? -8.266 19.906 2.477 1 98.69 54 ALA B C 1
ATOM 3749 O O . ALA B 1 54 ? -8.305 20.922 1.762 1 98.69 54 ALA B O 1
ATOM 3750 N N . PHE B 1 55 ? -8.758 19.844 3.67 1 98.69 55 PHE B N 1
ATOM 3751 C CA . PHE B 1 55 ? -9.062 21.016 4.469 1 98.69 55 PHE B CA 1
ATOM 3752 C C . PHE B 1 55 ? -7.949 21.297 5.477 1 98.69 55 PHE B C 1
ATOM 3754 O O . PHE B 1 55 ? -7.512 20.391 6.188 1 98.69 55 PHE B O 1
ATOM 3761 N N . ARG B 1 56 ? -7.527 22.547 5.496 1 97.81 56 ARG B N 1
ATOM 3762 C CA . ARG B 1 56 ? -6.574 22.922 6.535 1 97.81 56 ARG B CA 1
ATOM 3763 C C . ARG B 1 56 ? -7.199 22.781 7.922 1 97.81 56 ARG B C 1
ATOM 3765 O O . ARG B 1 56 ? -8.305 23.266 8.164 1 97.81 56 ARG B O 1
ATOM 3772 N N . GLY B 1 57 ? -6.391 22.141 8.805 1 97.31 57 GLY B N 1
ATOM 3773 C CA . GLY B 1 57 ? -6.887 21.859 10.141 1 97.31 57 GLY B CA 1
ATOM 3774 C C . GLY B 1 57 ? -7.305 20.406 10.32 1 97.31 57 GLY B C 1
ATOM 3775 O O . GLY B 1 57 ? -8.141 19.906 9.578 1 97.31 57 GLY B O 1
ATOM 3776 N N . GLY B 1 58 ? -6.707 19.766 11.211 1 97.56 58 GLY B N 1
ATOM 3777 C CA . GLY B 1 58 ? -6.988 18.359 11.492 1 97.56 58 GLY B CA 1
ATOM 3778 C C . GLY B 1 58 ? -7.215 18.078 12.961 1 97.56 58 GLY B C 1
ATOM 3779 O O . GLY B 1 58 ? -7.941 18.812 13.633 1 97.56 58 GLY B O 1
ATOM 3780 N N . ALA B 1 59 ? -6.637 17.078 13.445 1 98 59 ALA B N 1
ATOM 3781 C CA . ALA B 1 59 ? -6.859 16.594 14.805 1 98 59 ALA B CA 1
ATOM 3782 C C . ALA B 1 59 ? -6.25 17.547 15.836 1 98 59 ALA B C 1
ATOM 3784 O O . ALA B 1 59 ? -6.648 17.531 17 1 98 59 ALA B O 1
ATOM 3785 N N . GLU B 1 60 ? -5.301 18.391 15.398 1 97.75 60 GLU B N 1
ATOM 3786 C CA . GLU B 1 60 ? -4.656 19.312 16.328 1 97.75 60 GLU B CA 1
ATOM 3787 C C . GLU B 1 60 ? -5.652 20.328 16.891 1 97.75 60 GLU B C 1
ATOM 3789 O O . GLU B 1 60 ? -5.41 20.938 17.938 1 97.75 60 GLU B O 1
ATOM 3794 N N . MET B 1 61 ? -6.758 20.484 16.234 1 97.69 61 MET B N 1
ATOM 3795 C CA . MET B 1 61 ? -7.754 21.469 16.641 1 97.69 61 MET B CA 1
ATOM 3796 C C . MET B 1 61 ? -8.82 20.844 17.531 1 97.69 61 MET B C 1
ATOM 3798 O O . MET B 1 61 ? -9.703 21.531 18.047 1 97.69 61 MET B O 1
ATOM 3802 N N . ASP B 1 62 ? -8.82 19.484 17.641 1 97.88 62 ASP B N 1
ATOM 3803 C CA . ASP B 1 62 ? -9.797 18.828 18.516 1 97.88 62 ASP B CA 1
ATOM 3804 C C . ASP B 1 62 ? -9.648 19.312 19.953 1 97.88 62 ASP B C 1
ATOM 3806 O O . ASP B 1 62 ? -8.539 19.375 20.484 1 97.88 62 ASP B O 1
ATOM 3810 N N . PRO B 1 63 ? -10.82 19.688 20.609 1 96.06 63 PRO B N 1
ATOM 3811 C CA . PRO B 1 63 ? -10.711 19.969 22.047 1 96.06 63 PRO B CA 1
ATOM 3812 C C . PRO B 1 63 ? -10.125 18.797 22.828 1 96.06 63 PRO B C 1
ATOM 3814 O O . PRO B 1 63 ? -10.289 17.641 22.438 1 96.06 63 PRO B O 1
ATOM 3817 N N . ALA B 1 64 ? -9.531 19.125 23.922 1 94.44 64 ALA B N 1
ATOM 3818 C CA . ALA B 1 64 ? -8.82 18.109 24.703 1 94.44 64 ALA B CA 1
ATOM 3819 C C . ALA B 1 64 ? -9.758 16.984 25.141 1 94.44 64 ALA B C 1
ATOM 3821 O O . ALA B 1 64 ? -9.367 15.812 25.141 1 94.44 64 ALA B O 1
ATOM 3822 N N . ASP B 1 65 ? -10.922 17.312 25.422 1 95.88 65 ASP B N 1
ATOM 3823 C CA . ASP B 1 65 ? -11.875 16.312 25.922 1 95.88 65 ASP B CA 1
ATOM 3824 C C . ASP B 1 65 ? -12.602 15.625 24.766 1 95.88 65 ASP B C 1
ATOM 3826 O O . ASP B 1 65 ? -13.422 14.734 24.984 1 95.88 65 ASP B O 1
ATOM 3830 N N . LYS B 1 66 ? -12.25 16.016 23.562 1 97.62 66 LYS B N 1
ATOM 3831 C CA . LYS B 1 66 ? -12.883 15.422 22.391 1 97.62 66 LYS B CA 1
ATOM 3832 C C . LYS B 1 66 ? -11.844 14.898 21.406 1 97.62 66 LYS B C 1
ATOM 3834 O O . LYS B 1 66 ? -12.062 14.93 20.203 1 97.62 66 LYS B O 1
ATOM 3839 N N . ALA B 1 67 ? -10.719 14.492 21.938 1 97.44 67 ALA B N 1
ATOM 3840 C CA . ALA B 1 67 ? -9.695 13.891 21.094 1 97.44 67 ALA B CA 1
ATOM 3841 C C . ALA B 1 67 ? -10.258 12.695 20.328 1 97.44 67 ALA B C 1
ATOM 3843 O O . ALA B 1 67 ? -11 11.883 20.875 1 97.44 67 ALA B O 1
ATOM 3844 N N . GLY B 1 68 ? -9.953 12.648 19.031 1 98.06 68 GLY B N 1
ATOM 3845 C CA . GLY B 1 68 ? -10.469 11.602 18.156 1 98.06 68 GLY B CA 1
ATOM 3846 C C . GLY B 1 68 ? -11.633 12.062 17.312 1 98.06 68 GLY B C 1
ATOM 3847 O O . GLY B 1 68 ? -12.102 11.32 16.438 1 98.06 68 GLY B O 1
ATOM 3848 N N . LEU B 1 69 ? -12.047 13.281 17.516 1 98.62 69 LEU B N 1
ATOM 3849 C CA . LEU B 1 69 ? -13.211 13.82 16.812 1 98.62 69 LEU B CA 1
ATOM 3850 C C . LEU B 1 69 ? -12.977 13.844 15.305 1 98.62 69 LEU B C 1
ATOM 3852 O O . LEU B 1 69 ? -13.812 13.367 14.539 1 98.62 69 LEU B O 1
ATOM 3856 N N . ALA B 1 70 ? -11.883 14.438 14.875 1 98.62 70 ALA B N 1
ATOM 3857 C CA . ALA B 1 70 ? -11.586 14.492 13.445 1 98.62 70 ALA B CA 1
ATOM 3858 C C . ALA B 1 70 ? -11.523 13.094 12.844 1 98.62 70 ALA B C 1
ATOM 3860 O O . ALA B 1 70 ? -12.039 12.867 11.742 1 98.62 70 ALA B O 1
ATOM 3861 N N . ASN B 1 71 ? -10.914 12.219 13.57 1 98.19 71 ASN B N 1
ATOM 3862 C CA . ASN B 1 71 ? -10.797 10.836 13.102 1 98.19 71 ASN B CA 1
ATOM 3863 C C . ASN B 1 71 ? -12.164 10.172 12.977 1 98.19 71 ASN B C 1
ATOM 3865 O O . ASN B 1 71 ? -12.438 9.484 11.992 1 98.19 71 ASN B O 1
ATOM 3869 N N . LEU B 1 72 ? -12.984 10.328 13.992 1 98.25 72 LEU B N 1
ATOM 3870 C CA . LEU B 1 72 ? -14.32 9.742 13.938 1 98.25 72 LEU B CA 1
ATOM 3871 C C . LEU B 1 72 ? -15.148 10.375 12.82 1 98.25 72 LEU B C 1
ATOM 3873 O O . LEU B 1 72 ? -15.914 9.688 12.141 1 98.25 72 LEU B O 1
ATOM 3877 N N . ALA B 1 73 ? -15.016 11.641 12.664 1 98.56 73 ALA B N 1
ATOM 3878 C CA . ALA B 1 73 ? -15.703 12.312 11.562 1 98.56 73 ALA B CA 1
ATOM 3879 C C . ALA B 1 73 ? -15.289 11.719 10.219 1 98.56 73 ALA B C 1
ATOM 3881 O O . ALA B 1 73 ? -16.141 11.391 9.391 1 98.56 73 ALA B O 1
ATOM 3882 N N . ALA B 1 74 ? -14.031 11.57 10.039 1 98.31 74 ALA B N 1
ATOM 3883 C CA . ALA B 1 74 ? -13.523 11.008 8.797 1 98.31 74 ALA B CA 1
ATOM 3884 C C . ALA B 1 74 ? -14.07 9.602 8.562 1 98.31 74 ALA B C 1
ATOM 3886 O O . ALA B 1 74 ? -14.383 9.234 7.426 1 98.31 74 ALA B O 1
ATOM 3887 N N . SER B 1 75 ? -14.219 8.891 9.625 1 96.44 75 SER B N 1
ATOM 3888 C CA . SER B 1 75 ? -14.633 7.496 9.516 1 96.44 75 SER B CA 1
ATOM 3889 C C . SER B 1 75 ? -16.125 7.379 9.273 1 96.44 75 SER B C 1
ATOM 3891 O O . SER B 1 75 ? -16.609 6.355 8.781 1 96.44 75 SER B O 1
ATOM 3893 N N . THR B 1 76 ? -16.875 8.406 9.562 1 97.31 76 THR B N 1
ATOM 3894 C CA . THR B 1 76 ? -18.328 8.258 9.555 1 97.31 76 THR B CA 1
ATOM 3895 C C . THR B 1 76 ? -18.938 9.047 8.406 1 97.31 76 THR B C 1
ATOM 3897 O O . THR B 1 76 ? -20.078 8.781 8 1 97.31 76 THR B O 1
ATOM 3900 N N . MET B 1 77 ? -18.234 9.898 7.844 1 97.69 77 MET B N 1
ATOM 3901 C CA . MET B 1 77 ? -18.797 10.797 6.836 1 97.69 77 MET B CA 1
ATOM 3902 C C . MET B 1 77 ? -19.078 10.047 5.543 1 97.69 77 MET B C 1
ATOM 3904 O O . MET B 1 77 ? -19.891 10.5 4.73 1 97.69 77 MET B O 1
ATOM 3908 N N . ASP B 1 78 ? -18.406 8.945 5.332 1 94.88 78 ASP B N 1
ATOM 3909 C CA . ASP B 1 78 ? -18.641 8.172 4.117 1 94.88 78 ASP B CA 1
ATOM 3910 C C . ASP B 1 78 ? -19.562 6.977 4.391 1 94.88 78 ASP B C 1
ATOM 3912 O O . ASP B 1 78 ? -19.594 6.023 3.607 1 94.88 78 ASP B O 1
ATOM 3916 N N . GLU B 1 79 ? -20.281 6.988 5.496 1 93.12 79 GLU B N 1
ATOM 3917 C CA . GLU B 1 79 ? -21.188 5.895 5.836 1 93.12 79 GLU B CA 1
ATOM 3918 C C . GLU B 1 79 ? -22.578 6.133 5.266 1 93.12 79 GLU B C 1
ATOM 3920 O O . GLU B 1 79 ? -23.281 5.184 4.895 1 93.12 79 GLU B O 1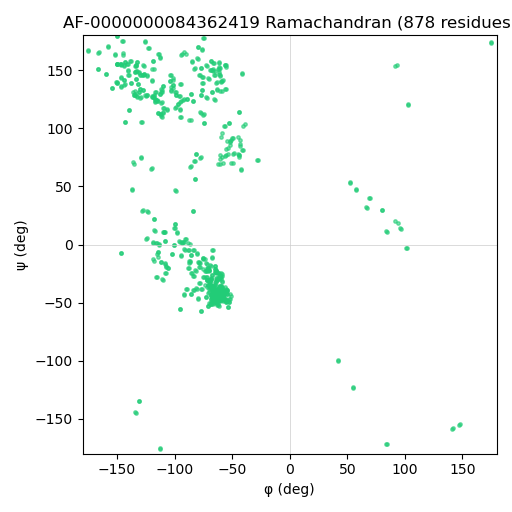
ATOM 3925 N N . GLY B 1 80 ? -23.062 7.316 5.262 1 95.5 80 GLY B N 1
ATOM 3926 C CA . GLY B 1 80 ? -24.375 7.742 4.785 1 95.5 80 GLY B CA 1
ATOM 3927 C C . GLY B 1 80 ? -24.484 9.25 4.633 1 95.5 80 GLY B C 1
ATOM 3928 O O . GLY B 1 80 ? -23.922 10.008 5.426 1 95.5 80 GLY B O 1
ATOM 3929 N N . ALA B 1 81 ? -25.312 9.625 3.717 1 97.69 81 ALA B N 1
ATOM 3930 C CA . ALA B 1 81 ? -25.453 11.055 3.432 1 97.69 81 ALA B CA 1
ATOM 3931 C C . ALA B 1 81 ? -26.781 11.344 2.729 1 97.69 81 ALA B C 1
ATOM 3933 O O . ALA B 1 81 ? -27.25 10.547 1.926 1 97.69 81 ALA B O 1
ATOM 3934 N N . GLY B 1 82 ? -27.312 12.539 3.039 1 97.25 82 GLY B N 1
ATOM 3935 C CA . GLY B 1 82 ? -28.578 12.914 2.449 1 97.25 82 GLY B CA 1
ATOM 3936 C C . GLY B 1 82 ? -29.672 11.898 2.697 1 97.25 82 GLY B C 1
ATOM 3937 O O . GLY B 1 82 ? -29.938 11.523 3.844 1 97.25 82 GLY B O 1
ATOM 3938 N N . GLU B 1 83 ? -30.266 11.391 1.637 1 97.44 83 GLU B N 1
ATOM 3939 C CA . GLU B 1 83 ? -31.375 10.453 1.755 1 97.44 83 GLU B CA 1
ATOM 3940 C C . GLU B 1 83 ? -30.875 9.016 1.853 1 97.44 83 GLU B C 1
ATOM 3942 O O . GLU B 1 83 ? -31.656 8.094 2.076 1 97.44 83 GLU B O 1
ATOM 3947 N N . PHE B 1 84 ? -29.594 8.859 1.727 1 97.25 84 PHE B N 1
ATOM 3948 C CA . PHE B 1 84 ? -29.062 7.508 1.668 1 97.25 84 PHE B CA 1
ATOM 3949 C C . PHE B 1 84 ? -28.562 7.062 3.037 1 97.25 84 PHE B C 1
ATOM 3951 O O . PHE B 1 84 ? -27.625 7.664 3.59 1 97.25 84 PHE B O 1
ATOM 3958 N N . ASP B 1 85 ? -29.109 6.016 3.525 1 94.62 85 ASP B N 1
ATOM 3959 C CA . ASP B 1 85 ? -28.562 5.418 4.746 1 94.62 85 ASP B CA 1
ATOM 3960 C C . ASP B 1 85 ? -27.266 4.664 4.457 1 94.62 85 ASP B C 1
ATOM 3962 O O . ASP B 1 85 ? -26.797 4.645 3.322 1 94.62 85 ASP B O 1
ATOM 3966 N N . SER B 1 86 ? -26.688 4.148 5.473 1 91.62 86 SER B N 1
ATOM 3967 C CA . SER B 1 86 ? -25.359 3.535 5.367 1 91.62 86 SER B CA 1
ATOM 3968 C C . SER B 1 86 ? -25.344 2.434 4.312 1 91.62 86 SER B C 1
ATOM 3970 O O . SER B 1 86 ? -24.5 2.441 3.412 1 91.62 86 SER B O 1
ATOM 3972 N N . GLN B 1 87 ? -26.266 1.568 4.312 1 84.94 87 GLN B N 1
ATOM 3973 C CA . GLN B 1 87 ? -26.328 0.437 3.391 1 84.94 87 GLN B CA 1
ATOM 3974 C C . GLN B 1 87 ? -26.516 0.906 1.951 1 84.94 87 GLN B C 1
ATOM 3976 O O . GLN B 1 87 ? -25.797 0.467 1.05 1 84.94 87 GLN B O 1
ATOM 3981 N N . THR B 1 88 ? -27.531 1.803 1.8 1 91.56 88 THR B N 1
ATOM 3982 C CA . THR B 1 88 ? -27.812 2.314 0.464 1 91.56 88 THR B CA 1
ATOM 3983 C C . THR B 1 88 ? -26.609 3.084 -0.089 1 91.56 88 THR B C 1
ATOM 3985 O O . THR B 1 88 ? -26.266 2.934 -1.261 1 91.56 88 THR B O 1
ATOM 3988 N N . PHE B 1 89 ? -26.062 3.938 0.741 1 94.62 89 PHE B N 1
ATOM 3989 C CA . PHE B 1 89 ? -24.906 4.727 0.336 1 94.62 89 PHE B CA 1
ATOM 3990 C C . PHE B 1 89 ? -23.766 3.818 -0.117 1 94.62 89 PHE B C 1
ATOM 3992 O O . PHE B 1 89 ? -23.188 4.023 -1.188 1 94.62 89 PHE B O 1
ATOM 3999 N N . GLN B 1 90 ? -23.453 2.785 0.603 1 87.88 90 GLN B N 1
ATOM 4000 C CA . GLN B 1 90 ? -22.391 1.844 0.287 1 87.88 90 GLN B CA 1
ATOM 4001 C C . GLN B 1 90 ? -22.703 1.049 -0.975 1 87.88 90 GLN B C 1
ATOM 4003 O O . GLN B 1 90 ? -21.812 0.764 -1.78 1 87.88 90 GLN B O 1
ATOM 4008 N N . GLN B 1 91 ? -23.922 0.707 -1.121 1 84.81 91 GLN B N 1
ATOM 4009 C CA . GLN B 1 91 ? -24.344 -0.025 -2.311 1 84.81 91 GLN B CA 1
ATOM 4010 C C . GLN B 1 91 ? -24.141 0.812 -3.572 1 84.81 91 GLN B C 1
ATOM 4012 O O . GLN B 1 91 ? -23.688 0.3 -4.598 1 84.81 91 GLN B O 1
ATOM 4017 N N . ILE B 1 92 ? -24.5 2.082 -3.441 1 92 92 ILE B N 1
ATOM 4018 C CA . ILE B 1 92 ? -24.328 2.973 -4.586 1 92 92 ILE B CA 1
ATOM 4019 C C . ILE B 1 92 ? -22.844 3.078 -4.938 1 92 92 ILE B C 1
ATOM 4021 O O . ILE B 1 92 ? -22.484 2.986 -6.109 1 92 92 ILE B O 1
ATOM 4025 N N . LEU B 1 93 ? -21.969 3.268 -3.91 1 93.06 93 LEU B N 1
ATOM 4026 C CA . LEU B 1 93 ? -20.531 3.328 -4.148 1 93.06 93 LEU B CA 1
ATOM 4027 C C . LEU B 1 93 ? -20.047 2.057 -4.828 1 93.06 93 LEU B C 1
ATOM 4029 O O . LEU B 1 93 ? -19.281 2.119 -5.801 1 93.06 93 LEU B O 1
ATOM 4033 N N . ALA B 1 94 ? -20.516 0.934 -4.387 1 84.75 94 ALA B N 1
ATOM 4034 C CA . ALA B 1 94 ? -20.094 -0.354 -4.934 1 84.75 94 ALA B CA 1
ATOM 4035 C C . ALA B 1 94 ? -20.594 -0.529 -6.367 1 84.75 94 ALA B C 1
ATOM 4037 O O . ALA B 1 94 ? -19.828 -0.884 -7.258 1 84.75 94 ALA B O 1
ATOM 4038 N N . ASP B 1 95 ? -21.859 -0.236 -6.586 1 85.38 95 ASP B N 1
ATOM 4039 C CA . ASP B 1 95 ? -22.5 -0.428 -7.883 1 85.38 95 ASP B CA 1
ATOM 4040 C C . ASP B 1 95 ? -21.828 0.421 -8.961 1 85.38 95 ASP B C 1
ATOM 4042 O O . ASP B 1 95 ? -21.766 0.021 -10.125 1 85.38 95 ASP B O 1
ATOM 4046 N N . GLN B 1 96 ? -21.312 1.474 -8.477 1 89.88 96 GLN B N 1
ATOM 4047 C CA . GLN B 1 96 ? -20.75 2.402 -9.453 1 89.88 96 GLN B CA 1
ATOM 4048 C C . GLN B 1 96 ? -19.234 2.412 -9.391 1 89.88 96 GLN B C 1
ATOM 4050 O O . GLN B 1 96 ? -18.594 3.301 -9.953 1 89.88 96 GLN B O 1
ATOM 4055 N N . SER B 1 97 ? -18.703 1.558 -8.727 1 87.62 97 SER B N 1
ATOM 4056 C CA . SER B 1 97 ? -17.25 1.423 -8.602 1 87.62 97 SER B CA 1
ATOM 4057 C C . SER B 1 97 ? -16.609 2.74 -8.18 1 87.62 97 SER B C 1
ATOM 4059 O O . SER B 1 97 ? -15.672 3.217 -8.82 1 87.62 97 SER B O 1
ATOM 4061 N N . ILE B 1 98 ? -17.125 3.268 -7.102 1 93.88 98 ILE B N 1
ATOM 4062 C CA . ILE B 1 98 ? -16.625 4.535 -6.57 1 93.88 98 ILE B CA 1
ATOM 4063 C C . ILE B 1 98 ? -15.898 4.289 -5.25 1 93.88 98 ILE B C 1
ATOM 4065 O O . ILE B 1 98 ? -16.438 3.648 -4.348 1 93.88 98 ILE B O 1
ATOM 4069 N N . THR B 1 99 ? -14.633 4.703 -5.23 1 94.81 99 THR B N 1
ATOM 4070 C CA . THR B 1 99 ? -13.961 4.832 -3.943 1 94.81 99 THR B CA 1
ATOM 4071 C C . THR B 1 99 ? -14.164 6.23 -3.365 1 94.81 99 THR B C 1
ATOM 4073 O O . THR B 1 99 ? -13.898 7.23 -4.039 1 94.81 99 THR B O 1
ATOM 4076 N N . LEU B 1 100 ? -14.648 6.32 -2.217 1 97.44 100 LEU B N 1
ATOM 4077 C CA . LEU B 1 100 ? -14.836 7.559 -1.474 1 97.44 100 LEU B CA 1
ATOM 4078 C C . LEU B 1 100 ? -14.477 7.375 -0.005 1 97.44 100 LEU B C 1
ATOM 4080 O O . LEU B 1 100 ? -15.094 6.57 0.695 1 97.44 100 LEU B O 1
ATOM 4084 N N . ARG B 1 101 ? -13.453 8.078 0.398 1 97.31 101 ARG B N 1
ATOM 4085 C CA . ARG B 1 101 ? -13.031 7.945 1.787 1 97.31 101 ARG B CA 1
ATOM 4086 C C . ARG B 1 101 ? -12.477 9.266 2.316 1 97.31 101 ARG B C 1
ATOM 4088 O O . ARG B 1 101 ? -12.055 10.125 1.54 1 97.31 101 ARG B O 1
ATOM 4095 N N . PHE B 1 102 ? -12.547 9.398 3.619 1 98.31 102 PHE B N 1
ATOM 4096 C CA . PHE B 1 102 ? -11.961 10.539 4.309 1 98.31 102 PHE B CA 1
ATOM 4097 C C . PHE B 1 102 ? -10.883 10.086 5.293 1 98.31 102 PHE B C 1
ATOM 4099 O O . PHE B 1 102 ? -10.82 8.906 5.648 1 98.31 102 PHE B O 1
ATOM 4106 N N . SER B 1 103 ? -10.016 11.008 5.602 1 98 103 SER B N 1
ATOM 4107 C CA . SER B 1 103 ? -8.969 10.758 6.59 1 98 103 SER B CA 1
ATOM 4108 C C . SER B 1 103 ? -8.641 12.023 7.379 1 98 103 SER B C 1
ATOM 4110 O O . SER B 1 103 ? -8.914 13.141 6.914 1 98 103 SER B O 1
ATOM 4112 N N . ALA B 1 104 ? -8.125 11.781 8.57 1 97.88 104 ALA B N 1
ATOM 4113 C CA . ALA B 1 104 ? -7.688 12.898 9.406 1 97.88 104 ALA B CA 1
ATOM 4114 C C . ALA B 1 104 ? -6.238 12.719 9.844 1 97.88 104 ALA B C 1
ATOM 4116 O O . ALA B 1 104 ? -5.828 11.625 10.234 1 97.88 104 ALA B O 1
ATOM 4117 N N . SER B 1 105 ? -5.449 13.734 9.625 1 97.19 105 SER B N 1
ATOM 4118 C CA . SER B 1 105 ? -4.117 13.859 10.203 1 97.19 105 SER B CA 1
ATOM 4119 C C . SER B 1 105 ? -4.059 15.008 11.203 1 97.19 105 SER B C 1
ATOM 4121 O O . SER B 1 105 ? -5.086 15.617 11.523 1 97.19 105 SER B O 1
ATOM 4123 N N . ASN B 1 106 ? -2.896 15.273 11.719 1 97.38 106 ASN B N 1
ATOM 4124 C CA . ASN B 1 106 ? -2.768 16.359 12.688 1 97.38 106 ASN B CA 1
ATOM 4125 C C . ASN B 1 106 ? -3.213 17.688 12.094 1 97.38 106 ASN B C 1
ATOM 4127 O O . ASN B 1 106 ? -3.965 18.438 12.727 1 97.38 106 ASN B O 1
ATOM 4131 N N . ASP B 1 107 ? -2.869 17.906 10.82 1 98 107 ASP B N 1
ATOM 4132 C CA . ASP B 1 107 ? -3.014 19.25 10.305 1 98 107 ASP B CA 1
ATOM 4133 C C . ASP B 1 107 ? -4.082 19.312 9.211 1 98 107 ASP B C 1
ATOM 4135 O O . ASP B 1 107 ? -4.41 20.391 8.719 1 98 107 ASP B O 1
ATOM 4139 N N . ARG B 1 108 ? -4.578 18.109 8.844 1 97.88 108 ARG B N 1
ATOM 4140 C CA . ARG B 1 108 ? -5.438 18.109 7.66 1 97.88 108 ARG B CA 1
ATOM 4141 C C . ARG B 1 108 ? -6.621 17.156 7.859 1 97.88 108 ARG B C 1
ATOM 4143 O O . ARG B 1 108 ? -6.516 16.156 8.57 1 97.88 108 ARG B O 1
ATOM 4150 N N . PHE B 1 109 ? -7.703 17.562 7.289 1 98.5 109 PHE B N 1
ATOM 4151 C CA . PHE B 1 109 ? -8.82 16.656 7.02 1 98.5 109 PHE B CA 1
ATOM 4152 C C . PHE B 1 109 ? -8.953 16.406 5.523 1 98.5 109 PHE B C 1
ATOM 4154 O O . PHE B 1 109 ? -9.25 17.328 4.754 1 98.5 109 PHE B O 1
ATOM 4161 N N . GLY B 1 110 ? -8.711 15.188 5.152 1 98.12 110 GLY B N 1
ATOM 4162 C CA . GLY B 1 110 ? -8.586 14.867 3.74 1 98.12 110 GLY B CA 1
ATOM 4163 C C . GLY B 1 110 ? -9.711 13.992 3.227 1 98.12 110 GLY B C 1
ATOM 4164 O O . GLY B 1 110 ? -10.438 13.375 4.016 1 98.12 110 GLY B O 1
ATOM 4165 N N . GLY B 1 111 ? -9.852 14.016 1.931 1 98.25 111 GLY B N 1
ATOM 4166 C CA . GLY B 1 111 ? -10.75 13.133 1.21 1 98.25 111 GLY B CA 1
ATOM 4167 C C . GLY B 1 111 ? -10.195 12.672 -0.121 1 98.25 111 GLY B C 1
ATOM 4168 O O . GLY B 1 111 ? -9.305 13.312 -0.688 1 98.25 111 GLY B O 1
ATOM 4169 N N . GLU B 1 112 ? -10.734 11.547 -0.539 1 98.5 112 GLU B N 1
ATOM 4170 C CA . GLU B 1 112 ? -10.336 11.023 -1.838 1 98.5 112 GLU B CA 1
ATOM 4171 C C . GLU B 1 112 ? -11.508 10.367 -2.559 1 98.5 112 GLU B C 1
ATOM 4173 O O . GLU B 1 112 ? -12.352 9.727 -1.927 1 98.5 112 GLU B O 1
ATOM 4178 N N . VAL B 1 113 ? -11.555 10.57 -3.844 1 98.25 113 VAL B N 1
ATOM 4179 C CA . VAL B 1 113 ? -12.484 9.898 -4.742 1 98.25 113 VAL B CA 1
ATOM 4180 C C . VAL B 1 113 ? -11.727 9.305 -5.926 1 98.25 113 VAL B C 1
ATOM 4182 O O . VAL B 1 113 ? -10.906 9.984 -6.551 1 98.25 113 VAL B O 1
ATOM 4185 N N . THR B 1 114 ? -11.875 8.141 -6.184 1 96.88 114 THR B N 1
ATOM 4186 C CA . THR B 1 114 ? -11.43 7.488 -7.41 1 96.88 114 THR B CA 1
ATOM 4187 C C . THR B 1 114 ? -12.586 6.789 -8.109 1 96.88 114 THR B C 1
ATOM 4189 O O . THR B 1 114 ? -13.328 6.023 -7.484 1 96.88 114 THR B O 1
ATOM 4192 N N . THR B 1 115 ? -12.773 7.055 -9.398 1 96.12 115 THR B N 1
ATOM 4193 C CA . THR B 1 115 ? -13.938 6.527 -10.109 1 96.12 115 THR B CA 1
ATOM 4194 C C . THR B 1 115 ? -13.68 6.492 -11.609 1 96.12 115 THR B C 1
ATOM 4196 O O . THR B 1 115 ? -12.656 6.98 -12.086 1 96.12 115 THR B O 1
ATOM 4199 N N . LEU B 1 116 ? -14.578 5.852 -12.32 1 93.81 116 LEU B N 1
ATOM 4200 C CA . LEU B 1 116 ? -14.586 5.891 -13.781 1 93.81 116 LEU B CA 1
ATOM 4201 C C . LEU B 1 116 ? -15.148 7.215 -14.281 1 93.81 116 LEU B C 1
ATOM 4203 O O . LEU B 1 116 ? -16.016 7.809 -13.648 1 93.81 116 LEU B O 1
ATOM 4207 N N . THR B 1 117 ? -14.664 7.547 -15.461 1 95.25 117 THR B N 1
ATOM 4208 C CA . THR B 1 117 ? -15.102 8.797 -16.078 1 95.25 117 THR B CA 1
ATOM 4209 C C . THR B 1 117 ? -16.625 8.844 -16.188 1 95.25 117 THR B C 1
ATOM 4211 O O . THR B 1 117 ? -17.234 9.867 -15.906 1 95.25 117 THR B O 1
ATOM 4214 N N . GLU B 1 118 ? -17.25 7.711 -16.531 1 94.31 118 GLU B N 1
ATOM 4215 C CA . GLU B 1 118 ? -18.688 7.652 -16.766 1 94.31 118 GLU B CA 1
ATOM 4216 C C . GLU B 1 118 ? -19.469 7.867 -15.461 1 94.31 118 GLU B C 1
ATOM 4218 O O . GLU B 1 118 ? -20.625 8.266 -15.492 1 94.31 118 GLU B O 1
ATOM 4223 N N . ASN B 1 119 ? -18.781 7.676 -14.312 1 96.56 119 ASN B N 1
ATOM 4224 C CA . ASN B 1 119 ? -19.453 7.781 -13.031 1 96.56 119 ASN B CA 1
ATOM 4225 C C . ASN B 1 119 ? -19.031 9.039 -12.273 1 96.56 119 ASN B C 1
ATOM 4227 O O . ASN B 1 119 ? -19.359 9.203 -11.094 1 96.56 119 ASN B O 1
ATOM 4231 N N . LEU B 1 120 ? -18.328 9.93 -12.922 1 97.69 120 LEU B N 1
ATOM 4232 C CA . LEU B 1 120 ? -17.719 11.078 -12.258 1 97.69 120 LEU B CA 1
ATOM 4233 C C . LEU B 1 120 ? -18.797 11.992 -11.672 1 97.69 120 LEU B C 1
ATOM 4235 O O . LEU B 1 120 ? -18.688 12.43 -10.523 1 97.69 120 LEU B O 1
ATOM 4239 N N . ASP B 1 121 ? -19.891 12.242 -12.406 1 97.69 121 ASP B N 1
ATOM 4240 C CA . ASP B 1 121 ? -20.938 13.133 -11.922 1 97.69 121 ASP B CA 1
ATOM 4241 C C . ASP B 1 121 ? -21.578 12.594 -10.641 1 97.69 121 ASP B C 1
ATOM 4243 O O . ASP B 1 121 ? -21.703 13.312 -9.648 1 97.69 121 ASP B O 1
ATOM 4247 N N . GLN B 1 122 ? -21.875 11.367 -10.68 1 97 122 GLN B N 1
ATOM 4248 C CA . GLN B 1 122 ? -22.484 10.742 -9.508 1 97 122 GLN B CA 1
ATOM 4249 C C . GLN B 1 122 ? -21.516 10.703 -8.336 1 97 122 GLN B C 1
ATOM 4251 O O . GLN B 1 122 ? -21.922 10.883 -7.184 1 97 122 GLN B O 1
ATOM 4256 N N . SER B 1 123 ? -20.266 10.406 -8.609 1 98 123 SER B N 1
ATOM 4257 C CA . SER B 1 123 ? -19.25 10.367 -7.566 1 98 123 SER B CA 1
ATOM 4258 C C . SER B 1 123 ? -19.125 11.719 -6.863 1 98 123 SER B C 1
ATOM 4260 O O . SER B 1 123 ? -19.062 11.781 -5.637 1 98 123 SER B O 1
ATOM 4262 N N . MET B 1 124 ? -19.125 12.734 -7.668 1 98.44 124 MET B N 1
ATOM 4263 C CA . MET B 1 124 ? -19 14.086 -7.117 1 98.44 124 MET B CA 1
ATOM 4264 C C . MET B 1 124 ? -20.266 14.484 -6.355 1 98.44 124 MET B C 1
ATOM 4266 O O . MET B 1 124 ? -20.188 15.211 -5.363 1 98.44 124 MET B O 1
ATOM 4270 N N . ASP B 1 125 ? -21.406 14.008 -6.77 1 98.19 125 ASP B N 1
ATOM 4271 C CA . ASP B 1 125 ? -22.641 14.234 -6.031 1 98.19 125 ASP B CA 1
ATOM 4272 C C . ASP B 1 125 ? -22.594 13.57 -4.656 1 98.19 125 ASP B C 1
ATOM 4274 O O . ASP B 1 125 ? -23.016 14.164 -3.664 1 98.19 125 ASP B O 1
ATOM 4278 N N . LEU B 1 126 ? -22.094 12.375 -4.648 1 98.38 126 LEU B N 1
ATOM 4279 C CA . LEU B 1 126 ? -21.984 11.664 -3.379 1 98.38 126 LEU B CA 1
ATOM 4280 C C . LEU B 1 126 ? -20.984 12.352 -2.459 1 98.38 126 LEU B C 1
ATOM 4282 O O . LEU B 1 126 ? -21.203 12.438 -1.248 1 98.38 126 LEU B O 1
ATOM 4286 N N . LEU B 1 127 ? -19.875 12.781 -3.016 1 98.69 127 LEU B N 1
ATOM 4287 C CA . LEU B 1 127 ? -18.906 13.555 -2.238 1 98.69 127 LEU B CA 1
ATOM 4288 C C . LEU B 1 127 ? -19.562 14.797 -1.641 1 98.69 127 LEU B C 1
ATOM 4290 O O . LEU B 1 127 ? -19.375 15.086 -0.456 1 98.69 127 LEU B O 1
ATOM 4294 N N . ARG B 1 128 ? -20.312 15.523 -2.449 1 98.56 128 ARG B N 1
ATOM 4295 C CA . ARG B 1 128 ? -21.031 16.703 -1.978 1 98.56 128 ARG B CA 1
ATOM 4296 C C . ARG B 1 128 ? -21.938 16.359 -0.793 1 98.56 128 ARG B C 1
ATOM 4298 O O . ARG B 1 128 ? -21.906 17.047 0.234 1 98.56 128 ARG B O 1
ATOM 4305 N N . LEU B 1 129 ? -22.719 15.32 -0.951 1 98.38 129 LEU B N 1
ATOM 4306 C CA . LEU B 1 129 ? -23.641 14.922 0.108 1 98.38 129 LEU B CA 1
ATOM 4307 C C . LEU B 1 129 ? -22.875 14.555 1.38 1 98.38 129 LEU B C 1
ATOM 4309 O O . LEU B 1 129 ? -23.266 14.969 2.477 1 98.38 129 LEU B O 1
ATOM 4313 N N . ALA B 1 130 ? -21.781 13.836 1.245 1 98.56 130 ALA B N 1
ATOM 4314 C CA . ALA B 1 130 ? -20.984 13.414 2.402 1 98.56 130 ALA B CA 1
ATOM 4315 C C . ALA B 1 130 ? -20.391 14.617 3.123 1 98.56 130 ALA B C 1
ATOM 4317 O O . ALA B 1 130 ? -20.266 14.617 4.352 1 98.56 130 ALA B O 1
ATOM 4318 N N . LEU B 1 131 ? -20.094 15.633 2.377 1 98.5 131 LEU B N 1
ATOM 4319 C CA . LEU B 1 131 ? -19.438 16.812 2.934 1 98.5 131 LEU B CA 1
ATOM 4320 C C . LEU B 1 131 ? -20.453 17.766 3.557 1 98.5 131 LEU B C 1
ATOM 4322 O O . LEU B 1 131 ? -20.125 18.516 4.477 1 98.5 131 LEU B O 1
ATOM 4326 N N . THR B 1 132 ? -21.719 17.75 3.076 1 97.56 132 THR B N 1
ATOM 4327 C CA . THR B 1 132 ? -22.641 18.812 3.449 1 97.56 132 THR B CA 1
ATOM 4328 C C . THR B 1 132 ? -23.812 18.25 4.266 1 97.56 132 THR B C 1
ATOM 4330 O O . THR B 1 132 ? -24.422 18.984 5.055 1 97.56 132 THR B O 1
ATOM 4333 N N . GLN B 1 133 ? -24.125 16.969 4.008 1 97.5 133 GLN B N 1
ATOM 4334 C CA . GLN B 1 133 ? -25.266 16.359 4.684 1 97.5 133 GLN B CA 1
ATOM 4335 C C . GLN B 1 133 ? -24.938 14.945 5.164 1 97.5 133 GLN B C 1
ATOM 4337 O O . GLN B 1 133 ? -25.672 14 4.883 1 97.5 133 GLN B O 1
ATOM 4342 N N . PRO B 1 134 ? -23.781 14.828 5.805 1 98 134 PRO B N 1
ATOM 4343 C CA . PRO B 1 134 ? -23.578 13.5 6.379 1 98 134 PRO B CA 1
ATOM 4344 C C . PRO B 1 134 ? -24.656 13.109 7.383 1 98 134 PRO B C 1
ATOM 4346 O O . PRO B 1 134 ? -25.109 13.945 8.172 1 98 134 PRO B O 1
ATOM 4349 N N . ARG B 1 135 ? -25.047 11.93 7.367 1 97.19 135 ARG B N 1
ATOM 4350 C CA . ARG B 1 135 ? -26.203 11.531 8.164 1 97.19 135 ARG B CA 1
ATOM 4351 C C . ARG B 1 135 ? -25.812 11.32 9.625 1 97.19 135 ARG B C 1
ATOM 4353 O O . ARG B 1 135 ? -26.516 11.773 10.531 1 97.19 135 ARG B O 1
ATOM 4360 N N . PHE B 1 136 ? -24.703 10.594 9.852 1 97.75 136 PHE B N 1
ATOM 4361 C CA . PHE B 1 136 ? -24.234 10.234 11.188 1 97.75 136 PHE B CA 1
ATOM 4362 C C . PHE B 1 136 ? -25.297 9.461 11.953 1 97.75 136 PHE B C 1
ATOM 4364 O O . PHE B 1 136 ? -25.594 9.766 13.109 1 97.75 136 PHE B O 1
ATOM 4371 N N . ASP B 1 137 ? -25.875 8.477 11.336 1 95.69 137 ASP B N 1
ATOM 4372 C CA . ASP B 1 137 ? -26.891 7.664 11.992 1 95.69 137 ASP B CA 1
ATOM 4373 C C . ASP B 1 137 ? -26.312 6.949 13.211 1 95.69 137 ASP B C 1
ATOM 4375 O O . ASP B 1 137 ? -25.125 6.641 13.258 1 95.69 137 ASP B O 1
ATOM 4379 N N . ASP B 1 138 ? -27.172 6.582 14.141 1 94.12 138 ASP B N 1
ATOM 4380 C CA . ASP B 1 138 ? -26.766 6.047 15.43 1 94.12 138 ASP B CA 1
ATOM 4381 C C . ASP B 1 138 ? -26 4.742 15.266 1 94.12 138 ASP B C 1
ATOM 4383 O O . ASP B 1 138 ? -24.906 4.586 15.836 1 94.12 138 ASP B O 1
ATOM 4387 N N . GLU B 1 139 ? -26.516 3.922 14.516 1 89.25 139 GLU B N 1
ATOM 4388 C CA . GLU B 1 139 ? -25.922 2.592 14.438 1 89.25 139 GLU B CA 1
ATOM 4389 C C . GLU B 1 139 ? -24.531 2.646 13.805 1 89.25 139 GLU B C 1
ATOM 4391 O O . GLU B 1 139 ? -23.562 2.158 14.383 1 89.25 139 GLU B O 1
ATOM 4396 N N . PRO B 1 140 ? -24.344 3.281 12.633 1 90.62 140 PRO B N 1
ATOM 4397 C CA . PRO B 1 140 ? -23 3.359 12.07 1 90.62 140 PRO B CA 1
ATOM 4398 C C . PRO B 1 140 ? -22.016 4.098 12.977 1 90.62 140 PRO B C 1
ATOM 4400 O O . PRO B 1 140 ? -20.844 3.705 13.086 1 90.62 140 PRO B O 1
ATOM 4403 N N . VAL B 1 141 ? -22.453 5.105 13.664 1 94.62 141 VAL B N 1
ATOM 4404 C CA . VAL B 1 141 ? -21.562 5.863 14.547 1 94.62 141 VAL B CA 1
ATOM 4405 C C . VAL B 1 141 ? -21.125 4.984 15.719 1 94.62 141 VAL B C 1
ATOM 4407 O O . VAL B 1 141 ? -19.953 4.949 16.078 1 94.62 141 VAL B O 1
ATOM 4410 N N . ALA B 1 142 ? -22.094 4.32 16.281 1 92.75 142 ALA B N 1
ATOM 4411 C CA . ALA B 1 142 ? -21.766 3.449 17.406 1 92.75 142 ALA B CA 1
ATOM 4412 C C . ALA B 1 142 ? -20.797 2.35 17 1 92.75 142 ALA B C 1
ATOM 4414 O O . ALA B 1 142 ? -19.859 2.021 17.734 1 92.75 142 ALA B O 1
ATOM 4415 N N . ARG B 1 143 ? -21.031 1.843 15.844 1 83.5 143 ARG B N 1
ATOM 4416 C CA . ARG B 1 143 ? -20.156 0.792 15.312 1 83.5 143 ARG B CA 1
ATOM 4417 C C . ARG B 1 143 ? -18.75 1.312 15.094 1 83.5 143 ARG B C 1
ATOM 4419 O O . ARG B 1 143 ? -17.781 0.677 15.508 1 83.5 143 ARG B O 1
ATOM 4426 N N . LEU B 1 144 ? -18.641 2.377 14.477 1 90.69 144 LEU B N 1
ATOM 4427 C CA . LEU B 1 144 ? -17.328 2.934 14.148 1 90.69 144 LEU B CA 1
ATOM 4428 C C . LEU B 1 144 ? -16.625 3.416 15.406 1 90.69 144 LEU B C 1
ATOM 4430 O O . LEU B 1 144 ? -15.391 3.344 15.5 1 90.69 144 LEU B O 1
ATOM 4434 N N . LYS B 1 145 ? -17.375 3.885 16.406 1 93.62 145 LYS B N 1
ATOM 4435 C CA . LYS B 1 145 ? -16.781 4.199 17.703 1 93.62 145 LYS B CA 1
ATOM 4436 C C . LYS B 1 145 ? -16.172 2.959 18.344 1 93.62 145 LYS B C 1
ATOM 4438 O O . LYS B 1 145 ? -15.055 3.008 18.859 1 93.62 145 LYS B O 1
ATOM 4443 N N . SER B 1 146 ? -16.922 1.941 18.266 1 88.38 146 SER B N 1
ATOM 4444 C CA . SER B 1 146 ? -16.438 0.692 18.844 1 88.38 146 SER B CA 1
ATOM 4445 C C . SER B 1 146 ? -15.164 0.22 18.156 1 88.38 146 SER B C 1
ATOM 4447 O O . SER B 1 146 ? -14.242 -0.276 18.797 1 88.38 146 SER B O 1
ATOM 4449 N N . GLN B 1 147 ? -15.18 0.394 16.875 1 82.5 147 GLN B N 1
ATOM 4450 C CA . GLN B 1 147 ? -14 0.006 16.109 1 82.5 147 GLN B CA 1
ATOM 4451 C C . GLN B 1 147 ? -12.797 0.883 16.469 1 82.5 147 GLN B C 1
ATOM 4453 O O . GLN B 1 147 ? -11.68 0.383 16.625 1 82.5 147 GLN B O 1
ATOM 4458 N N . LEU B 1 148 ? -13.031 2.125 16.562 1 91.62 148 LEU B N 1
ATOM 4459 C CA . LEU B 1 148 ? -11.961 3.051 16.922 1 91.62 148 LEU B CA 1
ATOM 4460 C C . LEU B 1 148 ? -11.422 2.73 18.312 1 91.62 148 LEU B C 1
ATOM 4462 O O . LEU B 1 148 ? -10.203 2.729 18.531 1 91.62 148 LEU B O 1
ATOM 4466 N N . ILE B 1 149 ? -12.281 2.457 19.219 1 91.56 149 ILE B N 1
ATOM 4467 C CA . ILE B 1 149 ? -11.906 2.141 20.594 1 91.56 149 ILE B CA 1
ATOM 4468 C C . ILE B 1 149 ? -11.078 0.856 20.625 1 91.56 149 ILE B C 1
ATOM 4470 O O . ILE B 1 149 ? -10.047 0.786 21.297 1 91.56 149 ILE B O 1
ATOM 4474 N N . ALA B 1 150 ? -11.516 -0.13 19.859 1 81.5 150 ALA B N 1
ATOM 4475 C CA . ALA B 1 150 ? -10.742 -1.364 19.75 1 81.5 150 ALA B CA 1
ATOM 4476 C C . ALA B 1 150 ? -9.352 -1.091 19.188 1 81.5 150 ALA B C 1
ATOM 4478 O O . ALA B 1 150 ? -8.367 -1.666 19.656 1 81.5 150 ALA B O 1
ATOM 4479 N N . GLY B 1 151 ? -9.312 -0.229 18.219 1 84.81 151 GLY B N 1
ATOM 4480 C CA . GLY B 1 151 ? -8.031 0.174 17.656 1 84.81 151 GLY B CA 1
ATOM 4481 C C . GLY B 1 151 ? -7.129 0.859 18.672 1 84.81 151 GLY B C 1
ATOM 4482 O O . GLY B 1 151 ? -5.938 0.562 18.734 1 84.81 151 GLY B O 1
ATOM 4483 N N . ILE B 1 152 ? -7.727 1.706 19.422 1 90.31 152 ILE B N 1
ATOM 4484 C CA . ILE B 1 152 ? -6.988 2.432 20.453 1 90.31 152 ILE B CA 1
ATOM 4485 C C . ILE B 1 152 ? -6.438 1.448 21.484 1 90.31 152 ILE B C 1
ATOM 4487 O O . ILE B 1 152 ? -5.277 1.554 21.891 1 90.31 152 ILE B O 1
ATOM 4491 N N . GLN B 1 153 ? -7.215 0.507 21.844 1 85.31 153 GLN B N 1
ATOM 4492 C CA . GLN B 1 153 ? -6.805 -0.5 22.812 1 85.31 153 GLN B CA 1
ATOM 4493 C C . GLN B 1 153 ? -5.684 -1.374 22.266 1 85.31 153 GLN B C 1
ATOM 4495 O O . GLN B 1 153 ? -4.715 -1.668 22.969 1 85.31 153 GLN B O 1
ATOM 4500 N N . SER B 1 154 ? -5.852 -1.724 21.031 1 79.06 154 SER B N 1
ATOM 4501 C CA . SER B 1 154 ? -4.805 -2.506 20.391 1 79.06 154 SER B CA 1
ATOM 4502 C C . SER B 1 154 ? -3.5 -1.719 20.297 1 79.06 154 SER B C 1
ATOM 4504 O O . SER B 1 154 ? -2.426 -2.254 20.578 1 79.06 154 SER B O 1
ATOM 4506 N N . ASP B 1 155 ? -3.615 -0.522 19.891 1 84.12 155 ASP B N 1
ATOM 4507 C CA . ASP B 1 155 ? -2.467 0.357 19.688 1 84.12 155 ASP B CA 1
ATOM 4508 C C . ASP B 1 155 ? -1.739 0.605 21.016 1 84.12 155 ASP B C 1
ATOM 4510 O O . ASP B 1 155 ? -0.535 0.87 21.031 1 84.12 155 ASP B O 1
ATOM 4514 N N . SER B 1 156 ? -2.424 0.563 22.094 1 84.81 156 SER B N 1
ATOM 4515 C CA . SER B 1 156 ? -1.844 0.811 23.406 1 84.81 156 SER B CA 1
ATOM 4516 C C . SER B 1 156 ? -0.859 -0.288 23.797 1 84.81 156 SER B C 1
ATOM 4518 O O . SER B 1 156 ? -0.095 -0.137 24.75 1 84.81 156 SER B O 1
ATOM 4520 N N . GLN B 1 157 ? -0.783 -1.283 22.953 1 79 157 GLN B N 1
ATOM 4521 C CA . GLN B 1 157 ? 0.132 -2.389 23.219 1 79 157 GLN B CA 1
ATOM 4522 C C . GLN B 1 157 ? 1.226 -2.463 22.156 1 79 157 GLN B C 1
ATOM 4524 O O . GLN B 1 157 ? 2.066 -3.365 22.172 1 79 157 GLN B O 1
ATOM 4529 N N . ARG B 1 158 ? 1.245 -1.646 21.281 1 83.31 158 ARG B N 1
ATOM 4530 C CA . ARG B 1 158 ? 2.232 -1.638 20.203 1 83.31 158 ARG B CA 1
ATOM 4531 C C . ARG B 1 158 ? 3.4 -0.716 20.531 1 83.31 158 ARG B C 1
ATOM 4533 O O . ARG B 1 158 ? 3.219 0.493 20.688 1 83.31 158 ARG B O 1
ATOM 4540 N N . PRO B 1 159 ? 4.543 -1.219 20.531 1 89.31 159 PRO B N 1
ATOM 4541 C CA . PRO B 1 159 ? 5.695 -0.418 20.953 1 89.31 159 PRO B CA 1
ATOM 4542 C C . PRO B 1 159 ? 5.863 0.854 20.125 1 89.31 159 PRO B C 1
ATOM 4544 O O . PRO B 1 159 ? 6.145 1.921 20.672 1 89.31 159 PRO B O 1
ATOM 4547 N N . GLY B 1 160 ? 5.691 0.749 18.797 1 93 160 GLY B N 1
ATOM 4548 C CA . GLY B 1 160 ? 5.832 1.918 17.953 1 93 160 GLY B CA 1
ATOM 4549 C C . GLY B 1 160 ? 4.855 3.025 18.297 1 93 160 GLY B C 1
ATOM 4550 O O . GLY B 1 160 ? 5.23 4.199 18.344 1 93 160 GLY B O 1
ATOM 4551 N N . LYS B 1 161 ? 3.611 2.684 18.484 1 93.25 161 LYS B N 1
ATOM 4552 C CA . LYS B 1 161 ? 2.592 3.67 18.844 1 93.25 161 LYS B CA 1
ATOM 4553 C C . LYS B 1 161 ? 2.871 4.289 20.203 1 93.25 161 LYS B C 1
ATOM 4555 O O . LYS B 1 161 ? 2.73 5.5 20.391 1 93.25 161 LYS B O 1
ATOM 4560 N N . LEU B 1 162 ? 3.252 3.461 21.172 1 94.94 162 LEU B N 1
ATOM 4561 C CA . LEU B 1 162 ? 3.592 3.953 22.5 1 94.94 162 LEU B CA 1
ATOM 4562 C C . LEU B 1 162 ? 4.734 4.965 22.422 1 94.94 162 LEU B C 1
ATOM 4564 O O . LEU B 1 162 ? 4.668 6.023 23.062 1 94.94 162 LEU B O 1
ATOM 4568 N N . ALA B 1 163 ? 5.688 4.641 21.656 1 97.25 163 ALA B N 1
ATOM 4569 C CA . ALA B 1 163 ? 6.863 5.5 21.531 1 97.25 163 ALA B CA 1
ATOM 4570 C C . ALA B 1 163 ? 6.5 6.832 20.891 1 97.25 163 ALA B C 1
ATOM 4572 O O . ALA B 1 163 ? 6.887 7.898 21.375 1 97.25 163 ALA B O 1
ATOM 4573 N N . TYR B 1 164 ? 5.777 6.793 19.781 1 97.19 164 TYR B N 1
ATOM 4574 C CA . TYR B 1 164 ? 5.398 8 19.062 1 97.19 164 TYR B CA 1
ATOM 4575 C C . TYR B 1 164 ? 4.5 8.891 19.922 1 97.19 164 TYR B C 1
ATOM 4577 O O . TYR B 1 164 ? 4.688 10.102 19.984 1 97.19 164 TYR B O 1
ATOM 4585 N N . ASN B 1 165 ? 3.545 8.305 20.594 1 96.88 165 ASN B N 1
ATOM 4586 C CA . ASN B 1 165 ? 2.65 9.086 21.453 1 96.88 165 ASN B CA 1
ATOM 4587 C C . ASN B 1 165 ? 3.41 9.773 22.578 1 96.88 165 ASN B C 1
ATOM 4589 O O . ASN B 1 165 ? 3.18 10.945 22.875 1 96.88 165 ASN B O 1
ATOM 4593 N N . ALA B 1 166 ? 4.262 9.008 23.172 1 97.44 166 ALA B N 1
ATOM 4594 C CA . ALA B 1 166 ? 5.051 9.57 24.266 1 97.44 166 ALA B CA 1
ATOM 4595 C C . ALA B 1 166 ? 5.957 10.695 23.766 1 97.44 166 ALA B C 1
ATOM 4597 O O . ALA B 1 166 ? 6.109 11.719 24.422 1 97.44 166 ALA B O 1
ATOM 4598 N N . PHE B 1 167 ? 6.504 10.5 22.625 1 98.12 167 PHE B N 1
ATOM 4599 C CA . PHE B 1 167 ? 7.391 11.492 22.047 1 98.12 167 PHE B CA 1
ATOM 4600 C C . PHE B 1 167 ? 6.641 12.789 21.75 1 98.12 167 PHE B C 1
ATOM 4602 O O . PHE B 1 167 ? 7.086 13.867 22.156 1 98.12 167 PHE B O 1
ATOM 4609 N N . PHE B 1 168 ? 5.539 12.734 21.141 1 98.19 168 PHE B N 1
ATOM 4610 C CA . PHE B 1 168 ? 4.773 13.922 20.781 1 98.19 168 PHE B CA 1
ATOM 4611 C C . PHE B 1 168 ? 4.227 14.609 22.016 1 98.19 168 PHE B C 1
ATOM 4613 O O . PHE B 1 168 ? 4.172 15.844 22.078 1 98.19 168 PHE B O 1
ATOM 4620 N N . LYS B 1 169 ? 3.816 13.836 22.953 1 97.62 169 LYS B N 1
ATOM 4621 C CA . LYS B 1 169 ? 3.361 14.422 24.203 1 97.62 169 LYS B CA 1
ATOM 4622 C C . LYS B 1 169 ? 4.473 15.234 24.875 1 97.62 169 LYS B C 1
ATOM 4624 O O . LYS B 1 169 ? 4.227 16.312 25.406 1 97.62 169 LYS B O 1
ATOM 4629 N N . ALA B 1 170 ? 5.621 14.68 24.844 1 97.44 170 ALA B N 1
ATOM 4630 C CA . ALA B 1 170 ? 6.766 15.367 25.422 1 97.44 170 ALA B CA 1
ATOM 4631 C C . ALA B 1 170 ? 7.121 16.625 24.625 1 97.44 170 ALA B C 1
ATOM 4633 O O . ALA B 1 170 ? 7.449 17.656 25.219 1 97.44 170 ALA B O 1
ATOM 4634 N N . MET B 1 171 ? 7.07 16.547 23.312 1 98.06 171 MET B N 1
ATOM 4635 C CA . MET B 1 171 ? 7.453 17.641 22.438 1 98.06 171 MET B CA 1
ATOM 4636 C C . MET B 1 171 ? 6.43 18.766 22.5 1 98.06 171 MET B C 1
ATOM 4638 O O . MET B 1 171 ? 6.777 19.938 22.328 1 98.06 171 MET B O 1
ATOM 4642 N N . PHE B 1 172 ? 5.145 18.359 22.75 1 98.19 172 PHE B N 1
ATOM 4643 C CA . PHE B 1 172 ? 4.059 19.328 22.703 1 98.19 172 PHE B CA 1
ATOM 4644 C C . PHE B 1 172 ? 3.109 19.141 23.875 1 98.19 172 PHE B C 1
ATOM 4646 O O . PHE B 1 172 ? 1.925 18.859 23.688 1 98.19 172 PHE B O 1
ATOM 4653 N N . PRO B 1 173 ? 3.471 19.453 25.062 1 95.81 173 PRO B N 1
ATOM 4654 C CA . PRO B 1 173 ? 2.662 19.156 26.234 1 95.81 173 PRO B CA 1
ATOM 4655 C C . PRO B 1 173 ? 1.361 19.953 26.281 1 95.81 173 PRO B C 1
ATOM 4657 O O . PRO B 1 173 ? 0.359 19.484 26.828 1 95.81 173 PRO B O 1
ATOM 4660 N N . ASP B 1 174 ? 1.277 21.125 25.672 1 95 174 ASP B N 1
ATOM 4661 C CA . ASP B 1 174 ? 0.103 21.984 25.797 1 95 174 ASP B CA 1
ATOM 4662 C C . ASP B 1 174 ? -0.484 22.312 24.438 1 95 174 ASP B C 1
ATOM 4664 O O . ASP B 1 174 ? -1.018 23.406 24.234 1 95 174 ASP B O 1
ATOM 4668 N N . HIS B 1 175 ? -0.316 21.5 23.562 1 97.38 175 HIS B N 1
ATOM 4669 C CA . HIS B 1 175 ? -0.798 21.703 22.203 1 97.38 175 HIS B CA 1
ATOM 4670 C C . HIS B 1 175 ? -1.514 20.453 21.688 1 97.38 175 HIS B C 1
ATOM 4672 O O . HIS B 1 175 ? -1.24 19.344 22.156 1 97.38 175 HIS B O 1
ATOM 4678 N N . GLY B 1 176 ? -2.373 20.578 20.719 1 97.62 176 GLY B N 1
ATOM 4679 C CA . GLY B 1 176 ? -3.092 19.453 20.125 1 97.62 176 GLY B CA 1
ATOM 4680 C C . GLY B 1 176 ? -2.174 18.406 19.531 1 97.62 176 GLY B C 1
ATOM 4681 O O . GLY B 1 176 ? -2.521 17.219 19.469 1 97.62 176 GLY B O 1
ATOM 4682 N N . TYR B 1 177 ? -0.982 18.781 19.141 1 98.19 177 TYR B N 1
ATOM 4683 C CA . TYR B 1 177 ? -0.014 17.859 18.562 1 98.19 177 TYR B CA 1
ATOM 4684 C C . TYR B 1 177 ? 0.407 16.812 19.594 1 98.19 177 TYR B C 1
ATOM 4686 O O . TYR B 1 177 ? 0.889 15.734 19.219 1 98.19 177 TYR B O 1
ATOM 4694 N N . GLY B 1 178 ? 0.272 17.141 20.844 1 97.88 178 GLY B N 1
ATOM 4695 C CA . GLY B 1 178 ? 0.707 16.234 21.891 1 97.88 178 GLY B CA 1
ATOM 4696 C C . GLY B 1 178 ? -0.325 15.18 22.234 1 97.88 178 GLY B C 1
ATOM 4697 O O . GLY B 1 178 ? -0.066 14.289 23.047 1 97.88 178 GLY B O 1
ATOM 4698 N N . ARG B 1 179 ? -1.413 15.289 21.656 1 96.25 179 ARG B N 1
ATOM 4699 C CA . ARG B 1 179 ? -2.49 14.336 21.891 1 96.25 179 ARG B CA 1
ATOM 4700 C C . ARG B 1 179 ? -2.615 13.344 20.75 1 96.25 179 ARG B C 1
ATOM 4702 O O . ARG B 1 179 ? -2.408 13.703 19.578 1 96.25 179 ARG B O 1
ATOM 4709 N N . ASP B 1 180 ? -2.992 12.102 21.109 1 95.31 180 ASP B N 1
ATOM 4710 C CA . ASP B 1 180 ? -3.215 11.094 20.078 1 95.31 180 ASP B CA 1
ATOM 4711 C C . ASP B 1 180 ? -4.406 11.461 19.203 1 95.31 180 ASP B C 1
ATOM 4713 O O . ASP B 1 180 ? -5.516 11.664 19.688 1 95.31 180 ASP B O 1
ATOM 4717 N N . SER B 1 181 ? -4.164 11.516 17.922 1 95 181 SER B N 1
ATOM 4718 C CA . SER B 1 181 ? -5.211 11.898 16.984 1 95 181 SER B CA 1
ATOM 4719 C C . SER B 1 181 ? -6.344 10.875 16.969 1 95 181 SER B C 1
ATOM 4721 O O . SER B 1 181 ? -7.465 11.188 16.562 1 95 181 SER B O 1
ATOM 4723 N N . ASP B 1 182 ? -6.062 9.633 17.422 1 95.31 182 ASP B N 1
ATOM 4724 C CA . ASP B 1 182 ? -7.105 8.609 17.516 1 95.31 182 ASP B CA 1
ATOM 4725 C C . ASP B 1 182 ? -7.98 8.828 18.75 1 95.31 182 ASP B C 1
ATOM 4727 O O . ASP B 1 182 ? -9.078 8.273 18.828 1 95.31 182 ASP B O 1
ATOM 4731 N N . GLY B 1 183 ? -7.52 9.633 19.688 1 96.06 183 GLY B N 1
ATOM 4732 C CA . GLY B 1 183 ? -8.219 9.852 20.938 1 96.06 183 GLY B CA 1
ATOM 4733 C C . GLY B 1 183 ? -7.926 8.797 22 1 96.06 183 GLY B C 1
ATOM 4734 O O . GLY B 1 183 ? -6.91 8.102 21.906 1 96.06 183 GLY B O 1
ATOM 4735 N N . THR B 1 184 ? -8.672 8.891 23.047 1 96 184 THR B N 1
ATOM 4736 C CA . THR B 1 184 ? -8.656 7.91 24.125 1 96 184 THR B CA 1
ATOM 4737 C C . THR B 1 184 ? -9.992 7.172 24.203 1 96 184 THR B C 1
ATOM 4739 O O . THR B 1 184 ? -10.977 7.598 23.594 1 96 184 THR B O 1
ATOM 4742 N N . VAL B 1 185 ? -9.914 6.059 24.922 1 95.69 185 VAL B N 1
ATOM 4743 C CA . VAL B 1 185 ? -11.164 5.324 25.125 1 95.69 185 VAL B CA 1
ATOM 4744 C C . VAL B 1 185 ? -12.219 6.246 25.719 1 95.69 185 VAL B C 1
ATOM 4746 O O . VAL B 1 185 ? -13.367 6.262 25.281 1 95.69 185 VAL B O 1
ATOM 4749 N N . GLU B 1 186 ? -11.82 7.098 26.641 1 97.12 186 GLU B N 1
ATOM 4750 C CA . GLU B 1 186 ? -12.734 8.008 27.328 1 97.12 186 GLU B CA 1
ATOM 4751 C C . GLU B 1 186 ? -13.266 9.086 26.375 1 97.12 186 GLU B C 1
ATOM 4753 O O . GLU B 1 186 ? -14.469 9.312 26.297 1 97.12 186 GLU B O 1
ATOM 4758 N N . SER B 1 187 ? -12.398 9.734 25.688 1 97.94 187 SER B N 1
ATOM 4759 C CA . SER B 1 187 ? -12.812 10.828 24.812 1 97.94 187 SER B CA 1
ATOM 4760 C C . SER B 1 187 ? -13.711 10.336 23.688 1 97.94 187 SER B C 1
ATOM 4762 O O . SER B 1 187 ? -14.734 10.945 23.375 1 97.94 187 SER B O 1
ATOM 4764 N N . VAL B 1 188 ? -13.352 9.219 23.078 1 97.81 188 VAL B N 1
ATOM 4765 C CA . VAL B 1 188 ? -14.109 8.695 21.938 1 97.81 188 VAL B CA 1
ATOM 4766 C C . VAL B 1 188 ? -15.484 8.227 22.406 1 97.81 188 VAL B C 1
ATOM 4768 O O . VAL B 1 188 ? -16.484 8.438 21.719 1 97.81 188 VAL B O 1
ATOM 4771 N N . THR B 1 189 ? -15.531 7.582 23.578 1 97.12 189 THR B N 1
ATOM 4772 C CA . THR B 1 189 ? -16.812 7.148 24.141 1 97.12 189 THR B CA 1
ATOM 4773 C C . THR B 1 189 ? -17.734 8.336 24.344 1 97.12 189 THR B C 1
ATOM 4775 O O . THR B 1 189 ? -18.953 8.219 24.156 1 97.12 189 THR B O 1
ATOM 4778 N N . GLY B 1 190 ? -17.203 9.461 24.625 1 97.44 190 GLY B N 1
ATOM 4779 C CA . GLY B 1 190 ? -17.984 10.641 24.953 1 97.44 190 GLY B CA 1
ATOM 4780 C C . GLY B 1 190 ? -18.422 11.43 23.734 1 97.44 190 GLY B C 1
ATOM 4781 O O . GLY B 1 190 ? -19.266 12.32 23.828 1 97.44 190 GLY B O 1
ATOM 4782 N N . LEU B 1 191 ? -17.922 11.109 22.562 1 98.19 191 LEU B N 1
ATOM 4783 C CA . LEU B 1 191 ? -18.281 11.852 21.359 1 98.19 191 LEU B CA 1
ATOM 4784 C C . LEU B 1 191 ? -19.719 11.578 20.953 1 98.19 191 LEU B C 1
ATOM 4786 O O . LEU B 1 191 ? -20.203 10.445 21.047 1 98.19 191 LEU B O 1
ATOM 4790 N N . THR B 1 192 ? -20.391 12.617 20.453 1 97.12 192 THR B N 1
ATOM 4791 C CA . THR B 1 192 ? -21.812 12.539 20.109 1 97.12 192 THR B CA 1
ATOM 4792 C C . THR B 1 192 ? -22.031 12.898 18.641 1 97.12 192 THR B C 1
ATOM 4794 O O . THR B 1 192 ? -21.125 13.414 17.984 1 97.12 192 THR B O 1
ATOM 4797 N N . GLN B 1 193 ? -23.219 12.633 18.219 1 97 193 GLN B N 1
ATOM 4798 C CA . GLN B 1 193 ? -23.625 13.039 16.875 1 97 193 GLN B CA 1
ATOM 4799 C C . GLN B 1 193 ? -23.531 14.547 16.703 1 97 193 GLN B C 1
ATOM 4801 O O . GLN B 1 193 ? -23.156 15.039 15.633 1 97 193 GLN B O 1
ATOM 4806 N N . ALA B 1 194 ? -23.922 15.195 17.75 1 97.5 194 ALA B N 1
ATOM 4807 C CA . ALA B 1 194 ? -23.875 16.656 17.719 1 97.5 194 ALA B CA 1
ATOM 4808 C C . ALA B 1 194 ? -22.438 17.141 17.516 1 97.5 194 ALA B C 1
ATOM 4810 O O . ALA B 1 194 ? -22.203 18.141 16.828 1 97.5 194 ALA B O 1
ATOM 4811 N N . ASP B 1 195 ? -21.469 16.5 18.094 1 98.25 195 ASP B N 1
ATOM 4812 C CA . ASP B 1 195 ? -20.062 16.844 17.891 1 98.25 195 ASP B CA 1
ATOM 4813 C C . ASP B 1 195 ? -19.656 16.688 16.438 1 98.25 195 ASP B C 1
ATOM 4815 O O . ASP B 1 195 ? -18.953 17.531 15.891 1 98.25 195 ASP B O 1
ATOM 4819 N N . LEU B 1 196 ? -20.109 15.648 15.828 1 98.56 196 LEU B N 1
ATOM 4820 C CA . LEU B 1 196 ? -19.781 15.367 14.438 1 98.56 196 LEU B CA 1
ATOM 4821 C C . LEU B 1 196 ? -20.406 16.391 13.508 1 98.56 196 LEU B C 1
ATOM 4823 O O . LEU B 1 196 ? -19.75 16.891 12.586 1 98.56 196 LEU B O 1
ATOM 4827 N N . LYS B 1 197 ? -21.641 16.734 13.766 1 97.81 197 LYS B N 1
ATOM 4828 C CA . LYS B 1 197 ? -22.312 17.75 12.961 1 97.81 197 LYS B CA 1
ATOM 4829 C C . LYS B 1 197 ? -21.625 19.109 13.109 1 97.81 197 LYS B C 1
ATOM 4831 O O . LYS B 1 197 ? -21.453 19.828 12.133 1 97.81 197 LYS B O 1
ATOM 4836 N N . ALA B 1 198 ? -21.281 19.422 14.32 1 97.75 198 ALA B N 1
ATOM 4837 C CA . ALA B 1 198 ? -20.578 20.672 14.57 1 97.75 198 ALA B CA 1
ATOM 4838 C C . ALA B 1 198 ? -19.234 20.703 13.836 1 97.75 198 ALA B C 1
ATOM 4840 O O . ALA B 1 198 ? -18.828 21.734 13.312 1 97.75 198 ALA B O 1
ATOM 4841 N N . PHE B 1 199 ? -18.547 19.594 13.836 1 98.31 199 PHE B N 1
ATOM 4842 C CA . PHE B 1 199 ? -17.281 19.484 13.109 1 98.31 199 PHE B CA 1
ATOM 4843 C C . PHE B 1 199 ? -17.453 19.891 11.648 1 98.31 199 PHE B C 1
ATOM 4845 O O . PHE B 1 199 ? -16.719 20.719 11.141 1 98.31 199 PHE B O 1
ATOM 4852 N N . VAL B 1 200 ? -18.375 19.281 11.008 1 98.12 200 VAL B N 1
ATOM 4853 C CA . VAL B 1 200 ? -18.609 19.484 9.586 1 98.12 200 VAL B CA 1
ATOM 4854 C C . VAL B 1 200 ? -19 20.938 9.336 1 98.12 200 VAL B C 1
ATOM 4856 O O . VAL B 1 200 ? -18.469 21.578 8.414 1 98.12 200 VAL B O 1
ATOM 4859 N N . HIS B 1 201 ? -19.781 21.5 10.188 1 96.69 201 HIS B N 1
ATOM 4860 C CA . HIS B 1 201 ? -20.328 22.844 9.992 1 96.69 201 HIS B CA 1
ATOM 4861 C C . HIS B 1 201 ? -19.266 23.906 10.25 1 96.69 201 HIS B C 1
ATOM 4863 O O . HIS B 1 201 ? -19.297 24.984 9.641 1 96.69 201 HIS B O 1
ATOM 4869 N N . THR B 1 202 ? -18.359 23.578 11.078 1 97.62 202 THR B N 1
ATOM 4870 C CA . THR B 1 202 ? -17.469 24.656 11.523 1 97.62 202 THR B CA 1
ATOM 4871 C C . THR B 1 202 ? -16.094 24.516 10.867 1 97.62 202 THR B C 1
ATOM 4873 O O . THR B 1 202 ? -15.344 25.5 10.805 1 97.62 202 THR B O 1
ATOM 4876 N N . ARG B 1 203 ? -15.742 23.328 10.367 1 98.12 203 ARG B N 1
ATOM 4877 C CA . ARG B 1 203 ? -14.359 23.125 9.969 1 98.12 203 ARG B CA 1
ATOM 4878 C C . ARG B 1 203 ? -14.234 23 8.453 1 98.12 203 ARG B C 1
ATOM 4880 O O . ARG B 1 203 ? -13.18 23.297 7.883 1 98.12 203 ARG B O 1
ATOM 4887 N N . LEU B 1 204 ? -15.227 22.516 7.793 1 98.56 204 LEU B N 1
ATOM 4888 C CA . LEU B 1 204 ? -15.148 22.281 6.355 1 98.56 204 LEU B CA 1
ATOM 4889 C C . LEU B 1 204 ? -15.719 23.469 5.578 1 98.56 204 LEU B C 1
ATOM 4891 O O . LEU B 1 204 ? -16.922 23.703 5.602 1 98.56 204 LEU B O 1
ATOM 4895 N N . ALA B 1 205 ? -14.859 24.188 4.941 1 98.38 205 ALA B N 1
ATOM 4896 C CA . ALA B 1 205 ? -15.242 25.406 4.223 1 98.38 205 ALA B CA 1
ATOM 4897 C C . ALA B 1 205 ? -14.414 25.578 2.951 1 98.38 205 ALA B C 1
ATOM 4899 O O . ALA B 1 205 ? -13.391 24.922 2.779 1 98.38 205 ALA B O 1
ATOM 4900 N N . ARG B 1 206 ? -14.898 26.438 2.061 1 98.06 206 ARG B N 1
ATOM 4901 C CA . ARG B 1 206 ? -14.211 26.672 0.8 1 98.06 206 ARG B CA 1
ATOM 4902 C C . ARG B 1 206 ? -12.883 27.391 1.033 1 98.06 206 ARG B C 1
ATOM 4904 O O . ARG B 1 206 ? -11.906 27.141 0.321 1 98.06 206 ARG B O 1
ATOM 4911 N N . GLY B 1 207 ? -12.797 28.172 2.051 1 97.19 207 GLY B N 1
ATOM 4912 C CA . GLY B 1 207 ? -11.625 28.984 2.301 1 97.19 207 GLY B CA 1
ATOM 4913 C C . GLY B 1 207 ? -10.414 28.188 2.75 1 97.19 207 GLY B C 1
ATOM 4914 O O . GLY B 1 207 ? -9.281 28.672 2.697 1 97.19 207 GLY B O 1
ATOM 4915 N N . ASN B 1 208 ? -10.656 27.016 3.268 1 97.88 208 ASN B N 1
ATOM 4916 C CA . ASN B 1 208 ? -9.523 26.203 3.697 1 97.88 208 ASN B CA 1
ATOM 4917 C C . ASN B 1 208 ? -9.445 24.891 2.904 1 97.88 208 ASN B C 1
ATOM 4919 O O . ASN B 1 208 ? -8.836 23.922 3.359 1 97.88 208 ASN B O 1
ATOM 4923 N N . LEU B 1 209 ? -10.055 24.891 1.752 1 98.5 209 LEU B N 1
ATOM 4924 C CA . LEU B 1 209 ? -10.125 23.719 0.887 1 98.5 209 LEU B CA 1
ATOM 4925 C C . LEU B 1 209 ? -9.117 23.828 -0.253 1 98.5 209 LEU B C 1
ATOM 4927 O O . LEU B 1 209 ? -8.977 24.891 -0.872 1 98.5 209 LEU B O 1
ATOM 4931 N N . VAL B 1 210 ? -8.414 22.75 -0.497 1 98.69 210 VAL B N 1
ATOM 4932 C CA . VAL B 1 210 ? -7.641 22.594 -1.727 1 98.69 210 VAL B CA 1
ATOM 4933 C C . VAL B 1 210 ? -8.023 21.281 -2.41 1 98.69 210 VAL B C 1
ATOM 4935 O O . VAL B 1 210 ? -8.336 20.297 -1.742 1 98.69 210 VAL B O 1
ATOM 4938 N N . VAL B 1 211 ? -7.98 21.312 -3.764 1 98.88 211 VAL B N 1
ATOM 4939 C CA . VAL B 1 211 ? -8.438 20.156 -4.535 1 98.88 211 VAL B CA 1
ATOM 4940 C C . VAL B 1 211 ? -7.426 19.844 -5.629 1 98.88 211 VAL B C 1
ATOM 4942 O O . VAL B 1 211 ? -6.961 20.734 -6.34 1 98.88 211 VAL B O 1
ATOM 4945 N N . GLY B 1 212 ? -7.016 18.594 -5.707 1 98.88 212 GLY B N 1
ATOM 4946 C CA . GLY B 1 212 ? -6.219 18.047 -6.793 1 98.88 212 GLY B CA 1
ATOM 4947 C C . GLY B 1 212 ? -6.93 16.953 -7.562 1 98.88 212 GLY B C 1
ATOM 4948 O O . GLY B 1 212 ? -7.52 16.047 -6.965 1 98.88 212 GLY B O 1
ATOM 4949 N N . VAL B 1 213 ? -6.914 17.062 -8.914 1 98.75 213 VAL B N 1
ATOM 4950 C CA . VAL B 1 213 ? -7.613 16.109 -9.766 1 98.75 213 VAL B CA 1
ATOM 4951 C C . VAL B 1 213 ? -6.672 15.609 -10.867 1 98.75 213 VAL B C 1
ATOM 4953 O O . VAL B 1 213 ? -5.93 16.391 -11.453 1 98.75 213 VAL B O 1
ATOM 4956 N N . VAL B 1 214 ? -6.672 14.312 -11.055 1 97.38 214 VAL B N 1
ATOM 4957 C CA . VAL B 1 214 ? -5.891 13.695 -12.125 1 97.38 214 VAL B CA 1
ATOM 4958 C C . VAL B 1 214 ? -6.754 12.688 -12.883 1 97.38 214 VAL B C 1
ATOM 4960 O O . VAL B 1 214 ? -7.418 11.844 -12.281 1 97.38 214 VAL B O 1
ATOM 4963 N N . GLY B 1 215 ? -6.766 12.859 -14.195 1 95.38 215 GLY B N 1
ATOM 4964 C CA . GLY B 1 215 ? -7.438 11.812 -14.953 1 95.38 215 GLY B CA 1
ATOM 4965 C C . GLY B 1 215 ? -8.242 12.352 -16.125 1 95.38 215 GLY B C 1
ATOM 4966 O O . GLY B 1 215 ? -7.926 13.414 -16.672 1 95.38 215 GLY B O 1
ATOM 4967 N N . ASP B 1 216 ? -9.227 11.562 -16.609 1 94.56 216 ASP B N 1
ATOM 4968 C CA . ASP B 1 216 ? -9.992 11.773 -17.828 1 94.56 216 ASP B CA 1
ATOM 4969 C C . ASP B 1 216 ? -11.141 12.75 -17.609 1 94.56 216 ASP B C 1
ATOM 4971 O O . ASP B 1 216 ? -12.305 12.359 -17.609 1 94.56 216 ASP B O 1
ATOM 4975 N N . VAL B 1 217 ? -10.758 14.023 -17.453 1 97.75 217 VAL B N 1
ATOM 4976 C CA . VAL B 1 217 ? -11.734 15.094 -17.297 1 97.75 217 VAL B CA 1
ATOM 4977 C C . VAL B 1 217 ? -11.172 16.406 -17.859 1 97.75 217 VAL B C 1
ATOM 4979 O O . VAL B 1 217 ? -9.977 16.688 -17.703 1 97.75 217 VAL B O 1
ATOM 4982 N N . THR B 1 218 ? -11.969 17.156 -18.531 1 97.5 218 THR B N 1
ATOM 4983 C CA . THR B 1 218 ? -11.547 18.438 -19.094 1 97.5 218 THR B CA 1
ATOM 4984 C C . THR B 1 218 ? -11.664 19.547 -18.047 1 97.5 218 THR B C 1
ATOM 4986 O O . THR B 1 218 ? -12.43 19.422 -17.078 1 97.5 218 THR B O 1
ATOM 4989 N N . PRO B 1 219 ? -10.906 20.594 -18.25 1 97.69 219 PRO B N 1
ATOM 4990 C CA . PRO B 1 219 ? -11.016 21.734 -17.328 1 97.69 219 PRO B CA 1
ATOM 4991 C C . PRO B 1 219 ? -12.438 22.281 -17.234 1 97.69 219 PRO B C 1
ATOM 4993 O O . PRO B 1 219 ? -12.883 22.656 -16.156 1 97.69 219 PRO B O 1
ATOM 4996 N N . GLU B 1 220 ? -13.148 22.391 -18.344 1 97.25 220 GLU B N 1
ATOM 4997 C CA . GLU B 1 220 ? -14.5 22.953 -18.375 1 97.25 220 GLU B CA 1
ATOM 4998 C C . GLU B 1 220 ? -15.461 22.094 -17.547 1 97.25 220 GLU B C 1
ATOM 5000 O O . GLU B 1 220 ? -16.219 22.609 -16.734 1 97.25 220 GLU B O 1
ATOM 5005 N N . ARG B 1 221 ? -15.32 20.828 -17.766 1 97.81 221 ARG B N 1
ATOM 5006 C CA . ARG B 1 221 ? -16.188 19.922 -17.016 1 97.81 221 ARG B CA 1
ATOM 5007 C C . ARG B 1 221 ? -15.844 19.953 -15.531 1 97.81 221 ARG B C 1
ATOM 5009 O O . ARG B 1 221 ? -16.75 19.969 -14.688 1 97.81 221 ARG B O 1
ATOM 5016 N N . LEU B 1 222 ? -14.586 19.953 -15.258 1 98.5 222 LEU B N 1
ATOM 5017 C CA . LEU B 1 222 ? -14.156 20 -13.859 1 98.5 222 LEU B CA 1
ATOM 5018 C C . LEU B 1 222 ? -14.664 21.281 -13.188 1 98.5 222 LEU B C 1
ATOM 5020 O O . LEU B 1 222 ? -15.133 21.234 -12.047 1 98.5 222 LEU B O 1
ATOM 5024 N N . GLY B 1 223 ? -14.578 22.422 -13.805 1 98.06 223 GLY B N 1
ATOM 5025 C CA . GLY B 1 223 ? -15.07 23.672 -13.25 1 98.06 223 GLY B CA 1
ATOM 5026 C C . GLY B 1 223 ? -16.516 23.594 -12.805 1 98.06 223 GLY B C 1
ATOM 5027 O O . GLY B 1 223 ? -16.859 24.016 -11.695 1 98.06 223 GLY B O 1
ATOM 5028 N N . ALA B 1 224 ? -17.344 23.047 -13.625 1 97.69 224 ALA B N 1
ATOM 5029 C CA . ALA B 1 224 ? -18.766 22.906 -13.305 1 97.69 224 ALA B CA 1
ATOM 5030 C C . ALA B 1 224 ? -18.969 21.969 -12.117 1 97.69 224 ALA B C 1
ATOM 5032 O O . ALA B 1 224 ? -19.812 22.234 -11.25 1 97.69 224 ALA B O 1
ATOM 5033 N N . LEU B 1 225 ? -18.203 20.938 -12.109 1 98.44 225 LEU B N 1
ATOM 5034 C CA . LEU B 1 225 ? -18.328 19.953 -11.039 1 98.44 225 LEU B CA 1
ATOM 5035 C C . LEU B 1 225 ? -17.875 20.531 -9.703 1 98.44 225 LEU B C 1
ATOM 5037 O O . LEU B 1 225 ? -18.422 20.203 -8.656 1 98.44 225 LEU B O 1
ATOM 5041 N N . LEU B 1 226 ? -16.859 21.375 -9.742 1 98.62 226 LEU B N 1
ATOM 5042 C CA . LEU B 1 226 ? -16.375 22 -8.523 1 98.62 226 LEU B CA 1
ATOM 5043 C C . LEU B 1 226 ? -17.469 22.812 -7.848 1 98.62 226 LEU B C 1
ATOM 5045 O O . LEU B 1 226 ? -17.672 22.703 -6.637 1 98.62 226 LEU B O 1
ATOM 5049 N N . ASP B 1 227 ? -18.203 23.594 -8.633 1 98 227 ASP B N 1
ATOM 5050 C CA . ASP B 1 227 ? -19.297 24.406 -8.102 1 98 227 ASP B CA 1
ATOM 5051 C C . ASP B 1 227 ? -20.406 23.531 -7.52 1 98 227 ASP B C 1
ATOM 5053 O O . ASP B 1 227 ? -20.891 23.781 -6.414 1 98 227 ASP B O 1
ATOM 5057 N N . LYS B 1 228 ? -20.734 22.562 -8.266 1 98 228 LYS B N 1
ATOM 5058 C CA . LYS B 1 228 ? -21.797 21.656 -7.836 1 98 228 LYS B CA 1
ATOM 5059 C C . LYS B 1 228 ? -21.422 20.953 -6.539 1 98 228 LYS B C 1
ATOM 5061 O O . LYS B 1 228 ? -22.281 20.719 -5.684 1 98 228 LYS B O 1
ATOM 5066 N N . THR B 1 229 ? -20.156 20.594 -6.367 1 98.62 229 THR B N 1
ATOM 5067 C CA . THR B 1 229 ? -19.719 19.734 -5.27 1 98.62 229 THR B CA 1
ATOM 5068 C C . THR B 1 229 ? -19.438 20.578 -4.023 1 98.62 229 THR B C 1
ATOM 5070 O O . THR B 1 229 ? -19.828 20.203 -2.916 1 98.62 229 THR B O 1
ATOM 5073 N N . PHE B 1 230 ? -18.781 21.719 -4.191 1 98.56 230 PHE B N 1
ATOM 5074 C CA . PHE B 1 230 ? -18.25 22.406 -3.029 1 98.56 230 PHE B CA 1
ATOM 5075 C C . PHE B 1 230 ? -18.938 23.75 -2.84 1 98.56 230 PHE B C 1
ATOM 5077 O O . PHE B 1 230 ? -18.719 24.438 -1.839 1 98.56 230 PHE B O 1
ATOM 5084 N N . GLY B 1 231 ? -19.75 24.188 -3.777 1 97.31 231 GLY B N 1
ATOM 5085 C CA . GLY B 1 231 ? -20.328 25.531 -3.783 1 97.31 231 GLY B CA 1
ATOM 5086 C C . GLY B 1 231 ? -21.188 25.812 -2.562 1 97.31 231 GLY B C 1
ATOM 5087 O O . GLY B 1 231 ? -21.297 26.969 -2.129 1 97.31 231 GLY B O 1
ATOM 5088 N N . THR B 1 232 ? -21.75 24.797 -1.968 1 96 232 THR B N 1
ATOM 5089 C CA . THR B 1 232 ? -22.688 25 -0.863 1 96 232 THR B CA 1
ATOM 5090 C C . THR B 1 232 ? -21.938 24.984 0.474 1 96 232 THR B C 1
ATOM 5092 O O . THR B 1 232 ? -22.531 25.266 1.518 1 96 232 THR B O 1
ATOM 5095 N N . LEU B 1 233 ? -20.656 24.703 0.48 1 97.75 233 LEU B N 1
ATOM 5096 C CA . LEU B 1 233 ? -19.859 24.797 1.705 1 97.75 233 LEU B CA 1
ATOM 5097 C C . LEU B 1 233 ? -19.781 26.25 2.184 1 97.75 233 LEU B C 1
ATOM 5099 O O . LEU B 1 233 ? -19.812 27.172 1.375 1 97.75 233 LEU B O 1
ATOM 5103 N N . PRO B 1 234 ? -19.672 26.406 3.498 1 97.06 234 PRO B N 1
ATOM 5104 C CA . PRO B 1 234 ? -19.422 27.766 3.984 1 97.06 234 PRO B CA 1
ATOM 5105 C C . PRO B 1 234 ? -18.172 28.391 3.359 1 97.06 234 PRO B C 1
ATOM 5107 O O . PRO B 1 234 ? -17.266 27.672 2.943 1 97.06 234 PRO B O 1
ATOM 5110 N N . ALA B 1 235 ? -18.172 29.703 3.311 1 96.75 235 ALA B N 1
ATOM 5111 C CA . ALA B 1 235 ? -17.062 30.422 2.695 1 96.75 235 ALA B CA 1
ATOM 5112 C C . ALA B 1 235 ? -15.789 30.281 3.527 1 96.75 235 ALA B C 1
ATOM 5114 O O . ALA B 1 235 ? -14.711 30.047 2.98 1 96.75 235 ALA B O 1
ATOM 5115 N N . GLN B 1 236 ? -16.016 30.422 4.867 1 97.44 236 GLN B N 1
ATOM 5116 C CA . GLN B 1 236 ? -14.883 30.344 5.785 1 97.44 236 GLN B CA 1
ATOM 5117 C C . GLN B 1 236 ? -15.203 29.438 6.977 1 97.44 236 GLN B C 1
ATOM 5119 O O . GLN B 1 236 ? -16.344 29.406 7.445 1 97.44 236 GLN B O 1
ATOM 5124 N N . PRO B 1 237 ? -14.164 28.703 7.379 1 97.62 237 PRO B N 1
ATOM 5125 C CA . PRO B 1 237 ? -14.391 27.953 8.625 1 97.62 237 PRO B CA 1
ATOM 5126 C C . PRO B 1 237 ? -14.547 28.875 9.836 1 97.62 237 PRO B C 1
ATOM 5128 O O . PRO B 1 237 ? -14.047 30 9.828 1 97.62 237 PRO B O 1
ATOM 5131 N N . THR B 1 238 ? -15.219 28.359 10.844 1 96.81 238 THR B N 1
ATOM 5132 C CA . THR B 1 238 ? -15.43 29.172 12.031 1 96.81 238 THR B CA 1
ATOM 5133 C C . THR B 1 238 ? -14.57 28.672 13.188 1 96.81 238 THR B C 1
ATOM 5135 O O . THR B 1 238 ? -14.359 29.391 14.172 1 96.81 238 THR B O 1
ATOM 5138 N N . THR B 1 239 ? -14.117 27.5 13.125 1 94.31 239 THR B N 1
ATOM 5139 C CA . THR B 1 239 ? -13.18 27.016 14.133 1 94.31 239 THR B CA 1
ATOM 5140 C C . THR B 1 239 ? -11.812 27.672 13.961 1 94.31 239 THR B C 1
ATOM 5142 O O . THR B 1 239 ? -11.227 27.641 12.875 1 94.31 239 THR B O 1
ATOM 5145 N N . PRO B 1 240 ? -11.367 28.234 15.016 1 92.94 240 PRO B N 1
ATOM 5146 C CA . PRO B 1 240 ? -10.062 28.891 14.906 1 92.94 240 PRO B CA 1
ATOM 5147 C C . PRO B 1 240 ? -8.93 27.891 14.672 1 92.94 240 PRO B C 1
ATOM 5149 O O . PRO B 1 240 ? -8.953 26.781 15.195 1 92.94 240 PRO B O 1
ATOM 5152 N N . ARG B 1 241 ? -7.93 28.391 13.992 1 94.31 241 ARG B N 1
ATOM 5153 C CA . ARG B 1 241 ? -6.73 27.578 13.781 1 94.31 241 ARG B CA 1
ATOM 5154 C C . ARG B 1 241 ? -5.922 27.453 15.062 1 94.31 241 ARG B C 1
ATOM 5156 O O . ARG B 1 241 ? -5.992 28.312 15.938 1 94.31 241 ARG B O 1
ATOM 5163 N N . ALA B 1 242 ? -5.191 26.422 15.148 1 96.19 242 ALA B N 1
ATOM 5164 C CA . ALA B 1 242 ? -4.289 26.25 16.281 1 96.19 242 ALA B CA 1
ATOM 5165 C C . ALA B 1 242 ? -3.154 27.266 16.234 1 96.19 242 ALA B C 1
ATOM 5167 O O . ALA B 1 242 ? -2.824 27.797 15.172 1 96.19 242 ALA B O 1
ATOM 5168 N N . ALA B 1 243 ? -2.598 27.484 17.375 1 96 243 ALA B N 1
ATOM 5169 C CA . ALA B 1 243 ? -1.473 28.406 17.469 1 96 243 ALA B CA 1
ATOM 5170 C C . ALA B 1 243 ? -0.162 27.719 17.109 1 96 243 ALA B C 1
ATOM 5172 O O . ALA B 1 243 ? -0.03 26.5 17.25 1 96 243 ALA B O 1
ATOM 5173 N N . ASP B 1 244 ? 0.742 28.5 16.609 1 97.5 244 ASP B N 1
ATOM 5174 C CA . ASP B 1 244 ? 2.104 27.984 16.469 1 97.5 244 ASP B CA 1
ATOM 5175 C C . ASP B 1 244 ? 2.688 27.594 17.828 1 97.5 244 ASP B C 1
ATOM 5177 O O . ASP B 1 244 ? 2.287 28.125 18.859 1 97.5 244 ASP B O 1
ATOM 5181 N N . VAL B 1 245 ? 3.611 26.625 17.781 1 98 245 VAL B N 1
ATOM 5182 C CA . VAL B 1 245 ? 4.191 26.156 19.031 1 98 245 VAL B CA 1
ATOM 5183 C C . VAL B 1 245 ? 5.648 25.766 18.812 1 98 245 VAL B C 1
ATOM 5185 O O . VAL B 1 245 ? 6.004 25.25 17.75 1 98 245 VAL B O 1
ATOM 5188 N N . VAL B 1 246 ? 6.477 26.016 19.781 1 97.44 246 VAL B N 1
ATOM 5189 C CA . VAL B 1 246 ? 7.867 25.578 19.75 1 97.44 246 VAL B CA 1
ATOM 5190 C C . VAL B 1 246 ? 7.984 24.219 20.438 1 97.44 246 VAL B C 1
ATOM 5192 O O . VAL B 1 246 ? 7.551 24.047 21.578 1 97.44 246 VAL B O 1
ATOM 5195 N N . PRO B 1 247 ? 8.531 23.25 19.734 1 98.25 247 PRO B N 1
ATOM 5196 C CA . PRO B 1 247 ? 8.695 21.938 20.375 1 98.25 247 PRO B CA 1
ATOM 5197 C C . PRO B 1 247 ? 9.539 22.016 21.641 1 98.25 247 PRO B C 1
ATOM 5199 O O . PRO B 1 247 ? 10.531 22.75 21.703 1 98.25 247 PRO B O 1
ATOM 5202 N N . ASN B 1 248 ? 9.141 21.25 22.625 1 97.44 248 ASN B N 1
ATOM 5203 C CA . ASN B 1 248 ? 9.859 21.172 23.891 1 97.44 248 ASN B CA 1
ATOM 5204 C C . ASN B 1 248 ? 10.977 20.141 23.828 1 97.44 248 ASN B C 1
ATOM 5206 O O . ASN B 1 248 ? 10.969 19.156 24.578 1 97.44 248 ASN B O 1
ATOM 5210 N N . ALA B 1 249 ? 11.961 20.406 23.031 1 96.38 249 ALA B N 1
ATOM 5211 C CA . ALA B 1 249 ? 13.109 19.516 22.875 1 96.38 249 ALA B CA 1
ATOM 5212 C C . ALA B 1 249 ? 14.172 19.797 23.938 1 96.38 249 ALA B C 1
ATOM 5214 O O . ALA B 1 249 ? 14.945 20.75 23.797 1 96.38 249 ALA B O 1
ATOM 5215 N N . THR B 1 250 ? 14.297 18.891 24.906 1 95.5 250 THR B N 1
ATOM 5216 C CA . THR B 1 250 ? 15.172 19.188 26.031 1 95.5 250 THR B CA 1
ATOM 5217 C C . THR B 1 250 ? 16.219 18.078 26.203 1 95.5 250 THR B C 1
ATOM 5219 O O . THR B 1 250 ? 16.953 18.062 27.188 1 95.5 250 THR B O 1
ATOM 5222 N N . GLY B 1 251 ? 16.219 17.188 25.328 1 96.25 251 GLY B N 1
ATOM 5223 C CA . GLY B 1 251 ? 17.203 16.109 25.391 1 96.25 251 GLY B CA 1
ATOM 5224 C C . GLY B 1 251 ? 16.828 15.016 26.375 1 96.25 251 GLY B C 1
ATOM 5225 O O . GLY B 1 251 ? 17.703 14.312 26.891 1 96.25 251 GLY B O 1
ATOM 5226 N N . ARG B 1 252 ? 15.625 14.758 26.609 1 95.69 252 ARG B N 1
ATOM 5227 C CA . ARG B 1 252 ? 15.141 13.773 27.578 1 95.69 252 ARG B CA 1
ATOM 5228 C C . ARG B 1 252 ? 15.25 12.359 27.031 1 95.69 252 ARG B C 1
ATOM 5230 O O . ARG B 1 252 ? 15.078 12.141 25.828 1 95.69 252 ARG B O 1
ATOM 5237 N N . VAL B 1 253 ? 15.523 11.492 27.906 1 97.31 253 VAL B N 1
ATOM 5238 C CA . VAL B 1 253 ? 15.43 10.062 27.625 1 97.31 253 VAL B CA 1
ATOM 5239 C C . VAL B 1 253 ? 14.328 9.43 28.469 1 97.31 253 VAL B C 1
ATOM 5241 O O . VAL B 1 253 ? 14.414 9.414 29.688 1 97.31 253 VAL B O 1
ATOM 5244 N N . GLN B 1 254 ? 13.336 8.992 27.875 1 97.75 254 GLN B N 1
ATOM 5245 C CA . GLN B 1 254 ? 12.227 8.32 28.547 1 97.75 254 GLN B CA 1
ATOM 5246 C C . GLN B 1 254 ? 12.195 6.832 28.203 1 97.75 254 GLN B C 1
ATOM 5248 O O . GLN B 1 254 ? 12.414 6.449 27.047 1 97.75 254 GLN B O 1
ATOM 5253 N N . VAL B 1 255 ? 11.969 5.996 29.219 1 97.75 255 VAL B N 1
ATOM 5254 C CA . VAL B 1 255 ? 11.836 4.555 29.016 1 97.75 255 VAL B CA 1
ATOM 5255 C C . VAL B 1 255 ? 10.438 4.105 29.422 1 97.75 255 VAL B C 1
ATOM 5257 O O . VAL B 1 255 ? 9.961 4.43 30.516 1 97.75 255 VAL B O 1
ATOM 5260 N N . ILE B 1 256 ? 9.766 3.535 28.594 1 96.75 256 ILE B N 1
ATOM 5261 C CA . ILE B 1 256 ? 8.492 2.871 28.859 1 96.75 256 ILE B CA 1
ATOM 5262 C C . ILE B 1 256 ? 8.688 1.356 28.812 1 96.75 256 ILE B C 1
ATOM 5264 O O . ILE B 1 256 ? 8.93 0.787 27.75 1 96.75 256 ILE B O 1
ATOM 5268 N N . GLU B 1 257 ? 8.469 0.779 29.922 1 95 257 GLU B N 1
ATOM 5269 C CA . GLU B 1 257 ? 8.742 -0.652 30 1 95 257 GLU B CA 1
ATOM 5270 C C . GLU B 1 257 ? 7.637 -1.467 29.328 1 95 257 GLU B C 1
ATOM 5272 O O . GLU B 1 257 ? 6.453 -1.212 29.547 1 95 257 GLU B O 1
ATOM 5277 N N . LEU B 1 258 ? 8.078 -2.285 28.516 1 90.62 258 LEU B N 1
ATOM 5278 C CA . LEU B 1 258 ? 7.234 -3.275 27.859 1 90.62 258 LEU B CA 1
ATOM 5279 C C . LEU B 1 258 ? 7.98 -4.59 27.672 1 90.62 258 LEU B C 1
ATOM 5281 O O . LEU B 1 258 ? 9.164 -4.598 27.312 1 90.62 258 LEU B O 1
ATOM 5285 N N . ASP B 1 259 ? 7.293 -5.715 27.938 1 87.06 259 ASP B N 1
ATOM 5286 C CA . ASP B 1 259 ? 7.938 -7.023 27.875 1 87.06 259 ASP B CA 1
ATOM 5287 C C . ASP B 1 259 ? 8.023 -7.527 26.438 1 87.06 259 ASP B C 1
ATOM 5289 O O . ASP B 1 259 ? 7.238 -8.375 26.016 1 87.06 259 ASP B O 1
ATOM 5293 N N . VAL B 1 260 ? 8.938 -7.027 25.703 1 81.31 260 VAL B N 1
ATOM 5294 C CA . VAL B 1 260 ? 9.234 -7.398 24.312 1 81.31 260 VAL B CA 1
ATOM 5295 C C . VAL B 1 260 ? 10.742 -7.594 24.141 1 81.31 260 VAL B C 1
ATOM 5297 O O . VAL B 1 260 ? 11.539 -6.957 24.828 1 81.31 260 VAL B O 1
ATOM 5300 N N . PRO B 1 261 ? 11.086 -8.461 23.266 1 78.62 261 PRO B N 1
ATOM 5301 C CA . PRO B 1 261 ? 12.5 -8.789 23.109 1 78.62 261 PRO B CA 1
ATOM 5302 C C . PRO B 1 261 ? 13.305 -7.648 22.484 1 78.62 261 PRO B C 1
ATOM 5304 O O . PRO B 1 261 ? 14.531 -7.59 22.656 1 78.62 261 PRO B O 1
ATOM 5307 N N . GLN B 1 262 ? 12.656 -6.766 21.781 1 85 262 GLN B N 1
ATOM 5308 C CA . GLN B 1 262 ? 13.305 -5.645 21.109 1 85 262 GLN B CA 1
ATOM 5309 C C . GLN B 1 262 ? 12.695 -4.316 21.547 1 85 262 GLN B C 1
ATOM 5311 O O . GLN B 1 262 ? 11.5 -4.234 21.828 1 85 262 GLN B O 1
ATOM 5316 N N . SER B 1 263 ? 13.578 -3.381 21.578 1 93.31 263 SER B N 1
ATOM 5317 C CA . SER B 1 263 ? 13.125 -2.035 21.922 1 93.31 263 SER B CA 1
ATOM 5318 C C . SER B 1 263 ? 12.852 -1.217 20.656 1 93.31 263 SER B C 1
ATOM 5320 O O . SER B 1 263 ? 13.586 -1.311 19.688 1 93.31 263 SER B O 1
ATOM 5322 N N . THR B 1 264 ? 11.805 -0.519 20.703 1 95.31 264 THR B N 1
ATOM 5323 C CA . THR B 1 264 ? 11.516 0.503 19.703 1 95.31 264 THR B CA 1
ATOM 5324 C C . THR B 1 264 ? 11.891 1.888 20.219 1 95.31 264 THR B C 1
ATOM 5326 O O . THR B 1 264 ? 11.461 2.293 21.297 1 95.31 264 THR B O 1
ATOM 5329 N N . ILE B 1 265 ? 12.648 2.578 19.406 1 97.75 265 ILE B N 1
ATOM 5330 C CA . ILE B 1 265 ? 13.141 3.889 19.812 1 97.75 265 ILE B CA 1
ATOM 5331 C C . ILE B 1 265 ? 12.648 4.953 18.844 1 97.75 265 ILE B C 1
ATOM 5333 O O . ILE B 1 265 ? 12.812 4.812 17.625 1 97.75 265 ILE B O 1
ATOM 5337 N N . VAL B 1 266 ? 12.047 5.969 19.359 1 98.25 266 VAL B N 1
ATOM 5338 C CA . VAL B 1 266 ? 11.75 7.188 18.609 1 98.25 266 VAL B CA 1
ATOM 5339 C C . VAL B 1 266 ? 12.609 8.336 19.141 1 98.25 266 VAL B C 1
ATOM 5341 O O . VAL B 1 266 ? 12.742 8.523 20.344 1 98.25 266 VAL B O 1
ATOM 5344 N N . PHE B 1 267 ? 13.219 9.008 18.234 1 98.38 267 PHE B N 1
ATOM 5345 C CA . PHE B 1 267 ? 14.078 10.125 18.609 1 98.38 267 PHE B CA 1
ATOM 5346 C C . PHE B 1 267 ? 13.805 11.344 17.734 1 98.38 267 PHE B C 1
ATOM 5348 O O . PHE B 1 267 ? 13.32 11.203 16.609 1 98.38 267 PHE B O 1
ATOM 5355 N N . GLY B 1 268 ? 14.094 12.469 18.312 1 98.25 268 GLY B N 1
ATOM 5356 C CA . GLY B 1 268 ? 13.898 13.656 17.5 1 98.25 268 GLY B CA 1
ATOM 5357 C C . GLY B 1 268 ? 14.133 14.945 18.266 1 98.25 268 GLY B C 1
ATOM 5358 O O . GLY B 1 268 ? 14.445 14.914 19.453 1 98.25 268 GLY B O 1
ATOM 5359 N N . GLN B 1 269 ? 14.102 15.984 17.609 1 98.38 269 GLN B N 1
ATOM 5360 C CA . GLN B 1 269 ? 14.258 17.344 18.109 1 98.38 269 GLN B CA 1
ATOM 5361 C C . GLN B 1 269 ? 13.477 18.344 17.25 1 98.38 269 GLN B C 1
ATOM 5363 O O . GLN B 1 269 ? 12.766 17.938 16.328 1 98.38 269 GLN B O 1
ATOM 5368 N N . ALA B 1 270 ? 13.594 19.609 17.688 1 97.88 270 ALA B N 1
ATOM 5369 C CA . ALA B 1 270 ? 12.961 20.656 16.891 1 97.88 270 ALA B CA 1
ATOM 5370 C C . ALA B 1 270 ? 13.539 20.703 15.484 1 97.88 270 ALA B C 1
ATOM 5372 O O . ALA B 1 270 ? 14.734 20.453 15.289 1 97.88 270 ALA B O 1
ATOM 5373 N N . GLY B 1 271 ? 12.703 21 14.547 1 97.38 271 GLY B N 1
ATOM 5374 C CA . GLY B 1 271 ? 13.07 21.125 13.141 1 97.38 271 GLY B CA 1
ATOM 5375 C C . GLY B 1 271 ? 12.5 22.375 12.484 1 97.38 271 GLY B C 1
ATOM 5376 O O . GLY B 1 271 ? 12.492 23.453 13.086 1 97.38 271 GLY B O 1
ATOM 5377 N N . LEU B 1 272 ? 12.156 22.219 11.234 1 97 272 LEU B N 1
ATOM 5378 C CA . LEU B 1 272 ? 11.695 23.391 10.492 1 97 272 LEU B CA 1
ATOM 5379 C C . LEU B 1 272 ? 10.336 23.125 9.859 1 97 272 LEU B C 1
ATOM 5381 O O . LEU B 1 272 ? 9.992 21.984 9.562 1 97 272 LEU B O 1
ATOM 5385 N N . LYS B 1 273 ? 9.625 24.219 9.656 1 97.44 273 LYS B N 1
ATOM 5386 C CA . LYS B 1 273 ? 8.391 24.172 8.875 1 97.44 273 LYS B CA 1
ATOM 5387 C C . LYS B 1 273 ? 8.688 24.156 7.383 1 97.44 273 LYS B C 1
ATOM 5389 O O . LYS B 1 273 ? 9.82 24.406 6.965 1 97.44 273 LYS B O 1
ATOM 5394 N N . ARG B 1 274 ? 7.672 23.906 6.609 1 97.25 274 ARG B N 1
ATOM 5395 C CA . ARG B 1 274 ? 7.82 23.688 5.172 1 97.25 274 ARG B CA 1
ATOM 5396 C C . ARG B 1 274 ? 8.234 24.969 4.461 1 97.25 274 ARG B C 1
ATOM 5398 O O . ARG B 1 274 ? 8.945 24.922 3.453 1 97.25 274 ARG B O 1
ATOM 5405 N N . ASP B 1 275 ? 7.875 26.094 4.961 1 96.25 275 ASP B N 1
ATOM 5406 C CA . ASP B 1 275 ? 8.094 27.359 4.262 1 96.25 275 ASP B CA 1
ATOM 5407 C C . ASP B 1 275 ? 9.422 28 4.676 1 96.25 275 ASP B C 1
ATOM 5409 O O . ASP B 1 275 ? 9.742 29.109 4.258 1 96.25 275 ASP B O 1
ATOM 5413 N N . ASP B 1 276 ? 10.156 27.312 5.527 1 97.56 276 ASP B N 1
ATOM 5414 C CA . ASP B 1 276 ? 11.461 27.844 5.918 1 97.56 276 ASP B CA 1
ATOM 5415 C C . ASP B 1 276 ? 12.406 27.922 4.723 1 97.56 276 ASP B C 1
ATOM 5417 O O . ASP B 1 276 ? 12.453 27 3.906 1 97.56 276 ASP B O 1
ATOM 5421 N N . PRO B 1 277 ? 13.156 28.953 4.609 1 96.94 277 PRO B N 1
ATOM 5422 C CA . PRO B 1 277 ? 14.062 29.109 3.465 1 96.94 277 PRO B CA 1
ATOM 5423 C C . PRO B 1 277 ? 15.156 28.031 3.434 1 96.94 277 PRO B C 1
ATOM 5425 O O . PRO B 1 277 ? 15.703 27.75 2.369 1 96.94 277 PRO B O 1
ATOM 5428 N N . ASP B 1 278 ? 15.43 27.469 4.57 1 98.19 278 ASP B N 1
ATOM 5429 C CA . ASP B 1 278 ? 16.484 26.469 4.652 1 98.19 278 ASP B CA 1
ATOM 5430 C C . ASP B 1 278 ? 15.938 25.062 4.422 1 98.19 278 ASP B C 1
ATOM 5432 O O . ASP B 1 278 ? 16.672 24.062 4.543 1 98.19 278 ASP B O 1
ATOM 5436 N N . PHE B 1 279 ? 14.703 24.969 4.098 1 98.06 279 PHE B N 1
ATOM 5437 C CA . PHE B 1 279 ? 14.031 23.672 4.051 1 98.06 279 PHE B CA 1
ATOM 5438 C C . PHE B 1 279 ? 14.805 22.688 3.17 1 98.06 279 PHE B C 1
ATOM 5440 O O . PHE B 1 279 ? 15.109 21.578 3.594 1 98.06 279 PHE B O 1
ATOM 5447 N N . TYR B 1 280 ? 15.164 23.078 1.982 1 98.31 280 TYR B N 1
ATOM 5448 C CA . TYR B 1 280 ? 15.797 22.156 1.04 1 98.31 280 TYR B CA 1
ATOM 5449 C C . TYR B 1 280 ? 17.219 21.812 1.484 1 98.31 280 TYR B C 1
ATOM 5451 O O . TYR B 1 280 ? 17.688 20.688 1.28 1 98.31 280 TYR B O 1
ATOM 5459 N N . THR B 1 281 ? 17.891 22.734 2.062 1 98.62 281 THR B N 1
ATOM 5460 C CA . THR B 1 281 ? 19.234 22.469 2.572 1 98.62 281 THR B CA 1
ATOM 5461 C C . THR B 1 281 ? 19.188 21.453 3.709 1 98.62 281 THR B C 1
ATOM 5463 O O . THR B 1 281 ? 20 20.531 3.764 1 98.62 281 THR B O 1
ATOM 5466 N N . VAL B 1 282 ? 18.188 21.578 4.566 1 98.5 282 VAL B N 1
ATOM 5467 C CA . VAL B 1 282 ? 18.047 20.641 5.68 1 98.5 282 VAL B CA 1
ATOM 5468 C C . VAL B 1 282 ? 17.562 19.297 5.16 1 98.5 282 VAL B C 1
ATOM 5470 O O . VAL B 1 282 ? 17.953 18.25 5.684 1 98.5 282 VAL B O 1
ATOM 5473 N N . LEU B 1 283 ? 16.719 19.328 4.148 1 98.12 283 LEU B N 1
ATOM 5474 C CA . LEU B 1 283 ? 16.266 18.094 3.521 1 98.12 283 LEU B CA 1
ATOM 5475 C C . LEU B 1 283 ? 17.453 17.281 3.004 1 98.12 283 LEU B C 1
ATOM 5477 O O . LEU B 1 283 ? 17.531 16.078 3.25 1 98.12 283 LEU B O 1
ATOM 5481 N N . VAL B 1 284 ? 18.328 17.938 2.33 1 98.06 284 VAL B N 1
ATOM 5482 C CA . VAL B 1 284 ? 19.5 17.281 1.788 1 98.06 284 VAL B CA 1
ATOM 5483 C C . VAL B 1 284 ? 20.406 16.812 2.93 1 98.06 284 VAL B C 1
ATOM 5485 O O . VAL B 1 284 ? 20.906 15.68 2.912 1 98.06 284 VAL B O 1
ATOM 5488 N N . MET B 1 285 ? 20.625 17.641 3.896 1 98.25 285 MET B N 1
ATOM 5489 C CA . MET B 1 285 ? 21.406 17.281 5.07 1 98.25 285 MET B CA 1
ATOM 5490 C C . MET B 1 285 ? 20.859 16.031 5.73 1 98.25 285 MET B C 1
ATOM 5492 O O . MET B 1 285 ? 21.609 15.102 6.043 1 98.25 285 MET B O 1
ATOM 5496 N N . ASN B 1 286 ? 19.578 16 5.926 1 98 286 ASN B N 1
ATOM 5497 C CA . ASN B 1 286 ? 18.969 14.867 6.594 1 98 286 ASN B CA 1
ATOM 5498 C C . ASN B 1 286 ? 19.062 13.602 5.742 1 98 286 ASN B C 1
ATOM 5500 O O . ASN B 1 286 ? 19.125 12.492 6.277 1 98 286 ASN B O 1
ATOM 5504 N N . HIS B 1 287 ? 18.938 13.805 4.465 1 96.69 287 HIS B N 1
ATOM 5505 C CA . HIS B 1 287 ? 19.125 12.641 3.602 1 96.69 287 HIS B CA 1
ATOM 5506 C C . HIS B 1 287 ? 20.469 11.961 3.859 1 96.69 287 HIS B C 1
ATOM 5508 O O . HIS B 1 287 ? 20.547 10.734 3.916 1 96.69 287 HIS B O 1
ATOM 5514 N N . ILE B 1 288 ? 21.469 12.727 4.004 1 97 288 ILE B N 1
ATOM 5515 C CA . ILE B 1 288 ? 22.812 12.211 4.281 1 97 288 ILE B CA 1
ATOM 5516 C C . ILE B 1 288 ? 22.828 11.539 5.656 1 97 288 ILE B C 1
ATOM 5518 O O . ILE B 1 288 ? 23.375 10.453 5.812 1 97 288 ILE B O 1
ATOM 5522 N N . LEU B 1 289 ? 22.156 12.094 6.559 1 97.19 289 LEU B N 1
ATOM 5523 C CA . LEU B 1 289 ? 22.203 11.656 7.949 1 97.19 289 LEU B CA 1
ATOM 5524 C C . LEU B 1 289 ? 21.375 10.383 8.148 1 97.19 289 LEU B C 1
ATOM 5526 O O . LEU B 1 289 ? 21.891 9.375 8.617 1 97.19 289 LEU B O 1
ATOM 5530 N N . GLY B 1 290 ? 20.109 10.508 7.781 1 94.75 290 GLY B N 1
ATOM 5531 C CA . GLY B 1 290 ? 19.25 9.383 8.094 1 94.75 290 GLY B CA 1
ATOM 5532 C C . GLY B 1 290 ? 18.156 9.172 7.066 1 94.75 290 GLY B C 1
ATOM 5533 O O . GLY B 1 290 ? 17.422 8.172 7.121 1 94.75 290 GLY B O 1
ATOM 5534 N N . GLY B 1 291 ? 17.984 9.992 6.156 1 89.75 291 GLY B N 1
ATOM 5535 C CA . GLY B 1 291 ? 16.859 9.953 5.238 1 89.75 291 GLY B CA 1
ATOM 5536 C C . GLY B 1 291 ? 17.109 9.086 4.023 1 89.75 291 GLY B C 1
ATOM 5537 O O . GLY B 1 291 ? 16.156 8.68 3.338 1 89.75 291 GLY B O 1
ATOM 5538 N N . GLY B 1 292 ? 18.281 8.781 3.65 1 75.12 292 GLY B N 1
ATOM 5539 C CA . GLY B 1 292 ? 18.656 8.078 2.438 1 75.12 292 GLY B CA 1
ATOM 5540 C C . GLY B 1 292 ? 18.578 6.566 2.57 1 75.12 292 GLY B C 1
ATOM 5541 O O . GLY B 1 292 ? 19.219 5.836 1.809 1 75.12 292 GLY B O 1
ATOM 5542 N N . SER B 1 293 ? 17.828 6.07 3.301 1 74.38 293 SER B N 1
ATOM 5543 C CA . SER B 1 293 ? 17.672 4.637 3.531 1 74.38 293 SER B CA 1
ATOM 5544 C C . SER B 1 293 ? 19.016 3.939 3.6 1 74.38 293 SER B C 1
ATOM 5546 O O . SER B 1 293 ? 19.812 4.211 4.5 1 74.38 293 SER B O 1
ATOM 5548 N N . PHE B 1 294 ? 19.438 3.266 2.408 1 71.62 294 PHE B N 1
ATOM 5549 C CA . PHE B 1 294 ? 20.609 2.398 2.422 1 71.62 294 PHE B CA 1
ATOM 5550 C C . PHE B 1 294 ? 21.891 3.219 2.33 1 71.62 294 PHE B C 1
ATOM 5552 O O . PHE B 1 294 ? 22.969 2.717 2.621 1 71.62 294 PHE B O 1
ATOM 5559 N N . THR B 1 295 ? 21.828 4.492 2.104 1 79.56 295 THR B N 1
ATOM 5560 C CA . THR B 1 295 ? 23.031 5.281 1.875 1 79.56 295 THR B CA 1
ATOM 5561 C C . THR B 1 295 ? 23.25 6.273 3.012 1 79.56 295 THR B C 1
ATOM 5563 O O . THR B 1 295 ? 24.219 7.031 3 1 79.56 295 THR B O 1
ATOM 5566 N N . SER B 1 296 ? 22.359 6.227 3.922 1 90.69 296 SER B N 1
ATOM 5567 C CA . SER B 1 296 ? 22.484 7.207 4.996 1 90.69 296 SER B CA 1
ATOM 5568 C C . SER B 1 296 ? 23.531 6.77 6.027 1 90.69 296 SER B C 1
ATOM 5570 O O . SER B 1 296 ? 23.828 5.582 6.148 1 90.69 296 SER B O 1
ATOM 5572 N N . ARG B 1 297 ? 24.016 7.707 6.77 1 94.19 297 ARG B N 1
ATOM 5573 C CA . ARG B 1 297 ? 25 7.453 7.812 1 94.19 297 ARG B CA 1
ATOM 5574 C C . ARG B 1 297 ? 24.422 6.57 8.914 1 94.19 297 ARG B C 1
ATOM 5576 O O . ARG B 1 297 ? 25.078 5.656 9.398 1 94.19 297 ARG B O 1
ATOM 5583 N N . LEU B 1 298 ? 23.266 6.898 9.312 1 95.19 298 LEU B N 1
ATOM 5584 C CA . LEU B 1 298 ? 22.656 6.105 10.367 1 95.19 298 LEU B CA 1
ATOM 5585 C C . LEU B 1 298 ? 22.5 4.652 9.938 1 95.19 298 LEU B C 1
ATOM 5587 O O . LEU B 1 298 ? 22.75 3.734 10.719 1 95.19 298 LEU B O 1
ATOM 5591 N N . TYR B 1 299 ? 22.109 4.469 8.727 1 89.31 299 TYR B N 1
ATOM 5592 C CA . TYR B 1 299 ? 21.984 3.105 8.219 1 89.31 299 TYR B CA 1
ATOM 5593 C C . TYR B 1 299 ? 23.344 2.414 8.172 1 89.31 299 TYR B C 1
ATOM 5595 O O . TYR B 1 299 ? 23.484 1.28 8.641 1 89.31 299 TYR B O 1
ATOM 5603 N N . GLU B 1 300 ? 24.312 3.074 7.625 1 89.06 300 GLU B N 1
ATOM 5604 C CA . GLU B 1 300 ? 25.656 2.504 7.488 1 89.06 300 GLU B CA 1
ATOM 5605 C C . GLU B 1 300 ? 26.25 2.16 8.852 1 89.06 300 GLU B C 1
ATOM 5607 O O . GLU B 1 300 ? 26.734 1.047 9.055 1 89.06 300 GLU B O 1
ATOM 5612 N N . GLU B 1 301 ? 26.141 3.045 9.758 1 93.31 301 GLU B N 1
ATOM 5613 C CA . GLU B 1 301 ? 26.828 2.904 11.031 1 93.31 301 GLU B CA 1
ATOM 5614 C C . GLU B 1 301 ? 26.062 1.984 11.984 1 93.31 301 GLU B C 1
ATOM 5616 O O . GLU B 1 301 ? 26.672 1.206 12.719 1 93.31 301 GLU B O 1
ATOM 5621 N N . ILE B 1 302 ? 24.797 2.047 11.969 1 91.94 302 ILE B N 1
ATOM 5622 C CA . ILE B 1 302 ? 24.016 1.308 12.953 1 91.94 302 ILE B CA 1
ATOM 5623 C C . ILE B 1 302 ? 23.656 -0.067 12.398 1 91.94 302 ILE B C 1
ATOM 5625 O O . ILE B 1 302 ? 23.75 -1.075 13.102 1 91.94 302 ILE B O 1
ATOM 5629 N N . ARG B 1 303 ? 23.25 -0.129 11.148 1 83.12 303 ARG B N 1
ATOM 5630 C CA . ARG B 1 303 ? 22.766 -1.385 10.586 1 83.12 303 ARG B CA 1
ATOM 5631 C C . ARG B 1 303 ? 23.891 -2.121 9.852 1 83.12 303 ARG B C 1
ATOM 5633 O O . ARG B 1 303 ? 24.234 -3.248 10.211 1 83.12 303 ARG B O 1
ATOM 5640 N N . GLU B 1 304 ? 24.516 -1.516 8.93 1 80.5 304 GLU B N 1
ATOM 5641 C CA . GLU B 1 304 ? 25.453 -2.215 8.047 1 80.5 304 GLU B CA 1
ATOM 5642 C C . GLU B 1 304 ? 26.719 -2.613 8.789 1 80.5 304 GLU B C 1
ATOM 5644 O O . GLU B 1 304 ? 27.109 -3.783 8.781 1 80.5 304 GLU B O 1
ATOM 5649 N N . LYS B 1 305 ? 27.406 -1.689 9.469 1 84.75 305 LYS B N 1
ATOM 5650 C CA . LYS B 1 305 ? 28.703 -1.928 10.078 1 84.75 305 LYS B CA 1
ATOM 5651 C C . LYS B 1 305 ? 28.578 -2.699 11.383 1 84.75 305 LYS B C 1
ATOM 5653 O O . LYS B 1 305 ? 29.406 -3.549 11.703 1 84.75 305 LYS B O 1
ATOM 5658 N N . ARG B 1 306 ? 27.438 -2.424 12.102 1 89.12 306 ARG B N 1
ATOM 5659 C CA . ARG B 1 306 ? 27.406 -2.945 13.469 1 89.12 306 ARG B CA 1
ATOM 5660 C C . ARG B 1 306 ? 26.266 -3.932 13.648 1 89.12 306 ARG B C 1
ATOM 5662 O O . ARG B 1 306 ? 26.172 -4.602 14.672 1 89.12 306 ARG B O 1
ATOM 5669 N N . GLY B 1 307 ? 25.344 -3.953 12.695 1 81.69 307 GLY B N 1
ATOM 5670 C CA . GLY B 1 307 ? 24.25 -4.898 12.758 1 81.69 307 GLY B CA 1
ATOM 5671 C C . GLY B 1 307 ? 23.297 -4.641 13.914 1 81.69 307 GLY B C 1
ATOM 5672 O O . GLY B 1 307 ? 22.719 -5.578 14.469 1 81.69 307 GLY B O 1
ATOM 5673 N N . LEU B 1 308 ? 23.109 -3.457 14.32 1 85.94 308 LEU B N 1
ATOM 5674 C CA . LEU B 1 308 ? 22.391 -3.127 15.547 1 85.94 308 LEU B CA 1
ATOM 5675 C C . LEU B 1 308 ? 20.891 -3.07 15.297 1 85.94 308 LEU B C 1
ATOM 5677 O O . LEU B 1 308 ? 20.094 -3.16 16.234 1 85.94 308 LEU B O 1
ATOM 5681 N N . ALA B 1 309 ? 20.484 -2.828 14.086 1 84.19 309 ALA B N 1
ATOM 5682 C CA . ALA B 1 309 ? 19.062 -2.607 13.82 1 84.19 309 ALA B CA 1
ATOM 5683 C C . ALA B 1 309 ? 18.688 -3.064 12.414 1 84.19 309 ALA B C 1
ATOM 5685 O O . ALA B 1 309 ? 19.547 -3.16 11.539 1 84.19 309 ALA B O 1
ATOM 5686 N N . TYR B 1 310 ? 17.391 -3.367 12.375 1 70.25 310 TYR B N 1
ATOM 5687 C CA . TYR B 1 310 ? 16.875 -3.719 11.055 1 70.25 310 TYR B CA 1
ATOM 5688 C C . TYR B 1 310 ? 16.516 -2.471 10.258 1 70.25 310 TYR B C 1
ATOM 5690 O O . TYR B 1 310 ? 16.688 -2.438 9.039 1 70.25 310 TYR B O 1
ATOM 5698 N N . SER B 1 311 ? 16.016 -1.631 10.898 1 80 311 SER B N 1
ATOM 5699 C CA . SER B 1 311 ? 15.672 -0.379 10.234 1 80 311 SER B CA 1
ATOM 5700 C C . SER B 1 311 ? 16.016 0.824 11.109 1 80 311 SER B C 1
ATOM 5702 O O . SER B 1 311 ? 15.906 0.761 12.336 1 80 311 SER B O 1
ATOM 5704 N N . VAL B 1 312 ? 16.547 1.818 10.469 1 91.94 312 VAL B N 1
ATOM 5705 C CA . VAL B 1 312 ? 16.844 3.086 11.125 1 91.94 312 VAL B CA 1
ATOM 5706 C C . VAL B 1 312 ? 16.734 4.227 10.117 1 91.94 312 VAL B C 1
ATOM 5708 O O . VAL B 1 312 ? 17.125 4.074 8.953 1 91.94 312 VAL B O 1
ATOM 5711 N N . GLY B 1 313 ? 16.188 5.297 10.57 1 94.12 313 GLY B N 1
ATOM 5712 C CA . GLY B 1 313 ? 16.125 6.465 9.703 1 94.12 313 GLY B CA 1
ATOM 5713 C C . GLY B 1 313 ? 15.562 7.691 10.398 1 94.12 313 GLY B C 1
ATOM 5714 O O . GLY B 1 313 ? 15.07 7.602 11.523 1 94.12 313 GLY B O 1
ATOM 5715 N N . SER B 1 314 ? 15.742 8.766 9.766 1 96.56 314 SER B N 1
ATOM 5716 C CA . SER B 1 314 ? 15.18 10.031 10.211 1 96.56 314 SER B CA 1
ATOM 5717 C C . SER B 1 314 ? 14.523 10.789 9.055 1 96.56 314 SER B C 1
ATOM 5719 O O . SER B 1 314 ? 14.891 10.586 7.895 1 96.56 314 SER B O 1
ATOM 5721 N N . ASP B 1 315 ? 13.609 11.586 9.453 1 97 315 ASP B N 1
ATOM 5722 C CA . ASP B 1 315 ? 12.875 12.383 8.477 1 97 315 ASP B CA 1
ATOM 5723 C C . ASP B 1 315 ? 12.602 13.789 9.008 1 97 315 ASP B C 1
ATOM 5725 O O . ASP B 1 315 ? 12.648 14.023 10.219 1 97 315 ASP B O 1
ATOM 5729 N N . LEU B 1 316 ? 12.43 14.719 8.016 1 97.75 316 LEU B N 1
ATOM 5730 C CA . LEU B 1 316 ? 11.797 15.984 8.383 1 97.75 316 LEU B CA 1
ATOM 5731 C C . LEU B 1 316 ? 10.297 15.805 8.555 1 97.75 316 LEU B C 1
ATOM 5733 O O . LEU B 1 316 ? 9.656 15.062 7.801 1 97.75 316 LEU B O 1
ATOM 5737 N N . TYR B 1 317 ? 9.82 16.453 9.578 1 97.62 317 TYR B N 1
ATOM 5738 C CA . TYR B 1 317 ? 8.398 16.359 9.875 1 97.62 317 TYR B CA 1
ATOM 5739 C C . TYR B 1 317 ? 7.785 17.75 10.039 1 97.62 317 TYR B C 1
ATOM 5741 O O . TYR B 1 317 ? 7.457 18.156 11.156 1 97.62 317 TYR B O 1
ATOM 5749 N N . PRO B 1 318 ? 7.605 18.422 8.938 1 97.88 318 PRO B N 1
ATOM 5750 C CA . PRO B 1 318 ? 7.016 19.75 9 1 97.88 318 PRO B CA 1
ATOM 5751 C C . PRO B 1 318 ? 5.512 19.719 9.266 1 97.88 318 PRO B C 1
ATOM 5753 O O . PRO B 1 318 ? 4.738 19.281 8.414 1 97.88 318 PRO B O 1
ATOM 5756 N N . LEU B 1 319 ? 5.121 20.188 10.422 1 97.88 319 LEU B N 1
ATOM 5757 C CA . LEU B 1 319 ? 3.73 20.469 10.75 1 97.88 319 LEU B CA 1
ATOM 5758 C C . LEU B 1 319 ? 3.389 21.922 10.414 1 97.88 319 LEU B C 1
ATOM 5760 O O . LEU B 1 319 ? 4.281 22.734 10.141 1 97.88 319 LEU B O 1
ATOM 5764 N N . ASP B 1 320 ? 2.107 22.219 10.391 1 97.56 320 ASP B N 1
ATOM 5765 C CA . ASP B 1 320 ? 1.696 23.578 10.094 1 97.56 320 ASP B CA 1
ATOM 5766 C C . ASP B 1 320 ? 2.174 24.547 11.172 1 97.56 320 ASP B C 1
ATOM 5768 O O . ASP B 1 320 ? 2.49 25.703 10.891 1 97.56 320 ASP B O 1
ATOM 5772 N N . HIS B 1 321 ? 2.277 24.016 12.414 1 98.19 321 HIS B N 1
ATOM 5773 C CA . HIS B 1 321 ? 2.484 24.938 13.523 1 98.19 321 HIS B CA 1
ATOM 5774 C C . HIS B 1 321 ? 3.807 24.656 14.227 1 98.19 321 HIS B C 1
ATOM 5776 O O . HIS B 1 321 ? 4.102 25.266 15.266 1 98.19 321 HIS B O 1
ATOM 5782 N N . ALA B 1 322 ? 4.496 23.734 13.75 1 98.12 322 ALA B N 1
ATOM 5783 C CA . ALA B 1 322 ? 5.82 23.406 14.266 1 98.12 322 ALA B CA 1
ATOM 5784 C C . ALA B 1 322 ? 6.574 22.5 13.297 1 98.12 322 ALA B C 1
ATOM 5786 O O . ALA B 1 322 ? 5.992 21.984 12.344 1 98.12 322 ALA B O 1
ATOM 5787 N N . GLY B 1 323 ? 7.848 22.359 13.484 1 97.94 323 GLY B N 1
ATOM 5788 C CA . GLY B 1 323 ? 8.656 21.422 12.719 1 97.94 323 GLY B CA 1
ATOM 5789 C C . GLY B 1 323 ? 9.484 20.5 13.586 1 97.94 323 GLY B C 1
ATOM 5790 O O . GLY B 1 323 ? 9.984 20.906 14.641 1 97.94 323 GLY B O 1
ATOM 5791 N N . LEU B 1 324 ? 9.672 19.25 13.133 1 98.38 324 LEU B N 1
ATOM 5792 C CA . LEU B 1 324 ? 10.492 18.281 13.836 1 98.38 324 LEU B CA 1
ATOM 5793 C C . LEU B 1 324 ? 11.477 17.609 12.883 1 98.38 324 LEU B C 1
ATOM 5795 O O . LEU B 1 324 ? 11.227 17.531 11.68 1 98.38 324 LEU B O 1
ATOM 5799 N N . ILE B 1 325 ? 12.602 17.25 13.359 1 98.19 325 ILE B N 1
ATOM 5800 C CA . ILE B 1 325 ? 13.406 16.156 12.82 1 98.19 325 ILE B CA 1
ATOM 5801 C C . ILE B 1 325 ? 13.188 14.898 13.648 1 98.19 325 ILE B C 1
ATOM 5803 O O . ILE B 1 325 ? 13.469 14.883 14.852 1 98.19 325 ILE B O 1
ATOM 5807 N N . LEU B 1 326 ? 12.672 13.883 13.016 1 97.62 326 LEU B N 1
ATOM 5808 C CA . LEU B 1 326 ? 12.172 12.719 13.734 1 97.62 326 LEU B CA 1
ATOM 5809 C C . LEU B 1 326 ? 12.695 11.43 13.117 1 97.62 326 LEU B C 1
ATOM 5811 O O . LEU B 1 326 ? 12.789 11.32 11.891 1 97.62 326 LEU B O 1
ATOM 5815 N N . GLY B 1 327 ? 13.07 10.516 13.984 1 97.25 327 GLY B N 1
ATOM 5816 C CA . GLY B 1 327 ? 13.523 9.227 13.5 1 97.25 327 GLY B CA 1
ATOM 5817 C C . GLY B 1 327 ? 13.141 8.078 14.422 1 97.25 327 GLY B C 1
ATOM 5818 O O . GLY B 1 327 ? 12.547 8.297 15.477 1 97.25 327 GLY B O 1
ATOM 5819 N N . SER B 1 328 ? 13.445 6.906 13.953 1 97 328 SER B N 1
ATOM 5820 C CA . SER B 1 328 ? 13.172 5.707 14.734 1 97 328 SER B CA 1
ATOM 5821 C C . SER B 1 328 ? 14.18 4.605 14.43 1 97 328 SER B C 1
ATOM 5823 O O . SER B 1 328 ? 14.812 4.609 13.375 1 97 328 SER B O 1
ATOM 5825 N N . VAL B 1 329 ? 14.32 3.744 15.406 1 95.12 329 VAL B N 1
ATOM 5826 C CA . VAL B 1 329 ? 15.18 2.576 15.258 1 95.12 329 VAL B CA 1
ATOM 5827 C C . VAL B 1 329 ? 14.703 1.461 16.188 1 95.12 329 VAL B C 1
ATOM 5829 O O . VAL B 1 329 ? 14.273 1.723 17.312 1 95.12 329 VAL B O 1
ATOM 5832 N N . GLY B 1 330 ? 14.641 0.304 15.695 1 91.31 330 GLY B N 1
ATOM 5833 C CA . GLY B 1 330 ? 14.414 -0.89 16.484 1 91.31 330 GLY B CA 1
ATOM 5834 C C . GLY B 1 330 ? 15.672 -1.706 16.719 1 91.31 330 GLY B C 1
ATOM 5835 O O . GLY B 1 330 ? 16.453 -1.922 15.797 1 91.31 330 GLY B O 1
ATOM 5836 N N . THR B 1 331 ? 15.898 -2.107 17.953 1 92.06 331 THR B N 1
ATOM 5837 C CA . THR B 1 331 ? 17.109 -2.848 18.281 1 92.06 331 THR B CA 1
ATOM 5838 C C . THR B 1 331 ? 16.875 -3.77 19.484 1 92.06 331 THR B C 1
ATOM 5840 O O . THR B 1 331 ? 15.867 -3.652 20.172 1 92.06 331 THR B O 1
ATOM 5843 N N . GLU B 1 332 ? 17.781 -4.703 19.641 1 89.56 332 GLU B N 1
ATOM 5844 C CA . GLU B 1 332 ? 17.719 -5.586 20.812 1 89.56 332 GLU B CA 1
ATOM 5845 C C . GLU B 1 332 ? 17.844 -4.797 22.109 1 89.56 332 GLU B C 1
ATOM 5847 O O . GLU B 1 332 ? 18.594 -3.824 22.188 1 89.56 332 GLU B O 1
ATOM 5852 N N . ASN B 1 333 ? 17.141 -5.328 23.125 1 92.75 333 ASN B N 1
ATOM 5853 C CA . ASN B 1 333 ? 17.156 -4.66 24.422 1 92.75 333 ASN B CA 1
ATOM 5854 C C . ASN B 1 333 ? 18.578 -4.48 24.938 1 92.75 333 ASN B C 1
ATOM 5856 O O . ASN B 1 333 ? 18.922 -3.424 25.469 1 92.75 333 ASN B O 1
ATOM 5860 N N . ALA B 1 334 ? 19.391 -5.438 24.688 1 94.25 334 ALA B N 1
ATOM 5861 C CA . ALA B 1 334 ? 20.75 -5.449 25.234 1 94.25 334 ALA B CA 1
ATOM 5862 C C . ALA B 1 334 ? 21.641 -4.465 24.484 1 94.25 334 ALA B C 1
ATOM 5864 O O . ALA B 1 334 ? 22.734 -4.113 24.969 1 94.25 334 ALA B O 1
ATOM 5865 N N . ARG B 1 335 ? 21.172 -3.949 23.328 1 95 335 ARG B N 1
ATOM 5866 C CA . ARG B 1 335 ? 22.047 -3.156 22.484 1 95 335 ARG B CA 1
ATOM 5867 C C . ARG B 1 335 ? 21.547 -1.721 22.359 1 95 335 ARG B C 1
ATOM 5869 O O . ARG B 1 335 ? 22.047 -0.953 21.531 1 95 335 ARG B O 1
ATOM 5876 N N . VAL B 1 336 ? 20.625 -1.364 23.156 1 96.56 336 VAL B N 1
ATOM 5877 C CA . VAL B 1 336 ? 20.016 -0.037 23.094 1 96.56 336 VAL B CA 1
ATOM 5878 C C . VAL B 1 336 ? 21.078 1.024 23.406 1 96.56 336 VAL B C 1
ATOM 5880 O O . VAL B 1 336 ? 21.188 2.027 22.688 1 96.56 336 VAL B O 1
ATOM 5883 N N . ALA B 1 337 ? 21.875 0.797 24.406 1 97.06 337 ALA B N 1
ATOM 5884 C CA . ALA B 1 337 ? 22.891 1.781 24.812 1 97.06 337 ALA B CA 1
ATOM 5885 C C . ALA B 1 337 ? 23.891 2.029 23.688 1 97.06 337 ALA B C 1
ATOM 5887 O O . ALA B 1 337 ? 24.203 3.178 23.375 1 97.06 337 ALA B O 1
ATOM 5888 N N . GLU B 1 338 ? 24.297 1.006 23.141 1 96.75 338 GLU B N 1
ATOM 5889 C CA . GLU B 1 338 ? 25.234 1.119 22.031 1 96.75 338 GLU B CA 1
ATOM 5890 C C . GLU B 1 338 ? 24.609 1.85 20.844 1 96.75 338 GLU B C 1
ATOM 5892 O O . GLU B 1 338 ? 25.25 2.699 20.219 1 96.75 338 GLU B O 1
ATOM 5897 N N . THR B 1 339 ? 23.391 1.495 20.5 1 96.94 339 THR B N 1
ATOM 5898 C CA . THR B 1 339 ? 22.672 2.119 19.406 1 96.94 339 THR B CA 1
ATOM 5899 C C . THR B 1 339 ? 22.547 3.623 19.625 1 96.94 339 THR B C 1
ATOM 5901 O O . THR B 1 339 ? 22.781 4.414 18.703 1 96.94 339 THR B O 1
ATOM 5904 N N . LEU B 1 340 ? 22.234 4.031 20.828 1 97.25 340 LEU B N 1
ATOM 5905 C CA . LEU B 1 340 ? 22.062 5.445 21.156 1 97.25 340 LEU B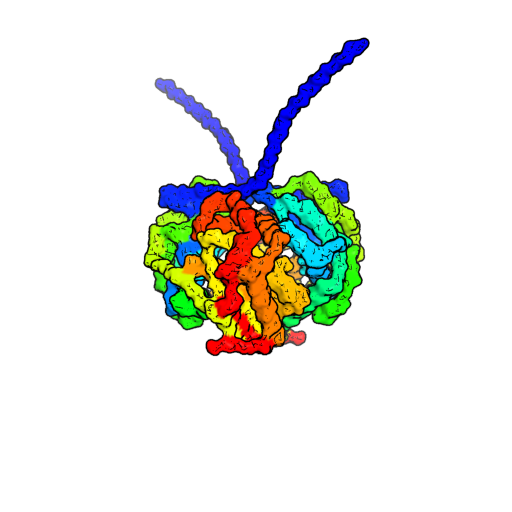 CA 1
ATOM 5906 C C . LEU B 1 340 ? 23.406 6.184 21.078 1 97.25 340 LEU B C 1
ATOM 5908 O O . LEU B 1 340 ? 23.453 7.344 20.672 1 97.25 340 LEU B O 1
ATOM 5912 N N . ASP B 1 341 ? 24.453 5.512 21.484 1 97.25 341 ASP B N 1
ATOM 5913 C CA . ASP B 1 341 ? 25.766 6.129 21.406 1 97.25 341 ASP B CA 1
ATOM 5914 C C . ASP B 1 341 ? 26.156 6.426 19.969 1 97.25 341 ASP B C 1
ATOM 5916 O O . ASP B 1 341 ? 26.672 7.508 19.656 1 97.25 341 ASP B O 1
ATOM 5920 N N . VAL B 1 342 ? 25.891 5.488 19.109 1 97.56 342 VAL B N 1
ATOM 5921 C CA . VAL B 1 342 ? 26.219 5.668 17.703 1 97.56 342 VAL B CA 1
ATOM 5922 C C . VAL B 1 342 ? 25.344 6.766 17.109 1 97.56 342 VAL B C 1
ATOM 5924 O O . VAL B 1 342 ? 25.812 7.602 16.328 1 97.56 342 VAL B O 1
ATOM 5927 N N . LEU B 1 343 ? 24.062 6.738 17.438 1 97.44 343 LEU B N 1
ATOM 5928 C CA . LEU B 1 343 ? 23.125 7.762 16.984 1 97.44 343 LEU B CA 1
ATOM 5929 C C . LEU B 1 343 ? 23.625 9.156 17.359 1 97.44 343 LEU B C 1
ATOM 5931 O O . LEU B 1 343 ? 23.703 10.039 16.5 1 97.44 343 LEU B O 1
ATOM 5935 N N . ARG B 1 344 ? 24.016 9.344 18.594 1 97.5 344 ARG B N 1
ATOM 5936 C CA . ARG B 1 344 ? 24.484 10.633 19.094 1 97.5 344 ARG B CA 1
ATOM 5937 C C . ARG B 1 344 ? 25.797 11.031 18.422 1 97.5 344 ARG B C 1
ATOM 5939 O O . ARG B 1 344 ? 26.031 12.211 18.125 1 97.5 344 ARG B O 1
ATOM 5946 N N . SER B 1 345 ? 26.594 10.07 18.234 1 97.81 345 SER B N 1
ATOM 5947 C CA . SER B 1 345 ? 27.875 10.344 17.578 1 97.81 345 SER B CA 1
ATOM 5948 C C . SER B 1 345 ? 27.672 10.859 16.156 1 97.81 345 SER B C 1
ATOM 5950 O O . SER B 1 345 ? 28.297 11.828 15.75 1 97.81 345 SER B O 1
ATOM 5952 N N . GLU B 1 346 ? 26.797 10.195 15.422 1 97.44 346 GLU B N 1
ATOM 5953 C CA . GLU B 1 346 ? 26.547 10.602 14.047 1 97.44 346 GLU B CA 1
ATOM 5954 C C . GLU B 1 346 ? 25.844 11.961 13.992 1 97.44 346 GLU B C 1
ATOM 5956 O O . GLU B 1 346 ? 26.094 12.75 13.086 1 97.44 346 GLU B O 1
ATOM 5961 N N . TRP B 1 347 ? 24.969 12.18 14.961 1 97.5 347 TRP B N 1
ATOM 5962 C CA . TRP B 1 347 ? 24.312 13.477 15.078 1 97.5 347 TRP B CA 1
ATOM 5963 C C . TRP B 1 347 ? 25.328 14.586 15.281 1 97.5 347 TRP B C 1
ATOM 5965 O O . TRP B 1 347 ? 25.266 15.633 14.633 1 97.5 347 TRP B O 1
ATOM 5975 N N . THR B 1 348 ? 26.297 14.328 16.141 1 98 348 THR B N 1
ATOM 5976 C CA . THR B 1 348 ? 27.344 15.289 16.469 1 98 348 THR B CA 1
ATOM 5977 C C . THR B 1 348 ? 28.266 15.5 15.266 1 98 348 THR B C 1
ATOM 5979 O O . THR B 1 348 ? 28.625 16.625 14.945 1 98 348 THR B O 1
ATOM 5982 N N . ARG B 1 349 ? 28.609 14.43 14.648 1 97.56 349 ARG B N 1
ATOM 5983 C CA . ARG B 1 349 ? 29.484 14.516 13.484 1 97.56 349 ARG B CA 1
ATOM 5984 C C . ARG B 1 349 ? 28.859 15.367 12.391 1 97.56 349 ARG B C 1
ATOM 5986 O O . ARG B 1 349 ? 29.531 16.203 11.773 1 97.56 349 ARG B O 1
ATOM 5993 N N . MET B 1 350 ? 27.625 15.18 12.18 1 97.38 350 MET B N 1
ATOM 5994 C CA . MET B 1 350 ? 26.922 15.984 11.188 1 97.38 350 MET B CA 1
ATOM 5995 C C . MET B 1 350 ? 26.859 17.453 11.609 1 97.38 350 MET B C 1
ATOM 5997 O O . MET B 1 350 ? 27.094 18.344 10.805 1 97.38 350 MET B O 1
ATOM 6001 N N . ALA B 1 351 ? 26.594 17.688 12.867 1 97.62 351 ALA B N 1
ATOM 6002 C CA . ALA B 1 351 ? 26.438 19.031 13.406 1 97.62 351 ALA B CA 1
ATOM 6003 C C . ALA B 1 351 ? 27.75 19.812 13.305 1 97.62 351 ALA B C 1
ATOM 6005 O O . ALA B 1 351 ? 27.734 21.047 13.172 1 97.62 351 ALA B O 1
ATOM 6006 N N . THR B 1 352 ? 28.828 19.078 13.266 1 96.5 352 THR B N 1
ATOM 6007 C CA . THR B 1 352 ? 30.141 19.734 13.258 1 96.5 352 THR B CA 1
ATOM 6008 C C . THR B 1 352 ? 30.656 19.891 11.828 1 96.5 352 THR B C 1
ATOM 6010 O O . THR B 1 352 ? 31.797 20.312 11.617 1 96.5 352 THR B O 1
ATOM 6013 N N . GLY B 1 353 ? 29.859 19.469 10.883 1 91.56 353 GLY B N 1
ATOM 6014 C CA . GLY B 1 353 ? 30.141 19.766 9.484 1 91.56 353 GLY B CA 1
ATOM 6015 C C . GLY B 1 353 ? 30.922 18.656 8.797 1 91.56 353 GLY B C 1
ATOM 6016 O O . GLY B 1 353 ? 31.531 18.875 7.746 1 91.56 353 GLY B O 1
ATOM 6017 N N . ASP B 1 354 ? 30.922 17.547 9.32 1 93.44 354 ASP B N 1
ATOM 6018 C CA . ASP B 1 354 ? 31.578 16.406 8.703 1 93.44 354 ASP B CA 1
ATOM 6019 C C . ASP B 1 354 ? 30.75 15.844 7.555 1 93.44 354 ASP B C 1
ATOM 6021 O O . ASP B 1 354 ? 30.141 14.773 7.68 1 93.44 354 ASP B O 1
ATOM 6025 N N . VAL B 1 355 ? 30.766 16.516 6.48 1 96.06 355 VAL B N 1
ATOM 6026 C CA . VAL B 1 355 ? 30.047 16.125 5.27 1 96.06 355 VAL B CA 1
ATOM 6027 C C . VAL B 1 355 ? 30.953 16.312 4.055 1 96.06 355 VAL B C 1
ATOM 6029 O O . VAL B 1 355 ? 31.594 17.359 3.898 1 96.06 355 VAL B O 1
ATOM 6032 N N . SER B 1 356 ? 31.016 15.312 3.238 1 95.56 356 SER B N 1
ATOM 6033 C CA . SER B 1 356 ? 31.859 15.383 2.051 1 95.56 356 SER B CA 1
ATOM 6034 C C . SER B 1 356 ? 31.078 15.859 0.837 1 95.56 356 SER B C 1
ATOM 6036 O O . SER B 1 356 ? 29.844 15.797 0.826 1 95.56 356 SER B O 1
ATOM 6038 N N . ALA B 1 357 ? 31.844 16.266 -0.166 1 96.38 357 ALA B N 1
ATOM 6039 C CA . ALA B 1 357 ? 31.234 16.672 -1.431 1 96.38 357 ALA B CA 1
ATOM 6040 C C . ALA B 1 357 ? 30.547 15.492 -2.109 1 96.38 357 ALA B C 1
ATOM 6042 O O . ALA B 1 357 ? 29.516 15.656 -2.762 1 96.38 357 ALA B O 1
ATOM 6043 N N . GLN B 1 358 ? 31.141 14.383 -1.934 1 93.5 358 GLN B N 1
ATOM 6044 C CA . GLN B 1 358 ? 30.562 13.18 -2.539 1 93.5 358 GLN B CA 1
ATOM 6045 C C . GLN B 1 358 ? 29.219 12.844 -1.917 1 93.5 358 GLN B C 1
ATOM 6047 O O . GLN B 1 358 ? 28.266 12.523 -2.629 1 93.5 358 GLN B O 1
ATOM 6052 N N . GLU B 1 359 ? 29.125 12.898 -0.642 1 94.31 359 GLU B N 1
ATOM 6053 C CA . GLU B 1 359 ? 27.859 12.641 0.045 1 94.31 359 GLU B CA 1
ATOM 6054 C C . GLU B 1 359 ? 26.781 13.633 -0.399 1 94.31 359 GLU B C 1
ATOM 6056 O O . GLU B 1 359 ? 25.625 13.242 -0.623 1 94.31 359 GLU B O 1
ATOM 6061 N N . LEU B 1 360 ? 27.188 14.883 -0.481 1 96.69 360 LEU B N 1
ATOM 6062 C CA . LEU B 1 360 ? 26.266 15.922 -0.914 1 96.69 360 LEU B CA 1
ATOM 6063 C C . LEU B 1 360 ? 25.75 15.641 -2.324 1 96.69 360 LEU B C 1
ATOM 6065 O O . LEU B 1 360 ? 24.547 15.688 -2.576 1 96.69 360 LEU B O 1
ATOM 6069 N N . ASN B 1 361 ? 26.672 15.344 -3.18 1 94.81 361 ASN B N 1
ATOM 6070 C CA . ASN B 1 361 ? 26.297 15.094 -4.57 1 94.81 361 ASN B CA 1
ATOM 6071 C C . ASN B 1 361 ? 25.391 13.875 -4.699 1 94.81 361 ASN B C 1
ATOM 6073 O O . ASN B 1 361 ? 24.422 13.891 -5.457 1 94.81 361 ASN B O 1
ATOM 6077 N N . ASN B 1 362 ? 25.719 12.867 -3.959 1 91.56 362 ASN B N 1
ATOM 6078 C CA . ASN B 1 362 ? 24.891 11.672 -3.971 1 91.56 362 ASN B CA 1
ATOM 6079 C C . ASN B 1 362 ? 23.469 11.969 -3.482 1 91.56 362 ASN B C 1
ATOM 6081 O O . ASN B 1 362 ? 22.5 11.492 -4.066 1 91.56 362 ASN B O 1
ATOM 6085 N N . ALA B 1 363 ? 23.391 12.68 -2.434 1 95 363 ALA B N 1
ATOM 6086 C CA . ALA B 1 363 ? 22.094 13.039 -1.863 1 95 363 ALA B CA 1
ATOM 6087 C C . ALA B 1 363 ? 21.25 13.844 -2.855 1 95 363 ALA B C 1
ATOM 6089 O O . ALA B 1 363 ? 20.078 13.539 -3.08 1 95 363 ALA B O 1
ATOM 6090 N N . LYS B 1 364 ? 21.875 14.836 -3.463 1 95.69 364 LYS B N 1
ATOM 6091 C CA . LYS B 1 364 ? 21.172 15.68 -4.43 1 95.69 364 LYS B CA 1
ATOM 6092 C C . LYS B 1 364 ? 20.688 14.859 -5.625 1 95.69 364 LYS B C 1
ATOM 6094 O O . LYS B 1 364 ? 19.562 15.031 -6.09 1 95.69 364 LYS B O 1
ATOM 6099 N N . THR B 1 365 ? 21.547 14.008 -6.055 1 91.06 365 THR B N 1
ATOM 6100 C CA . THR B 1 365 ? 21.219 13.156 -7.188 1 91.06 365 THR B CA 1
ATOM 6101 C C . THR B 1 365 ? 20.031 12.266 -6.859 1 91.06 365 THR B C 1
ATOM 6103 O O . THR B 1 365 ? 19.078 12.156 -7.648 1 91.06 365 THR B O 1
ATOM 6106 N N . TYR B 1 366 ? 20.031 11.711 -5.707 1 90.38 366 TYR B N 1
ATOM 6107 C CA . TYR B 1 366 ? 18.953 10.805 -5.32 1 90.38 366 TYR B CA 1
ATOM 6108 C C . TYR B 1 366 ? 17.641 11.555 -5.156 1 90.38 366 TYR B C 1
ATOM 6110 O O . TYR B 1 366 ? 16.609 11.141 -5.688 1 90.38 366 TYR B O 1
ATOM 6118 N N . ILE B 1 367 ? 17.703 12.609 -4.379 1 94.19 367 ILE B N 1
ATOM 6119 C CA . ILE B 1 367 ? 16.484 13.359 -4.074 1 94.19 367 ILE B CA 1
ATOM 6120 C C . ILE B 1 367 ? 15.852 13.875 -5.367 1 94.19 367 ILE B C 1
ATOM 6122 O O . ILE B 1 367 ? 14.633 13.828 -5.531 1 94.19 367 ILE B O 1
ATOM 6126 N N . THR B 1 368 ? 16.688 14.336 -6.254 1 92.5 368 THR B N 1
ATOM 6127 C CA . THR B 1 368 ? 16.203 14.852 -7.531 1 92.5 368 THR B CA 1
ATOM 6128 C C . THR B 1 368 ? 15.727 13.711 -8.422 1 92.5 368 THR B C 1
ATOM 6130 O O . THR B 1 368 ? 14.648 13.789 -9.016 1 92.5 368 THR B O 1
ATOM 6133 N N . GLY B 1 369 ? 16.5 12.68 -8.492 1 87.12 369 GLY B N 1
ATOM 6134 C CA . GLY B 1 369 ? 16.219 11.586 -9.406 1 87.12 369 GLY B CA 1
ATOM 6135 C C . GLY B 1 369 ? 15.031 10.734 -8.984 1 87.12 369 GLY B C 1
ATOM 6136 O O . GLY B 1 369 ? 14.375 10.117 -9.82 1 87.12 369 GLY B O 1
ATOM 6137 N N . SER B 1 370 ? 14.727 10.633 -7.699 1 88.88 370 SER B N 1
ATOM 6138 C CA . SER B 1 370 ? 13.688 9.75 -7.195 1 88.88 370 SER B CA 1
ATOM 6139 C C . SER B 1 370 ? 12.32 10.43 -7.223 1 88.88 370 SER B C 1
ATOM 6141 O O . SER B 1 370 ? 11.289 9.758 -7.148 1 88.88 370 SER B O 1
ATOM 6143 N N . PHE B 1 371 ? 12.297 11.672 -7.375 1 88.69 371 PHE B N 1
ATOM 6144 C CA . PHE B 1 371 ? 11.055 12.43 -7.238 1 88.69 371 PHE B CA 1
ATOM 6145 C C . PHE B 1 371 ? 10.062 12.039 -8.32 1 88.69 371 PHE B C 1
ATOM 6147 O O . PHE B 1 371 ? 8.875 11.836 -8.047 1 88.69 371 PHE B O 1
ATOM 6154 N N . PRO B 1 372 ? 10.469 11.867 -9.578 1 85.12 372 PRO B N 1
ATOM 6155 C CA . PRO B 1 372 ? 9.523 11.516 -10.641 1 85.12 372 PRO B CA 1
ATOM 6156 C C . PRO B 1 372 ? 8.875 10.156 -10.422 1 85.12 372 PRO B C 1
ATOM 6158 O O . PRO B 1 372 ? 7.816 9.875 -10.992 1 85.12 372 PRO B O 1
ATOM 6161 N N . LEU B 1 373 ? 9.492 9.336 -9.68 1 85 373 LEU B N 1
ATOM 6162 C CA . LEU B 1 373 ? 8.938 8.008 -9.414 1 85 373 LEU B CA 1
ATOM 6163 C C . LEU B 1 373 ? 7.664 8.109 -8.578 1 85 373 LEU B C 1
ATOM 6165 O O . LEU B 1 373 ? 6.934 7.129 -8.438 1 85 373 LEU B O 1
ATOM 6169 N N . THR B 1 374 ? 7.387 9.25 -8.062 1 86.5 374 THR B N 1
ATOM 6170 C CA . THR B 1 374 ? 6.133 9.5 -7.355 1 86.5 374 THR B CA 1
ATOM 6171 C C . THR B 1 374 ? 4.969 9.586 -8.336 1 86.5 374 THR B C 1
ATOM 6173 O O . THR B 1 374 ? 3.807 9.453 -7.941 1 86.5 374 THR B O 1
ATOM 6176 N N . PHE B 1 375 ? 5.238 9.742 -9.555 1 86.31 375 PHE B N 1
ATOM 6177 C CA . PHE B 1 375 ? 4.195 10.031 -10.531 1 86.31 375 PHE B CA 1
ATOM 6178 C C . PHE B 1 375 ? 3.791 8.766 -11.273 1 86.31 375 PHE B C 1
ATOM 6180 O O . PHE B 1 375 ? 3.688 8.766 -12.508 1 86.31 375 PHE B O 1
ATOM 6187 N N . THR B 1 376 ? 3.584 7.723 -10.469 1 86.31 376 THR B N 1
ATOM 6188 C CA . THR B 1 376 ? 3.32 6.426 -11.086 1 86.31 376 THR B CA 1
ATOM 6189 C C . THR B 1 376 ? 1.83 6.094 -11.031 1 86.31 376 THR B C 1
ATOM 6191 O O . THR B 1 376 ? 1.381 5.129 -11.648 1 86.31 376 THR B O 1
ATOM 6194 N N . SER B 1 377 ? 1.059 6.934 -10.297 1 90.62 377 SER B N 1
ATOM 6195 C CA . SER B 1 377 ? -0.378 6.699 -10.195 1 90.62 377 SER B CA 1
ATOM 6196 C C . SER B 1 377 ? -1.152 8.008 -10.156 1 90.62 377 SER B C 1
ATOM 6198 O O . SER B 1 377 ? -0.637 9.023 -9.68 1 90.62 377 SER B O 1
ATOM 6200 N N . THR B 1 378 ? -2.383 7.906 -10.594 1 90.5 378 THR B N 1
ATOM 6201 C CA . THR B 1 378 ? -3.225 9.102 -10.594 1 90.5 378 THR B CA 1
ATOM 6202 C C . THR B 1 378 ? -3.461 9.594 -9.172 1 90.5 378 THR B C 1
ATOM 6204 O O . THR B 1 378 ? -3.439 10.805 -8.922 1 90.5 378 THR B O 1
ATOM 6207 N N . GLY B 1 379 ? -3.633 8.664 -8.273 1 93.38 379 GLY B N 1
ATOM 6208 C CA . GLY B 1 379 ? -3.812 9.047 -6.879 1 93.38 379 GLY B CA 1
ATOM 6209 C C . GLY B 1 379 ? -2.596 9.734 -6.285 1 93.38 379 GLY B C 1
ATOM 6210 O O . GLY B 1 379 ? -2.727 10.703 -5.539 1 93.38 379 GLY B O 1
ATOM 6211 N N . ALA B 1 380 ? -1.439 9.25 -6.633 1 93.19 380 ALA B N 1
ATOM 6212 C CA . ALA B 1 380 ? -0.2 9.844 -6.133 1 93.19 380 ALA B CA 1
ATOM 6213 C C . ALA B 1 380 ? -0.005 11.25 -6.68 1 93.19 380 ALA B C 1
ATOM 6215 O O . ALA B 1 380 ? 0.401 12.156 -5.949 1 93.19 380 ALA B O 1
ATOM 6216 N N . ILE B 1 381 ? -0.268 11.414 -7.926 1 94.56 381 ILE B N 1
ATOM 6217 C CA . ILE B 1 381 ? -0.121 12.727 -8.539 1 94.56 381 ILE B CA 1
ATOM 6218 C C . ILE B 1 381 ? -1.114 13.703 -7.914 1 94.56 381 ILE B C 1
ATOM 6220 O O . ILE B 1 381 ? -0.759 14.836 -7.594 1 94.56 381 ILE B O 1
ATOM 6224 N N . ALA B 1 382 ? -2.322 13.227 -7.695 1 96.94 382 ALA B N 1
ATOM 6225 C CA . ALA B 1 382 ? -3.326 14.078 -7.066 1 96.94 382 ALA B CA 1
ATOM 6226 C C . ALA B 1 382 ? -2.893 14.492 -5.66 1 96.94 382 ALA B C 1
ATOM 6228 O O . ALA B 1 382 ? -3.119 15.633 -5.246 1 96.94 382 ALA B O 1
ATOM 6229 N N . ARG B 1 383 ? -2.289 13.617 -4.957 1 96.81 383 ARG B N 1
ATOM 6230 C CA . ARG B 1 383 ? -1.781 13.93 -3.625 1 96.81 383 ARG B CA 1
ATOM 6231 C C . ARG B 1 383 ? -0.697 15 -3.689 1 96.81 383 ARG B C 1
ATOM 6233 O O . ARG B 1 383 ? -0.639 15.891 -2.832 1 96.81 383 ARG B O 1
ATOM 6240 N N . VAL B 1 384 ? 0.158 14.945 -4.684 1 96.56 384 VAL B N 1
ATOM 6241 C CA . VAL B 1 384 ? 1.209 15.938 -4.867 1 96.56 384 VAL B CA 1
ATOM 6242 C C . VAL B 1 384 ? 0.585 17.312 -5.141 1 96.56 384 VAL B C 1
ATOM 6244 O O . VAL B 1 384 ? 1.02 18.312 -4.582 1 96.56 384 VAL B O 1
ATOM 6247 N N . LEU B 1 385 ? -0.463 17.312 -5.988 1 98.31 385 LEU B N 1
ATOM 6248 C CA . LEU B 1 385 ? -1.124 18.562 -6.305 1 98.31 385 LEU B CA 1
ATOM 6249 C C . LEU B 1 385 ? -1.696 19.219 -5.051 1 98.31 385 LEU B C 1
ATOM 6251 O O . LEU B 1 385 ? -1.553 20.422 -4.848 1 98.31 385 LEU B O 1
ATOM 6255 N N . VAL B 1 386 ? -2.309 18.422 -4.227 1 98.44 386 VAL B N 1
ATOM 6256 C CA . VAL B 1 386 ? -2.879 18.922 -2.984 1 98.44 386 VAL B CA 1
ATOM 6257 C C . VAL B 1 386 ? -1.763 19.422 -2.068 1 98.44 386 VAL B C 1
ATOM 6259 O O . VAL B 1 386 ? -1.866 20.5 -1.485 1 98.44 386 VAL B O 1
ATOM 6262 N N . SER B 1 387 ? -0.72 18.703 -2 1 97.25 387 SER B N 1
ATOM 6263 C CA . SER B 1 387 ? 0.407 19.078 -1.156 1 97.25 387 SER B CA 1
ATOM 6264 C C . SER B 1 387 ? 1.02 20.406 -1.615 1 97.25 387 SER B C 1
ATOM 6266 O O . SER B 1 387 ? 1.363 21.25 -0.792 1 97.25 387 SER B O 1
ATOM 6268 N N . MET B 1 388 ? 1.175 20.625 -2.896 1 97.62 388 MET B N 1
ATOM 6269 C CA . MET B 1 388 ? 1.711 21.859 -3.445 1 97.62 388 MET B CA 1
ATOM 6270 C C . MET B 1 388 ? 0.843 23.047 -3.053 1 97.62 388 MET B C 1
ATOM 6272 O O . MET B 1 388 ? 1.358 24.094 -2.633 1 97.62 388 MET B O 1
ATOM 6276 N N . GLN B 1 389 ? -0.391 22.844 -3.16 1 98.06 389 GLN B N 1
ATOM 6277 C CA . GLN B 1 389 ? -1.328 23.922 -2.861 1 98.06 389 GLN B CA 1
ATOM 6278 C C . GLN B 1 389 ? -1.326 24.266 -1.373 1 98.06 389 GLN B C 1
ATOM 6280 O O . GLN B 1 389 ? -1.187 25.422 -0.993 1 98.06 389 GLN B O 1
ATOM 6285 N N . ILE B 1 390 ? -1.438 23.25 -0.575 1 96.25 390 ILE B N 1
ATOM 6286 C CA . ILE B 1 390 ? -1.661 23.453 0.851 1 96.25 390 ILE B CA 1
ATOM 6287 C C . ILE B 1 390 ? -0.394 24.016 1.495 1 96.25 390 ILE B C 1
ATOM 6289 O O . ILE B 1 390 ? -0.464 24.734 2.492 1 96.25 390 ILE B O 1
ATOM 6293 N N . ASN B 1 391 ? 0.717 23.812 0.887 1 96.5 391 ASN B N 1
ATOM 6294 C CA . ASN B 1 391 ? 1.981 24.312 1.416 1 96.5 391 ASN B CA 1
ATOM 6295 C C . ASN B 1 391 ? 2.418 25.594 0.71 1 96.5 391 ASN B C 1
ATOM 6297 O O . ASN B 1 391 ? 3.504 26.109 0.971 1 96.5 391 ASN B O 1
ATOM 6301 N N . GLY B 1 392 ? 1.649 26.031 -0.221 1 96.69 392 GLY B N 1
ATOM 6302 C CA . GLY B 1 392 ? 1.942 27.281 -0.902 1 96.69 392 GLY B CA 1
ATOM 6303 C C . GLY B 1 392 ? 3.178 27.219 -1.781 1 96.69 392 GLY B C 1
ATOM 6304 O O . GLY B 1 392 ? 3.973 28.156 -1.823 1 96.69 392 GLY B O 1
ATOM 6305 N N . LEU B 1 393 ? 3.41 26.156 -2.496 1 96.81 393 LEU B N 1
ATOM 6306 C CA . LEU B 1 393 ? 4.652 25.938 -3.229 1 96.81 393 LEU B CA 1
ATOM 6307 C C . LEU B 1 393 ? 4.578 26.547 -4.621 1 96.81 393 LEU B C 1
ATOM 6309 O O . LEU B 1 393 ? 5.605 26.719 -5.281 1 96.81 393 LEU B O 1
ATOM 6313 N N . GLY B 1 394 ? 3.402 26.891 -5.07 1 96.69 394 GLY B N 1
ATOM 6314 C CA . GLY B 1 394 ? 3.211 27.438 -6.406 1 96.69 394 GLY B CA 1
ATOM 6315 C C . GLY B 1 394 ? 2.912 26.375 -7.449 1 96.69 394 GLY B C 1
ATOM 6316 O O . GLY B 1 394 ? 3.348 25.234 -7.316 1 96.69 394 GLY B O 1
ATOM 6317 N N . ILE B 1 395 ? 2.248 26.719 -8.492 1 96.62 395 ILE B N 1
ATOM 6318 C CA . ILE B 1 395 ? 1.763 25.781 -9.508 1 96.62 395 ILE B CA 1
ATOM 6319 C C . ILE B 1 395 ? 2.93 25.297 -10.359 1 96.62 395 ILE B C 1
ATOM 6321 O O . ILE B 1 395 ? 2.852 24.25 -10.992 1 96.62 395 ILE B O 1
ATOM 6325 N N . ASP B 1 396 ? 4.051 26.062 -10.422 1 95.06 396 ASP B N 1
ATOM 6326 C CA . ASP B 1 396 ? 5.223 25.734 -11.227 1 95.06 396 ASP B CA 1
ATOM 6327 C C . ASP B 1 396 ? 6.297 25.062 -10.383 1 95.06 396 ASP B C 1
ATOM 6329 O O . ASP B 1 396 ? 7.449 24.953 -10.812 1 95.06 396 ASP B O 1
ATOM 6333 N N . TYR B 1 397 ? 5.973 24.688 -9.219 1 95.56 397 TYR B N 1
ATOM 6334 C CA . TYR B 1 397 ? 6.914 24.094 -8.281 1 95.56 397 TYR B CA 1
ATOM 6335 C C . TYR B 1 397 ? 7.664 22.922 -8.922 1 95.56 397 TYR B C 1
ATOM 6337 O O . TYR B 1 397 ? 8.883 22.797 -8.75 1 95.56 397 TYR B O 1
ATOM 6345 N N . LEU B 1 398 ? 6.949 22.109 -9.648 1 93.44 398 LEU B N 1
ATOM 6346 C CA . LEU B 1 398 ? 7.551 20.906 -10.219 1 93.44 398 LEU B CA 1
ATOM 6347 C C . LEU B 1 398 ? 8.648 21.281 -11.203 1 93.44 398 LEU B C 1
ATOM 6349 O O . LEU B 1 398 ? 9.609 20.516 -11.383 1 93.44 398 LEU B O 1
ATOM 6353 N N . ASP B 1 399 ? 8.609 22.422 -11.75 1 92.69 399 ASP B N 1
ATOM 6354 C CA . ASP B 1 399 ? 9.609 22.891 -12.711 1 92.69 399 ASP B CA 1
ATOM 6355 C C . ASP B 1 399 ? 10.844 23.438 -12 1 92.69 399 ASP B C 1
ATOM 6357 O O . ASP B 1 399 ? 11.922 23.5 -12.586 1 92.69 399 ASP B O 1
ATOM 6361 N N . HIS B 1 400 ? 10.641 23.797 -10.789 1 95.75 400 HIS B N 1
ATOM 6362 C CA . HIS B 1 400 ? 11.711 24.5 -10.086 1 95.75 400 HIS B CA 1
ATOM 6363 C C . HIS B 1 400 ? 12.359 23.625 -9.031 1 95.75 400 HIS B C 1
ATOM 6365 O O . HIS B 1 400 ? 13.43 23.938 -8.523 1 95.75 400 HIS B O 1
ATOM 6371 N N . ARG B 1 401 ? 11.711 22.578 -8.672 1 95.5 401 ARG B N 1
ATOM 6372 C CA . ARG B 1 401 ? 12.156 21.766 -7.539 1 95.5 401 ARG B CA 1
ATOM 6373 C C . ARG B 1 401 ? 13.594 21.281 -7.734 1 95.5 401 ARG B C 1
ATOM 6375 O O . ARG B 1 401 ? 14.391 21.312 -6.797 1 95.5 401 ARG B O 1
ATOM 6382 N N . LYS B 1 402 ? 13.898 20.891 -8.977 1 95 402 LYS B N 1
ATOM 6383 C CA . LYS B 1 402 ? 15.258 20.438 -9.266 1 95 402 LYS B CA 1
ATOM 6384 C C . LYS B 1 402 ? 16.281 21.531 -8.969 1 95 402 LYS B C 1
ATOM 6386 O O . LYS B 1 402 ? 17.344 21.25 -8.43 1 95 402 LYS B O 1
ATOM 6391 N N . ALA B 1 403 ? 15.93 22.703 -9.273 1 96.75 403 ALA B N 1
ATOM 6392 C CA . ALA B 1 403 ? 16.828 23.828 -9.055 1 96.75 403 ALA B CA 1
ATOM 6393 C C . ALA B 1 403 ? 17 24.125 -7.566 1 96.75 403 ALA B C 1
ATOM 6395 O O . ALA B 1 403 ? 18.078 24.516 -7.125 1 96.75 403 ALA B O 1
ATOM 6396 N N . TYR B 1 404 ? 15.953 23.969 -6.766 1 97.44 404 TYR B N 1
ATOM 6397 C CA . TYR B 1 404 ? 16.062 24.172 -5.324 1 97.44 404 TYR B CA 1
ATOM 6398 C C . TYR B 1 404 ? 17.078 23.203 -4.719 1 97.44 404 TYR B C 1
ATOM 6400 O O . TYR B 1 404 ? 17.922 23.625 -3.92 1 97.44 404 TYR B O 1
ATOM 6408 N N . ILE B 1 405 ? 16.969 21.984 -5.133 1 97.88 405 ILE B N 1
ATOM 6409 C CA . ILE B 1 405 ? 17.875 20.969 -4.617 1 97.88 405 ILE B CA 1
ATOM 6410 C C . ILE B 1 405 ? 19.281 21.203 -5.168 1 97.88 405 ILE B C 1
ATOM 6412 O O . ILE B 1 405 ? 20.266 21.078 -4.441 1 97.88 405 ILE B O 1
ATOM 6416 N N . GLY B 1 406 ? 19.391 21.547 -6.426 1 97.56 406 GLY B N 1
ATOM 6417 C CA . GLY B 1 406 ? 20.656 21.797 -7.074 1 97.56 406 GLY B CA 1
ATOM 6418 C C . GLY B 1 406 ? 21.422 22.953 -6.453 1 97.56 406 GLY B C 1
ATOM 6419 O O . GLY B 1 406 ? 22.656 22.953 -6.465 1 97.56 406 GLY B O 1
ATOM 6420 N N . ALA B 1 407 ? 20.766 23.828 -5.902 1 98 407 ALA B N 1
ATOM 6421 C CA . ALA B 1 407 ? 21.375 25.031 -5.352 1 98 407 ALA B CA 1
ATOM 6422 C C . ALA B 1 407 ? 22.031 24.75 -4 1 98 407 ALA B C 1
ATOM 6424 O O . ALA B 1 407 ? 22.812 25.578 -3.502 1 98 407 ALA B O 1
ATOM 6425 N N . VAL B 1 408 ? 21.734 23.672 -3.402 1 98.56 408 VAL B N 1
ATOM 6426 C CA . VAL B 1 408 ? 22.312 23.344 -2.105 1 98.56 408 VAL B CA 1
ATOM 6427 C C . VAL B 1 408 ? 23.797 23.078 -2.262 1 98.56 408 VAL B C 1
ATOM 6429 O O . VAL B 1 408 ? 24.219 22.328 -3.16 1 98.56 408 VAL B O 1
ATOM 6432 N N . ASP B 1 409 ? 24.594 23.688 -1.42 1 98.31 409 ASP B N 1
ATOM 6433 C CA . ASP B 1 409 ? 26.047 23.469 -1.483 1 98.31 409 ASP B CA 1
ATOM 6434 C C . ASP B 1 409 ? 26.594 23.016 -0.133 1 98.31 409 ASP B C 1
ATOM 6436 O O . ASP B 1 409 ? 25.844 22.922 0.844 1 98.31 409 ASP B O 1
ATOM 6440 N N . LEU B 1 410 ? 27.828 22.719 -0.173 1 98.25 410 LEU B N 1
ATOM 6441 C CA . LEU B 1 410 ? 28.469 22.141 1.003 1 98.25 410 LEU B CA 1
ATOM 6442 C C . LEU B 1 410 ? 28.469 23.125 2.164 1 98.25 410 LEU B C 1
ATOM 6444 O O . LEU B 1 410 ? 28.266 22.734 3.314 1 98.25 410 LEU B O 1
ATOM 6448 N N . ALA B 1 411 ? 28.766 24.328 1.911 1 98.31 411 ALA B N 1
ATOM 6449 C CA . ALA B 1 411 ? 28.766 25.344 2.953 1 98.31 411 ALA B CA 1
ATOM 6450 C C . ALA B 1 411 ? 27.391 25.484 3.605 1 98.31 411 ALA B C 1
ATOM 6452 O O . ALA B 1 411 ? 27.297 25.625 4.824 1 98.31 411 ALA B O 1
ATOM 6453 N N . GLY B 1 412 ? 26.375 25.5 2.803 1 98.44 412 GLY B N 1
ATOM 6454 C CA . GLY B 1 412 ? 25.016 25.547 3.324 1 98.44 412 GLY B CA 1
ATOM 6455 C C . GLY B 1 412 ? 24.672 24.375 4.223 1 98.44 412 GLY B C 1
ATOM 6456 O O . GLY B 1 412 ? 24.078 24.562 5.281 1 98.44 412 GLY B O 1
ATOM 6457 N N . VAL B 1 413 ? 25.062 23.188 3.785 1 98.62 413 VAL B N 1
ATOM 6458 C CA . VAL B 1 413 ? 24.781 21.984 4.559 1 98.62 413 VAL B CA 1
ATOM 6459 C C . VAL B 1 413 ? 25.484 22.062 5.91 1 98.62 413 VAL B C 1
ATOM 6461 O O . VAL B 1 413 ? 24.891 21.734 6.945 1 98.62 413 VAL B O 1
ATOM 6464 N N . LYS B 1 414 ? 26.719 22.484 5.91 1 98.25 414 LYS B N 1
ATOM 6465 C CA . LYS B 1 414 ? 27.469 22.625 7.156 1 98.25 414 LYS B CA 1
ATOM 6466 C C . LYS B 1 414 ? 26.828 23.656 8.07 1 98.25 414 LYS B C 1
ATOM 6468 O O . LYS B 1 414 ? 26.75 23.453 9.281 1 98.25 414 LYS B O 1
ATOM 6473 N N . ARG B 1 415 ? 26.406 24.688 7.52 1 98.31 415 ARG B N 1
ATOM 6474 C CA . ARG B 1 415 ? 25.766 25.75 8.297 1 98.31 415 ARG B CA 1
ATOM 6475 C C . ARG B 1 415 ? 24.5 25.266 8.969 1 98.31 415 ARG B C 1
ATOM 6477 O O . ARG B 1 415 ? 24.312 25.438 10.172 1 98.31 415 ARG B O 1
ATOM 6484 N N . VAL B 1 416 ? 23.609 24.641 8.148 1 98.38 416 VAL B N 1
ATOM 6485 C CA . VAL B 1 416 ? 22.328 24.234 8.711 1 98.38 416 VAL B CA 1
ATOM 6486 C C . VAL B 1 416 ? 22.531 23.094 9.695 1 98.38 416 VAL B C 1
ATOM 6488 O O . VAL B 1 416 ? 21.781 22.953 10.664 1 98.38 416 VAL B O 1
ATOM 6491 N N . ALA B 1 417 ? 23.484 22.234 9.438 1 98.44 417 ALA B N 1
ATOM 6492 C CA . ALA B 1 417 ? 23.766 21.172 10.391 1 98.44 417 ALA B CA 1
ATOM 6493 C C . ALA B 1 417 ? 24.109 21.75 11.766 1 98.44 417 ALA B C 1
ATOM 6495 O O . ALA B 1 417 ? 23.594 21.281 12.781 1 98.44 417 ALA B O 1
ATOM 6496 N N . ALA B 1 418 ? 24.969 22.734 11.742 1 97.88 418 ALA B N 1
ATOM 6497 C CA . ALA B 1 418 ? 25.375 23.375 12.984 1 97.88 418 ALA B CA 1
ATOM 6498 C C . ALA B 1 418 ? 24.203 24.109 13.641 1 97.88 418 ALA B C 1
ATOM 6500 O O . ALA B 1 418 ? 24.078 24.141 14.867 1 97.88 418 ALA B O 1
ATOM 6501 N N . GLU B 1 419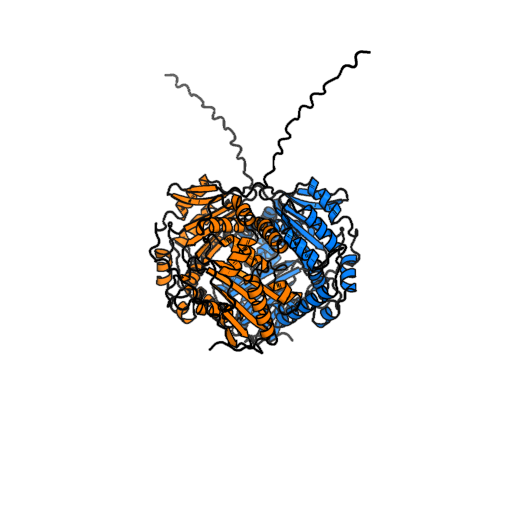 ? 23.406 24.641 12.867 1 97.44 419 GLU B N 1
ATOM 6502 C CA . GLU B 1 419 ? 22.312 25.484 13.352 1 97.44 419 GLU B CA 1
ATOM 6503 C C . GLU B 1 419 ? 21.172 24.625 13.906 1 97.44 419 GLU B C 1
ATOM 6505 O O . GLU B 1 419 ? 20.562 24.969 14.914 1 97.44 419 GLU B O 1
ATOM 6510 N N . TYR B 1 420 ? 20.891 23.484 13.25 1 96.81 420 TYR B N 1
ATOM 6511 C CA . TYR B 1 420 ? 19.641 22.797 13.547 1 96.81 420 TYR B CA 1
ATOM 6512 C C . TYR B 1 420 ? 19.891 21.516 14.336 1 96.81 420 TYR B C 1
ATOM 6514 O O . TYR B 1 420 ? 18.984 20.984 14.984 1 96.81 420 TYR B O 1
ATOM 6522 N N . LEU B 1 421 ? 21.062 20.938 14.227 1 97.94 421 LEU B N 1
ATOM 6523 C CA . LEU B 1 421 ? 21.312 19.672 14.914 1 97.94 421 LEU B CA 1
ATOM 6524 C C . LEU B 1 421 ? 21.984 19.906 16.266 1 97.94 421 LEU B C 1
ATOM 6526 O O . LEU B 1 421 ? 23.109 20.406 16.312 1 97.94 421 LEU B O 1
ATOM 6530 N N . HIS B 1 422 ? 21.281 19.547 17.281 1 97.38 422 HIS B N 1
ATOM 6531 C CA . HIS B 1 422 ? 21.75 19.656 18.656 1 97.38 422 HIS B CA 1
ATOM 6532 C C . HIS B 1 422 ? 21.594 18.344 19.406 1 97.38 422 HIS B C 1
ATOM 6534 O O . HIS B 1 422 ? 20.5 18.031 19.891 1 97.38 422 HIS B O 1
ATOM 6540 N N . VAL B 1 423 ? 22.672 17.719 19.594 1 96.88 423 VAL B N 1
ATOM 6541 C CA . VAL B 1 423 ? 22.625 16.391 20.203 1 96.88 423 VAL B CA 1
ATOM 6542 C C . VAL B 1 423 ? 22.062 16.5 21.625 1 96.88 423 VAL B C 1
ATOM 6544 O O . VAL B 1 423 ? 21.375 15.594 22.109 1 96.88 423 VAL B O 1
ATOM 6547 N N . ASP B 1 424 ? 22.281 17.609 22.297 1 96.25 424 ASP B N 1
ATOM 6548 C CA . ASP B 1 424 ? 21.828 17.812 23.672 1 96.25 424 ASP B CA 1
ATOM 6549 C C . ASP B 1 424 ? 20.328 18.078 23.734 1 96.25 424 ASP B C 1
ATOM 6551 O O . ASP B 1 424 ? 19.719 18.016 24.797 1 96.25 424 ASP B O 1
ATOM 6555 N N . LYS B 1 425 ? 19.703 18.312 22.641 1 97.5 425 LYS B N 1
ATOM 6556 C CA . LYS B 1 425 ? 18.266 18.562 22.562 1 97.5 425 LYS B CA 1
ATOM 6557 C C . LYS B 1 425 ? 17.547 17.375 21.922 1 97.5 425 LYS B C 1
ATOM 6559 O O . LYS B 1 425 ? 16.344 17.453 21.672 1 97.5 425 LYS B O 1
ATOM 6564 N N . LEU B 1 426 ? 18.281 16.344 21.609 1 97.75 426 LEU B N 1
ATOM 6565 C CA . LEU B 1 426 ? 17.688 15.141 21.016 1 97.75 426 LEU B CA 1
ATOM 6566 C C . LEU B 1 426 ? 16.922 14.336 22.062 1 97.75 426 LEU B C 1
ATOM 6568 O O . LEU B 1 426 ? 17.516 13.648 22.875 1 97.75 426 LEU B O 1
ATOM 6572 N N . ASP B 1 427 ? 15.609 14.406 22.031 1 98.12 427 ASP B N 1
ATOM 6573 C CA . ASP B 1 427 ? 14.766 13.586 22.891 1 98.12 427 ASP B CA 1
ATOM 6574 C C . ASP B 1 427 ? 14.703 12.148 22.406 1 98.12 427 ASP B C 1
ATOM 6576 O O . ASP B 1 427 ? 14.648 11.898 21.188 1 98.12 427 ASP B O 1
ATOM 6580 N N . ILE B 1 428 ? 14.641 11.234 23.328 1 98.31 428 ILE B N 1
ATOM 6581 C CA . ILE B 1 428 ? 14.625 9.812 23.016 1 98.31 428 ILE B CA 1
ATOM 6582 C C . ILE B 1 428 ? 13.555 9.117 23.859 1 98.31 428 ILE B C 1
ATOM 6584 O O . ILE B 1 428 ? 13.5 9.297 25.078 1 98.31 428 ILE B O 1
ATOM 6588 N N . VAL B 1 429 ? 12.734 8.383 23.203 1 98.38 429 VAL B N 1
ATOM 6589 C CA . VAL B 1 429 ? 11.781 7.504 23.875 1 98.38 429 VAL B CA 1
ATOM 6590 C C . VAL B 1 429 ? 12.078 6.047 23.516 1 98.38 429 VAL B C 1
ATOM 6592 O O . VAL B 1 429 ? 12.102 5.688 22.344 1 98.38 429 VAL B O 1
ATOM 6595 N N . VAL B 1 430 ? 12.266 5.234 24.5 1 98.12 430 VAL B N 1
ATOM 6596 C CA . VAL B 1 430 ? 12.547 3.812 24.328 1 98.12 430 VAL B CA 1
ATOM 6597 C C . VAL B 1 430 ? 11.398 2.988 24.922 1 98.12 430 VAL B C 1
ATOM 6599 O O . VAL B 1 430 ? 11.055 3.143 26.094 1 98.12 430 VAL B O 1
ATOM 6602 N N . VAL B 1 431 ? 10.852 2.195 24.172 1 96.69 431 VAL B N 1
ATOM 6603 C CA . VAL B 1 431 ? 9.836 1.261 24.641 1 96.69 431 VAL B CA 1
ATOM 6604 C C . VAL B 1 431 ? 10.383 -0.162 24.609 1 96.69 431 VAL B C 1
ATOM 6606 O O . VAL B 1 431 ? 10.711 -0.685 23.547 1 96.69 431 VAL B O 1
ATOM 6609 N N . GLY B 1 432 ? 10.492 -0.791 25.672 1 94.88 432 GLY B N 1
ATOM 6610 C CA . GLY B 1 432 ? 11.07 -2.109 25.875 1 94.88 432 GLY B CA 1
ATOM 6611 C C . GLY B 1 432 ? 11.734 -2.275 27.234 1 94.88 432 GLY B C 1
ATOM 6612 O O . GLY B 1 432 ? 11.266 -1.728 28.234 1 94.88 432 GLY B O 1
ATOM 6613 N N . LYS B 1 433 ? 12.711 -3.205 27.281 1 94.44 433 LYS B N 1
ATOM 6614 C CA . LYS B 1 433 ? 13.523 -3.42 28.469 1 94.44 433 LYS B CA 1
ATOM 6615 C C . LYS B 1 433 ? 15.008 -3.197 28.172 1 94.44 433 LYS B C 1
ATOM 6617 O O . LYS B 1 433 ? 15.812 -4.121 28.266 1 94.44 433 LYS B O 1
ATOM 6622 N N . PRO B 1 434 ? 15.273 -1.931 27.844 1 94.69 434 PRO B N 1
ATOM 6623 C CA . PRO B 1 434 ? 16.641 -1.636 27.438 1 94.69 434 PRO B CA 1
ATOM 6624 C C . PRO B 1 434 ? 17.656 -1.838 28.562 1 94.69 434 PRO B C 1
ATOM 6626 O O . PRO B 1 434 ? 17.359 -1.555 29.719 1 94.69 434 PRO B O 1
ATOM 6629 N N . ALA B 1 435 ? 18.797 -2.271 28.172 1 92.25 435 ALA B N 1
ATOM 6630 C CA . ALA B 1 435 ? 19.906 -2.381 29.109 1 92.25 435 ALA B CA 1
ATOM 6631 C C . ALA B 1 435 ? 20.875 -1.223 28.953 1 92.25 435 ALA B C 1
ATOM 6633 O O . ALA B 1 435 ? 21.094 -0.74 27.828 1 92.25 435 ALA B O 1
ATOM 6634 N N . GLY B 1 436 ? 21.406 -0.76 30 1 91.12 436 GLY B N 1
ATOM 6635 C CA . GLY B 1 436 ? 22.547 0.137 29.953 1 91.12 436 GLY B CA 1
ATOM 6636 C C . GLY B 1 436 ? 22.172 1.587 29.734 1 91.12 436 GLY B C 1
ATOM 6637 O O . GLY B 1 436 ? 22.969 2.383 29.25 1 91.12 436 GLY B O 1
ATOM 6638 N N . ILE B 1 437 ? 20.844 1.879 29.859 1 90.94 437 ILE B N 1
ATOM 6639 C CA . ILE B 1 437 ? 20.516 3.289 29.688 1 90.94 437 ILE B CA 1
ATOM 6640 C C . ILE B 1 437 ? 19.875 3.818 30.969 1 90.94 437 ILE B C 1
ATOM 6642 O O . ILE B 1 437 ? 19.281 3.057 31.734 1 90.94 437 ILE B O 1
ATOM 6646 N N . VAL B 1 438 ? 20.078 5.172 31.219 1 85.94 438 VAL B N 1
ATOM 6647 C CA . VAL B 1 438 ? 19.516 5.855 32.375 1 85.94 438 VAL B CA 1
ATOM 6648 C C . VAL B 1 438 ? 18.438 6.84 31.938 1 85.94 438 VAL B C 1
ATOM 6650 O O . VAL B 1 438 ? 18.734 7.809 31.219 1 85.94 438 VAL B O 1
ATOM 6653 N N . PRO B 1 439 ? 17.219 6.527 32.25 1 89.06 439 PRO B N 1
ATOM 6654 C CA . PRO B 1 439 ? 16.156 7.465 31.891 1 89.06 439 PRO B CA 1
ATOM 6655 C C . PRO B 1 439 ? 16.297 8.82 32.562 1 89.06 439 PRO B C 1
ATOM 6657 O O . PRO B 1 439 ? 16.875 8.906 33.656 1 89.06 439 PRO B O 1
ATOM 6660 N N . SER B 1 440 ? 15.812 9.812 31.891 1 86.56 440 SER B N 1
ATOM 6661 C CA . SER B 1 440 ? 15.75 11.125 32.531 1 86.56 440 SER B CA 1
ATOM 6662 C C . SER B 1 440 ? 14.727 11.148 33.656 1 86.56 440 SER B C 1
ATOM 6664 O O . SER B 1 440 ? 13.75 10.406 33.625 1 86.56 440 SER B O 1
ATOM 6666 N N . PRO B 1 441 ? 15.062 12.047 34.656 1 71.88 441 PRO B N 1
ATOM 6667 C CA . PRO B 1 441 ? 14.109 12.133 35.781 1 71.88 441 PRO B CA 1
ATOM 6668 C C . PRO B 1 441 ? 12.727 12.609 35.344 1 71.88 441 PRO B C 1
ATOM 6670 O O . PRO B 1 441 ? 12.609 13.344 34.344 1 71.88 441 PRO B O 1
#

InterPro domains:
  IPR007863 Peptidase M16, C-terminal [PF05193] (191-365)
  IPR011249 Metalloenzyme, LuxS/M16 peptidase-like [SSF63411] (25-241)
  IPR011249 Metalloenzyme, LuxS/M16 peptidase-like [SSF63411] (251-437)
  IPR011765 Peptidase M16, N-terminal [PF00675] (41-176)
  IPR050361 Mitochondrial Processing Peptidase/Ubiquinol-cytochrome c Reductase Complex [PTHR11851] (32-432)

Solvent-accessible surface area (backbone atoms only — not comparable to full-atom values): 44717 Å² total; per-residue (Å²): 133,87,78,77,78,77,77,77,76,76,77,76,69,79,74,73,71,73,70,76,64,79,62,66,80,65,69,37,84,35,64,14,92,82,64,52,59,33,40,34,33,72,36,77,67,39,62,36,34,20,38,25,36,38,26,64,55,22,30,32,59,34,51,85,74,36,24,18,47,43,37,50,39,24,68,37,29,70,37,17,23,64,93,30,48,46,66,57,36,50,47,51,29,46,53,53,28,42,47,65,48,46,40,52,43,58,54,29,35,32,37,39,37,38,31,34,44,92,40,42,68,60,50,42,51,49,51,24,29,28,67,75,33,44,56,61,51,67,67,65,47,53,51,49,47,52,50,50,40,51,48,50,59,54,41,72,71,34,47,64,52,49,17,51,47,52,44,33,25,57,31,25,75,89,44,37,70,22,47,57,52,76,29,44,64,68,24,45,68,67,59,47,61,67,56,46,54,48,45,44,71,26,52,52,18,52,68,40,48,41,35,6,33,17,19,41,61,52,64,71,59,48,21,56,49,46,38,73,36,48,58,85,43,44,64,59,49,69,59,73,77,70,73,70,51,79,57,52,46,69,32,45,32,46,71,44,81,39,102,48,77,47,21,28,33,32,35,32,31,53,48,51,35,76,82,43,90,57,38,56,40,48,51,46,44,37,22,43,44,19,46,41,49,86,71,3,47,47,23,39,57,38,26,69,74,61,60,48,33,88,49,48,36,32,43,82,46,56,40,92,40,35,22,25,34,40,31,40,38,39,28,44,15,80,44,40,37,59,52,50,51,52,51,46,47,53,44,43,41,40,22,73,38,70,69,52,71,66,54,51,49,49,34,45,42,23,61,54,52,40,52,66,68,53,60,46,26,36,60,47,41,9,48,50,47,28,49,31,58,78,64,65,56,52,88,59,34,83,78,42,49,58,54,57,48,65,67,52,47,70,69,54,32,30,49,47,24,45,72,59,46,47,64,73,25,38,24,35,23,36,20,14,59,63,34,84,66,78,60,52,132,135,86,79,76,77,76,78,76,77,77,76,76,69,79,74,74,74,74,71,79,63,78,62,64,82,65,67,39,84,34,62,14,93,82,65,52,60,35,39,34,33,73,35,78,68,40,63,36,34,19,38,25,36,36,26,64,55,23,28,33,59,36,51,85,75,36,24,18,46,44,39,50,39,24,67,37,29,69,36,16,24,65,91,30,48,46,66,56,37,50,46,52,30,46,53,53,28,42,48,67,49,46,40,50,42,57,53,28,35,32,36,37,36,39,30,35,43,92,39,42,68,60,50,41,49,50,50,24,29,29,65,73,34,44,56,62,51,66,66,65,47,54,52,51,46,50,51,50,40,51,48,50,57,55,39,71,70,34,47,64,52,47,18,50,47,52,44,33,26,56,30,26,75,90,45,37,70,22,46,55,51,76,31,45,66,68,22,45,68,66,58,48,62,66,55,46,53,49,44,44,72,25,51,52,17,54,66,39,48,41,34,5,34,18,20,41,60,52,64,70,59,48,20,56,47,44,40,71,35,48,59,81,43,44,65,59,49,70,59,73,77,70,72,72,51,77,57,52,46,71,32,46,33,45,71,43,80,40,100,48,79,47,21,28,32,32,34,33,30,53,48,52,35,76,81,43,90,56,37,57,39,47,51,46,45,38,25,42,43,19,47,41,49,86,72,4,47,45,23,39,56,38,27,69,74,61,61,50,33,87,49,48,37,34,42,82,45,56,39,92,40,35,23,24,34,40,29,41,36,39,26,44,15,81,44,40,38,60,51,52,51,52,52,46,48,52,44,43,40,40,21,73,38,70,71,54,70,65,55,50,50,48,34,46,41,23,60,53,51,40,52,64,69,51,61,46,28,36,60,45,41,9,48,50,46,30,51,32,58,77,63,66,56,52,88,60,33,82,78,42,49,56,54,58,48,65,66,53,44,70,67,54,35,30,50,48,24,45,72,59,46,48,63,72,26,38,24,35,24,37,20,15,59,62,34,84,67,80,61,51,135

Nearest PDB structures (foldseek):
  3amj-assembly1_B  TM=9.470E-01  e=8.779E-41  Sphingomonas sp. A1
  6haw-assembly1_A  TM=9.120E-01  e=3.658E-33  Bos taurus
  5okd-assembly1_A  TM=9.119E-01  e=3.255E-32  Bos taurus
  8ugf-assembly1_3N  TM=9.246E-01  e=3.073E-31  Sus scrofa
  8b6j-assembly1_A  TM=8.765E-01  e=3.683E-28  Tetrahymena thermophila SB210

Organism: NCBI:txid28181